Protein AF-0000000085024929 (afdb_homodimer)

Organism: Micromonas commoda (strain RCC299 / NOUM17 / CCMP2709) (NCBI:txid296587)

Radius of gyration: 27.68 Å; Cα contacts (8 Å, |Δi|>4): 1670; chains: 2; bounding box: 63×80×73 Å

Solvent-accessible surface area (backbone atoms only — not comparable to full-atom values): 40373 Å² total; per-residue (Å²): 109,48,91,62,69,41,61,14,70,80,84,55,48,75,31,36,52,65,38,96,77,31,81,40,26,29,50,70,58,32,51,51,52,55,52,44,47,68,58,75,36,87,29,56,82,35,30,32,39,32,31,38,28,52,54,66,42,25,24,38,35,50,48,53,41,30,73,23,41,21,29,34,40,30,26,19,35,50,37,48,59,27,51,51,55,53,62,64,41,92,61,21,86,79,38,50,89,36,52,43,71,36,48,40,38,52,72,37,55,71,28,48,51,52,47,38,55,46,46,56,72,68,44,96,48,35,32,32,39,34,42,47,39,66,53,72,58,88,70,44,26,52,53,52,51,83,52,48,62,54,30,20,53,33,30,56,70,53,45,68,73,52,85,71,69,56,78,25,82,41,34,69,60,23,66,59,89,64,55,60,30,50,17,27,44,40,47,52,57,58,74,79,54,81,64,32,77,68,50,38,57,85,32,35,41,80,92,44,51,44,99,80,68,40,59,42,62,61,45,84,71,57,47,57,73,24,36,77,50,65,57,54,66,66,56,40,52,46,23,35,28,31,38,25,48,37,48,50,49,52,59,18,64,39,38,66,42,24,37,56,31,13,63,33,46,63,60,74,31,89,80,42,31,60,34,57,17,33,36,33,39,53,46,42,74,61,30,38,66,88,57,94,66,62,42,39,25,33,54,46,24,13,17,29,19,17,36,47,40,36,30,56,24,36,11,63,61,37,41,78,47,37,26,32,22,29,27,25,29,46,70,59,50,71,76,77,50,34,48,71,57,36,50,48,46,25,63,76,61,71,51,69,63,64,44,46,44,58,47,20,19,29,47,53,44,40,67,52,34,49,44,54,42,35,29,62,74,45,43,89,70,31,75,82,64,81,50,44,41,34,29,45,91,87,33,84,44,80,89,111,48,90,62,68,42,62,15,70,80,84,55,49,75,32,35,54,65,38,98,80,32,84,38,26,28,51,69,59,34,51,50,52,53,53,44,49,70,59,74,34,87,29,57,83,34,31,32,38,30,30,38,27,54,52,65,42,25,25,40,36,50,49,51,43,33,75,26,41,20,30,35,40,31,26,19,36,48,36,48,60,27,51,53,55,52,61,64,40,94,64,22,86,78,39,51,89,36,54,45,71,35,47,41,39,52,72,35,55,71,21,48,51,52,46,38,55,46,45,56,71,68,43,95,48,35,31,31,39,34,42,47,38,67,54,72,57,88,72,45,28,55,52,54,52,88,52,47,61,57,27,34,56,32,30,54,70,63,45,56,82,59,82,70,68,58,78,20,80,43,32,63,69,13,54,62,85,52,65,38,28,50,23,26,43,49,52,51,57,59,74,81,53,83,62,30,76,66,50,40,58,84,32,31,41,83,91,43,51,44,99,80,70,40,57,42,62,59,45,85,68,56,46,57,72,24,36,77,51,65,58,55,67,66,56,40,51,46,22,33,28,30,39,26,48,36,50,51,48,52,58,20,66,37,38,65,42,24,37,55,31,14,63,33,44,64,61,72,31,88,78,45,31,62,34,56,18,34,36,34,39,54,46,43,73,59,29,39,67,89,57,92,66,60,40,40,25,34,51,45,22,14,18,29,19,17,36,49,38,36,29,56,24,36,13,65,61,36,41,76,49,38,28,31,22,28,26,25,30,47,69,61,51,67,74,78,50,34,48,69,56,35,50,49,48,26,66,74,59,71,50,66,62,64,42,46,43,57,46,20,19,29,48,53,44,40,68,53,36,52,42,50,42,41,28,66,76,43,44,90,71,32,76,84,64,81,50,43,40,35,29,47,91,88,32,84,43,79,89

Secondary structure (DSSP, 8-state):
--SS-EE-TTT--EE-PPPSS-TTS-HHHHHHHHHHHT-----TT-EEEEES-SSHHHHHHHHHHHHTT-EEEEEES-HHHHHHHHHTSTTGGGTGGGEEEEE--TT-HHHHHHHHHHHHHH-S---EEEE----SSPPPHHHHHHHHHHHHHHHHHHHTT-------GGGGGGGSSSS---HHHHHTT---STHHHH--TTTS-TT-B-TTSPBP---S--GGGPPTTTS-HHHHHHHHIIIIIHHHHHHHHTHHHHHHHHTPPTTSSTT-PPP-EEEEEEE-GGG-SSS---SS-HHHHHHHHHHHHHHHHHHHHHHTTTEEEEEEE--S----S-HHHHHHHHHHHT---S--HHHHHHHHHHHHHHHHHHHHHHGGGPPPPP-S-EEETTEEE--/--SS-EE-TTT--EE-PPPSS-SSS-HHHHHHHHHHHT-----TT-EEEEES-SSHHHHHHHHHHHHTT-EEEEEES-HHHHHHHHHTSTTHHHHGGGEEEEE--TT-HHHHHHHHHHHHHH-S---EEEE----SS---HHHHHHHHHHHHHHHHHHTTT-------TTHHHHHSS-TTS-HHHHHTT---SGGGTT--TTTS-TT-B-TTSPBP---S--GGGPPTTTS-HHHHHHHHIIIIIHHHHHHHHTHHHHHHHHT--TTTSTTSPPP-EEEEEEE-GGG-SSS---SS-HHHHHHHHHHHHHHHHHHHHHHTTTEEEEEEE--S----S-HHHHHHHHHHHT---S--HHHHHHHHHHHHHHHHHHHHHHGGGPPPPP-S-EEETTEEE--

Sequence (798 aa):
MLNIPRQCYVCKCRYRRLHSFYGSMCPECAGVNWRKRTQTADLRGRVALVTGARVKIGYRIALKLLRCGAAVVATTRFPVDARGRFEKEPDAKDWLHRLTVVAMDLRDLPGLERLCAHLASALPRLDVIVNNACQTVRRPPAYYRHLLEAEAEGARRYLGSSRWRASGLLAGVGAGGAGWMAPSAAASQLELIETDSIAGAKQFPAGVLDVNGQQVDLRDKHSWTMRLGEVETPELLEVLAVNAAAPFVLNGKLRALMEQTAAMGPGENADGAPGRAFVINVSAMEGKFYRYKTANHPHTNMAKAALNMMTATAAADYAASGIYMNAVDTGWINDENPLGTAARIAKQHSFQTPIDEEDAAARCVAPVLEGIDEMLRLGKDAPVPPFGKFFKDYRESEWMLNIPRQCYVCKCRYRRLHSFYGSMCPECAGVNWRKRTQTADLRGRVALVTGARVKIGYRIALKLLRCGAAVVATTRFPVDARGRFEKEPDAKDWLHRLTVVAMDLRDLPGLERLCAHLASALPRLDVIVNNACQTVRRPPAYYRHLLEAEAEGARRYLGSSRWRASGLLAGVGAGGAGWMAPSAAASQLELIETDSIAGAKQFPAGVLDVNGQQVDLRDKHSWTMRLGEVETPELLEVLAVNAAAPFVLNGKLRALMEQTAAMGPGENADGAPGRAFVINVSAMEGKFYRYKTANHPHTNMAKAALNMMTATAAADYAASGIYMNAVDTGWINDENPLGTAARIAKQHSFQTPIDEEDAAARCVAPVLEGIDEMLRLGKDAPVPPFGKFFKDYRESEW

Structure (mmCIF, N/CA/C/O backbone):
data_AF-0000000085024929-model_v1
#
loop_
_entity.id
_entity.type
_entity.pdbx_description
1 polymer 'SDR family oxidoreductase'
#
loop_
_atom_site.group_PDB
_atom_site.id
_atom_site.type_symbol
_atom_site.label_atom_id
_atom_site.label_alt_id
_atom_site.label_comp_id
_atom_site.label_asym_id
_atom_site.label_entity_id
_atom_site.label_seq_id
_atom_site.pdbx_PDB_ins_code
_atom_site.Cartn_x
_atom_site.Cartn_y
_atom_site.Cartn_z
_atom_site.occupancy
_atom_site.B_iso_or_equiv
_atom_site.auth_seq_id
_atom_site.auth_comp_id
_atom_site.auth_asym_id
_atom_site.auth_atom_id
_atom_site.pdbx_PDB_model_num
ATOM 1 N N . MET A 1 1 ? -20.328 -21.984 -39.188 1 77.44 1 MET A N 1
ATOM 2 C CA . MET A 1 1 ? -20.547 -20.547 -39.219 1 77.44 1 MET A CA 1
ATOM 3 C C . MET A 1 1 ? -21.766 -20.156 -38.375 1 77.44 1 MET A C 1
ATOM 5 O O . MET A 1 1 ? -22.797 -20.844 -38.438 1 77.44 1 MET A O 1
ATOM 9 N N . LEU A 1 2 ? -21.625 -19.266 -37.688 1 78.88 2 LEU A N 1
ATOM 10 C CA . LEU A 1 2 ? -22.719 -18.797 -36.844 1 78.88 2 LEU A CA 1
ATOM 11 C C . LEU A 1 2 ? -23.719 -17.984 -37.656 1 78.88 2 LEU A C 1
ATOM 13 O O . LEU A 1 2 ? -23.344 -17.188 -38.5 1 78.88 2 LEU A O 1
ATOM 17 N N . ASN A 1 3 ? -24.906 -18.172 -37.375 1 81.75 3 ASN A N 1
ATOM 18 C CA . ASN A 1 3 ? -25.969 -17.391 -38 1 81.75 3 ASN A CA 1
ATOM 19 C C . ASN A 1 3 ? -25.984 -15.961 -37.469 1 81.75 3 ASN A C 1
ATOM 21 O O . ASN A 1 3 ? -26.188 -15.016 -38.25 1 81.75 3 ASN A O 1
ATOM 25 N N . ILE A 1 4 ? -25.719 -15.906 -36.312 1 86 4 ILE A N 1
ATOM 26 C CA . ILE A 1 4 ? -25.625 -14.57 -35.719 1 86 4 ILE A CA 1
ATOM 27 C C . ILE A 1 4 ? -24.188 -14.32 -35.281 1 86 4 ILE A C 1
ATOM 29 O O . ILE A 1 4 ? -23.625 -15.117 -34.531 1 86 4 ILE A O 1
ATOM 33 N N . PRO A 1 5 ? -23.812 -13.156 -35.812 1 87.44 5 PRO A N 1
ATOM 34 C CA . PRO A 1 5 ? -22.422 -12.875 -35.438 1 87.44 5 PRO A CA 1
ATOM 35 C C . PRO A 1 5 ? -22.234 -12.672 -33.938 1 87.44 5 PRO A C 1
ATOM 37 O O . PRO A 1 5 ? -23.125 -12.133 -33.281 1 87.44 5 PRO A O 1
ATOM 40 N N . ARG A 1 6 ? -21.062 -13.219 -33.469 1 89.44 6 ARG A N 1
ATOM 41 C CA . ARG A 1 6 ? -20.672 -13.047 -32.094 1 89.44 6 ARG A CA 1
ATOM 42 C C . ARG A 1 6 ? -19.531 -12.047 -31.938 1 89.44 6 ARG A C 1
ATOM 44 O O . ARG A 1 6 ? -18.812 -11.781 -32.906 1 89.44 6 ARG A O 1
ATOM 51 N N . GLN A 1 7 ? -19.531 -11.398 -30.812 1 92.69 7 GLN A N 1
ATOM 52 C CA . GLN A 1 7 ? -18.438 -10.484 -30.531 1 92.69 7 GLN A CA 1
ATOM 53 C C . GLN A 1 7 ? -17.266 -11.211 -29.875 1 92.69 7 GLN A C 1
ATOM 55 O O . GLN A 1 7 ? -17.453 -11.93 -28.891 1 92.69 7 GLN A O 1
ATOM 60 N N . CYS A 1 8 ? -16.172 -10.945 -30.516 1 94 8 CYS A N 1
ATOM 61 C CA . CYS A 1 8 ? -14.977 -11.633 -30.047 1 94 8 CYS A CA 1
ATOM 62 C C . CYS A 1 8 ? -14.625 -11.234 -28.625 1 94 8 CYS A C 1
ATOM 64 O O . CYS A 1 8 ? -14.625 -10.047 -28.297 1 94 8 CYS A O 1
ATOM 66 N N . TYR A 1 9 ? -14.227 -12.227 -27.859 1 93.44 9 TYR A N 1
ATOM 67 C CA . TYR A 1 9 ? -13.867 -12.062 -26.453 1 93.44 9 TYR A CA 1
ATOM 68 C C . TYR A 1 9 ? -12.609 -11.211 -26.312 1 93.44 9 TYR A C 1
ATOM 70 O O . TYR A 1 9 ? -12.492 -10.43 -25.359 1 93.44 9 TYR A O 1
ATOM 78 N N . VAL A 1 10 ? -11.781 -11.227 -27.203 1 95 10 VAL A N 1
ATOM 79 C CA . VAL A 1 10 ? -10.461 -10.609 -27.078 1 95 10 VAL A CA 1
ATOM 80 C C . VAL A 1 10 ? -10.477 -9.234 -27.75 1 95 10 VAL A C 1
ATOM 82 O O . VAL A 1 10 ? -10.422 -8.211 -27.078 1 95 10 VAL A O 1
ATOM 85 N N . CYS A 1 11 ? -10.695 -9.203 -29.094 1 94.5 11 CYS A N 1
ATOM 86 C CA . CYS A 1 11 ? -10.516 -7.957 -29.828 1 94.5 11 CYS A CA 1
ATOM 87 C C . CYS A 1 11 ? -11.852 -7.246 -30.031 1 94.5 11 CYS A C 1
ATOM 89 O O . CYS A 1 11 ? -11.883 -6.121 -30.531 1 94.5 11 CYS A O 1
ATOM 91 N N . LYS A 1 12 ? -12.984 -7.926 -29.719 1 92.25 12 LYS A N 1
ATOM 92 C CA . LYS A 1 12 ? -14.344 -7.395 -29.703 1 92.25 12 LYS A CA 1
ATOM 93 C C . LYS A 1 12 ? -14.875 -7.215 -31.125 1 92.25 12 LYS A C 1
ATOM 95 O O . LYS A 1 12 ? -15.961 -6.656 -31.328 1 92.25 12 LYS A O 1
ATOM 100 N N . CYS A 1 13 ? -14.18 -7.742 -32.156 1 94.69 13 CYS A N 1
ATOM 101 C CA . CYS A 1 13 ? -14.734 -7.742 -33.5 1 94.69 13 CYS A CA 1
ATOM 102 C C . CYS A 1 13 ? -15.883 -8.734 -33.625 1 94.69 13 CYS A C 1
ATOM 104 O O . CYS A 1 13 ? -16 -9.656 -32.812 1 94.69 13 CYS A O 1
ATOM 106 N N . ARG A 1 14 ? -16.672 -8.445 -34.531 1 93 14 ARG A N 1
ATOM 107 C CA . ARG A 1 14 ? -17.734 -9.406 -34.812 1 93 14 ARG A CA 1
ATOM 108 C C . ARG A 1 14 ? -17.234 -10.508 -35.75 1 93 14 ARG A C 1
ATOM 110 O O . ARG A 1 14 ? -16.453 -10.25 -36.656 1 93 14 ARG A O 1
ATOM 117 N N . TYR A 1 15 ? -17.734 -11.75 -35.344 1 93.81 15 TYR A N 1
ATOM 118 C CA . TYR A 1 15 ? -17.297 -12.875 -36.156 1 93.81 15 TYR A CA 1
ATOM 119 C C . TYR A 1 15 ? -18.422 -13.906 -36.312 1 93.81 15 TYR A C 1
ATOM 121 O O . TYR A 1 15 ? -19.344 -13.93 -35.5 1 93.81 15 TYR A O 1
ATOM 129 N N . ARG A 1 16 ? -18.281 -14.641 -37.406 1 92 16 ARG A N 1
ATOM 130 C CA . ARG A 1 16 ? -19.266 -15.688 -37.656 1 92 16 ARG A CA 1
ATOM 131 C C . ARG A 1 16 ? -18.594 -17.062 -37.719 1 92 16 ARG A C 1
ATOM 133 O O . ARG A 1 16 ? -19.25 -18.078 -37.5 1 92 16 ARG A O 1
ATOM 140 N N . ARG A 1 17 ? -17.422 -16.922 -38.062 1 92.69 17 ARG A N 1
ATOM 141 C CA . ARG A 1 17 ? -16.719 -18.188 -38.188 1 92.69 17 ARG A CA 1
ATOM 142 C C . ARG A 1 17 ? -16.219 -18.688 -36.844 1 92.69 17 ARG A C 1
ATOM 144 O O . ARG A 1 17 ? -15.477 -17.984 -36.156 1 92.69 17 ARG A O 1
ATOM 151 N N . LEU A 1 18 ? -16.578 -20 -36.531 1 88.56 18 LEU A N 1
ATOM 152 C CA . LEU A 1 18 ? -16.25 -20.562 -35.25 1 88.56 18 LEU A CA 1
ATOM 153 C C . LEU A 1 18 ? -14.945 -21.344 -35.312 1 88.56 18 LEU A C 1
ATOM 155 O O . LEU A 1 18 ? -14.695 -22.062 -36.281 1 88.56 18 LEU A O 1
ATOM 159 N N . HIS A 1 19 ? -14.125 -21.094 -34.406 1 88.62 19 HIS A N 1
ATOM 160 C CA . HIS A 1 19 ? -12.961 -21.938 -34.156 1 88.62 19 HIS A CA 1
ATOM 161 C C . HIS A 1 19 ? -13.375 -23.281 -33.562 1 88.62 19 HIS A C 1
ATOM 163 O O . HIS A 1 19 ? -14.406 -23.391 -32.906 1 88.62 19 HIS A O 1
ATOM 169 N N . SER A 1 20 ? -12.594 -24.266 -33.781 1 90.25 20 SER A N 1
ATOM 170 C CA . SER A 1 20 ? -12.938 -25.625 -33.375 1 90.25 20 SER A CA 1
ATOM 171 C C . SER A 1 20 ? -12.969 -25.766 -31.859 1 90.25 20 SER A C 1
ATOM 173 O O . SER A 1 20 ? -13.68 -26.625 -31.328 1 90.25 20 SER A O 1
ATOM 175 N N . PHE A 1 21 ? -12.336 -24.828 -31.328 1 90.06 21 PHE A N 1
ATOM 176 C CA . PHE A 1 21 ? -12.219 -24.984 -29.891 1 90.06 21 PHE A CA 1
ATOM 177 C C . PHE A 1 21 ? -12.812 -23.781 -29.172 1 90.06 21 PHE A C 1
ATOM 179 O O . PHE A 1 21 ? -13.508 -23.938 -28.156 1 90.06 21 PHE A O 1
ATOM 186 N N . TYR A 1 22 ? -12.539 -22.734 -29.625 1 92 22 TYR A N 1
ATOM 187 C CA . TYR A 1 22 ? -12.977 -21.5 -28.969 1 92 22 TYR A CA 1
ATOM 188 C C . TYR A 1 22 ? -14.258 -20.969 -29.594 1 92 22 TYR A C 1
ATOM 190 O O . TYR A 1 22 ? -14.25 -20.516 -30.75 1 92 22 TYR A O 1
ATOM 198 N N . GLY A 1 23 ? -15.266 -20.922 -28.812 1 89.88 23 GLY A N 1
ATOM 199 C CA . GLY A 1 23 ? -16.562 -20.484 -29.312 1 89.88 23 GLY A CA 1
ATOM 200 C C . GLY A 1 23 ? -16.781 -19 -29.172 1 89.88 23 GLY A C 1
ATOM 201 O O . GLY A 1 23 ? -17.672 -18.438 -29.812 1 89.88 23 GLY A O 1
ATOM 202 N N . SER A 1 24 ? -15.844 -18.422 -28.469 1 92.44 24 SER A N 1
ATOM 203 C CA . SER A 1 24 ? -16.109 -17.016 -28.172 1 92.44 24 SER A CA 1
ATOM 204 C C . SER A 1 24 ? -15 -16.109 -28.703 1 92.44 24 SER A C 1
ATOM 206 O O . SER A 1 24 ? -14.828 -14.992 -28.219 1 92.44 24 SER A O 1
ATOM 208 N N . MET A 1 25 ? -14.266 -16.656 -29.609 1 95.12 25 MET A N 1
ATOM 209 C CA . MET A 1 25 ? -13.18 -15.883 -30.188 1 95.12 25 MET A CA 1
ATOM 210 C C . MET A 1 25 ? -13.242 -15.898 -31.703 1 95.12 25 MET A C 1
ATOM 212 O O . MET A 1 25 ? -13.609 -16.906 -32.312 1 95.12 25 MET A O 1
ATOM 216 N N . CYS A 1 26 ? -12.828 -14.711 -32.281 1 95.12 26 CYS A N 1
ATOM 217 C CA . CYS A 1 26 ? -12.68 -14.688 -33.75 1 95.12 26 CYS A CA 1
ATOM 218 C C . CYS A 1 26 ? -11.523 -15.578 -34.188 1 95.12 26 CYS A C 1
ATOM 220 O O . CYS A 1 26 ? -10.656 -15.922 -33.375 1 95.12 26 CYS A O 1
ATOM 222 N N . PRO A 1 27 ? -11.633 -15.883 -35.281 1 94.81 27 PRO A N 1
ATOM 223 C CA . PRO A 1 27 ? -10.656 -16.875 -35.75 1 94.81 27 PRO A CA 1
ATOM 224 C C . PRO A 1 27 ? -9.211 -16.422 -35.531 1 94.81 27 PRO A C 1
ATOM 226 O O . PRO A 1 27 ? -8.359 -17.25 -35.156 1 94.81 27 PRO A O 1
ATOM 229 N N . GLU A 1 28 ? -9 -15.266 -35.719 1 95.69 28 GLU A N 1
ATOM 230 C CA . GLU A 1 28 ? -7.633 -14.789 -35.531 1 95.69 28 GLU A CA 1
ATOM 231 C C . GLU A 1 28 ? -7.211 -14.898 -34.062 1 95.69 28 GLU A C 1
ATOM 233 O O . GLU A 1 28 ? -6.145 -15.438 -33.781 1 95.69 28 GLU A O 1
ATOM 238 N N . CYS A 1 29 ? -8.07 -14.445 -33.219 1 97.44 29 CYS A N 1
ATOM 239 C CA . CYS A 1 29 ? -7.777 -14.516 -31.797 1 97.44 29 CYS A CA 1
ATOM 240 C C . CYS A 1 29 ? -7.746 -15.953 -31.312 1 97.44 29 CYS A C 1
ATOM 242 O O . CYS A 1 29 ? -6.926 -16.312 -30.453 1 97.44 29 CYS A O 1
ATOM 244 N N . ALA A 1 30 ? -8.617 -16.734 -31.781 1 96.69 30 ALA A N 1
ATOM 245 C CA . ALA A 1 30 ? -8.641 -18.156 -31.422 1 96.69 30 ALA A CA 1
ATOM 246 C C . ALA A 1 30 ? -7.34 -18.844 -31.844 1 96.69 30 ALA A C 1
ATOM 248 O O . ALA A 1 30 ? -6.816 -19.688 -31.109 1 96.69 30 ALA A O 1
ATOM 249 N N . GLY A 1 31 ? -6.93 -18.406 -33.062 1 95.69 31 GLY A N 1
ATOM 250 C CA . GLY A 1 31 ? -5.672 -18.984 -33.531 1 95.69 31 GLY A CA 1
ATOM 251 C C . GLY A 1 31 ? -4.508 -18.672 -32.594 1 95.69 31 GLY A C 1
ATOM 252 O O . GLY A 1 31 ? -3.715 -19.562 -32.281 1 95.69 31 GLY A O 1
ATOM 253 N N . VAL A 1 32 ? -4.492 -17.5 -32.125 1 96.62 32 VAL A N 1
ATOM 254 C CA . VAL A 1 32 ? -3.422 -17.078 -31.234 1 96.62 32 VAL A CA 1
ATOM 255 C C . VAL A 1 32 ? -3.533 -17.812 -29.891 1 96.62 32 VAL A C 1
ATOM 257 O O . VAL A 1 32 ? -2.543 -18.344 -29.391 1 96.62 32 VAL A O 1
ATOM 260 N N . ASN A 1 33 ? -4.703 -17.875 -29.328 1 97.44 33 ASN A N 1
ATOM 261 C CA . ASN A 1 33 ? -4.906 -18.547 -28.047 1 97.44 33 ASN A CA 1
ATOM 262 C C . ASN A 1 33 ? -4.578 -20.031 -28.141 1 97.44 33 ASN A C 1
ATOM 264 O O . ASN A 1 33 ? -4.008 -20.609 -27.219 1 97.44 33 ASN A O 1
ATOM 268 N N . TRP A 1 34 ? -4.895 -20.547 -29.281 1 96.69 34 TRP A N 1
ATOM 269 C CA . TRP A 1 34 ? -4.637 -21.969 -29.484 1 96.69 34 TRP A CA 1
ATOM 270 C C . TRP A 1 34 ? -3.137 -22.25 -29.516 1 96.69 34 TRP A C 1
ATOM 272 O O . TRP A 1 34 ? -2.662 -23.188 -28.875 1 96.69 34 TRP A O 1
ATOM 282 N N . ARG A 1 35 ? -2.475 -21.422 -30.203 1 97 35 ARG A N 1
ATOM 283 C CA . ARG A 1 35 ? -1.027 -21.578 -30.297 1 97 35 ARG A CA 1
ATOM 284 C C . ARG A 1 35 ? -0.365 -21.375 -28.953 1 97 35 ARG A C 1
ATOM 286 O O . ARG A 1 35 ? 0.512 -22.141 -28.547 1 97 35 ARG A O 1
ATOM 293 N N . LYS A 1 36 ? -0.913 -20.375 -28.266 1 97.12 36 LYS A N 1
ATOM 294 C CA . LYS A 1 36 ? -0.313 -20.031 -26.969 1 97.12 36 LYS A CA 1
ATOM 295 C C . LYS A 1 36 ? -0.642 -21.078 -25.922 1 97.12 36 LYS A C 1
ATOM 297 O O . LYS A 1 36 ? 0.165 -21.344 -25.016 1 97.12 36 LYS A O 1
ATOM 302 N N . ARG A 1 37 ? -1.665 -21.703 -26.062 1 97.06 37 ARG A N 1
ATOM 303 C CA . ARG A 1 37 ? -2.129 -22.734 -25.141 1 97.06 37 ARG A CA 1
ATOM 304 C C . ARG A 1 37 ? -1.119 -23.875 -25.047 1 97.06 37 ARG A C 1
ATOM 306 O O . ARG A 1 37 ? -0.892 -24.422 -23.953 1 97.06 37 ARG A O 1
ATOM 313 N N . THR A 1 38 ? -0.433 -24.125 -26.109 1 94.5 38 THR A N 1
ATOM 314 C CA . THR A 1 38 ? 0.448 -25.281 -26.141 1 94.5 38 THR A CA 1
ATOM 315 C C . THR A 1 38 ? 1.906 -24.844 -26.266 1 94.5 38 THR A C 1
ATOM 317 O O . THR A 1 38 ? 2.789 -25.688 -26.484 1 94.5 38 THR A O 1
ATOM 320 N N . GLN A 1 39 ? 1.978 -23.578 -26.203 1 95.5 39 GLN A N 1
ATOM 321 C CA . GLN A 1 39 ? 3.334 -23.047 -26.312 1 95.5 39 GLN A CA 1
ATOM 322 C C . GLN A 1 39 ? 4.223 -23.594 -25.188 1 95.5 39 GLN A C 1
ATOM 324 O O . GLN A 1 39 ? 3.785 -23.719 -24.047 1 95.5 39 GLN A O 1
ATOM 329 N N . THR A 1 40 ? 5.52 -23.984 -25.516 1 95.75 40 THR A N 1
ATOM 330 C CA . THR A 1 40 ? 6.473 -24.5 -24.547 1 95.75 40 THR A CA 1
ATOM 331 C C . THR A 1 40 ? 7.828 -23.812 -24.703 1 95.75 40 THR A C 1
ATOM 333 O O . THR A 1 40 ? 8.023 -23.016 -25.609 1 95.75 40 THR A O 1
ATOM 336 N N . ALA A 1 41 ? 8.688 -24.062 -23.828 1 94.31 41 ALA A N 1
ATOM 337 C CA . ALA A 1 41 ? 10.094 -23.656 -23.828 1 94.31 41 ALA A CA 1
ATOM 338 C C . ALA A 1 41 ? 10.938 -24.625 -23 1 94.31 41 ALA A C 1
ATOM 340 O O . ALA A 1 41 ? 10.406 -25.344 -22.141 1 94.31 41 ALA A O 1
ATOM 341 N N . ASP A 1 42 ? 12.039 -24.719 -23.344 1 94.19 42 ASP A N 1
ATOM 342 C CA . ASP A 1 42 ? 12.938 -25.594 -22.594 1 94.19 42 ASP A CA 1
ATOM 343 C C . ASP A 1 42 ? 13.367 -24.938 -21.281 1 94.19 42 ASP A C 1
ATOM 345 O O . ASP A 1 42 ? 14.234 -24.062 -21.266 1 94.19 42 ASP A O 1
ATOM 349 N N . LEU A 1 43 ? 12.883 -25.438 -20.219 1 95.12 43 LEU A N 1
ATOM 350 C CA . LEU A 1 43 ? 13.18 -24.859 -18.922 1 95.12 43 LEU A CA 1
ATOM 351 C C . LEU A 1 43 ? 13.984 -25.828 -18.062 1 95.12 43 LEU A C 1
ATOM 353 O O . LEU A 1 43 ? 14.023 -25.688 -16.828 1 95.12 43 LEU A O 1
ATOM 357 N N . ARG A 1 44 ? 14.68 -26.781 -18.703 1 93.12 44 ARG A N 1
ATOM 358 C CA . ARG A 1 44 ? 15.516 -27.719 -17.969 1 93.12 44 ARG A CA 1
ATOM 359 C C . ARG A 1 44 ? 16.609 -26.984 -17.188 1 93.12 44 ARG A C 1
ATOM 361 O O . ARG A 1 44 ? 17.281 -26.125 -17.734 1 93.12 44 ARG A O 1
ATOM 368 N N . GLY A 1 45 ? 16.547 -27.406 -15.984 1 91.31 45 GLY A N 1
ATOM 369 C CA . GLY A 1 45 ? 17.547 -26.844 -15.102 1 91.31 45 GLY A CA 1
ATOM 370 C C . GLY A 1 45 ? 17.094 -25.562 -14.422 1 91.31 45 GLY A C 1
ATOM 371 O O . GLY A 1 45 ? 17.75 -25.047 -13.523 1 91.31 45 GLY A O 1
ATOM 372 N N . ARG A 1 46 ? 16 -25.094 -14.789 1 94.5 46 ARG A N 1
ATOM 373 C CA . ARG A 1 46 ? 15.484 -23.875 -14.188 1 94.5 46 ARG A CA 1
ATOM 374 C C . ARG A 1 46 ? 14.539 -24.188 -13.031 1 94.5 46 ARG A C 1
ATOM 376 O O . ARG A 1 46 ? 13.969 -25.281 -12.969 1 94.5 46 ARG A O 1
ATOM 383 N N . VAL A 1 47 ? 14.469 -23.188 -12.078 1 96.56 47 VAL A N 1
ATOM 384 C CA . VAL A 1 47 ? 13.664 -23.406 -10.883 1 96.56 47 VAL A CA 1
ATOM 385 C C . VAL A 1 47 ? 12.602 -22.312 -10.773 1 96.56 47 VAL A C 1
ATOM 387 O O . VAL A 1 47 ? 12.906 -21.125 -10.883 1 96.56 47 VAL A O 1
ATOM 390 N N . ALA A 1 48 ? 11.391 -22.766 -10.602 1 98.5 48 ALA A N 1
ATOM 391 C CA . ALA A 1 48 ? 10.25 -21.859 -10.484 1 98.5 48 ALA A CA 1
ATOM 392 C C . ALA A 1 48 ? 9.539 -22.047 -9.148 1 98.5 48 ALA A C 1
ATOM 394 O O . ALA A 1 48 ? 9.469 -23.156 -8.625 1 98.5 48 ALA A O 1
ATOM 395 N N . LEU A 1 49 ? 9.125 -20.938 -8.57 1 98.69 49 LEU A N 1
ATOM 396 C CA . LEU A 1 49 ? 8.242 -20.922 -7.41 1 98.69 49 LEU A CA 1
ATOM 397 C C . LEU A 1 49 ? 6.84 -20.469 -7.793 1 98.69 49 LEU A C 1
ATOM 399 O O . LEU A 1 49 ? 6.672 -19.391 -8.375 1 98.69 49 LEU A O 1
ATOM 403 N N . VAL A 1 50 ? 5.832 -21.25 -7.578 1 98.75 50 VAL A N 1
ATOM 404 C CA . VAL A 1 50 ? 4.441 -20.953 -7.906 1 98.75 50 VAL A CA 1
ATOM 405 C C . VAL A 1 50 ? 3.592 -21 -6.637 1 98.75 50 VAL A C 1
ATOM 407 O O . VAL A 1 50 ? 3.52 -22.031 -5.965 1 98.75 50 VAL A O 1
ATOM 410 N N . THR A 1 51 ? 2.957 -19.922 -6.301 1 98.62 51 THR A N 1
ATOM 411 C CA . THR A 1 51 ? 2.066 -19.906 -5.148 1 98.62 51 THR A CA 1
ATOM 412 C C . THR A 1 51 ? 0.646 -20.281 -5.559 1 98.62 51 THR A C 1
ATOM 414 O O . THR A 1 51 ? 0.199 -19.938 -6.652 1 98.62 51 THR A O 1
ATOM 417 N N . GLY A 1 52 ? -0.092 -20.875 -4.625 1 97.25 52 GLY A N 1
ATOM 418 C CA . GLY A 1 52 ? -1.438 -21.328 -4.918 1 97.25 52 GLY A CA 1
ATOM 419 C C . GLY A 1 52 ? -1.489 -22.344 -6.047 1 97.25 52 GLY A C 1
ATOM 420 O O . GLY A 1 52 ? -2.299 -22.219 -6.969 1 97.25 52 GLY A O 1
ATOM 421 N N . ALA A 1 53 ? -0.613 -23.438 -5.938 1 97.5 53 ALA A N 1
ATOM 422 C CA . ALA A 1 53 ? -0.364 -24.312 -7.078 1 97.5 53 ALA A CA 1
ATOM 423 C C . ALA A 1 53 ? -1.167 -25.609 -6.961 1 97.5 53 ALA A C 1
ATOM 425 O O . ALA A 1 53 ? -0.884 -26.594 -7.656 1 97.5 53 ALA A O 1
ATOM 426 N N . ARG A 1 54 ? -2.154 -25.641 -6.145 1 95.19 54 ARG A N 1
ATOM 427 C CA . ARG A 1 54 ? -2.832 -26.906 -5.863 1 95.19 54 ARG A CA 1
ATOM 428 C C . ARG A 1 54 ? -3.926 -27.188 -6.887 1 95.19 54 ARG A C 1
ATOM 430 O O . ARG A 1 54 ? -4.086 -28.312 -7.344 1 95.19 54 ARG A O 1
ATOM 437 N N . VAL A 1 55 ? -4.746 -26.156 -7.145 1 92.44 55 VAL A N 1
ATOM 438 C CA . VAL A 1 55 ? -5.902 -26.375 -8.008 1 92.44 55 VAL A CA 1
ATOM 439 C C . VAL A 1 55 ? -5.977 -25.266 -9.055 1 92.44 55 VAL A C 1
ATOM 441 O O . VAL A 1 55 ? -5.289 -24.25 -8.938 1 92.44 55 VAL A O 1
ATOM 444 N N . LYS A 1 56 ? -6.762 -25.516 -10.055 1 93.62 56 LYS A N 1
ATOM 445 C CA . LYS A 1 56 ? -7.168 -24.531 -11.055 1 93.62 56 LYS A CA 1
ATOM 446 C C . LYS A 1 56 ? -5.953 -23.922 -11.742 1 93.62 56 LYS A C 1
ATOM 448 O O . LYS A 1 56 ? -5.094 -24.641 -12.258 1 93.62 56 LYS A O 1
ATOM 453 N N . ILE A 1 57 ? -5.883 -22.625 -11.781 1 95.88 57 ILE A N 1
ATOM 454 C CA . ILE A 1 57 ? -4.895 -21.969 -12.625 1 95.88 57 ILE A CA 1
ATOM 455 C C . ILE A 1 57 ? -3.49 -22.234 -12.086 1 95.88 57 ILE A C 1
ATOM 457 O O . ILE A 1 57 ? -2.578 -22.562 -12.844 1 95.88 57 ILE A O 1
ATOM 461 N N . GLY A 1 58 ? -3.314 -22.188 -10.781 1 98.25 58 GLY A N 1
ATOM 462 C CA . GLY A 1 58 ? -2.008 -22.438 -10.195 1 98.25 58 GLY A CA 1
ATOM 463 C C . GLY A 1 58 ? -1.506 -23.844 -10.461 1 98.25 58 GLY A C 1
ATOM 464 O O . GLY A 1 58 ? -0.315 -24.047 -10.719 1 98.25 58 GLY A O 1
ATOM 465 N N . TYR A 1 59 ? -2.371 -24.766 -10.367 1 97.94 59 TYR A N 1
ATOM 466 C CA . TYR A 1 59 ? -2.041 -26.141 -10.695 1 97.94 59 TYR A CA 1
ATOM 467 C C . TYR A 1 59 ? -1.568 -26.266 -12.133 1 97.94 59 TYR A C 1
ATOM 469 O O . TYR A 1 59 ? -0.542 -26.891 -12.406 1 97.94 59 TYR A O 1
ATOM 477 N N . ARG A 1 60 ? -2.26 -25.641 -12.984 1 97.88 60 ARG A N 1
ATOM 478 C CA . ARG A 1 60 ? -1.921 -25.734 -14.398 1 97.88 60 ARG A CA 1
ATOM 479 C C . ARG A 1 60 ? -0.625 -24.984 -14.695 1 97.88 60 ARG A C 1
ATOM 481 O O . ARG A 1 60 ? 0.149 -25.391 -15.562 1 97.88 60 ARG A O 1
ATOM 488 N N . ILE A 1 61 ? -0.451 -23.906 -14.008 1 98.75 61 ILE A N 1
ATOM 489 C CA . ILE A 1 61 ? 0.803 -23.188 -14.18 1 98.75 61 ILE A CA 1
ATOM 490 C C . ILE A 1 61 ? 1.974 -24.078 -13.758 1 98.75 61 ILE A C 1
ATOM 492 O O . ILE A 1 61 ? 2.949 -24.219 -14.5 1 98.75 61 ILE A O 1
ATOM 496 N N . ALA A 1 62 ? 1.876 -24.672 -12.609 1 98.75 62 ALA A N 1
ATOM 497 C CA . ALA A 1 62 ? 2.939 -25.547 -12.133 1 98.75 62 ALA A CA 1
ATOM 498 C C . ALA A 1 62 ? 3.17 -26.719 -13.094 1 98.75 62 ALA A C 1
ATOM 500 O O . ALA A 1 62 ? 4.312 -27.031 -13.43 1 98.75 62 ALA A O 1
ATOM 501 N N . LEU A 1 63 ? 2.088 -27.25 -13.547 1 98.44 63 LEU A N 1
ATOM 502 C CA . LEU A 1 63 ? 2.195 -28.391 -14.461 1 98.44 63 LEU A CA 1
ATOM 503 C C . LEU A 1 63 ? 2.877 -27.969 -15.758 1 98.44 63 LEU A C 1
ATOM 505 O O . LEU A 1 63 ? 3.748 -28.688 -16.266 1 98.44 63 LEU A O 1
ATOM 509 N N . LYS A 1 64 ? 2.496 -26.875 -16.266 1 98.44 64 LYS A N 1
ATOM 510 C CA . LYS A 1 64 ? 3.088 -26.406 -17.516 1 98.44 64 LYS A CA 1
ATOM 511 C C . LYS A 1 64 ? 4.582 -26.141 -17.344 1 98.44 64 LYS A C 1
ATOM 513 O O . LYS A 1 64 ? 5.383 -26.531 -18.203 1 98.44 64 LYS A O 1
ATOM 518 N N . LEU A 1 65 ? 4.961 -25.672 -16.188 1 98.25 65 LEU A N 1
ATOM 519 C CA . LEU A 1 65 ? 6.375 -25.406 -15.961 1 98.25 65 LEU A CA 1
ATOM 520 C C . LEU A 1 65 ? 7.145 -26.703 -15.75 1 98.25 65 LEU A C 1
ATOM 522 O O . LEU A 1 65 ? 8.258 -26.875 -16.266 1 98.25 65 LEU A O 1
ATOM 526 N N . LEU A 1 66 ? 6.629 -27.531 -15.195 1 98.44 66 LEU A N 1
ATOM 527 C CA . LEU A 1 66 ? 7.234 -28.844 -15.031 1 98.44 66 LEU A CA 1
ATOM 528 C C . LEU A 1 66 ? 7.418 -29.531 -16.375 1 98.44 66 LEU A C 1
ATOM 530 O O . LEU A 1 66 ? 8.477 -30.094 -16.656 1 98.44 66 LEU A O 1
ATOM 534 N N . ARG A 1 67 ? 6.348 -29.469 -17.094 1 98.19 67 ARG A N 1
ATOM 535 C CA . ARG A 1 67 ? 6.379 -30.156 -18.375 1 98.19 67 ARG A CA 1
ATOM 536 C C . ARG A 1 67 ? 7.352 -29.469 -19.328 1 98.19 67 ARG A C 1
ATOM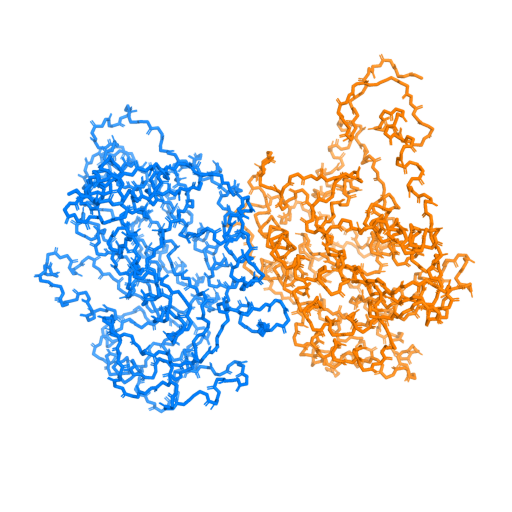 538 O O . ARG A 1 67 ? 7.816 -30.078 -20.297 1 98.19 67 ARG A O 1
ATOM 545 N N . CYS A 1 68 ? 7.609 -28.203 -19.109 1 96.88 68 CYS A N 1
ATOM 546 C CA . CYS A 1 68 ? 8.633 -27.5 -19.875 1 96.88 68 CYS A CA 1
ATOM 547 C C . CYS A 1 68 ? 10.023 -27.828 -19.359 1 96.88 68 CYS A C 1
ATOM 549 O O . CYS A 1 68 ? 11.023 -27.359 -19.906 1 96.88 68 CYS A O 1
ATOM 551 N N . GLY A 1 69 ? 10.078 -28.609 -18.25 1 96.19 69 GLY A N 1
ATOM 552 C CA . GLY A 1 69 ? 11.359 -29.109 -17.781 1 96.19 69 GLY A CA 1
ATOM 553 C C . GLY A 1 69 ? 11.82 -28.469 -16.5 1 96.19 69 GLY A C 1
ATOM 554 O O . GLY A 1 69 ? 12.812 -28.891 -15.898 1 96.19 69 GLY A O 1
ATOM 555 N N . ALA A 1 70 ? 11.102 -27.594 -15.984 1 96.56 70 ALA A N 1
ATOM 556 C CA . ALA A 1 70 ? 11.539 -26.859 -14.797 1 96.56 70 ALA A CA 1
ATOM 557 C C . ALA A 1 70 ? 11.312 -27.688 -13.531 1 96.56 70 ALA A C 1
ATOM 559 O O . ALA A 1 70 ? 10.453 -28.578 -13.508 1 96.56 70 ALA A O 1
ATOM 560 N N . ALA A 1 71 ? 12.258 -27.344 -12.531 1 96.25 71 ALA A N 1
ATOM 561 C CA . ALA A 1 71 ? 11.883 -27.703 -11.172 1 96.25 71 ALA A CA 1
ATOM 562 C C . ALA A 1 71 ? 10.93 -26.688 -10.57 1 96.25 71 ALA A C 1
ATOM 564 O O . ALA A 1 71 ? 11.094 -25.469 -10.781 1 96.25 71 ALA A O 1
ATOM 565 N N . VAL A 1 72 ? 9.891 -27.188 -9.859 1 97.88 72 VAL A N 1
ATOM 566 C CA . VAL A 1 72 ? 8.836 -26.297 -9.375 1 97.88 72 VAL A CA 1
ATOM 567 C C . VAL A 1 72 ? 8.656 -26.484 -7.875 1 97.88 72 VAL A C 1
ATOM 569 O O . VAL A 1 72 ? 8.5 -27.609 -7.391 1 97.88 72 VAL A O 1
ATOM 572 N N . VAL A 1 73 ? 8.883 -25.391 -7.219 1 96.94 73 VAL A N 1
ATOM 573 C CA . VAL A 1 73 ? 8.406 -25.312 -5.84 1 96.94 73 VAL A CA 1
ATOM 574 C C . VAL A 1 73 ? 6.984 -24.766 -5.812 1 96.94 73 VAL A C 1
ATOM 576 O O . VAL A 1 73 ? 6.754 -23.609 -6.125 1 96.94 73 VAL A O 1
ATOM 579 N N . ALA A 1 74 ? 6.059 -25.625 -5.426 1 96.38 74 ALA A N 1
ATOM 580 C CA . ALA A 1 74 ? 4.633 -25.312 -5.375 1 96.38 74 ALA A CA 1
ATOM 581 C C . ALA A 1 74 ? 4.168 -25.094 -3.938 1 96.38 74 ALA A C 1
ATOM 583 O O . ALA A 1 74 ? 4.293 -25.984 -3.09 1 96.38 74 ALA A O 1
ATOM 584 N N . THR A 1 75 ? 3.607 -23.906 -3.787 1 95.38 75 THR A N 1
ATOM 585 C CA . THR A 1 75 ? 3.086 -23.688 -2.443 1 95.38 75 THR A CA 1
ATOM 586 C C . THR A 1 75 ? 1.562 -23.781 -2.432 1 95.38 75 THR A C 1
ATOM 588 O O . THR A 1 75 ? 0.905 -23.438 -3.416 1 95.38 75 THR A O 1
ATOM 591 N N . THR A 1 76 ? 1.065 -24.219 -1.287 1 95 76 THR A N 1
ATOM 592 C CA . THR A 1 76 ? -0.367 -24.391 -1.062 1 95 76 THR A CA 1
ATOM 593 C C . THR A 1 76 ? -0.662 -24.594 0.422 1 95 76 THR A C 1
ATOM 595 O O . THR A 1 76 ? 0.228 -24.953 1.194 1 95 76 THR A O 1
ATOM 598 N N . ARG A 1 77 ? -1.852 -24.391 0.767 1 93.19 77 ARG A N 1
ATOM 599 C CA . ARG A 1 77 ? -2.289 -24.672 2.133 1 93.19 77 ARG A CA 1
ATOM 600 C C . ARG A 1 77 ? -2.414 -26.172 2.373 1 93.19 77 ARG A C 1
ATOM 602 O O . ARG A 1 77 ? -2.342 -26.625 3.516 1 93.19 77 ARG A O 1
ATOM 609 N N . PHE A 1 78 ? -2.672 -26.922 1.241 1 92.19 78 PHE A N 1
ATOM 610 C CA . PHE A 1 78 ? -2.977 -28.344 1.351 1 92.19 78 PHE A CA 1
ATOM 611 C C . PHE A 1 78 ? -1.991 -29.172 0.535 1 92.19 78 PHE A C 1
ATOM 613 O O . PHE A 1 78 ? -2.328 -29.656 -0.547 1 92.19 78 PHE A O 1
ATOM 620 N N . PRO A 1 79 ? -0.733 -29.391 1.207 1 89.56 79 PRO A N 1
ATOM 621 C CA . PRO A 1 79 ? 0.346 -30.016 0.441 1 89.56 79 PRO A CA 1
ATOM 622 C C . PRO A 1 79 ? 0.046 -31.469 0.076 1 89.56 79 PRO A C 1
ATOM 624 O O . PRO A 1 79 ? 0.45 -31.938 -0.991 1 89.56 79 PRO A O 1
ATOM 627 N N . VAL A 1 80 ? -0.587 -32.188 0.845 1 89.44 80 VAL A N 1
ATOM 628 C CA . VAL A 1 80 ? -0.871 -33.594 0.55 1 89.44 80 VAL A CA 1
ATOM 629 C C . VAL A 1 80 ? -1.831 -33.688 -0.634 1 89.44 80 VAL A C 1
ATOM 631 O O . VAL A 1 80 ? -1.603 -34.469 -1.565 1 89.44 80 VAL A O 1
ATOM 634 N N . ASP A 1 81 ? -2.885 -32.938 -0.536 1 92.25 81 ASP A N 1
ATOM 635 C CA . ASP A 1 81 ? -3.812 -32.906 -1.661 1 92.25 81 ASP A CA 1
ATOM 636 C C . ASP A 1 81 ? -3.111 -32.5 -2.949 1 92.25 81 ASP A C 1
ATOM 638 O O . ASP A 1 81 ? -3.326 -33.094 -4.004 1 92.25 81 ASP A O 1
ATOM 642 N N . ALA A 1 82 ? -2.355 -31.5 -2.824 1 92.81 82 ALA A N 1
ATOM 643 C CA . ALA A 1 82 ? -1.646 -31.016 -4.004 1 92.81 82 ALA A CA 1
ATOM 644 C C . ALA A 1 82 ? -0.751 -32.094 -4.594 1 92.81 82 ALA A C 1
ATOM 646 O O . ALA A 1 82 ? -0.774 -32.344 -5.801 1 92.81 82 ALA A O 1
ATOM 647 N N . ARG A 1 83 ? 0.065 -32.688 -3.799 1 91.56 83 ARG A N 1
ATOM 648 C CA . ARG A 1 83 ? 0.941 -33.75 -4.277 1 91.56 83 ARG A CA 1
ATOM 649 C C . ARG A 1 83 ? 0.14 -34.875 -4.953 1 91.56 83 ARG A C 1
ATOM 651 O O . ARG A 1 83 ? 0.533 -35.375 -6.012 1 91.56 83 ARG A O 1
ATOM 658 N N . GLY A 1 84 ? -0.85 -35.219 -4.309 1 92.31 84 GLY A N 1
ATOM 659 C CA . GLY A 1 84 ? -1.698 -36.219 -4.898 1 92.31 84 GLY A CA 1
ATOM 660 C C . GLY A 1 84 ? -2.201 -35.875 -6.281 1 92.31 84 GLY A C 1
ATOM 661 O O . GLY A 1 84 ? -2.26 -36.719 -7.172 1 92.31 84 GLY A O 1
ATOM 662 N N . ARG A 1 85 ? -2.643 -34.656 -6.391 1 94.19 85 ARG A N 1
ATOM 663 C CA . ARG A 1 85 ? -3.119 -34.219 -7.695 1 94.19 85 ARG A CA 1
ATOM 664 C C . ARG A 1 85 ? -2.023 -34.344 -8.75 1 94.19 85 ARG A C 1
ATOM 666 O O . ARG A 1 85 ? -2.264 -34.812 -9.852 1 94.19 85 ARG A O 1
ATOM 673 N N . PHE A 1 86 ? -0.817 -33.906 -8.484 1 93.94 86 PHE A N 1
ATOM 674 C CA . PHE A 1 86 ? 0.285 -33.969 -9.438 1 93.94 86 PHE A CA 1
ATOM 675 C C . PHE A 1 86 ? 0.635 -35.438 -9.75 1 93.94 86 PHE A C 1
ATOM 677 O O . PHE A 1 86 ? 0.889 -35.781 -10.906 1 93.94 86 PHE A O 1
ATOM 684 N N . GLU A 1 87 ? 0.577 -36.25 -8.844 1 94.56 87 GLU A N 1
ATOM 685 C CA . GLU A 1 87 ? 0.947 -37.656 -9.023 1 94.56 87 GLU A CA 1
ATOM 686 C C . GLU A 1 87 ? -0.042 -38.375 -9.938 1 94.56 87 GLU A C 1
ATOM 688 O O . GLU A 1 87 ? 0.299 -39.375 -10.562 1 94.56 87 GLU A O 1
ATOM 693 N N . LYS A 1 88 ? -1.168 -37.844 -9.938 1 94.31 88 LYS A N 1
ATOM 694 C CA . LYS A 1 88 ? -2.211 -38.5 -10.719 1 94.31 88 LYS A CA 1
ATOM 695 C C . LYS A 1 88 ? -2.07 -38.156 -12.203 1 94.31 88 LYS A C 1
ATOM 697 O O . LYS A 1 88 ? -2.723 -38.781 -13.047 1 94.31 88 LYS A O 1
ATOM 702 N N . GLU A 1 89 ? -1.406 -37.219 -12.539 1 97.06 89 GLU A N 1
ATOM 703 C CA . GLU A 1 89 ? -1.168 -36.938 -13.945 1 97.06 89 GLU A CA 1
ATOM 704 C C . GLU A 1 89 ? -0.563 -38.125 -14.672 1 97.06 89 GLU A C 1
ATOM 706 O O . GLU A 1 89 ? 0.322 -38.812 -14.141 1 97.06 89 GLU A O 1
ATOM 711 N N . PRO A 1 90 ? -0.884 -38.375 -15.922 1 97.56 90 PRO A N 1
ATOM 712 C CA . PRO A 1 90 ? -0.356 -39.562 -16.625 1 97.56 90 PRO A CA 1
ATOM 713 C C . PRO A 1 90 ? 1.15 -39.469 -16.859 1 97.56 90 PRO A C 1
ATOM 715 O O . PRO A 1 90 ? 1.826 -40.5 -16.938 1 97.56 90 PRO A O 1
ATOM 718 N N . ASP A 1 91 ? 1.556 -38.281 -16.875 1 96.25 91 ASP A N 1
ATOM 719 C CA . ASP A 1 91 ? 2.975 -38.125 -17.172 1 96.25 91 ASP A CA 1
ATOM 720 C C . ASP A 1 91 ? 3.756 -37.719 -15.93 1 96.25 91 ASP A C 1
ATOM 722 O O . ASP A 1 91 ? 4.875 -37.219 -16.031 1 96.25 91 ASP A O 1
ATOM 726 N N . ALA A 1 92 ? 3.258 -38 -14.781 1 97 92 ALA A N 1
ATOM 727 C CA . ALA A 1 92 ? 3.857 -37.562 -13.523 1 97 92 ALA A CA 1
ATOM 728 C C . ALA A 1 92 ? 5.273 -38.125 -13.367 1 97 92 ALA A C 1
ATOM 730 O O . ALA A 1 92 ? 6.152 -37.438 -12.828 1 97 92 ALA A O 1
ATOM 731 N N . LYS A 1 93 ? 5.562 -39.281 -13.836 1 96.44 93 LYS A N 1
ATOM 732 C CA . LYS A 1 93 ? 6.855 -39.938 -13.656 1 96.44 93 LYS A CA 1
ATOM 733 C C . LYS A 1 93 ? 7.973 -39.125 -14.312 1 96.44 93 LYS A C 1
ATOM 735 O O . LYS A 1 93 ? 9.133 -39.219 -13.922 1 96.44 93 LYS A O 1
ATOM 740 N N . ASP A 1 94 ? 7.512 -38.375 -15.25 1 96 94 ASP A N 1
ATOM 741 C CA . ASP A 1 94 ? 8.516 -37.656 -16.047 1 96 94 ASP A CA 1
ATOM 742 C C . ASP A 1 94 ? 9.016 -36.406 -15.305 1 96 94 ASP A C 1
ATOM 744 O O . ASP A 1 94 ? 10.109 -35.906 -15.594 1 96 94 ASP A O 1
ATOM 748 N N . TRP A 1 95 ? 8.219 -36.031 -14.32 1 95.75 95 TRP A N 1
ATOM 749 C CA . TRP A 1 95 ? 8.633 -34.75 -13.805 1 95.75 95 TRP A CA 1
ATOM 750 C C . TRP A 1 95 ? 8.398 -34.656 -12.305 1 95.75 95 TRP A C 1
ATOM 752 O O . TRP A 1 95 ? 8.805 -33.688 -11.656 1 95.75 95 TRP A O 1
ATOM 762 N N . LEU A 1 96 ? 7.828 -35.562 -11.695 1 96 96 LEU A N 1
ATOM 763 C CA . LEU A 1 96 ? 7.449 -35.531 -10.289 1 96 96 LEU A CA 1
ATOM 764 C C . LEU A 1 96 ? 8.672 -35.312 -9.406 1 96 96 LEU A C 1
ATOM 766 O O . LEU A 1 96 ? 8.586 -34.656 -8.367 1 96 96 LEU A O 1
ATOM 770 N N . HIS A 1 97 ? 9.773 -35.844 -9.906 1 95.06 97 HIS A N 1
ATOM 771 C CA . HIS A 1 97 ? 11.008 -35.719 -9.141 1 95.06 97 HIS A CA 1
ATOM 772 C C . HIS A 1 97 ? 11.461 -34.25 -9.07 1 95.06 97 HIS A C 1
ATOM 774 O O . HIS A 1 97 ? 12.305 -33.906 -8.242 1 95.06 97 HIS A O 1
ATOM 780 N N . ARG A 1 98 ? 10.883 -33.438 -9.805 1 95.38 98 ARG A N 1
ATOM 781 C CA . ARG A 1 98 ? 11.297 -32.062 -9.836 1 95.38 98 ARG A CA 1
ATOM 782 C C . ARG A 1 98 ? 10.258 -31.156 -9.172 1 95.38 98 ARG A C 1
ATOM 784 O O . ARG A 1 98 ? 10.375 -29.938 -9.195 1 95.38 98 ARG A O 1
ATOM 791 N N . LEU A 1 99 ? 9.312 -31.781 -8.656 1 96.12 99 LEU A N 1
ATOM 792 C CA . LEU A 1 99 ? 8.266 -31.047 -7.949 1 96.12 99 LEU A CA 1
ATOM 793 C C . LEU A 1 99 ? 8.5 -31.094 -6.441 1 96.12 99 LEU A C 1
ATOM 795 O O . LEU A 1 99 ? 8.703 -32.156 -5.867 1 96.12 99 LEU A O 1
ATOM 799 N N . THR A 1 100 ? 8.57 -29.969 -5.863 1 93.31 100 THR A N 1
ATOM 800 C CA . THR A 1 100 ? 8.547 -29.844 -4.41 1 93.31 100 THR A CA 1
ATOM 801 C C . THR A 1 100 ? 7.305 -29.078 -3.961 1 93.31 100 THR A C 1
ATOM 803 O O . THR A 1 100 ? 7.078 -27.938 -4.398 1 93.31 100 THR A O 1
ATOM 806 N N . VAL A 1 101 ? 6.516 -29.688 -3.162 1 92.25 101 VAL A N 1
ATOM 807 C CA . VAL A 1 101 ? 5.305 -29.062 -2.639 1 92.25 101 VAL A CA 1
ATOM 808 C C . VAL A 1 101 ? 5.551 -28.562 -1.213 1 92.25 101 VAL A C 1
ATOM 810 O O . VAL A 1 101 ? 5.996 -29.328 -0.355 1 92.25 101 VAL A O 1
ATOM 813 N N . VAL A 1 102 ? 5.207 -27.391 -1.01 1 90.44 102 VAL A N 1
ATOM 814 C CA . VAL A 1 102 ? 5.473 -26.781 0.284 1 90.44 102 VAL A CA 1
ATOM 815 C C . VAL A 1 102 ? 4.168 -26.266 0.888 1 90.44 102 VAL A C 1
ATOM 817 O O . VAL A 1 102 ? 3.393 -25.578 0.214 1 90.44 102 VAL A O 1
ATOM 820 N N . ALA A 1 103 ? 4.016 -26.562 2.195 1 89.44 103 ALA A N 1
ATOM 821 C CA . ALA A 1 103 ? 2.854 -26.094 2.938 1 89.44 103 ALA A CA 1
ATOM 822 C C . ALA A 1 103 ? 3.01 -24.625 3.32 1 89.44 103 ALA A C 1
ATOM 824 O O . ALA A 1 103 ? 3.961 -24.25 4.016 1 89.44 103 ALA A O 1
ATOM 825 N N . MET A 1 104 ? 1.933 -23.828 2.832 1 91.19 104 MET A N 1
ATOM 826 C CA . MET A 1 104 ? 2.051 -22.391 3.137 1 91.19 104 MET A CA 1
ATOM 827 C C . MET A 1 104 ? 0.686 -21.719 3.107 1 91.19 104 MET A C 1
ATOM 829 O O . MET A 1 104 ? -0.041 -21.812 2.119 1 91.19 104 MET A O 1
ATOM 833 N N . ASP A 1 105 ? 0.302 -21.203 4.254 1 93.12 105 ASP A N 1
ATOM 834 C CA . ASP A 1 105 ? -0.818 -20.281 4.316 1 93.12 105 ASP A CA 1
ATOM 835 C C . ASP A 1 105 ? -0.333 -18.828 4.238 1 93.12 105 ASP A C 1
ATOM 837 O O . ASP A 1 105 ? 0.299 -18.328 5.172 1 93.12 105 ASP A O 1
ATOM 841 N N . LEU A 1 106 ? -0.722 -18.188 3.135 1 95.94 106 LEU A N 1
ATOM 842 C CA . LEU A 1 106 ? -0.14 -16.891 2.816 1 95.94 106 LEU A CA 1
ATOM 843 C C . LEU A 1 106 ? -0.696 -15.805 3.734 1 95.94 106 LEU A C 1
ATOM 845 O O . LEU A 1 106 ? -0.239 -14.656 3.697 1 95.94 106 LEU A O 1
ATOM 849 N N . ARG A 1 107 ? -1.602 -16.094 4.582 1 93.12 107 ARG A N 1
ATOM 850 C CA . ARG A 1 107 ? -2.031 -15.164 5.629 1 93.12 107 ARG A CA 1
ATOM 851 C C . ARG A 1 107 ? -0.981 -15.055 6.73 1 93.12 107 ARG A C 1
ATOM 853 O O . ARG A 1 107 ? -0.961 -14.078 7.48 1 93.12 107 ARG A O 1
ATOM 860 N N . ASP A 1 108 ? -0.235 -16.141 6.84 1 92.19 108 ASP A N 1
ATOM 861 C CA . ASP A 1 108 ? 0.853 -16.188 7.812 1 92.19 108 ASP A CA 1
ATOM 862 C C . ASP A 1 108 ? 2.119 -15.555 7.246 1 92.19 108 ASP A C 1
ATOM 864 O O . ASP A 1 108 ? 3.062 -16.25 6.875 1 92.19 108 ASP A O 1
ATOM 868 N N . LEU A 1 109 ? 2.244 -14.227 7.328 1 93.5 109 LEU A N 1
ATOM 869 C CA . LEU A 1 109 ? 3.326 -13.492 6.684 1 93.5 109 LEU A CA 1
ATOM 870 C C . LEU A 1 109 ? 4.648 -13.727 7.402 1 93.5 109 LEU A C 1
ATOM 872 O O . LEU A 1 109 ? 5.695 -13.852 6.766 1 93.5 109 LEU A O 1
ATOM 876 N N . PRO A 1 110 ? 4.684 -13.898 8.781 1 90.62 110 PRO A N 1
ATOM 877 C CA . PRO A 1 110 ? 5.941 -14.312 9.406 1 90.62 110 PRO A CA 1
ATOM 878 C C . PRO A 1 110 ? 6.426 -15.672 8.922 1 90.62 110 PRO A C 1
ATOM 880 O O . PRO A 1 110 ? 7.621 -15.867 8.695 1 90.62 110 PRO A O 1
ATOM 883 N N . GLY A 1 111 ? 5.496 -16.594 8.844 1 91.5 111 GLY A N 1
ATOM 884 C CA . GLY A 1 111 ? 5.848 -17.891 8.289 1 91.5 111 GLY A CA 1
ATOM 885 C C . GLY A 1 111 ? 6.371 -17.812 6.871 1 91.5 111 GLY A C 1
ATOM 886 O O . GLY A 1 111 ? 7.297 -18.531 6.504 1 91.5 111 GLY A O 1
ATOM 887 N N . LEU A 1 112 ? 5.75 -17 6.117 1 94.56 112 LEU A N 1
ATOM 888 C CA . LEU A 1 112 ? 6.199 -16.812 4.742 1 94.56 112 LEU A CA 1
ATOM 889 C C . LEU A 1 112 ? 7.625 -16.266 4.703 1 94.56 112 LEU A C 1
ATOM 891 O O . LEU A 1 112 ? 8.43 -16.672 3.871 1 94.56 112 LEU A O 1
ATOM 895 N N . GLU A 1 113 ? 8 -15.352 5.539 1 94.5 113 GLU A N 1
ATOM 896 C CA . GLU A 1 113 ? 9.367 -14.844 5.59 1 94.5 113 GLU A CA 1
ATOM 897 C C . GLU A 1 113 ? 10.352 -15.961 5.934 1 94.5 113 GLU A C 1
ATOM 899 O O . GLU A 1 113 ? 11.445 -16.031 5.363 1 94.5 113 GLU A O 1
ATOM 904 N N . ARG A 1 114 ? 9.922 -16.797 6.887 1 92.81 114 ARG A N 1
ATOM 905 C CA . ARG A 1 114 ? 10.766 -17.938 7.219 1 92.81 114 ARG A CA 1
ATOM 906 C C . ARG A 1 114 ? 10.945 -18.859 6.016 1 92.81 114 ARG A C 1
ATOM 908 O O . ARG A 1 114 ? 12.039 -19.375 5.777 1 92.81 114 ARG A O 1
ATOM 915 N N . LEU A 1 115 ? 9.906 -19.047 5.34 1 92.44 115 LEU A N 1
ATOM 916 C CA . LEU A 1 115 ? 10.016 -19.875 4.133 1 92.44 115 LEU A CA 1
ATOM 917 C C . LEU A 1 115 ? 10.977 -19.234 3.131 1 92.44 115 LEU A C 1
ATOM 919 O O . LEU A 1 115 ? 11.797 -19.922 2.525 1 92.44 115 LEU A O 1
ATOM 923 N N . CYS A 1 116 ? 10.844 -17.938 2.936 1 96.12 116 CYS A N 1
ATOM 924 C CA . CYS A 1 116 ? 11.742 -17.266 2.002 1 96.12 116 CYS A CA 1
ATOM 925 C C . CYS A 1 116 ? 13.195 -17.438 2.42 1 96.12 116 CYS A C 1
ATOM 927 O O . CYS A 1 116 ? 14.062 -17.672 1.577 1 96.12 116 CYS A O 1
ATOM 929 N N . ALA A 1 117 ? 13.43 -17.297 3.719 1 94.12 117 ALA A N 1
ATOM 930 C CA . ALA A 1 117 ? 14.789 -17.516 4.211 1 94.12 117 ALA A CA 1
ATOM 931 C C . ALA A 1 117 ? 15.266 -18.922 3.914 1 94.12 117 ALA A C 1
ATOM 933 O O . ALA A 1 117 ? 16.406 -19.125 3.486 1 94.12 117 ALA A O 1
ATOM 934 N N . HIS A 1 118 ? 14.445 -19.828 4.105 1 93.06 118 HIS A N 1
ATOM 935 C CA . HIS A 1 118 ? 14.773 -21.219 3.809 1 93.06 118 HIS A CA 1
ATOM 936 C C . HIS A 1 118 ? 15.039 -21.422 2.318 1 93.06 118 HIS A C 1
ATOM 938 O O . HIS A 1 118 ? 16.031 -22.047 1.938 1 93.06 118 HIS A O 1
ATOM 944 N N . LEU A 1 119 ? 14.156 -20.984 1.543 1 94.06 119 LEU A N 1
ATOM 945 C CA . LEU A 1 119 ? 14.328 -21.141 0.103 1 94.06 119 LEU A CA 1
ATOM 946 C C . LEU A 1 119 ? 15.617 -20.484 -0.37 1 94.06 119 LEU A C 1
ATOM 948 O O . LEU A 1 119 ? 16.328 -21.031 -1.206 1 94.06 119 LEU A O 1
ATOM 952 N N . ALA A 1 120 ? 15.867 -19.359 0.096 1 95.06 120 ALA A N 1
ATOM 953 C CA . ALA A 1 120 ? 17.094 -18.656 -0.289 1 95.06 120 ALA A CA 1
ATOM 954 C C . ALA A 1 120 ? 18.328 -19.484 0.017 1 95.06 120 ALA A C 1
ATOM 956 O O . ALA A 1 120 ? 19.328 -19.422 -0.709 1 95.06 120 ALA A O 1
ATOM 957 N N . SER A 1 121 ? 18.25 -20.266 1.139 1 93.38 121 SER A N 1
ATOM 958 C CA . SER A 1 121 ? 19.391 -21.078 1.529 1 93.38 121 SER A CA 1
ATOM 959 C C . SER A 1 121 ? 19.375 -22.422 0.814 1 93.38 121 SER A C 1
ATOM 961 O O . SER A 1 121 ? 20.438 -22.953 0.464 1 93.38 121 SER A O 1
ATOM 963 N N . ALA A 1 122 ? 18.266 -22.891 0.472 1 92.5 122 ALA A N 1
ATOM 964 C CA . ALA A 1 122 ? 18.125 -24.266 -0.003 1 92.5 122 ALA A CA 1
ATOM 965 C C . ALA A 1 122 ? 18.188 -24.328 -1.526 1 92.5 122 ALA A C 1
ATOM 967 O O . ALA A 1 122 ? 18.641 -25.328 -2.094 1 92.5 122 ALA A O 1
ATOM 968 N N . LEU A 1 123 ? 17.641 -23.438 -2.174 1 94 123 LEU A N 1
ATOM 969 C CA . LEU A 1 123 ? 17.594 -23.484 -3.631 1 94 123 LEU A CA 1
ATOM 970 C C . LEU A 1 123 ? 18.906 -22.984 -4.234 1 94 123 LEU A C 1
ATOM 972 O O . LEU A 1 123 ? 19.422 -21.953 -3.818 1 94 123 LEU A O 1
ATOM 976 N N . PRO A 1 124 ? 19.484 -23.625 -5.238 1 91.44 124 PRO A N 1
ATOM 977 C CA . PRO A 1 124 ? 20.688 -23.156 -5.922 1 91.44 124 PRO A CA 1
ATOM 978 C C . PRO A 1 124 ? 20.422 -21.938 -6.816 1 91.44 124 PRO A C 1
ATOM 980 O O . PRO A 1 124 ? 21.359 -21.219 -7.168 1 91.44 124 PRO A O 1
ATOM 983 N N . ARG A 1 125 ? 19.188 -21.766 -7.129 1 95.31 125 ARG A N 1
ATOM 984 C CA . ARG A 1 125 ? 18.75 -20.719 -8.039 1 95.31 125 ARG A CA 1
ATOM 985 C C . ARG A 1 125 ? 17.234 -20.531 -7.98 1 95.31 125 ARG A C 1
ATOM 987 O O . ARG A 1 125 ? 16.531 -21.391 -7.434 1 95.31 125 ARG A O 1
ATOM 994 N N . LEU A 1 126 ? 16.812 -19.391 -8.516 1 97.75 126 LEU A N 1
ATOM 995 C CA . LEU A 1 126 ? 15.391 -19.141 -8.664 1 97.75 126 LEU A CA 1
ATOM 996 C C . LEU A 1 126 ? 15.125 -18.266 -9.898 1 97.75 126 LEU A C 1
ATOM 998 O O . LEU A 1 126 ? 15.391 -17.062 -9.883 1 97.75 126 LEU A O 1
ATOM 1002 N N . ASP A 1 127 ? 14.516 -19.016 -10.906 1 97.5 127 ASP A N 1
ATOM 1003 C CA . ASP A 1 127 ? 14.375 -18.391 -12.219 1 97.5 127 ASP A CA 1
ATOM 1004 C C . ASP A 1 127 ? 13.023 -17.688 -12.352 1 97.5 127 ASP A C 1
ATOM 1006 O O . ASP A 1 127 ? 12.891 -16.719 -13.102 1 97.5 127 ASP A O 1
ATOM 1010 N N . VAL A 1 128 ? 12.078 -18.141 -11.734 1 98.62 128 VAL A N 1
ATOM 1011 C CA . VAL A 1 128 ? 10.719 -17.672 -11.953 1 98.62 128 VAL A CA 1
ATOM 1012 C C . VAL A 1 128 ? 9.945 -17.672 -10.641 1 98.62 128 VAL A C 1
ATOM 1014 O O . VAL A 1 128 ? 10.008 -18.641 -9.883 1 98.62 128 VAL A O 1
ATOM 1017 N N . ILE A 1 129 ? 9.336 -16.656 -10.289 1 98.94 129 ILE A N 1
ATOM 1018 C CA . ILE A 1 129 ? 8.297 -16.609 -9.266 1 98.94 129 ILE A CA 1
ATOM 1019 C C . ILE A 1 129 ? 6.949 -16.281 -9.914 1 98.94 129 ILE A C 1
ATOM 1021 O O . ILE A 1 129 ? 6.824 -15.312 -10.656 1 98.94 129 ILE A O 1
ATOM 1025 N N . VAL A 1 130 ? 5.988 -17.062 -9.773 1 98.94 130 VAL A N 1
ATOM 1026 C CA . VAL A 1 130 ? 4.609 -16.781 -10.164 1 98.94 130 VAL A CA 1
ATOM 1027 C C . VAL A 1 130 ? 3.738 -16.609 -8.922 1 98.94 130 VAL A C 1
ATOM 1029 O O . VAL A 1 130 ? 3.396 -17.594 -8.266 1 98.94 130 VAL A O 1
ATOM 1032 N N . ASN A 1 131 ? 3.447 -15.422 -8.625 1 98.94 131 ASN A N 1
ATOM 1033 C CA . ASN A 1 131 ? 2.484 -15.102 -7.578 1 98.94 131 ASN A CA 1
ATOM 1034 C C . ASN A 1 131 ? 1.049 -15.289 -8.062 1 98.94 131 ASN A C 1
ATOM 1036 O O . ASN A 1 131 ? 0.396 -14.328 -8.469 1 98.94 131 ASN A O 1
ATOM 1040 N N . ASN A 1 132 ? 0.594 -16.5 -7.93 1 98.56 132 ASN A N 1
ATOM 1041 C CA . ASN A 1 132 ? -0.711 -16.875 -8.469 1 98.56 132 ASN A CA 1
ATOM 1042 C C . ASN A 1 132 ? -1.775 -16.922 -7.375 1 98.56 132 ASN A C 1
ATOM 1044 O O . ASN A 1 132 ? -2.951 -16.656 -7.637 1 98.56 132 ASN A O 1
ATOM 1048 N N . ALA A 1 133 ? -1.341 -17.281 -6.148 1 97.88 133 ALA A N 1
ATOM 1049 C CA . ALA A 1 133 ? -2.312 -17.422 -5.066 1 97.88 133 ALA A CA 1
ATOM 1050 C C . ALA A 1 133 ? -3.109 -16.141 -4.867 1 97.88 133 ALA A C 1
ATOM 1052 O O . ALA A 1 133 ? -2.541 -15.047 -4.844 1 97.88 133 ALA A O 1
ATOM 1053 N N . CYS A 1 134 ? -4.34 -16.312 -4.785 1 95.31 134 CYS A N 1
ATOM 1054 C CA . CYS A 1 134 ? -5.227 -15.172 -4.617 1 95.31 134 CYS A CA 1
ATOM 1055 C C . CYS A 1 134 ? -6.484 -15.57 -3.85 1 95.31 134 CYS A C 1
ATOM 1057 O O . CYS A 1 134 ? -6.984 -16.688 -3.998 1 95.31 134 CYS A O 1
ATOM 1059 N N . GLN A 1 135 ? -7.008 -14.75 -3.018 1 93.38 135 GLN A N 1
ATOM 1060 C CA . GLN A 1 135 ? -8.336 -14.867 -2.424 1 93.38 135 GLN A CA 1
ATOM 1061 C C . GLN A 1 135 ? -9.297 -13.836 -3.006 1 93.38 135 GLN A C 1
ATOM 1063 O O . GLN A 1 135 ? -9.039 -12.633 -2.928 1 93.38 135 GLN A O 1
ATOM 1068 N N . THR A 1 136 ? -10.336 -14.32 -3.535 1 89.62 136 THR A N 1
ATOM 1069 C CA . THR A 1 136 ? -11.391 -13.477 -4.082 1 89.62 136 THR A CA 1
ATOM 1070 C C . THR A 1 136 ? -12.641 -13.523 -3.197 1 89.62 136 THR A C 1
ATOM 1072 O O . THR A 1 136 ? -13.109 -12.484 -2.723 1 89.62 136 THR A O 1
ATOM 1075 N N . VAL A 1 137 ? -13.188 -14.734 -3.049 1 91.38 137 VAL A N 1
ATOM 1076 C CA . VAL A 1 137 ? -14.281 -15 -2.119 1 91.38 137 VAL A CA 1
ATOM 1077 C C . VAL A 1 137 ? -13.758 -15.766 -0.907 1 91.38 137 VAL A C 1
ATOM 1079 O O . VAL A 1 137 ? -13.102 -16.797 -1.054 1 91.38 137 VAL A O 1
ATOM 1082 N N . ARG A 1 138 ? -13.969 -15.195 0.304 1 91.94 138 ARG A N 1
ATOM 1083 C CA . ARG A 1 138 ? -13.586 -15.914 1.515 1 91.94 138 ARG A CA 1
ATOM 1084 C C . ARG A 1 138 ? -14.453 -17.156 1.72 1 91.94 138 ARG A C 1
ATOM 1086 O O . ARG A 1 138 ? -15.68 -17.078 1.604 1 91.94 138 ARG A O 1
ATOM 1093 N N . ARG A 1 139 ? -13.797 -18.203 1.864 1 92.81 139 ARG A N 1
ATOM 1094 C CA . ARG A 1 139 ? -14.484 -19.469 2.154 1 92.81 139 ARG A CA 1
ATOM 1095 C C . ARG A 1 139 ? -14.391 -19.812 3.637 1 92.81 139 ARG A C 1
ATOM 1097 O O . ARG A 1 139 ? -13.344 -19.641 4.254 1 92.81 139 ARG A O 1
ATOM 1104 N N . PRO A 1 140 ? -15.438 -20.219 4.23 1 92.44 140 PRO A N 1
ATOM 1105 C CA . PRO A 1 140 ? -15.43 -20.641 5.637 1 92.44 140 PRO A CA 1
ATOM 1106 C C . PRO A 1 140 ? -14.75 -21.984 5.844 1 92.44 140 PRO A C 1
ATOM 1108 O O . PRO A 1 140 ? -14.461 -22.688 4.875 1 92.44 140 PRO A O 1
ATOM 1111 N N . PRO A 1 141 ? -14.539 -22.281 7.113 1 89.25 141 PRO A N 1
ATOM 1112 C CA . PRO A 1 141 ? -13.898 -23.562 7.438 1 89.25 141 PRO A CA 1
ATOM 1113 C C . PRO A 1 141 ? -14.609 -24.75 6.809 1 89.25 141 PRO A C 1
ATOM 1115 O O . PRO A 1 141 ? -13.961 -25.688 6.355 1 89.25 141 PRO A O 1
ATOM 1118 N N . ALA A 1 142 ? -15.891 -24.75 6.77 1 90.81 142 ALA A N 1
ATOM 1119 C CA . ALA A 1 142 ? -16.672 -25.859 6.238 1 90.81 142 ALA A CA 1
ATOM 1120 C C . ALA A 1 142 ? -16.281 -26.172 4.801 1 90.81 142 ALA A C 1
ATOM 1122 O O . ALA A 1 142 ? -16.344 -27.328 4.371 1 90.81 142 ALA A O 1
ATOM 1123 N N . TYR A 1 143 ? -15.836 -25.203 4.113 1 93.06 143 TYR A N 1
ATOM 1124 C CA . TYR A 1 143 ? -15.461 -25.359 2.713 1 93.06 143 TYR A CA 1
ATOM 1125 C C . TYR A 1 143 ? -14.258 -26.281 2.57 1 93.06 143 TYR A C 1
ATOM 1127 O O . TYR A 1 143 ? -14.148 -27.016 1.587 1 93.06 143 TYR A O 1
ATOM 1135 N N . TYR A 1 144 ? -13.391 -26.297 3.568 1 90.75 144 TYR A N 1
ATOM 1136 C CA . TYR A 1 144 ? -12.117 -26.984 3.447 1 90.75 144 TYR A CA 1
ATOM 1137 C C . TYR A 1 144 ? -12.125 -28.297 4.23 1 90.75 144 TYR A C 1
ATOM 1139 O O . TYR A 1 144 ? -11.133 -29.031 4.246 1 90.75 144 TYR A O 1
ATOM 1147 N N . ARG A 1 145 ? -13.227 -28.672 4.832 1 90 145 ARG A N 1
ATOM 1148 C CA . ARG A 1 145 ? -13.312 -29.812 5.754 1 90 145 ARG A CA 1
ATOM 1149 C C . ARG A 1 145 ? -12.922 -31.109 5.066 1 90 145 ARG A C 1
ATOM 1151 O O . ARG A 1 145 ? -12.258 -31.953 5.664 1 90 145 ARG A O 1
ATOM 1158 N N . HIS A 1 146 ? -13.297 -31.25 3.822 1 90.44 146 HIS A N 1
ATOM 1159 C CA . HIS A 1 146 ? -13.102 -32.5 3.109 1 90.44 146 HIS A CA 1
ATOM 1160 C C . HIS A 1 146 ? -11.617 -32.781 2.873 1 90.44 146 HIS A C 1
ATOM 1162 O O . HIS A 1 146 ? -11.242 -33.906 2.555 1 90.44 146 HIS A O 1
ATOM 1168 N N . LEU A 1 147 ? -10.867 -31.766 3.008 1 90.75 147 LEU A N 1
ATOM 1169 C CA . LEU A 1 147 ? -9.445 -31.922 2.723 1 90.75 147 LEU A CA 1
ATOM 1170 C C . LEU A 1 147 ? -8.68 -32.312 3.979 1 90.75 147 LEU A C 1
ATOM 1172 O O . LEU A 1 147 ? -7.555 -32.812 3.891 1 90.75 147 LEU A O 1
ATOM 1176 N N . LEU A 1 148 ? -9.18 -32.188 5.188 1 88.5 148 LEU A N 1
ATOM 1177 C CA . LEU A 1 148 ? -8.438 -32.188 6.441 1 88.5 148 LEU A CA 1
ATOM 1178 C C . LEU A 1 148 ? -7.977 -33.594 6.812 1 88.5 148 LEU A C 1
ATOM 1180 O O . LEU A 1 148 ? -6.867 -33.781 7.324 1 88.5 148 LEU A O 1
ATOM 1184 N N . GLU A 1 149 ? -8.891 -34.531 6.516 1 86.19 149 GLU A N 1
ATOM 1185 C CA . GLU A 1 149 ? -8.531 -35.906 6.883 1 86.19 149 GLU A CA 1
ATOM 1186 C C . GLU A 1 149 ? -7.289 -36.375 6.129 1 86.19 149 GLU A C 1
ATOM 1188 O O . GLU A 1 149 ? -6.363 -36.938 6.727 1 86.19 149 GLU A O 1
ATOM 1193 N N . ALA A 1 150 ? -7.359 -36.125 4.887 1 85.19 150 ALA A N 1
ATOM 1194 C CA . ALA A 1 150 ? -6.211 -36.531 4.082 1 85.19 150 ALA A CA 1
ATOM 1195 C C . ALA A 1 150 ? -4.953 -35.781 4.484 1 85.19 150 ALA A C 1
ATOM 1197 O O . ALA A 1 150 ? -3.859 -36.344 4.52 1 85.19 150 ALA A O 1
ATOM 1198 N N . GLU A 1 151 ? -5.066 -34.594 4.691 1 86.81 151 GLU A N 1
ATOM 1199 C CA . GLU A 1 151 ? -3.924 -33.781 5.117 1 86.81 151 GLU A CA 1
ATOM 1200 C C . GLU A 1 151 ? -3.359 -34.281 6.441 1 86.81 151 GLU A C 1
ATOM 1202 O O . GLU A 1 151 ? -2.145 -34.281 6.648 1 86.81 151 GLU A O 1
ATOM 1207 N N . ALA A 1 152 ? -4.145 -34.688 7.359 1 82.5 152 ALA A N 1
ATOM 1208 C CA . ALA A 1 152 ? -3.715 -35.219 8.656 1 82.5 152 ALA A CA 1
ATOM 1209 C C . ALA A 1 152 ? -2.986 -36.531 8.492 1 82.5 152 ALA A C 1
ATOM 1211 O O . ALA A 1 152 ? -1.991 -36.781 9.18 1 82.5 152 ALA A O 1
ATOM 1212 N N . GLU A 1 153 ? -3.512 -37.344 7.578 1 80 153 GLU A N 1
ATOM 1213 C CA . GLU A 1 153 ? -2.938 -38.688 7.379 1 80 153 GLU A CA 1
ATOM 1214 C C . GLU A 1 153 ? -1.615 -38.594 6.621 1 80 153 GLU A C 1
ATOM 1216 O O . GLU A 1 153 ? -0.685 -39.344 6.906 1 80 153 GLU A O 1
ATOM 1221 N N . GLY A 1 154 ? -1.671 -37.812 5.629 1 73.06 154 GLY A N 1
ATOM 1222 C CA . GLY A 1 154 ? -0.506 -37.75 4.762 1 73.06 154 GLY A CA 1
ATOM 1223 C C . GLY A 1 154 ? 0.702 -37.125 5.449 1 73.06 154 GLY A C 1
ATOM 1224 O O . GLY A 1 154 ? 1.84 -37.344 5.031 1 73.06 154 GLY A O 1
ATOM 1225 N N . ALA A 1 155 ? 0.352 -36.25 6.332 1 59.88 155 ALA A N 1
ATOM 1226 C CA . ALA A 1 155 ? 1.503 -35.656 6.996 1 59.88 155 ALA A CA 1
ATOM 1227 C C . ALA A 1 155 ? 2.398 -36.719 7.621 1 59.88 155 ALA A C 1
ATOM 1229 O O . ALA A 1 155 ? 3.621 -36.562 7.672 1 59.88 155 ALA A O 1
ATOM 1230 N N . ARG A 1 156 ? 1.664 -37.875 8.047 1 54.81 156 ARG A N 1
ATOM 1231 C CA . ARG A 1 156 ? 2.432 -39 8.57 1 54.81 156 ARG A CA 1
ATOM 1232 C C . ARG A 1 156 ? 3.303 -39.625 7.484 1 54.81 156 ARG A C 1
ATOM 1234 O O . ARG A 1 156 ? 4.426 -40.062 7.75 1 54.81 156 ARG A O 1
ATOM 1241 N N . ARG A 1 157 ? 2.541 -39.875 6.375 1 50.31 157 ARG A N 1
ATOM 1242 C CA . ARG A 1 157 ? 3.215 -40.531 5.262 1 50.31 157 ARG A CA 1
ATOM 1243 C C . ARG A 1 157 ? 4.363 -39.688 4.73 1 50.31 157 ARG A C 1
ATOM 1245 O O . ARG A 1 157 ? 5.43 -40.188 4.41 1 50.31 157 ARG A O 1
ATOM 1252 N N . TYR A 1 158 ? 3.916 -38.469 4.453 1 46.84 158 TYR A N 1
ATOM 1253 C CA . TYR A 1 158 ? 4.855 -37.594 3.75 1 46.84 158 TYR A CA 1
ATOM 1254 C C . TYR A 1 158 ? 5.801 -36.906 4.727 1 46.84 158 TYR A C 1
ATOM 1256 O O . TYR A 1 158 ? 6.918 -36.531 4.359 1 46.84 158 TYR A O 1
ATOM 1264 N N . LEU A 1 159 ? 5.074 -36.469 5.969 1 45.25 159 LEU A N 1
ATOM 1265 C CA . LEU A 1 159 ? 5.949 -35.625 6.797 1 45.25 159 LEU A CA 1
ATOM 1266 C C . LEU A 1 159 ? 7.047 -36.469 7.438 1 45.25 159 LEU A C 1
ATOM 1268 O O . LEU A 1 159 ? 7.879 -35.969 8.18 1 45.25 159 LEU A O 1
ATOM 1272 N N . GLY A 1 160 ? 6.762 -37.938 7.668 1 35.88 160 GLY A N 1
ATOM 1273 C CA . GLY A 1 160 ? 7.934 -38.562 8.234 1 35.88 160 GLY A CA 1
ATOM 1274 C C . GLY A 1 160 ? 9.234 -38.094 7.637 1 35.88 160 GLY A C 1
ATOM 1275 O O . GLY A 1 160 ? 10.25 -38 8.336 1 35.88 160 GLY A O 1
ATOM 1276 N N . SER A 1 161 ? 9.375 -38.219 6.383 1 33.78 161 SER A N 1
ATOM 1277 C CA . SER A 1 161 ? 10.688 -37.969 5.797 1 33.78 161 SER A CA 1
ATOM 1278 C C . SER A 1 161 ? 10.945 -36.469 5.629 1 33.78 161 SER A C 1
ATOM 1280 O O . SER A 1 161 ? 12.102 -36.062 5.598 1 33.78 161 SER A O 1
ATOM 1282 N N . SER A 1 162 ? 9.961 -35.656 5.09 1 38.28 162 SER A N 1
ATOM 1283 C CA . SER A 1 162 ? 10.453 -34.438 4.41 1 38.28 162 SER A CA 1
ATOM 1284 C C . SER A 1 162 ? 10.516 -33.25 5.363 1 38.28 162 SER A C 1
ATOM 1286 O O . SER A 1 162 ? 9.562 -33 6.102 1 38.28 162 SER A O 1
ATOM 1288 N N . ARG A 1 163 ? 11.734 -32.812 5.887 1 38.44 163 ARG A N 1
ATOM 1289 C CA . ARG A 1 163 ? 12.281 -31.688 6.625 1 38.44 163 ARG A CA 1
ATOM 1290 C C . ARG A 1 163 ? 11.477 -30.422 6.348 1 38.44 163 ARG A C 1
ATOM 1292 O O . ARG A 1 163 ? 11.812 -29.344 6.852 1 38.44 163 ARG A O 1
ATOM 1299 N N . TRP A 1 164 ? 10.562 -30.422 5.379 1 39.84 164 TRP A N 1
ATOM 1300 C CA . TRP A 1 164 ? 10.094 -29.109 4.941 1 39.84 164 TRP A CA 1
ATOM 1301 C C . TRP A 1 164 ? 8.906 -28.656 5.781 1 39.84 164 TRP A C 1
ATOM 1303 O O . TRP A 1 164 ? 7.773 -28.625 5.297 1 39.84 164 TRP A O 1
ATOM 1313 N N . ARG A 1 165 ? 8.922 -28.984 7.117 1 39.97 165 ARG A N 1
ATOM 1314 C CA . ARG A 1 165 ? 7.883 -28.547 8.039 1 39.97 165 ARG A CA 1
ATOM 1315 C C . ARG A 1 165 ? 7.852 -27.016 8.156 1 39.97 165 ARG A C 1
ATOM 1317 O O . ARG A 1 165 ? 8.836 -26.406 8.578 1 39.97 165 ARG A O 1
ATOM 1324 N N . ALA A 1 166 ? 7.086 -26.422 7.406 1 39.09 166 ALA A N 1
ATOM 1325 C CA . ALA A 1 166 ? 6.91 -24.984 7.551 1 39.09 166 ALA A CA 1
ATOM 1326 C C . ALA A 1 166 ? 6.395 -24.625 8.938 1 39.09 166 ALA A C 1
ATOM 1328 O O . ALA A 1 166 ? 5.293 -25.031 9.32 1 39.09 166 ALA A O 1
ATOM 1329 N N . SER A 1 167 ? 7.203 -24.469 9.992 1 36.56 167 SER A N 1
ATOM 1330 C CA . SER A 1 167 ? 6.938 -24.062 11.367 1 36.56 167 SER A CA 1
ATOM 1331 C C . SER A 1 167 ? 6.234 -22.703 11.414 1 36.56 167 SER A C 1
ATOM 1333 O O . SER A 1 167 ? 6.844 -21.672 11.109 1 36.56 167 SER A O 1
ATOM 1335 N N . GLY A 1 168 ? 5.277 -22.297 10.758 1 38.5 168 GLY A N 1
ATOM 1336 C CA . GLY A 1 168 ? 4.762 -20.938 10.812 1 38.5 168 GLY A CA 1
ATOM 1337 C C . GLY A 1 168 ? 3.814 -20.703 11.977 1 38.5 168 GLY A C 1
ATOM 1338 O O . GLY A 1 168 ? 3.467 -21.641 12.695 1 38.5 168 GLY A O 1
ATOM 1339 N N . LEU A 1 169 ? 3.498 -19.391 12.336 1 39.34 169 LEU A N 1
ATOM 1340 C CA . LEU A 1 169 ? 2.646 -18.891 13.414 1 39.34 169 LEU A CA 1
ATOM 1341 C C . LEU A 1 169 ? 1.373 -19.734 13.523 1 39.34 169 LEU A C 1
ATOM 1343 O O . LEU A 1 169 ? 0.833 -19.906 14.617 1 39.34 169 LEU A O 1
ATOM 1347 N N . LEU A 1 170 ? 0.975 -20.109 12.414 1 40.41 170 LEU A N 1
ATOM 1348 C CA . LEU A 1 170 ? -0.225 -20.938 12.453 1 40.41 170 LEU A CA 1
ATOM 1349 C C . LEU A 1 170 ? 0.118 -22.359 12.836 1 40.41 170 LEU A C 1
ATOM 1351 O O . LEU A 1 170 ? -0.718 -23.266 12.711 1 40.41 170 LEU A O 1
ATOM 1355 N N . ALA A 1 171 ? 1.371 -22.641 13.07 1 40.62 171 ALA A N 1
ATOM 1356 C CA . ALA A 1 171 ? 1.882 -23.953 13.508 1 40.62 171 ALA A CA 1
ATOM 1357 C C . ALA A 1 171 ? 1.132 -24.453 14.734 1 40.62 171 ALA A C 1
ATOM 1359 O O . ALA A 1 171 ? 0.98 -25.656 14.922 1 40.62 171 ALA A O 1
ATOM 1360 N N . GLY A 1 172 ? 0.768 -23.484 15.617 1 39.5 172 GLY A N 1
ATOM 1361 C CA . GLY A 1 172 ? 0.08 -23.844 16.844 1 39.5 172 GLY A CA 1
ATOM 1362 C C . GLY A 1 172 ? -1.312 -24.391 16.609 1 39.5 172 GLY A C 1
ATOM 1363 O O . GLY A 1 172 ? -1.954 -24.891 17.531 1 39.5 172 GLY A O 1
ATOM 1364 N N . VAL A 1 173 ? -1.928 -24.031 15.516 1 37.5 173 VAL A N 1
ATOM 1365 C CA . VAL A 1 173 ? -3.291 -24.484 15.258 1 37.5 173 VAL A CA 1
ATOM 1366 C C . VAL A 1 173 ? -3.312 -26.016 15.141 1 37.5 173 VAL A C 1
ATOM 1368 O O . VAL A 1 173 ? -4.379 -26.625 15.188 1 37.5 173 VAL A O 1
ATOM 1371 N N . GLY A 1 174 ? -2.207 -26.594 14.742 1 36.81 174 GLY A N 1
ATOM 1372 C CA . GLY A 1 174 ? -2.148 -28.016 14.398 1 36.81 174 GLY A CA 1
ATOM 1373 C C . GLY A 1 174 ? -2.137 -28.922 15.617 1 36.81 174 GLY A C 1
ATOM 1374 O O . GLY A 1 174 ? -2.129 -30.141 15.477 1 36.81 174 GLY A O 1
ATOM 1375 N N . ALA A 1 175 ? -1.652 -28.406 16.734 1 35.84 175 ALA A N 1
ATOM 1376 C CA . ALA A 1 175 ? -1.204 -29.391 17.719 1 35.84 175 ALA A CA 1
ATOM 1377 C C . ALA A 1 175 ? -2.389 -30.125 18.328 1 35.84 175 ALA A C 1
ATOM 1379 O O . ALA A 1 175 ? -2.211 -30.953 19.219 1 35.84 175 ALA A O 1
ATOM 1380 N N . GLY A 1 176 ? -3.684 -29.531 18.125 1 33.5 176 GLY A N 1
ATOM 1381 C CA . GLY A 1 176 ? -4.523 -30.391 18.938 1 33.5 176 GLY A CA 1
ATOM 1382 C C . GLY A 1 176 ? -4.371 -31.859 18.609 1 33.5 176 GLY A C 1
ATOM 1383 O O . GLY A 1 176 ? -3.451 -32.25 17.891 1 33.5 176 GLY A O 1
ATOM 1384 N N . GLY A 1 177 ? -5.699 -32.531 18.641 1 33 177 GLY A N 1
ATOM 1385 C CA . GLY A 1 177 ? -5.938 -33.969 18.641 1 33 177 GLY A CA 1
ATOM 1386 C C . GLY A 1 177 ? -5.383 -34.688 17.406 1 33 177 GLY A C 1
ATOM 1387 O O . GLY A 1 177 ? -5.145 -35.875 17.438 1 33 177 GLY A O 1
ATOM 1388 N N . ALA A 1 178 ? -5.988 -34.125 16.219 1 38.22 178 ALA A N 1
ATOM 1389 C CA . ALA A 1 178 ? -5.863 -35.031 15.078 1 38.22 178 ALA A CA 1
ATOM 1390 C C . ALA A 1 178 ? -4.414 -35.125 14.594 1 38.22 178 ALA A C 1
ATOM 1392 O O . ALA A 1 178 ? -3.607 -34.219 14.891 1 38.22 178 ALA A O 1
ATOM 1393 N N . GLY A 1 179 ? -3.938 -36.062 14.023 1 40.88 179 GLY A N 1
ATOM 1394 C CA . GLY A 1 179 ? -2.678 -36.375 13.359 1 40.88 179 GLY A CA 1
ATOM 1395 C C . GLY A 1 179 ? -2.016 -35.156 12.75 1 40.88 179 GLY A C 1
ATOM 1396 O O . GLY A 1 179 ? -2.609 -34.062 12.711 1 40.88 179 GLY A O 1
ATOM 1397 N N . TRP A 1 180 ? -0.701 -34.906 12.781 1 50.62 180 TRP A N 1
ATOM 1398 C CA . TRP A 1 180 ? 0.172 -33.844 12.328 1 50.62 180 TRP A CA 1
ATOM 1399 C C . TRP A 1 180 ? -0.192 -33.406 10.914 1 50.62 180 TRP A C 1
ATOM 1401 O O . TRP A 1 180 ? -0.367 -34.25 10.023 1 50.62 180 TRP A O 1
ATOM 1411 N N . MET A 1 181 ? -1.135 -32.375 10.773 1 60 181 MET A N 1
ATOM 1412 C CA . MET A 1 181 ? -1.315 -31.719 9.477 1 60 181 MET A CA 1
ATOM 1413 C C . MET A 1 181 ? -0.522 -30.422 9.406 1 60 181 MET A C 1
ATOM 1415 O O . MET A 1 181 ? -0.135 -29.859 10.438 1 60 181 MET A O 1
ATOM 1419 N N . ALA A 1 182 ? -0.242 -30.141 8.133 1 64.88 182 ALA A N 1
ATOM 1420 C CA . ALA A 1 182 ? 0.493 -28.891 7.953 1 64.88 182 ALA A CA 1
ATOM 1421 C C . ALA A 1 182 ? -0.246 -27.719 8.594 1 64.88 182 ALA A C 1
ATOM 1423 O O . ALA A 1 182 ? -1.475 -27.641 8.516 1 64.88 182 ALA A O 1
ATOM 1424 N N . PRO A 1 183 ? 0.517 -26.938 9.383 1 70.56 183 PRO A N 1
ATOM 1425 C CA . PRO A 1 183 ? -0.11 -25.766 10.008 1 70.56 183 PRO A CA 1
ATOM 1426 C C . PRO A 1 183 ? -0.938 -24.938 9.031 1 70.56 183 PRO A C 1
ATOM 1428 O O . PRO A 1 183 ? -1.947 -24.344 9.414 1 70.56 183 PRO A O 1
ATOM 1431 N N . SER A 1 184 ? -0.648 -24.906 7.809 1 72.75 184 SER A N 1
ATOM 1432 C CA . SER A 1 184 ? -1.383 -24.172 6.781 1 72.75 184 SER A CA 1
ATOM 1433 C C . SER A 1 184 ? -2.781 -24.75 6.586 1 72.75 184 SER A C 1
ATOM 1435 O O . SER A 1 184 ? -3.756 -24 6.473 1 72.75 184 SER A O 1
ATOM 1437 N N . ALA A 1 185 ? -2.822 -26.078 6.48 1 78.94 185 ALA A N 1
ATOM 1438 C CA . ALA A 1 185 ? 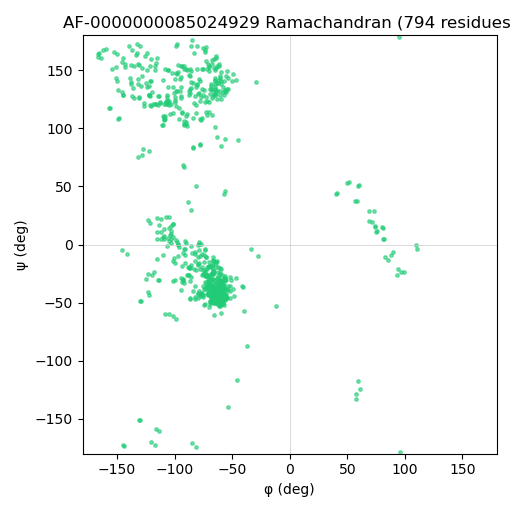-4.125 -26.734 6.348 1 78.94 185 ALA A CA 1
ATOM 1439 C C . ALA A 1 185 ? -4.98 -26.516 7.594 1 78.94 185 ALA A C 1
ATOM 1441 O O . ALA A 1 185 ? -6.176 -26.219 7.488 1 78.94 185 ALA A O 1
ATOM 1442 N N . ALA A 1 186 ? -4.344 -26.594 8.75 1 78.38 186 ALA A N 1
ATOM 1443 C CA . ALA A 1 186 ? -5.055 -26.391 10.016 1 78.38 186 ALA A CA 1
ATOM 1444 C C . ALA A 1 186 ? -5.602 -24.969 10.117 1 78.38 186 ALA A C 1
ATOM 1446 O O . ALA A 1 186 ? -6.703 -24.766 10.633 1 78.38 186 ALA A O 1
ATOM 1447 N N . ALA A 1 187 ? -4.859 -24.094 9.547 1 79.69 187 ALA A N 1
ATOM 1448 C CA . ALA A 1 187 ? -5.227 -22.688 9.648 1 79.69 187 ALA A CA 1
ATOM 1449 C C . ALA A 1 187 ? -6.477 -22.391 8.828 1 79.69 187 ALA A C 1
ATOM 1451 O O . ALA A 1 187 ? -7.148 -21.375 9.047 1 79.69 187 ALA A O 1
ATOM 1452 N N . SER A 1 188 ? -6.832 -23.188 7.922 1 84.44 188 SER A N 1
ATOM 1453 C CA . SER A 1 188 ? -8.047 -23.031 7.121 1 84.44 188 SER A CA 1
ATOM 1454 C C . SER A 1 188 ? -9.297 -23.188 7.977 1 84.44 188 SER A C 1
ATOM 1456 O O . SER A 1 188 ? -10.398 -22.828 7.555 1 84.44 188 SER A O 1
ATOM 1458 N N . GLN A 1 189 ? -9.164 -23.719 9.211 1 81.5 189 GLN A N 1
ATOM 1459 C CA . GLN A 1 189 ? -10.312 -24.016 10.062 1 81.5 189 GLN A CA 1
ATOM 1460 C C . GLN A 1 189 ? -10.555 -22.891 11.07 1 81.5 189 GLN A C 1
ATOM 1462 O O . GLN A 1 189 ? -11.492 -22.969 11.867 1 81.5 189 GLN A O 1
ATOM 1467 N N . LEU A 1 190 ? -9.758 -21.891 10.953 1 81.56 190 LEU A N 1
ATOM 1468 C CA . LEU A 1 190 ? -9.953 -20.75 11.852 1 81.56 190 LEU A CA 1
ATOM 1469 C C . LEU A 1 190 ? -11.203 -19.969 11.469 1 81.56 190 LEU A C 1
ATOM 1471 O O . LEU A 1 190 ? -11.367 -19.562 10.32 1 81.56 190 LEU A O 1
ATOM 1475 N N . GLU A 1 191 ? -12.117 -19.844 12.508 1 83.5 191 GLU A N 1
ATOM 1476 C CA . GLU A 1 191 ? -13.297 -19 12.32 1 83.5 191 GLU A CA 1
ATOM 1477 C C . GLU A 1 191 ? -12.969 -17.531 12.586 1 83.5 191 GLU A C 1
ATOM 1479 O O . GLU A 1 191 ? -12.586 -17.172 13.703 1 83.5 191 GLU A O 1
ATOM 1484 N N . LEU A 1 192 ? -13.203 -16.75 11.57 1 83.12 192 LEU A N 1
ATOM 1485 C CA . LEU A 1 192 ? -12.734 -15.367 11.664 1 83.12 192 LEU A CA 1
ATOM 1486 C C . LEU A 1 192 ? -13.914 -14.398 11.688 1 83.12 192 LEU A C 1
ATOM 1488 O O . LEU A 1 192 ? -13.781 -13.273 12.18 1 83.12 192 LEU A O 1
ATOM 1492 N N . ILE A 1 193 ? -14.984 -14.719 11.062 1 83 193 ILE A N 1
ATOM 1493 C CA . ILE A 1 193 ? -16.172 -13.867 11.047 1 83 193 ILE A CA 1
ATOM 1494 C C . ILE A 1 193 ? -17.375 -14.664 11.562 1 83 193 ILE A C 1
ATOM 1496 O O . ILE A 1 193 ? -17.344 -15.891 11.609 1 83 193 ILE A O 1
ATOM 1500 N N . GLU A 1 194 ? -18.391 -14.062 11.891 1 81.94 194 GLU A N 1
ATOM 1501 C CA . GLU A 1 194 ? -19.562 -14.664 12.523 1 81.94 194 GLU A CA 1
ATOM 1502 C C . GLU A 1 194 ? -20.203 -15.711 11.617 1 81.94 194 GLU A C 1
ATOM 1504 O O . GLU A 1 194 ? -20.672 -16.75 12.094 1 81.94 194 GLU A O 1
ATOM 1509 N N . THR A 1 195 ? -20.078 -15.477 10.383 1 82.88 195 THR A N 1
ATOM 1510 C CA . THR A 1 195 ? -20.781 -16.359 9.461 1 82.88 195 THR A CA 1
ATOM 1511 C C . THR A 1 195 ? -20.047 -17.672 9.289 1 82.88 195 THR A C 1
ATOM 1513 O O . THR A 1 195 ? -20.594 -18.641 8.758 1 82.88 195 THR A O 1
ATOM 1516 N N . ASP A 1 196 ? -18.828 -17.812 9.773 1 85.62 196 ASP A N 1
ATOM 1517 C CA . ASP A 1 196 ? -18.031 -19.031 9.602 1 85.62 196 ASP A CA 1
ATOM 1518 C C . ASP A 1 196 ? -18.641 -20.188 10.391 1 85.62 196 ASP A C 1
ATOM 1520 O O . ASP A 1 196 ? -18.531 -21.344 9.969 1 85.62 196 ASP A O 1
ATOM 1524 N N . SER A 1 197 ? -19.312 -19.844 11.477 1 80.62 197 SER A N 1
ATOM 1525 C CA . SER A 1 197 ? -19.875 -20.891 12.336 1 80.62 197 SER A CA 1
ATOM 1526 C C . SER A 1 197 ? -21.25 -21.328 11.852 1 80.62 197 SER A C 1
ATOM 1528 O O . SER A 1 197 ? -21.719 -22.406 12.211 1 80.62 197 SER A O 1
ATOM 1530 N N . ILE A 1 198 ? -21.828 -20.5 11.047 1 78.06 198 ILE A N 1
ATOM 1531 C CA . ILE A 1 198 ? -23.188 -20.781 10.609 1 78.06 198 ILE A CA 1
ATOM 1532 C C . ILE A 1 198 ? -23.156 -21.625 9.336 1 78.06 198 ILE A C 1
ATOM 1534 O O . ILE A 1 198 ? -24.062 -22.391 9.078 1 78.06 198 ILE A O 1
ATOM 1538 N N . ALA A 1 199 ? -22.047 -21.453 8.648 1 73.94 199 ALA A N 1
ATOM 1539 C CA . ALA A 1 199 ? -21.938 -22.219 7.414 1 73.94 199 ALA A CA 1
ATOM 1540 C C . ALA A 1 199 ? -21.766 -23.703 7.707 1 73.94 199 ALA A C 1
ATOM 1542 O O . ALA A 1 199 ? -20.844 -24.109 8.406 1 73.94 199 ALA A O 1
ATOM 1543 N N . GLY A 1 200 ? -22.828 -24.391 7.289 1 79.19 200 GLY A N 1
ATOM 1544 C CA . GLY A 1 200 ? -22.859 -25.812 7.609 1 79.19 200 GLY A CA 1
ATOM 1545 C C . GLY A 1 200 ? -23.188 -26.688 6.414 1 79.19 200 GLY A C 1
ATOM 1546 O O . GLY A 1 200 ? -22.906 -26.312 5.273 1 79.19 200 GLY A O 1
ATOM 1547 N N . ALA A 1 201 ? -23.75 -27.719 6.656 1 81 201 ALA A N 1
ATOM 1548 C CA . ALA A 1 201 ? -23.969 -28.781 5.684 1 81 201 ALA A CA 1
ATOM 1549 C C . ALA A 1 201 ? -24.922 -28.328 4.582 1 81 201 ALA A C 1
ATOM 1551 O O . ALA A 1 201 ? -24.844 -28.812 3.449 1 81 201 ALA A O 1
ATOM 1552 N N . LYS A 1 202 ? -25.75 -27.312 4.953 1 86.94 202 LYS A N 1
ATOM 1553 C CA . LYS A 1 202 ? -26.672 -26.828 3.938 1 86.94 202 LYS A CA 1
ATOM 1554 C C . LYS A 1 202 ? -25.938 -26.094 2.822 1 86.94 202 LYS A C 1
ATOM 1556 O O . LYS A 1 202 ? -26.25 -26.281 1.642 1 86.94 202 LYS A O 1
ATOM 1561 N N . GLN A 1 203 ? -24.953 -25.391 3.227 1 89.31 203 GLN A N 1
ATOM 1562 C CA . GLN A 1 203 ? -24.219 -24.578 2.262 1 89.31 203 GLN A CA 1
ATOM 1563 C C . GLN A 1 203 ? -23.031 -25.344 1.697 1 89.31 203 GLN A C 1
ATOM 1565 O O . GLN A 1 203 ? -22.562 -25.047 0.596 1 89.31 203 GLN A O 1
ATOM 1570 N N . PHE A 1 204 ? -22.516 -26.203 2.547 1 89.44 204 PHE A N 1
ATOM 1571 C CA . PHE A 1 204 ? -21.344 -26.984 2.156 1 89.44 204 PHE A CA 1
ATOM 1572 C C . PHE A 1 204 ? -21.578 -28.469 2.395 1 89.44 204 PHE A C 1
ATOM 1574 O O . PHE A 1 204 ? -21.031 -29.047 3.33 1 89.44 204 PHE A O 1
ATOM 1581 N N . PRO A 1 205 ? -22.406 -29.094 1.399 1 91.12 205 PRO A N 1
ATOM 1582 C CA . PRO A 1 205 ? -22.766 -30.5 1.59 1 91.12 205 PRO A CA 1
ATOM 1583 C C . PRO A 1 205 ? -21.562 -31.438 1.452 1 91.12 205 PRO A C 1
ATOM 1585 O O . PRO A 1 205 ? -20.828 -31.359 0.467 1 91.12 205 PRO A O 1
ATOM 1588 N N . ALA A 1 206 ? -21.609 -32.219 2.291 1 88.56 206 ALA A N 1
ATOM 1589 C CA . ALA A 1 206 ? -20.5 -33.188 2.322 1 88.56 206 ALA A CA 1
ATOM 1590 C C . ALA A 1 206 ? -20.5 -34.062 1.083 1 88.56 206 ALA A C 1
ATOM 1592 O O . ALA A 1 206 ? -21.562 -34.562 0.668 1 88.56 206 ALA A O 1
ATOM 1593 N N . GLY A 1 207 ? -19.281 -34.156 0.585 1 87.75 207 GLY A N 1
ATOM 1594 C CA . GLY A 1 207 ? -19.125 -35.094 -0.52 1 87.75 207 GLY A CA 1
ATOM 1595 C C . GLY A 1 207 ? -19.516 -34.5 -1.859 1 87.75 207 GLY A C 1
ATOM 1596 O O . GLY A 1 207 ? -19.359 -35.156 -2.898 1 87.75 207 GLY A O 1
ATOM 1597 N N . VAL A 1 208 ? -20.094 -33.406 -1.824 1 88.75 208 VAL A N 1
ATOM 1598 C CA . VAL A 1 208 ? -20.469 -32.75 -3.078 1 88.75 208 VAL A CA 1
ATOM 1599 C C . VAL A 1 208 ? -19.359 -31.812 -3.529 1 88.75 208 VAL A C 1
ATOM 1601 O O . VAL A 1 208 ? -19.203 -30.703 -2.988 1 88.75 208 VAL A O 1
ATOM 1604 N N . LEU A 1 209 ? -18.672 -32.188 -4.488 1 88.56 209 LEU A N 1
ATOM 1605 C CA . LEU A 1 209 ? -17.484 -31.484 -4.977 1 88.56 209 LEU A CA 1
ATOM 1606 C C . LEU A 1 209 ? -17.656 -31.094 -6.441 1 88.56 209 LEU A C 1
ATOM 1608 O O . LEU A 1 209 ? -18.438 -31.703 -7.168 1 88.56 209 LEU A O 1
ATOM 1612 N N . ASP A 1 210 ? -17.031 -30.109 -6.91 1 85.44 210 ASP A N 1
ATOM 1613 C CA . ASP A 1 210 ? -17.062 -29.703 -8.312 1 85.44 210 ASP A CA 1
ATOM 1614 C C . ASP A 1 210 ? -16.031 -30.484 -9.133 1 85.44 210 ASP A C 1
ATOM 1616 O O . ASP A 1 210 ? -15.43 -31.438 -8.641 1 85.44 210 ASP A O 1
ATOM 1620 N N . VAL A 1 211 ? -15.883 -30 -10.383 1 78.81 211 VAL A N 1
ATOM 1621 C CA . VAL A 1 211 ? -15.07 -30.75 -11.336 1 78.81 211 VAL A CA 1
ATOM 1622 C C . VAL A 1 211 ? -13.609 -30.75 -10.891 1 78.81 211 VAL A C 1
ATOM 1624 O O . VAL A 1 211 ? -12.82 -31.594 -11.32 1 78.81 211 VAL A O 1
ATOM 1627 N N . ASN A 1 212 ? -13.328 -29.797 -9.984 1 81.69 212 ASN A N 1
ATOM 1628 C CA . ASN A 1 212 ? -11.945 -29.719 -9.516 1 81.69 212 ASN A CA 1
ATOM 1629 C C . ASN A 1 212 ? -11.797 -30.328 -8.125 1 81.69 212 ASN A C 1
ATOM 1631 O O . ASN A 1 212 ? -10.742 -30.203 -7.496 1 81.69 212 ASN A O 1
ATOM 1635 N N . GLY A 1 213 ? -12.688 -31 -7.781 1 85.06 213 GLY A N 1
ATOM 1636 C CA . GLY A 1 213 ? -12.625 -31.641 -6.477 1 85.06 213 GLY A CA 1
ATOM 1637 C C . GLY A 1 213 ? -12.719 -30.656 -5.324 1 85.06 213 GLY A C 1
ATOM 1638 O O . GLY A 1 213 ? -12.281 -30.953 -4.211 1 85.06 213 GLY A O 1
ATOM 1639 N N . GLN A 1 214 ? -13.227 -29.547 -5.645 1 88.94 214 GLN A N 1
ATOM 1640 C CA . GLN A 1 214 ? -13.43 -28.547 -4.598 1 88.94 214 GLN A CA 1
ATOM 1641 C C . GLN A 1 214 ? -14.867 -28.578 -4.09 1 88.94 214 GLN A C 1
ATOM 1643 O O . GLN A 1 214 ? -15.789 -28.875 -4.844 1 88.94 214 GLN A O 1
ATOM 1648 N N . GLN A 1 215 ? -14.938 -28.281 -2.811 1 91.5 215 GLN A N 1
ATOM 1649 C CA . GLN A 1 215 ? -16.25 -28.219 -2.182 1 91.5 215 GLN A CA 1
ATOM 1650 C C . GLN A 1 215 ? -17.156 -27.219 -2.883 1 91.5 215 GLN A C 1
ATOM 1652 O O . GLN A 1 215 ? -16.75 -26.078 -3.141 1 91.5 215 GLN A O 1
ATOM 1657 N N . VAL A 1 216 ? -18.391 -27.719 -3.23 1 91.69 216 VAL A N 1
ATOM 1658 C CA . VAL A 1 216 ? -19.391 -26.828 -3.812 1 91.69 216 VAL A CA 1
ATOM 1659 C C . VAL A 1 216 ? -19.859 -25.828 -2.764 1 91.69 216 VAL A C 1
ATOM 1661 O O . VAL A 1 216 ? -20.094 -26.188 -1.606 1 91.69 216 VAL A O 1
ATOM 1664 N N . ASP A 1 217 ? -20 -24.672 -3.137 1 91.38 217 ASP A N 1
ATOM 1665 C CA . ASP A 1 217 ? -20.469 -23.562 -2.299 1 91.38 217 ASP A CA 1
ATOM 1666 C C . ASP A 1 217 ? -21.875 -23.125 -2.713 1 91.38 217 ASP A C 1
ATOM 1668 O O . ASP A 1 217 ? -22.047 -22.5 -3.764 1 91.38 217 ASP A O 1
ATOM 1672 N N . LEU A 1 218 ? -22.906 -23.406 -1.913 1 91.69 218 LEU A N 1
ATOM 1673 C CA . LEU A 1 218 ? -24.297 -23.172 -2.281 1 91.69 218 LEU A CA 1
ATOM 1674 C C . LEU A 1 218 ? -24.828 -21.922 -1.596 1 91.69 218 LEU A C 1
ATOM 1676 O O . LEU A 1 218 ? -26.047 -21.703 -1.564 1 91.69 218 LEU A O 1
ATOM 1680 N N . ARG A 1 219 ? -23.938 -21.172 -1.026 1 91.31 219 ARG A N 1
ATOM 1681 C CA . ARG A 1 219 ? -24.406 -19.922 -0.437 1 91.31 219 ARG A CA 1
ATOM 1682 C C . ARG A 1 219 ? -25.047 -19.016 -1.491 1 91.31 219 ARG A C 1
ATOM 1684 O O . ARG A 1 219 ? -24.547 -18.938 -2.619 1 91.31 219 ARG A O 1
ATOM 1691 N N . ASP A 1 220 ? -26.109 -18.297 -1.093 1 88.88 220 ASP A N 1
ATOM 1692 C CA . ASP A 1 220 ? -26.844 -17.438 -2.016 1 88.88 220 ASP A CA 1
ATOM 1693 C C . ASP A 1 220 ? -26.141 -16.094 -2.193 1 88.88 220 ASP A C 1
ATOM 1695 O O . ASP A 1 220 ? -26.406 -15.367 -3.156 1 88.88 220 ASP A O 1
ATOM 1699 N N . LYS A 1 221 ? -25.359 -15.82 -1.198 1 89.69 221 LYS A N 1
ATOM 1700 C CA . LYS A 1 221 ? -24.641 -14.555 -1.229 1 89.69 221 LYS A CA 1
ATOM 1701 C C . LYS A 1 221 ? -23.25 -14.688 -0.592 1 89.69 221 LYS A C 1
ATOM 1703 O O . LYS A 1 221 ? -23.109 -15.336 0.446 1 89.69 221 LYS A O 1
ATOM 1708 N N . HIS A 1 222 ? -22.266 -14.188 -1.306 1 91.88 222 HIS A N 1
ATOM 1709 C CA . HIS A 1 222 ? -20.938 -14.062 -0.713 1 91.88 222 HIS A CA 1
ATOM 1710 C C . HIS A 1 222 ? -20.234 -12.812 -1.211 1 91.88 222 HIS A C 1
ATOM 1712 O O . HIS A 1 222 ? -20.812 -12.023 -1.957 1 91.88 222 HIS A O 1
ATOM 1718 N N . SER A 1 223 ? -19.031 -12.625 -0.91 1 93.25 223 SER A N 1
ATOM 1719 C CA . SER A 1 223 ? -18.391 -11.32 -0.964 1 93.25 223 SER A CA 1
ATOM 1720 C C . SER A 1 223 ? -18.141 -10.883 -2.404 1 93.25 223 SER A C 1
ATOM 1722 O O . SER A 1 223 ? -17.844 -9.719 -2.662 1 93.25 223 SER A O 1
ATOM 1724 N N . TRP A 1 224 ? -18.297 -11.773 -3.43 1 93.88 224 TRP A N 1
ATOM 1725 C CA . TRP A 1 224 ? -18.188 -11.367 -4.828 1 93.88 224 TRP A CA 1
ATOM 1726 C C . TRP A 1 224 ? -19.234 -10.312 -5.176 1 93.88 224 TRP A C 1
ATOM 1728 O O . TRP A 1 224 ? -18.984 -9.438 -6.008 1 93.88 224 TRP A O 1
ATOM 1738 N N . THR A 1 225 ? -20.391 -10.383 -4.535 1 95.69 225 THR A N 1
ATOM 1739 C CA . THR A 1 225 ? -21.484 -9.484 -4.891 1 95.69 225 THR A CA 1
ATOM 1740 C C . THR A 1 225 ? -21.719 -8.445 -3.793 1 95.69 225 THR A C 1
ATOM 1742 O O . THR A 1 225 ? -22.703 -7.703 -3.83 1 95.69 225 THR A O 1
ATOM 1745 N N . MET A 1 226 ? -20.859 -8.438 -2.85 1 96.75 226 MET A N 1
ATOM 1746 C CA . MET A 1 226 ? -21.031 -7.52 -1.73 1 96.75 226 MET A CA 1
ATOM 1747 C C . MET A 1 226 ? -20.406 -6.164 -2.033 1 96.75 226 MET A C 1
ATOM 1749 O O . MET A 1 226 ? -19.375 -6.09 -2.713 1 96.75 226 MET A O 1
ATOM 1753 N N . ARG A 1 227 ? -21.078 -5.168 -1.519 1 97.69 227 ARG A N 1
ATOM 1754 C CA . ARG A 1 227 ? -20.641 -3.787 -1.674 1 97.69 227 ARG A CA 1
ATOM 1755 C C . ARG A 1 227 ? -19.875 -3.314 -0.439 1 97.69 227 ARG A C 1
ATOM 1757 O O . ARG A 1 227 ? -19.781 -4.039 0.554 1 97.69 227 ARG A O 1
ATOM 1764 N N . LEU A 1 228 ? -19.266 -2.07 -0.506 1 98.38 228 LEU A N 1
ATOM 1765 C CA . LEU A 1 228 ? -18.578 -1.473 0.64 1 98.38 228 LEU A CA 1
ATOM 1766 C C . LEU A 1 228 ? -19.531 -1.377 1.836 1 98.38 228 LEU A C 1
ATOM 1768 O O . LEU A 1 228 ? -20.672 -0.935 1.699 1 98.38 228 LEU A O 1
ATOM 1772 N N . GLY A 1 229 ? -19.125 -1.772 2.955 1 96.62 229 GLY A N 1
ATOM 1773 C CA . GLY A 1 229 ? -19.953 -1.83 4.152 1 96.62 229 GLY A CA 1
ATOM 1774 C C . GLY A 1 229 ? -20.484 -3.217 4.438 1 96.62 229 GLY A C 1
ATOM 1775 O O . GLY A 1 229 ? -20.891 -3.514 5.566 1 96.62 229 GLY A O 1
ATOM 1776 N N . GLU A 1 230 ? -20.547 -3.994 3.357 1 96.56 230 GLU A N 1
ATOM 1777 C CA . GLU A 1 230 ? -21.078 -5.344 3.529 1 96.56 230 GLU A CA 1
ATOM 1778 C C . GLU A 1 230 ? -19.953 -6.352 3.748 1 96.56 230 GLU A C 1
ATOM 1780 O O . GLU A 1 230 ? -20.156 -7.395 4.375 1 96.56 230 GLU A O 1
ATOM 1785 N N . VAL A 1 231 ? -18.766 -6.078 3.188 1 96.88 231 VAL A N 1
ATOM 1786 C CA . VAL A 1 231 ? -17.609 -6.965 3.342 1 96.88 231 VAL A CA 1
ATOM 1787 C C . VAL A 1 231 ? -17 -6.781 4.73 1 96.88 231 VAL A C 1
ATOM 1789 O O . VAL A 1 231 ? -16.703 -5.656 5.145 1 96.88 231 VAL A O 1
ATOM 1792 N N . GLU A 1 232 ? -16.859 -7.91 5.418 1 96.12 232 GLU A N 1
ATOM 1793 C CA . GLU A 1 232 ? -16.312 -7.848 6.773 1 96.12 232 GLU A CA 1
ATOM 1794 C C . GLU A 1 232 ? -14.828 -7.492 6.75 1 96.12 232 GLU A C 1
ATOM 1796 O O . GLU A 1 232 ? -14.102 -7.867 5.824 1 96.12 232 GLU A O 1
ATOM 1801 N N . THR A 1 233 ? -14.398 -6.84 7.762 1 96.19 233 THR A N 1
ATOM 1802 C CA . THR A 1 233 ? -13.039 -6.332 7.867 1 96.19 233 THR A CA 1
ATOM 1803 C C . THR A 1 233 ? -12.023 -7.473 7.82 1 96.19 233 THR A C 1
ATOM 1805 O O . THR A 1 233 ? -11.016 -7.387 7.121 1 96.19 233 THR A O 1
ATOM 1808 N N . PRO A 1 234 ? -12.242 -8.578 8.555 1 94.94 234 PRO A N 1
ATOM 1809 C CA . PRO A 1 234 ? -11.273 -9.672 8.484 1 94.94 234 PRO A CA 1
ATOM 1810 C C . PRO A 1 234 ? -11.07 -10.195 7.062 1 94.94 234 PRO A C 1
ATOM 1812 O O . PRO A 1 234 ? -9.961 -10.57 6.691 1 94.94 234 PRO A O 1
ATOM 1815 N N . GLU A 1 235 ? -12.164 -10.242 6.309 1 95.75 235 GLU A N 1
ATOM 1816 C CA . GLU A 1 235 ? -12.031 -10.688 4.926 1 95.75 235 GLU A CA 1
ATOM 1817 C C . GLU A 1 235 ? -11.18 -9.711 4.113 1 95.75 235 GLU A C 1
ATOM 1819 O O . GLU A 1 235 ? -10.359 -10.133 3.293 1 95.75 235 GLU A O 1
ATOM 1824 N N . LEU A 1 236 ? -11.398 -8.43 4.293 1 97.88 236 LEU A N 1
ATOM 1825 C CA . LEU A 1 236 ? -10.539 -7.457 3.627 1 97.88 236 LEU A CA 1
ATOM 1826 C C . LEU A 1 236 ? -9.07 -7.711 3.961 1 97.88 236 LEU A C 1
ATOM 1828 O O . LEU A 1 236 ? -8.219 -7.703 3.072 1 97.88 236 LEU A O 1
ATOM 1832 N N . LEU A 1 237 ? -8.82 -7.965 5.203 1 96.81 237 LEU A N 1
ATOM 1833 C CA . LEU A 1 237 ? -7.441 -8.141 5.648 1 96.81 237 LEU A CA 1
ATOM 1834 C C . LEU A 1 237 ? -6.836 -9.406 5.051 1 96.81 237 LEU A C 1
ATOM 1836 O O . LEU A 1 237 ? -5.66 -9.43 4.676 1 96.81 237 LEU A O 1
ATOM 1840 N N . GLU A 1 238 ? -7.605 -10.477 5.039 1 96.56 238 GLU A N 1
ATOM 1841 C CA . GLU A 1 238 ? -7.129 -11.695 4.391 1 96.56 238 GLU A CA 1
ATOM 1842 C C . GLU A 1 238 ? -6.777 -11.438 2.928 1 96.56 238 GLU A C 1
ATOM 1844 O O . GLU A 1 238 ? -5.73 -11.883 2.451 1 96.56 238 GLU A O 1
ATOM 1849 N N . VAL A 1 239 ? -7.664 -10.766 2.242 1 98.06 239 VAL A N 1
ATOM 1850 C CA . VAL A 1 239 ? -7.496 -10.508 0.817 1 98.06 239 VAL A CA 1
ATOM 1851 C C . VAL A 1 239 ? -6.266 -9.633 0.593 1 98.06 239 VAL A C 1
ATOM 1853 O O . VAL A 1 239 ? -5.477 -9.883 -0.319 1 98.06 239 VAL A O 1
ATOM 1856 N N . LEU A 1 240 ? -6.031 -8.625 1.429 1 98.5 240 LEU A N 1
ATOM 1857 C CA . LEU A 1 240 ? -4.844 -7.789 1.312 1 98.5 240 LEU A CA 1
ATOM 1858 C C . LEU A 1 240 ? -3.578 -8.586 1.605 1 98.5 240 LEU A C 1
ATOM 1860 O O . LEU A 1 240 ? -2.545 -8.383 0.964 1 98.5 240 LEU A O 1
ATOM 1864 N N . ALA A 1 241 ? -3.645 -9.5 2.576 1 97.81 241 ALA A N 1
ATOM 1865 C CA . ALA A 1 241 ? -2.494 -10.328 2.939 1 97.81 241 ALA A CA 1
ATOM 1866 C C . ALA A 1 241 ? -2.104 -11.258 1.795 1 97.81 241 ALA A C 1
ATOM 1868 O O . ALA A 1 241 ? -0.941 -11.289 1.385 1 97.81 241 ALA A O 1
ATOM 1869 N N . VAL A 1 242 ? -3.072 -11.938 1.265 1 98.12 242 VAL A N 1
ATOM 1870 C CA . VAL A 1 242 ? -2.801 -12.992 0.296 1 98.12 242 VAL A CA 1
ATOM 1871 C C . VAL A 1 242 ? -2.494 -12.375 -1.067 1 98.12 242 VAL A C 1
ATOM 1873 O O . VAL A 1 242 ? -1.534 -12.773 -1.732 1 98.12 242 VAL A O 1
ATOM 1876 N N . ASN A 1 243 ? -3.305 -11.375 -1.449 1 98.5 243 ASN A N 1
ATOM 1877 C CA . ASN A 1 243 ? -3.248 -10.906 -2.828 1 98.5 243 ASN A CA 1
ATOM 1878 C C . ASN A 1 243 ? -2.178 -9.828 -3.01 1 98.5 243 ASN A C 1
ATOM 1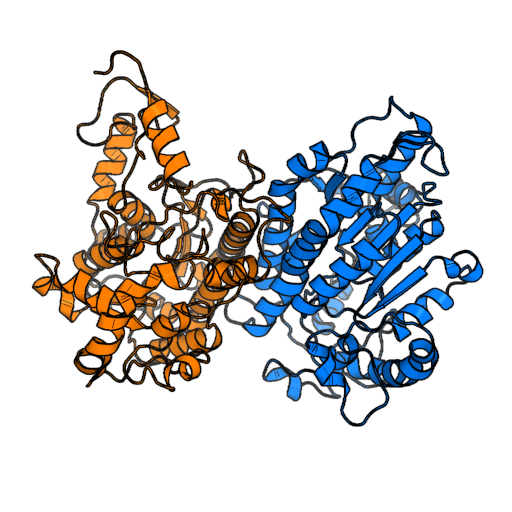880 O O . ASN A 1 243 ? -1.758 -9.547 -4.133 1 98.5 243 ASN A O 1
ATOM 1884 N N . ALA A 1 244 ? -1.758 -9.18 -1.938 1 98.75 244 ALA A N 1
ATOM 1885 C CA . ALA A 1 244 ? -0.864 -8.039 -2.113 1 98.75 244 ALA A CA 1
ATOM 1886 C C . ALA A 1 244 ? 0.365 -8.164 -1.217 1 98.75 244 ALA A C 1
ATOM 1888 O O . ALA A 1 244 ? 1.499 -8.125 -1.699 1 98.75 244 ALA A O 1
ATOM 1889 N N . ALA A 1 245 ? 0.194 -8.453 0.062 1 98.81 245 ALA A N 1
ATOM 1890 C CA . ALA A 1 245 ? 1.308 -8.477 1.006 1 98.81 245 ALA A CA 1
ATOM 1891 C C . ALA A 1 245 ? 2.219 -9.672 0.757 1 98.81 245 ALA A C 1
ATOM 1893 O O . ALA A 1 245 ? 3.443 -9.562 0.849 1 98.81 245 ALA A O 1
ATOM 1894 N N . ALA A 1 246 ? 1.619 -10.789 0.524 1 98.69 246 ALA A N 1
ATOM 1895 C CA . ALA A 1 246 ? 2.428 -11.984 0.317 1 98.69 246 ALA A CA 1
ATOM 1896 C C . ALA A 1 246 ? 3.336 -11.828 -0.9 1 98.69 246 ALA A C 1
ATOM 1898 O O . ALA A 1 246 ? 4.539 -12.086 -0.82 1 98.69 246 ALA A O 1
ATOM 1899 N N . PRO A 1 247 ? 2.793 -11.391 -2.078 1 98.88 247 PRO A N 1
ATOM 1900 C CA . PRO A 1 247 ? 3.697 -11.141 -3.201 1 98.88 247 PRO A CA 1
ATOM 1901 C C . PRO A 1 247 ? 4.789 -10.125 -2.863 1 98.88 247 PRO A C 1
ATOM 1903 O O . PRO A 1 247 ? 5.922 -10.25 -3.332 1 98.88 247 PRO A O 1
ATOM 1906 N N . PHE A 1 248 ? 4.445 -9.133 -2.074 1 98.88 248 PHE A N 1
ATOM 1907 C CA . PHE A 1 248 ? 5.422 -8.156 -1.612 1 98.88 248 PHE A CA 1
ATOM 1908 C C . PHE A 1 248 ? 6.566 -8.844 -0.876 1 98.88 248 PHE A C 1
ATOM 1910 O O . PHE A 1 248 ? 7.738 -8.57 -1.151 1 98.88 248 PHE A O 1
ATOM 1917 N N . VAL A 1 249 ? 6.289 -9.75 -0.039 1 98.62 249 VAL A N 1
ATOM 1918 C CA . VAL A 1 249 ? 7.277 -10.461 0.762 1 98.62 249 VAL A CA 1
ATOM 1919 C C . VAL A 1 249 ? 8.109 -11.375 -0.136 1 98.62 249 VAL A C 1
ATOM 1921 O O . VAL A 1 249 ? 9.336 -11.352 -0.088 1 98.62 249 VAL A O 1
ATOM 1924 N N . LEU A 1 250 ? 7.445 -12.133 -0.945 1 98.81 250 LEU A N 1
ATOM 1925 C CA . LEU A 1 250 ? 8.133 -13.086 -1.812 1 98.81 250 LEU A CA 1
ATOM 1926 C C . LEU A 1 250 ? 9.094 -12.367 -2.752 1 98.81 250 LEU A C 1
ATOM 1928 O O . LEU A 1 250 ? 10.273 -12.719 -2.832 1 98.81 250 LEU A O 1
ATOM 1932 N N . ASN A 1 251 ? 8.539 -11.367 -3.471 1 98.88 251 ASN A N 1
ATOM 1933 C CA . ASN A 1 251 ? 9.359 -10.656 -4.441 1 98.88 251 ASN A CA 1
ATOM 1934 C C . ASN A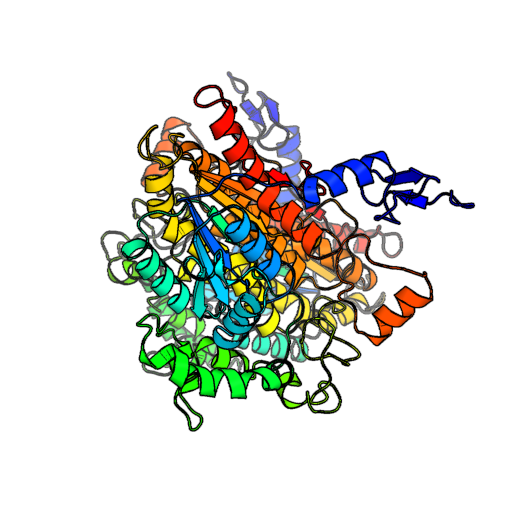 1 251 ? 10.539 -9.953 -3.775 1 98.88 251 ASN A C 1
ATOM 1936 O O . ASN A 1 251 ? 11.633 -9.906 -4.328 1 98.88 251 ASN A O 1
ATOM 1940 N N . GLY A 1 252 ? 10.266 -9.438 -2.615 1 98.69 252 GLY A N 1
ATOM 1941 C CA . GLY A 1 252 ? 11.312 -8.711 -1.915 1 98.69 252 GLY A CA 1
ATOM 1942 C C . GLY A 1 252 ? 12.367 -9.625 -1.314 1 98.69 252 GLY A C 1
ATOM 1943 O O . GLY A 1 252 ? 13.562 -9.461 -1.576 1 98.69 252 GLY A O 1
ATOM 1944 N N . LYS A 1 253 ? 11.992 -10.641 -0.523 1 98.06 253 LYS A N 1
ATOM 1945 C CA . LYS A 1 253 ? 12.898 -11.469 0.261 1 98.06 253 LYS A CA 1
ATOM 1946 C C . LYS A 1 253 ? 13.68 -12.43 -0.636 1 98.06 253 LYS A C 1
ATOM 1948 O O . LYS A 1 253 ? 14.773 -12.875 -0.273 1 98.06 253 LYS A O 1
ATOM 1953 N N . LEU A 1 254 ? 13.156 -12.742 -1.814 1 98.56 254 LEU A N 1
ATOM 1954 C CA . LEU A 1 254 ? 13.844 -13.703 -2.678 1 98.56 254 LEU A CA 1
ATOM 1955 C C . LEU A 1 254 ? 14.578 -12.984 -3.805 1 98.56 254 LEU A C 1
ATOM 1957 O O . LEU A 1 254 ? 15.109 -13.633 -4.715 1 98.56 254 LEU A O 1
ATOM 1961 N N . ARG A 1 255 ? 14.656 -11.695 -3.764 1 98.5 255 ARG A N 1
ATOM 1962 C CA . ARG A 1 255 ? 15.289 -10.922 -4.82 1 98.5 255 ARG A CA 1
ATOM 1963 C C . ARG A 1 255 ? 16.75 -11.32 -4.992 1 98.5 255 ARG A C 1
ATOM 1965 O O . ARG A 1 255 ? 17.219 -11.516 -6.117 1 98.5 255 ARG A O 1
ATOM 1972 N N . ALA A 1 256 ? 17.453 -11.445 -3.891 1 98.12 256 ALA A N 1
ATOM 1973 C CA . ALA A 1 256 ? 18.891 -11.734 -3.967 1 98.12 256 ALA A CA 1
ATOM 1974 C C . ALA A 1 256 ? 19.141 -13.062 -4.672 1 98.12 256 ALA A C 1
ATOM 1976 O O . ALA A 1 256 ? 20.062 -13.18 -5.48 1 98.12 256 ALA A O 1
ATOM 1977 N N . LEU A 1 257 ? 18.375 -14 -4.289 1 97.88 257 LEU A N 1
ATOM 1978 C CA . LEU A 1 257 ? 18.5 -15.297 -4.941 1 97.88 257 LEU A CA 1
ATOM 1979 C C . LEU A 1 257 ? 18.219 -15.188 -6.438 1 97.88 257 LEU A C 1
ATOM 1981 O O . LEU A 1 257 ? 18.922 -15.789 -7.25 1 97.88 257 LEU A O 1
ATOM 1985 N N . MET A 1 258 ? 17.219 -14.445 -6.848 1 98.44 258 MET A N 1
ATOM 1986 C CA . MET A 1 258 ? 16.906 -14.258 -8.266 1 98.44 258 MET A CA 1
ATOM 1987 C C . MET A 1 258 ? 18.016 -13.461 -8.961 1 98.44 258 MET A C 1
ATOM 1989 O O . MET A 1 258 ? 18.328 -13.711 -10.125 1 98.44 258 MET A O 1
ATOM 1993 N N . GLU A 1 259 ? 18.578 -12.508 -8.25 1 97.62 259 GLU A N 1
ATOM 1994 C CA . GLU A 1 259 ? 19.672 -11.734 -8.836 1 97.62 259 GLU A CA 1
ATOM 1995 C C . GLU A 1 259 ? 20.875 -12.625 -9.125 1 97.62 259 GLU A C 1
ATOM 1997 O O . GLU A 1 259 ? 21.547 -12.461 -10.156 1 97.62 259 GLU A O 1
ATOM 2002 N N . GLN A 1 260 ? 21.109 -13.578 -8.211 1 95.44 260 GLN A N 1
ATOM 2003 C CA . GLN A 1 260 ? 22.188 -14.523 -8.453 1 95.44 260 GLN A CA 1
ATOM 2004 C C . GLN A 1 260 ? 21.922 -15.359 -9.703 1 95.44 260 GLN A C 1
ATOM 2006 O O . GLN A 1 260 ? 22.828 -15.594 -10.508 1 95.44 260 GLN A O 1
ATOM 2011 N N . THR A 1 261 ? 20.719 -15.711 -9.867 1 94.06 261 THR A N 1
ATOM 2012 C CA . THR A 1 261 ? 20.328 -16.484 -11.039 1 94.06 261 THR A CA 1
ATOM 2013 C C . THR A 1 261 ? 20.469 -15.656 -12.312 1 94.06 261 THR A C 1
ATOM 2015 O O . THR A 1 261 ? 21.031 -16.125 -13.305 1 94.06 261 THR A O 1
ATOM 2018 N N . ALA A 1 262 ? 20 -14.461 -12.242 1 94.19 262 ALA A N 1
ATOM 2019 C CA . ALA A 1 262 ? 20.031 -13.57 -13.406 1 94.19 262 ALA A CA 1
ATOM 2020 C C . ALA A 1 262 ? 21.453 -13.203 -13.789 1 94.19 262 ALA A C 1
ATOM 2022 O O . ALA A 1 262 ? 21.734 -12.867 -14.938 1 94.19 262 ALA A O 1
ATOM 2023 N N . ALA A 1 263 ? 22.328 -13.25 -12.891 1 92.69 263 ALA A N 1
ATOM 2024 C CA . ALA A 1 263 ? 23.719 -12.859 -13.125 1 92.69 263 ALA A CA 1
ATOM 2025 C C . ALA A 1 263 ? 24.516 -13.992 -13.758 1 92.69 263 ALA A C 1
ATOM 2027 O O . ALA A 1 263 ? 25.672 -13.812 -14.148 1 92.69 263 ALA A O 1
ATOM 2028 N N . MET A 1 264 ? 23.891 -15.094 -13.805 1 89.06 264 MET A N 1
ATOM 2029 C CA . MET A 1 264 ? 24.625 -16.234 -14.359 1 89.06 264 MET A CA 1
ATOM 2030 C C . MET A 1 264 ? 24.938 -16 -15.828 1 89.06 264 MET A C 1
ATOM 2032 O O . MET A 1 264 ? 24.078 -15.562 -16.594 1 89.06 264 MET A O 1
ATOM 2036 N N . GLY A 1 265 ? 26.156 -16.234 -16.109 1 82.25 265 GLY A N 1
ATOM 2037 C CA . GLY A 1 265 ? 26.625 -16.062 -17.469 1 82.25 265 GLY A CA 1
ATOM 2038 C C . GLY A 1 265 ? 26.281 -17.25 -18.375 1 82.25 265 GLY A C 1
ATOM 2039 O O . GLY A 1 265 ? 25.75 -18.266 -17.891 1 82.25 265 GLY A O 1
ATOM 2040 N N . PRO A 1 266 ? 26.578 -16.891 -19.656 1 77.12 266 PRO A N 1
ATOM 2041 C CA . PRO A 1 266 ? 26.406 -18 -20.594 1 77.12 266 PRO A CA 1
ATOM 2042 C C . PRO A 1 266 ? 27.25 -19.219 -20.203 1 77.12 266 PRO A C 1
ATOM 2044 O O . PRO A 1 266 ? 28.375 -19.078 -19.719 1 77.12 266 PRO A O 1
ATOM 2047 N N . GLY A 1 267 ? 26.703 -20.344 -20.359 1 79.12 267 GLY A N 1
ATOM 2048 C CA . GLY A 1 267 ? 27.438 -21.562 -20.062 1 79.12 267 GLY A CA 1
ATOM 2049 C C . GLY A 1 267 ? 27.219 -22.078 -18.641 1 79.12 267 GLY A C 1
ATOM 2050 O O . GLY A 1 267 ? 27.5 -23.234 -18.344 1 79.12 267 GLY A O 1
ATOM 2051 N N . GLU A 1 268 ? 26.875 -21.109 -17.766 1 79.31 268 GLU A N 1
ATOM 2052 C CA . GLU A 1 268 ? 26.609 -21.531 -16.391 1 79.31 268 GLU A CA 1
ATOM 2053 C C . GLU A 1 268 ? 25.266 -22.234 -16.281 1 79.31 268 GLU A C 1
ATOM 2055 O O . GLU A 1 268 ? 25 -22.953 -15.305 1 79.31 268 GLU A O 1
ATOM 2060 N N . ASN A 1 269 ? 24.531 -22.031 -17.328 1 77.38 269 ASN A N 1
ATOM 2061 C CA . ASN A 1 269 ? 23.25 -22.734 -17.406 1 77.38 269 ASN A CA 1
ATOM 2062 C C . ASN A 1 269 ? 23.344 -23.969 -18.281 1 77.38 269 ASN A C 1
ATOM 2064 O O . ASN A 1 269 ? 24.156 -24.016 -19.219 1 77.38 269 ASN A O 1
ATOM 2068 N N . ALA A 1 270 ? 22.562 -24.969 -17.719 1 73.38 270 ALA A N 1
ATOM 2069 C CA . ALA A 1 270 ? 22.641 -26.234 -18.422 1 73.38 270 ALA A CA 1
ATOM 2070 C C . ALA A 1 270 ? 22.375 -26.062 -19.922 1 73.38 270 ALA A C 1
ATOM 2072 O O . ALA A 1 270 ? 22.922 -26.781 -20.75 1 73.38 270 ALA A O 1
ATOM 2073 N N . ASP A 1 271 ? 21.625 -25.078 -20.297 1 73.44 271 ASP A N 1
ATOM 2074 C CA . ASP A 1 271 ? 21.25 -24.891 -21.703 1 73.44 271 ASP A CA 1
ATOM 2075 C C . ASP A 1 271 ? 22.188 -23.891 -22.391 1 73.44 271 ASP A C 1
ATOM 2077 O O . ASP A 1 271 ? 22.016 -23.609 -23.578 1 73.44 271 ASP A O 1
ATOM 2081 N N . GLY A 1 272 ? 23.109 -23.359 -21.641 1 76.5 272 GLY A N 1
ATOM 2082 C CA . GLY A 1 272 ? 24.141 -22.469 -22.188 1 76.5 272 GLY A CA 1
ATOM 2083 C C . GLY A 1 272 ? 23.656 -21.047 -22.359 1 76.5 272 GLY A C 1
ATOM 2084 O O . GLY A 1 272 ? 24.359 -20.203 -22.922 1 76.5 272 GLY A O 1
ATOM 2085 N N . ALA A 1 273 ? 22.531 -20.812 -21.953 1 78.75 273 ALA A N 1
ATOM 2086 C CA . ALA A 1 273 ? 21.984 -19.469 -22.156 1 78.75 273 ALA A CA 1
ATOM 2087 C C . ALA A 1 273 ? 22.281 -18.578 -20.953 1 78.75 273 ALA A C 1
ATOM 2089 O O . ALA A 1 273 ? 22.547 -19.078 -19.844 1 78.75 273 ALA A O 1
ATOM 2090 N N . PRO A 1 274 ? 22.344 -17.141 -21.281 1 81.75 274 PRO A N 1
ATOM 2091 C CA . PRO A 1 274 ? 22.547 -16.25 -20.125 1 81.75 274 PRO A CA 1
ATOM 2092 C C . PRO A 1 274 ? 21.359 -16.266 -19.156 1 81.75 274 PRO A C 1
ATOM 2094 O O . PRO A 1 274 ? 20.266 -16.719 -19.516 1 81.75 274 PRO A O 1
ATOM 2097 N N . GLY A 1 275 ? 21.719 -15.844 -18 1 86.31 275 GLY A N 1
ATOM 2098 C CA . GLY A 1 275 ? 20.719 -15.867 -16.953 1 86.31 275 GLY A CA 1
ATOM 2099 C C . GLY A 1 275 ? 19.672 -14.781 -17.078 1 86.31 275 GLY A C 1
ATOM 2100 O O . GLY A 1 275 ? 20 -13.648 -17.453 1 86.31 275 GLY A O 1
ATOM 2101 N N . ARG A 1 276 ? 18.438 -15.141 -16.938 1 93.75 276 ARG A N 1
ATOM 2102 C CA . ARG A 1 276 ? 17.25 -14.289 -16.797 1 93.75 276 ARG A CA 1
ATOM 2103 C C . ARG A 1 276 ? 16.312 -14.836 -15.734 1 93.75 276 ARG A C 1
ATOM 2105 O O . ARG A 1 276 ? 16.219 -16.047 -15.547 1 93.75 276 ARG A O 1
ATOM 2112 N N . ALA A 1 277 ? 15.789 -13.781 -14.984 1 97.44 277 ALA A N 1
ATOM 2113 C CA . ALA A 1 277 ? 14.766 -14.211 -14.031 1 97.44 277 ALA A CA 1
ATOM 2114 C C . ALA A 1 277 ? 13.461 -13.445 -14.25 1 97.44 277 ALA A C 1
ATOM 2116 O O . ALA A 1 277 ? 13.461 -12.359 -14.836 1 97.44 277 ALA A O 1
ATOM 2117 N N . PHE A 1 278 ? 12.344 -14.109 -13.93 1 98.81 278 PHE A N 1
ATOM 2118 C CA . PHE A 1 278 ? 11.023 -13.555 -14.211 1 98.81 278 PHE A CA 1
ATOM 2119 C C . PHE A 1 278 ? 10.148 -13.594 -12.961 1 98.81 278 PHE A C 1
ATOM 2121 O O . PHE A 1 278 ? 10.18 -14.562 -12.203 1 98.81 278 PHE A O 1
ATOM 2128 N N . VAL A 1 279 ? 9.43 -12.484 -12.727 1 98.94 279 VAL A N 1
ATOM 2129 C CA . VAL A 1 279 ? 8.359 -12.469 -11.734 1 98.94 279 VAL A CA 1
ATOM 2130 C C . VAL A 1 279 ? 7.027 -12.18 -12.414 1 98.94 279 VAL A C 1
ATOM 2132 O O . VAL A 1 279 ? 6.883 -11.164 -13.102 1 98.94 279 VAL A O 1
ATOM 2135 N N . ILE A 1 280 ? 6.113 -13.062 -12.281 1 98.94 280 ILE A N 1
ATOM 2136 C CA . ILE A 1 280 ? 4.754 -12.883 -12.781 1 98.94 280 ILE A CA 1
ATOM 2137 C C . ILE A 1 280 ? 3.795 -12.68 -11.609 1 98.94 280 ILE A C 1
ATOM 2139 O O . ILE A 1 280 ? 3.572 -13.602 -10.82 1 98.94 280 ILE A O 1
ATOM 2143 N N . ASN A 1 281 ? 3.283 -11.484 -11.484 1 98.94 281 ASN A N 1
ATOM 2144 C CA . ASN A 1 281 ? 2.193 -11.188 -10.555 1 98.94 281 ASN A CA 1
ATOM 2145 C C . ASN A 1 281 ? 0.831 -11.375 -11.219 1 98.94 281 ASN A C 1
ATOM 2147 O O . ASN A 1 281 ? 0.415 -10.555 -12.039 1 98.94 281 ASN A O 1
ATOM 2151 N N . VAL A 1 282 ? 0.186 -12.484 -10.844 1 98.81 282 VAL A N 1
ATOM 2152 C CA . VAL A 1 282 ? -1.114 -12.773 -11.438 1 98.81 282 VAL A CA 1
ATOM 2153 C C . VAL A 1 282 ? -2.166 -11.82 -10.875 1 98.81 282 VAL A C 1
ATOM 2155 O O . VAL A 1 282 ? -2.471 -11.859 -9.68 1 98.81 282 VAL A O 1
ATOM 2158 N N . SER A 1 283 ? -2.664 -11.023 -11.695 1 98 283 SER A N 1
ATOM 2159 C CA . SER A 1 283 ? -3.65 -10.008 -11.352 1 98 283 SER A CA 1
ATOM 2160 C C . SER A 1 283 ? -4.973 -10.258 -12.062 1 98 283 SER A C 1
ATOM 2162 O O . SER A 1 283 ? -5.395 -11.406 -12.227 1 98 283 SER A O 1
ATOM 2164 N N . ALA A 1 284 ? -5.82 -9.273 -12.219 1 96.31 284 ALA A N 1
ATOM 2165 C CA . ALA A 1 284 ? -7.125 -9.359 -12.875 1 96.31 284 ALA A CA 1
ATOM 2166 C C . ALA A 1 284 ? -7.637 -7.973 -13.258 1 96.31 284 ALA A C 1
ATOM 2168 O O . ALA A 1 284 ? -7.051 -6.961 -12.867 1 96.31 284 ALA A O 1
ATOM 2169 N N . MET A 1 285 ? -8.672 -8.039 -14.07 1 94.69 285 MET A N 1
ATOM 2170 C CA . MET A 1 285 ? -9.289 -6.789 -14.516 1 94.69 285 MET A CA 1
ATOM 2171 C C . MET A 1 285 ? -9.805 -5.988 -13.32 1 94.69 285 MET A C 1
ATOM 2173 O O . MET A 1 285 ? -9.992 -4.773 -13.422 1 94.69 285 MET A O 1
ATOM 2177 N N . GLU A 1 286 ? -10.008 -6.727 -12.242 1 94.81 286 GLU A N 1
ATOM 2178 C CA . GLU A 1 286 ? -10.461 -6.102 -11 1 94.81 286 GLU A CA 1
ATOM 2179 C C . GLU A 1 286 ? -9.469 -5.035 -10.531 1 94.81 286 GLU A C 1
ATOM 2181 O O . GLU A 1 286 ? -9.859 -4.078 -9.859 1 94.81 286 GLU A O 1
ATOM 2186 N N . GLY A 1 287 ? -8.211 -5.098 -10.852 1 96.75 287 GLY A N 1
ATOM 2187 C CA . GLY A 1 287 ? -7.199 -4.137 -10.438 1 96.75 287 GLY A CA 1
ATOM 2188 C C . GLY A 1 287 ? -7.027 -2.992 -11.422 1 96.75 287 GLY A C 1
ATOM 2189 O O . GLY A 1 287 ? -6.238 -2.076 -11.18 1 96.75 287 GLY A O 1
ATOM 2190 N N . LYS A 1 288 ? -7.773 -3.104 -12.539 1 96.25 288 LYS A N 1
ATOM 2191 C CA . LYS A 1 288 ? -7.668 -2.088 -13.586 1 96.25 288 LYS A CA 1
ATOM 2192 C C . LYS A 1 288 ? -8.602 -0.917 -13.312 1 96.25 288 LYS A C 1
ATOM 2194 O O . LYS A 1 288 ? -9.766 -1.116 -12.953 1 96.25 288 LYS A O 1
ATOM 2199 N N . PHE A 1 289 ? -8.156 0.383 -13.438 1 95.12 289 PHE A N 1
ATOM 2200 C CA . PHE A 1 289 ? -8.953 1.561 -13.117 1 95.12 289 PHE A CA 1
ATOM 2201 C C . PHE A 1 289 ? -9.875 1.922 -14.281 1 95.12 289 PHE A C 1
ATOM 2203 O O . PHE A 1 289 ? -11.047 2.24 -14.07 1 95.12 289 PHE A O 1
ATOM 2210 N N . TYR A 1 290 ? -9.359 1.924 -15.5 1 90.56 290 TYR A N 1
ATOM 2211 C CA . TYR A 1 290 ? -10.117 2.506 -16.609 1 90.56 290 TYR A CA 1
ATOM 2212 C C . TYR A 1 290 ? -10.945 1.445 -17.312 1 90.56 290 TYR A C 1
ATOM 2214 O O . TYR A 1 290 ? -10.711 1.144 -18.484 1 90.56 290 TYR A O 1
ATOM 2222 N N . ARG A 1 291 ? -11.906 1.019 -16.562 1 90.56 291 ARG A N 1
ATOM 2223 C CA . ARG A 1 291 ? -12.961 0.121 -17.031 1 90.56 291 ARG A CA 1
ATOM 2224 C C . ARG A 1 291 ? -14.242 0.325 -16.219 1 90.56 291 ARG A C 1
ATOM 2226 O O . ARG A 1 291 ? -14.219 0.952 -15.156 1 90.56 291 ARG A O 1
ATOM 2233 N N . TYR A 1 292 ? -15.266 -0.237 -16.797 1 86.94 292 TYR A N 1
ATOM 2234 C CA . TYR A 1 292 ? -16.5 -0.208 -16.031 1 86.94 292 TYR A CA 1
ATOM 2235 C C . TYR A 1 292 ? -16.375 -1.066 -14.773 1 86.94 292 TYR A C 1
ATOM 2237 O O . TYR A 1 292 ? -15.953 -2.223 -14.844 1 86.94 292 TYR A O 1
ATOM 2245 N N . LYS A 1 293 ? -16.719 -0.405 -13.648 1 87.94 293 LYS A N 1
ATOM 2246 C CA . LYS A 1 293 ? -16.672 -1.108 -12.367 1 87.94 293 LYS A CA 1
ATOM 2247 C C . LYS A 1 293 ? -18.031 -1.114 -11.688 1 87.94 293 LYS A C 1
ATOM 2249 O O . LYS A 1 293 ? -18.703 -0.079 -11.617 1 87.94 293 LYS A O 1
ATOM 2254 N N . THR A 1 294 ? -18.453 -2.391 -11.305 1 92.75 294 THR A N 1
ATOM 2255 C CA . THR A 1 294 ? -19.578 -2.469 -10.383 1 92.75 294 THR A CA 1
ATOM 2256 C C . THR A 1 294 ? -19.156 -2.072 -8.969 1 92.75 294 THR A C 1
ATOM 2258 O O . THR A 1 294 ? -17.953 -1.944 -8.688 1 92.75 294 THR A O 1
ATOM 2261 N N . ALA A 1 295 ? -20.125 -1.879 -8.188 1 97.06 295 ALA A N 1
ATOM 2262 C CA . ALA A 1 295 ? -19.875 -1.521 -6.793 1 97.06 295 ALA A CA 1
ATOM 2263 C C . ALA A 1 295 ? -19.453 -2.742 -5.98 1 97.06 295 ALA A C 1
ATOM 2265 O O . ALA A 1 295 ? -19.094 -2.621 -4.805 1 97.06 295 ALA A O 1
ATOM 2266 N N . ASN A 1 296 ? -19.375 -3.85 -6.613 1 97.25 296 ASN A N 1
ATOM 2267 C CA . ASN A 1 296 ? -19.188 -5.113 -5.91 1 97.25 296 ASN A CA 1
ATOM 2268 C C . ASN A 1 296 ? -17.703 -5.387 -5.648 1 97.25 296 ASN A C 1
ATOM 2270 O O . ASN A 1 296 ? -16.844 -4.91 -6.387 1 97.25 296 ASN A O 1
ATOM 2274 N N . HIS A 1 297 ? -17.422 -6.082 -4.539 1 97.69 297 HIS A N 1
ATOM 2275 C CA . HIS A 1 297 ? -16.156 -6.637 -4.086 1 97.69 297 HIS A CA 1
ATOM 2276 C C . HIS A 1 297 ? -15.055 -5.586 -4.109 1 97.69 297 HIS A C 1
ATOM 2278 O O . HIS A 1 297 ? -14.008 -5.789 -4.727 1 97.69 297 HIS A O 1
ATOM 2284 N N . PRO A 1 298 ? -15.305 -4.445 -3.436 1 98.38 298 PRO A N 1
ATOM 2285 C CA . PRO A 1 298 ? -14.273 -3.41 -3.367 1 98.38 298 PRO A CA 1
ATOM 2286 C C . PRO A 1 298 ? -12.961 -3.924 -2.779 1 98.38 298 PRO A C 1
ATOM 2288 O O . PRO A 1 298 ? -11.883 -3.469 -3.176 1 98.38 298 PRO A O 1
ATOM 2291 N N . HIS A 1 299 ? -13.023 -4.934 -1.841 1 98.31 299 HIS A N 1
ATOM 2292 C CA . HIS A 1 299 ? -11.836 -5.457 -1.175 1 98.31 299 HIS A CA 1
ATOM 2293 C C . HIS A 1 299 ? -10.906 -6.152 -2.166 1 98.31 299 HIS A C 1
ATOM 2295 O O . HIS A 1 299 ? -9.695 -5.965 -2.123 1 98.31 299 HIS A O 1
ATOM 2301 N N . THR A 1 300 ? -11.477 -6.957 -3.096 1 97.94 300 THR A N 1
ATOM 2302 C CA . THR A 1 300 ? -10.672 -7.613 -4.121 1 97.94 300 THR A CA 1
ATOM 2303 C C . THR A 1 300 ? -10.086 -6.59 -5.09 1 97.94 300 THR A C 1
ATOM 2305 O O . THR A 1 300 ? -8.914 -6.676 -5.453 1 97.94 300 THR A O 1
ATOM 2308 N N . ASN A 1 301 ? -10.914 -5.656 -5.508 1 98.38 301 ASN A N 1
ATOM 2309 C CA . ASN A 1 301 ? -10.43 -4.602 -6.391 1 98.38 301 ASN A CA 1
ATOM 2310 C C . ASN A 1 301 ? -9.25 -3.854 -5.777 1 98.38 301 ASN A C 1
ATOM 2312 O O . ASN A 1 301 ? -8.258 -3.582 -6.457 1 98.38 301 ASN A O 1
ATOM 2316 N N . MET A 1 302 ? -9.367 -3.514 -4.547 1 98.75 302 MET A N 1
ATOM 2317 C CA . MET A 1 302 ? -8.328 -2.805 -3.812 1 98.75 302 MET A CA 1
ATOM 2318 C C . MET A 1 302 ? -7.02 -3.592 -3.822 1 98.75 302 MET A C 1
ATOM 2320 O O . MET A 1 302 ? -5.957 -3.039 -4.121 1 98.75 302 MET A O 1
ATOM 2324 N N . ALA A 1 303 ? -7.09 -4.863 -3.469 1 98.81 303 ALA A N 1
ATOM 2325 C CA . ALA A 1 303 ? -5.898 -5.695 -3.344 1 98.81 303 ALA A CA 1
ATOM 2326 C C . ALA A 1 303 ? -5.203 -5.867 -4.691 1 98.81 303 ALA A C 1
ATOM 2328 O O . ALA A 1 303 ? -3.975 -5.828 -4.773 1 98.81 303 ALA A O 1
ATOM 2329 N N . LYS A 1 304 ? -5.996 -6.062 -5.75 1 98.62 304 LYS A N 1
ATOM 2330 C CA . LYS A 1 304 ? -5.422 -6.227 -7.086 1 98.62 304 LYS A CA 1
ATOM 2331 C C . LYS A 1 304 ? -4.793 -4.926 -7.578 1 98.62 304 LYS A C 1
ATOM 2333 O O . LYS A 1 304 ? -3.775 -4.945 -8.273 1 98.62 304 LYS A O 1
ATOM 2338 N N . ALA A 1 305 ? -5.41 -3.846 -7.234 1 98.69 305 ALA A N 1
ATOM 2339 C CA . ALA A 1 305 ? -4.801 -2.566 -7.586 1 98.69 305 ALA A CA 1
ATOM 2340 C C . ALA A 1 305 ? -3.469 -2.377 -6.867 1 98.69 305 ALA A C 1
ATOM 2342 O O . ALA A 1 305 ? -2.51 -1.862 -7.449 1 98.69 305 ALA A O 1
ATOM 2343 N N . ALA A 1 306 ? -3.387 -2.691 -5.629 1 98.88 306 ALA A N 1
ATOM 2344 C CA . ALA A 1 306 ? -2.143 -2.629 -4.867 1 98.88 306 ALA A CA 1
ATOM 2345 C C . ALA A 1 306 ? -1.061 -3.49 -5.512 1 98.88 306 ALA A C 1
ATOM 2347 O O . ALA A 1 306 ? 0.092 -3.068 -5.625 1 98.88 306 ALA A O 1
ATOM 2348 N N . LEU A 1 307 ? -1.439 -4.738 -5.926 1 98.88 307 LEU A N 1
ATOM 2349 C CA . LEU A 1 307 ? -0.508 -5.645 -6.586 1 98.88 307 LEU A CA 1
ATOM 2350 C C . LEU A 1 307 ? 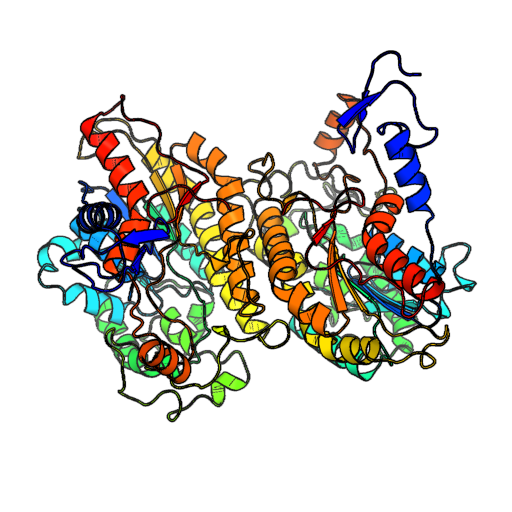0.013 -5.039 -7.883 1 98.88 307 LEU A C 1
ATOM 2352 O O . LEU A 1 307 ? 1.216 -5.078 -8.156 1 98.88 307 LEU A O 1
ATOM 2356 N N . ASN A 1 308 ? -0.88 -4.516 -8.672 1 98.69 308 ASN A N 1
ATOM 2357 C CA . ASN A 1 308 ? -0.489 -3.859 -9.914 1 98.69 308 ASN A CA 1
ATOM 2358 C C . ASN A 1 308 ? 0.474 -2.703 -9.656 1 98.69 308 ASN A C 1
ATOM 2360 O O . ASN A 1 308 ? 1.443 -2.521 -10.398 1 98.69 308 ASN A O 1
ATOM 2364 N N . MET A 1 309 ? 0.204 -1.968 -8.625 1 98.69 309 MET A N 1
ATOM 2365 C CA . MET A 1 309 ? 1.038 -0.806 -8.336 1 98.69 309 MET A CA 1
ATOM 2366 C C . MET A 1 309 ? 2.432 -1.236 -7.887 1 98.69 309 MET A C 1
ATOM 2368 O O . MET A 1 309 ? 3.42 -0.567 -8.188 1 98.69 309 MET A O 1
ATOM 2372 N N . MET A 1 310 ? 2.531 -2.336 -7.121 1 98.69 310 MET A N 1
ATOM 2373 C CA . MET A 1 310 ? 3.85 -2.873 -6.797 1 98.69 310 MET A CA 1
ATOM 2374 C C . MET A 1 310 ? 4.633 -3.188 -8.07 1 98.69 310 MET A C 1
ATOM 2376 O O . MET A 1 310 ? 5.82 -2.871 -8.164 1 98.69 310 MET A O 1
ATOM 2380 N N . THR A 1 311 ? 3.939 -3.811 -9.008 1 98.69 311 THR A N 1
ATOM 2381 C CA . THR A 1 311 ? 4.578 -4.168 -10.266 1 98.69 311 THR A CA 1
ATOM 2382 C C . THR A 1 311 ? 5.066 -2.924 -11 1 98.69 311 THR A C 1
ATOM 2384 O O . THR A 1 311 ? 6.23 -2.85 -11.398 1 98.69 311 THR A O 1
ATOM 2387 N N . ALA A 1 312 ? 4.18 -1.951 -11.078 1 98.19 312 ALA A N 1
ATOM 2388 C CA . ALA A 1 312 ? 4.504 -0.72 -11.797 1 98.19 312 ALA A CA 1
ATOM 2389 C C . ALA A 1 312 ? 5.656 0.019 -11.117 1 98.19 312 ALA A C 1
ATOM 2391 O O . ALA A 1 312 ? 6.469 0.66 -11.789 1 98.19 312 ALA A O 1
ATOM 2392 N N . THR A 1 313 ? 5.715 -0.089 -9.844 1 98.31 313 THR A N 1
ATOM 2393 C CA . THR A 1 313 ? 6.703 0.647 -9.062 1 98.31 313 THR A CA 1
ATOM 2394 C C . THR A 1 313 ? 8.062 -0.035 -9.125 1 98.31 313 THR A C 1
ATOM 2396 O O . THR A 1 313 ? 9.086 0.624 -9.344 1 98.31 313 THR A O 1
ATOM 2399 N N . ALA A 1 314 ? 8.141 -1.354 -9.047 1 98.62 314 ALA A N 1
ATOM 2400 C CA . ALA A 1 314 ? 9.383 -2.049 -8.734 1 98.62 314 ALA A CA 1
ATOM 2401 C C . ALA A 1 314 ? 10.023 -2.623 -10 1 98.62 314 ALA A C 1
ATOM 2403 O O . ALA A 1 314 ? 11.211 -2.955 -10 1 98.62 314 ALA A O 1
ATOM 2404 N N . ALA A 1 315 ? 9.32 -2.703 -11.109 1 98.56 315 ALA A N 1
ATOM 2405 C CA . ALA A 1 315 ? 9.742 -3.512 -12.25 1 98.56 315 ALA A CA 1
ATOM 2406 C C . ALA A 1 315 ? 11.023 -2.967 -12.867 1 98.56 315 ALA A C 1
ATOM 2408 O O . ALA A 1 315 ? 11.914 -3.736 -13.25 1 98.56 315 ALA A O 1
ATOM 2409 N N . ALA A 1 316 ? 11.109 -1.689 -12.977 1 98.19 316 ALA A N 1
ATOM 2410 C CA . ALA A 1 316 ? 12.297 -1.124 -13.617 1 98.19 316 ALA A CA 1
ATOM 2411 C C . ALA A 1 316 ? 13.555 -1.427 -12.805 1 98.19 316 ALA A C 1
ATOM 2413 O O . ALA A 1 316 ? 14.602 -1.756 -13.367 1 98.19 316 ALA A O 1
ATOM 2414 N N . ASP A 1 317 ? 13.453 -1.272 -11.508 1 98.44 317 ASP A N 1
ATOM 2415 C CA . ASP A 1 317 ? 14.57 -1.604 -10.625 1 98.44 317 ASP A CA 1
ATOM 2416 C C . ASP A 1 317 ? 14.961 -3.072 -10.766 1 98.44 317 ASP A C 1
ATOM 2418 O O . ASP A 1 317 ? 16.156 -3.4 -10.828 1 98.44 317 ASP A O 1
ATOM 2422 N N . TYR A 1 318 ? 14.086 -3.973 -10.828 1 98.75 318 TYR A N 1
ATOM 2423 C CA . TYR A 1 318 ? 14.344 -5.398 -11 1 98.75 318 TYR A CA 1
ATOM 2424 C C . TYR A 1 318 ? 14.969 -5.684 -12.359 1 98.75 318 TYR A C 1
ATOM 2426 O O . TYR A 1 318 ? 15.898 -6.488 -12.469 1 98.75 318 TYR A O 1
ATOM 2434 N N . ALA A 1 319 ? 14.422 -5.02 -13.414 1 98.38 319 ALA A N 1
ATOM 2435 C CA . ALA A 1 319 ? 14.938 -5.234 -14.758 1 98.38 319 ALA A CA 1
ATOM 2436 C C . ALA A 1 319 ? 16.422 -4.871 -14.844 1 98.38 319 ALA A C 1
ATOM 2438 O O . ALA A 1 319 ? 17.172 -5.504 -15.586 1 98.38 319 ALA A O 1
ATOM 2439 N N . ALA A 1 320 ? 16.844 -3.891 -14.047 1 97.5 320 ALA A N 1
ATOM 2440 C CA . ALA A 1 320 ? 18.25 -3.482 -14.023 1 97.5 320 ALA A CA 1
ATOM 2441 C C . ALA A 1 320 ? 19.141 -4.613 -13.523 1 97.5 320 ALA A C 1
ATOM 2443 O O . ALA A 1 320 ? 20.344 -4.633 -13.797 1 97.5 320 ALA A O 1
ATOM 2444 N N . SER A 1 321 ? 18.469 -5.566 -12.93 1 97.06 321 SER A N 1
ATOM 2445 C CA . SER A 1 321 ? 19.219 -6.723 -12.438 1 97.06 321 SER A CA 1
ATOM 2446 C C . SER A 1 321 ? 18.844 -7.988 -13.211 1 97.06 321 SER A C 1
ATOM 2448 O O . SER A 1 321 ? 19.094 -9.102 -12.742 1 97.06 321 SER A O 1
ATOM 2450 N N . GLY A 1 322 ? 18.281 -7.828 -14.242 1 96.94 322 GLY A N 1
ATOM 2451 C CA . GLY A 1 322 ? 17.969 -8.969 -15.094 1 96.94 322 GLY A CA 1
ATOM 2452 C C . GLY A 1 322 ? 16.734 -9.734 -14.656 1 96.94 322 GLY A C 1
ATOM 2453 O O . GLY A 1 322 ? 16.578 -10.898 -15.008 1 96.94 322 GLY A O 1
ATOM 2454 N N . ILE A 1 323 ? 15.953 -9.172 -13.82 1 98.62 323 ILE A N 1
ATOM 2455 C CA . ILE A 1 323 ? 14.695 -9.773 -13.391 1 98.62 323 ILE A CA 1
ATOM 2456 C C . ILE A 1 323 ? 13.516 -9.023 -14.008 1 98.62 323 ILE A C 1
ATOM 2458 O O . ILE A 1 323 ? 13.32 -7.84 -13.742 1 98.62 323 ILE A O 1
ATOM 2462 N N . TYR A 1 324 ? 12.75 -9.695 -14.688 1 98.88 324 TYR A N 1
ATOM 2463 C CA . TYR A 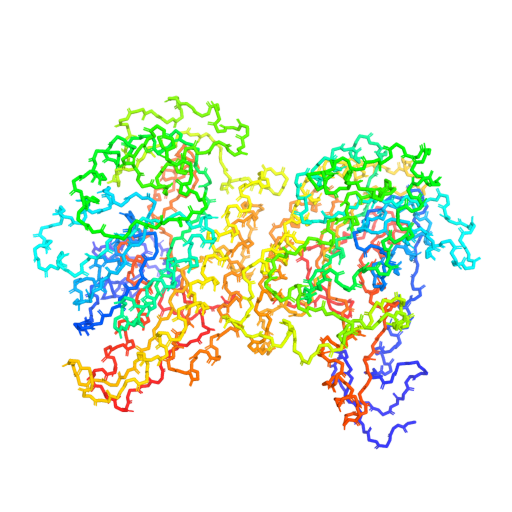1 324 ? 11.688 -9.055 -15.453 1 98.88 324 TYR A CA 1
ATOM 2464 C C . TYR A 1 324 ? 10.32 -9.352 -14.852 1 98.88 324 TYR A C 1
ATOM 2466 O O . TYR A 1 324 ? 9.797 -10.461 -15.008 1 98.88 324 TYR A O 1
ATOM 2474 N N . MET A 1 325 ? 9.75 -8.32 -14.219 1 98.81 325 MET A N 1
ATOM 2475 C CA . MET A 1 325 ? 8.516 -8.461 -13.453 1 98.81 325 MET A CA 1
ATOM 2476 C C . MET A 1 325 ? 7.34 -7.832 -14.188 1 98.81 325 MET A C 1
ATOM 2478 O O . MET A 1 325 ? 7.426 -6.688 -14.633 1 98.81 325 MET A O 1
ATOM 2482 N N . ASN A 1 326 ? 6.219 -8.617 -14.391 1 98.88 326 ASN A N 1
ATOM 2483 C CA . ASN A 1 326 ? 4.988 -8.148 -15.016 1 98.88 326 ASN A CA 1
ATOM 2484 C C . ASN A 1 326 ? 3.756 -8.609 -14.242 1 98.88 326 ASN A C 1
ATOM 2486 O O . ASN A 1 326 ? 3.83 -9.562 -13.461 1 98.88 326 ASN A O 1
ATOM 2490 N N . ALA A 1 327 ? 2.68 -7.844 -14.367 1 98.81 327 ALA A N 1
ATOM 2491 C CA . ALA A 1 327 ? 1.354 -8.297 -13.953 1 98.81 327 ALA A CA 1
ATOM 2492 C C . ALA A 1 327 ? 0.597 -8.906 -15.133 1 98.81 327 ALA A C 1
ATOM 2494 O O . ALA A 1 327 ? 0.711 -8.43 -16.266 1 98.81 327 ALA A O 1
ATOM 2495 N N . VAL A 1 328 ? -0.219 -9.984 -14.867 1 98.81 328 VAL A N 1
ATOM 2496 C CA . VAL A 1 328 ? -0.913 -10.656 -15.961 1 98.81 328 VAL A CA 1
ATOM 2497 C C . VAL A 1 328 ? -2.352 -10.961 -15.555 1 98.81 328 VAL A C 1
ATOM 2499 O O . VAL A 1 328 ? -2.594 -11.5 -14.469 1 98.81 328 VAL A O 1
ATOM 2502 N N . ASP A 1 329 ? -3.277 -10.562 -16.375 1 98 329 ASP A N 1
ATOM 2503 C CA . ASP A 1 329 ? -4.672 -10.977 -16.25 1 98 329 ASP A CA 1
ATOM 2504 C C . ASP A 1 329 ? -4.879 -12.391 -16.797 1 98 329 ASP A C 1
ATOM 2506 O O . ASP A 1 329 ? -4.48 -12.695 -17.922 1 98 329 ASP A O 1
ATOM 2510 N N . THR A 1 330 ? -5.52 -13.18 -15.977 1 96.88 330 THR A N 1
ATOM 2511 C CA . THR A 1 330 ? -5.68 -14.578 -16.359 1 96.88 330 THR A CA 1
ATOM 2512 C C . THR A 1 330 ? -6.754 -14.727 -17.438 1 96.88 330 THR A C 1
ATOM 2514 O O . THR A 1 330 ? -6.766 -15.711 -18.172 1 96.88 330 THR A O 1
ATOM 2517 N N . GLY A 1 331 ? -7.691 -13.734 -17.438 1 94 331 GLY A N 1
ATOM 2518 C CA . GLY A 1 331 ? -8.883 -13.875 -18.266 1 94 331 GLY A CA 1
ATOM 2519 C C . GLY A 1 331 ? -10.07 -14.438 -17.5 1 94 331 GLY A C 1
ATOM 2520 O O . GLY A 1 331 ? -9.953 -14.773 -16.328 1 94 331 GLY A O 1
ATOM 2521 N N . TRP A 1 332 ? -11.141 -14.609 -18.234 1 88.88 332 TRP A N 1
ATOM 2522 C CA . TRP A 1 332 ? -12.391 -15.008 -17.609 1 88.88 332 TRP A CA 1
ATOM 2523 C C . TRP A 1 332 ? -12.586 -16.516 -17.703 1 88.88 332 TRP A C 1
ATOM 2525 O O . TRP A 1 332 ? -12.961 -17.047 -18.75 1 88.88 332 TRP A O 1
ATOM 2535 N N . ILE A 1 333 ? -12.445 -17.109 -16.641 1 87 333 ILE A N 1
ATOM 2536 C CA . ILE A 1 333 ? -12.477 -18.562 -16.672 1 87 333 ILE A CA 1
ATOM 2537 C C . ILE A 1 333 ? -13.57 -19.094 -15.742 1 87 333 ILE A C 1
ATOM 2539 O O . ILE A 1 333 ? -13.969 -20.25 -15.836 1 87 333 ILE A O 1
ATOM 2543 N N . ASN A 1 334 ? -13.867 -18.312 -14.812 1 78.31 334 ASN A N 1
ATOM 2544 C CA . ASN A 1 334 ? -14.883 -18.734 -13.852 1 78.31 334 ASN A CA 1
ATOM 2545 C C . ASN A 1 334 ? -15.867 -17.609 -13.539 1 78.31 334 ASN A C 1
ATOM 2547 O O . ASN A 1 334 ? -15.492 -16.438 -13.523 1 78.31 334 ASN A O 1
ATOM 2551 N N . ASP A 1 335 ? -17.125 -18.031 -13.562 1 78.56 335 ASP A N 1
ATOM 2552 C CA . ASP A 1 335 ? -18.125 -17.094 -13.023 1 78.56 335 ASP A CA 1
ATOM 2553 C C . ASP A 1 335 ? -18.125 -17.109 -11.5 1 78.56 335 ASP A C 1
ATOM 2555 O O . ASP A 1 335 ? -18.547 -18.094 -10.883 1 78.56 335 ASP A O 1
ATOM 2559 N N . GLU A 1 336 ? -17.656 -16.141 -10.828 1 81.81 336 GLU A N 1
ATOM 2560 C CA . GLU A 1 336 ? -17.453 -16.078 -9.383 1 81.81 336 GLU A CA 1
ATOM 2561 C C . GLU A 1 336 ? -18.766 -15.781 -8.656 1 81.81 336 GLU A C 1
ATOM 2563 O O . GLU A 1 336 ? -18.828 -15.812 -7.422 1 81.81 336 GLU A O 1
ATOM 2568 N N . ASN A 1 337 ? -19.859 -15.625 -9.422 1 83.88 337 ASN A N 1
ATOM 2569 C CA . ASN A 1 337 ? -21.141 -15.383 -8.773 1 83.88 337 ASN A CA 1
ATOM 2570 C C . ASN A 1 337 ? -21.609 -16.609 -7.992 1 83.88 337 ASN A C 1
ATOM 2572 O O . ASN A 1 337 ? -21.188 -17.719 -8.266 1 83.88 337 ASN A O 1
ATOM 2576 N N . PRO A 1 338 ? -22.438 -16.375 -6.992 1 83.81 338 PRO A N 1
ATOM 2577 C CA . PRO A 1 338 ? -23.078 -17.531 -6.363 1 83.81 338 PRO A CA 1
ATOM 2578 C C . PRO A 1 338 ? -23.703 -18.484 -7.379 1 83.81 338 PRO A C 1
ATOM 2580 O O . PRO A 1 338 ? -24.203 -18.047 -8.414 1 83.81 338 PRO A O 1
ATOM 2583 N N . LEU A 1 339 ? -23.688 -19.812 -7.055 1 83.25 339 LEU A N 1
ATOM 2584 C CA . LEU A 1 339 ? -24 -20.875 -8 1 83.25 339 LEU A CA 1
ATOM 2585 C C . LEU A 1 339 ? -25.359 -20.641 -8.641 1 83.25 339 LEU A C 1
ATOM 2587 O O . LEU A 1 339 ? -25.531 -20.828 -9.852 1 83.25 339 LEU A O 1
ATOM 2591 N N . GLY A 1 340 ? -26.359 -20.297 -7.738 1 80.81 340 GLY A N 1
ATOM 2592 C CA . GLY A 1 340 ? -27.672 -20.031 -8.297 1 80.81 340 GLY A CA 1
ATOM 2593 C C . GLY A 1 340 ? -27.672 -18.906 -9.312 1 80.81 340 GLY A C 1
ATOM 2594 O O . GLY A 1 340 ? -28.281 -19.031 -10.375 1 80.81 340 GLY A O 1
ATOM 2595 N N . THR A 1 341 ? -26.984 -17.906 -9.055 1 80.5 341 THR A N 1
ATOM 2596 C CA . THR A 1 341 ? -26.891 -16.75 -9.938 1 80.5 341 THR A CA 1
ATOM 2597 C C . THR A 1 341 ? -26.078 -17.109 -11.188 1 80.5 341 THR A C 1
ATOM 2599 O O . THR A 1 341 ? -26.484 -16.766 -12.305 1 80.5 341 THR A O 1
ATOM 2602 N N . ALA A 1 342 ? -25.016 -17.797 -11.008 1 80.38 342 ALA A N 1
ATOM 2603 C CA . ALA A 1 342 ? -24.188 -18.219 -12.133 1 80.38 342 ALA A CA 1
ATOM 2604 C C . ALA A 1 342 ? -24.969 -19.109 -13.094 1 80.38 342 ALA A C 1
ATOM 2606 O O . ALA A 1 342 ? -24.859 -18.953 -14.312 1 80.38 342 ALA A O 1
ATOM 2607 N N . ALA A 1 343 ? -25.719 -20.062 -12.469 1 81.69 343 ALA A N 1
ATOM 2608 C CA . ALA A 1 343 ? -26.531 -20.969 -13.266 1 81.69 343 ALA A CA 1
ATOM 2609 C C . ALA A 1 343 ? -27.578 -20.203 -14.062 1 81.69 343 ALA A C 1
ATOM 2611 O O . ALA A 1 343 ? -27.844 -20.5 -15.227 1 81.69 343 ALA A O 1
ATOM 2612 N N . ARG A 1 344 ? -28.125 -19.266 -13.375 1 81.88 344 ARG A N 1
ATOM 2613 C CA . ARG A 1 344 ? -29.156 -18.469 -14.031 1 81.88 344 ARG A CA 1
ATOM 2614 C C . ARG A 1 344 ? -28.562 -17.656 -15.188 1 81.88 344 ARG A C 1
ATOM 2616 O O . ARG A 1 344 ? -29.109 -17.641 -16.281 1 81.88 344 ARG A O 1
ATOM 2623 N N . ILE A 1 345 ? -27.453 -17.141 -15 1 76.62 345 ILE A N 1
ATOM 2624 C CA . ILE A 1 345 ? -26.781 -16.344 -16.016 1 76.62 345 ILE A CA 1
ATOM 2625 C C . ILE A 1 345 ? -26.359 -17.234 -17.172 1 76.62 345 ILE A C 1
ATOM 2627 O O . ILE A 1 345 ? -26.531 -16.859 -18.344 1 76.62 345 ILE A O 1
ATOM 2631 N N . ALA A 1 346 ? -25.859 -18.359 -16.828 1 77.25 346 ALA A N 1
ATOM 2632 C CA . ALA A 1 346 ? -25.453 -19.297 -17.859 1 77.25 346 ALA A CA 1
ATOM 2633 C C . ALA A 1 346 ? -26.641 -19.734 -18.703 1 77.25 346 ALA A C 1
ATOM 2635 O O . ALA A 1 346 ? -26.531 -19.828 -19.938 1 77.25 346 ALA A O 1
ATOM 2636 N N . LYS A 1 347 ? -27.688 -20.016 -18.078 1 79 347 LYS A N 1
ATOM 2637 C CA . LYS A 1 347 ? -28.891 -20.469 -18.781 1 79 347 LYS A CA 1
ATOM 2638 C C . LYS A 1 347 ? -29.484 -19.359 -19.625 1 79 347 LYS A C 1
ATOM 2640 O O . LYS A 1 347 ? -29.844 -19.562 -20.781 1 79 347 LYS A O 1
ATOM 2645 N N . GLN A 1 348 ? -29.547 -18.234 -18.984 1 72.5 348 GLN A N 1
ATOM 2646 C CA . GLN A 1 348 ? -30.219 -17.125 -19.641 1 72.5 348 GLN A CA 1
ATOM 2647 C C . GLN A 1 348 ? -29.406 -16.609 -20.828 1 72.5 348 GLN A C 1
ATOM 2649 O O . GLN A 1 348 ? -29.969 -16.203 -21.844 1 72.5 348 GLN A O 1
ATOM 2654 N N . HIS A 1 349 ? -28.141 -16.75 -20.656 1 71.38 349 HIS A N 1
ATOM 2655 C CA . HIS A 1 349 ? -27.328 -16.109 -21.688 1 71.38 349 HIS A CA 1
ATOM 2656 C C . HIS A 1 349 ? -26.547 -17.156 -22.484 1 71.38 349 HIS A C 1
ATOM 2658 O O . HIS A 1 349 ? -25.734 -16.797 -23.344 1 71.38 349 HIS A O 1
ATOM 2664 N N . SER A 1 350 ? -27.016 -18.453 -22.172 1 69.56 350 SER A N 1
ATOM 2665 C CA . SER A 1 350 ? -26.25 -19.531 -22.797 1 69.56 350 SER A CA 1
ATOM 2666 C C . SER A 1 350 ? -24.75 -19.234 -22.766 1 69.56 350 SER A C 1
ATOM 2668 O O . SER A 1 350 ? -24.078 -19.375 -23.781 1 69.56 350 SER A O 1
ATOM 2670 N N . PHE A 1 351 ? -24.406 -18.781 -21.625 1 68.94 351 PHE A N 1
ATOM 2671 C CA . PHE A 1 351 ? -23.062 -18.234 -21.438 1 68.94 351 PHE A CA 1
ATOM 2672 C C . PHE A 1 351 ? -22.125 -19.312 -20.891 1 68.94 351 PHE A C 1
ATOM 2674 O O . PHE A 1 351 ? -22.5 -20.094 -20.031 1 68.94 351 PHE A O 1
ATOM 2681 N N . GLN A 1 352 ? -21 -19.453 -21.594 1 75.12 352 GLN A N 1
ATOM 2682 C CA . GLN A 1 352 ? -19.859 -20.203 -21.094 1 75.12 352 GLN A CA 1
ATOM 2683 C C . GLN A 1 352 ? -18.594 -19.344 -21.094 1 75.12 352 GLN A C 1
ATOM 2685 O O . GLN A 1 352 ? -18.406 -18.5 -21.984 1 75.12 352 GLN A O 1
ATOM 2690 N N . THR A 1 353 ? -17.844 -19.484 -20.062 1 81.94 353 THR A N 1
ATOM 2691 C CA . THR A 1 353 ? -16.594 -18.734 -20.031 1 81.94 353 THR A CA 1
ATOM 2692 C C . THR A 1 353 ? -15.766 -19 -21.297 1 81.94 353 THR A C 1
ATOM 2694 O O . THR A 1 353 ? -15.742 -20.125 -21.797 1 81.94 353 THR A O 1
ATOM 2697 N N . PRO A 1 354 ? -15.164 -17.984 -21.703 1 87.38 354 PRO A N 1
ATOM 2698 C CA . PRO A 1 354 ? -14.531 -18.062 -23.016 1 87.38 354 PRO A CA 1
ATOM 2699 C C . PRO A 1 354 ? -13.281 -18.938 -23.016 1 87.38 354 PRO A C 1
ATOM 2701 O O . PRO A 1 354 ? -12.883 -19.453 -24.078 1 87.38 354 PRO A O 1
ATOM 2704 N N . ILE A 1 355 ? -12.711 -19.031 -21.875 1 93 355 ILE A N 1
ATOM 2705 C CA . ILE A 1 355 ? -11.469 -19.797 -21.812 1 93 355 ILE A CA 1
ATOM 2706 C C . ILE A 1 355 ? -11.445 -20.641 -20.547 1 93 355 ILE A C 1
ATOM 2708 O O . ILE A 1 355 ? -12.336 -20.531 -19.703 1 93 355 ILE A O 1
ATOM 2712 N N . ASP A 1 356 ? -10.469 -21.5 -20.469 1 93.06 356 ASP A N 1
ATOM 2713 C CA . ASP A 1 356 ? -10.359 -22.391 -19.328 1 93.06 356 ASP A CA 1
ATOM 2714 C C . ASP A 1 356 ? -9.039 -22.188 -18.594 1 93.06 356 ASP A C 1
ATOM 2716 O O . ASP A 1 356 ? -8.297 -21.25 -18.891 1 93.06 356 ASP A O 1
ATOM 2720 N N . GLU A 1 357 ? -8.734 -23.078 -17.656 1 95.06 357 GLU A N 1
ATOM 2721 C CA . GLU A 1 357 ? -7.586 -22.922 -16.781 1 95.06 357 GLU A CA 1
ATOM 2722 C C . GLU A 1 357 ? -6.277 -23.094 -17.547 1 95.06 357 GLU A C 1
ATOM 2724 O O . GLU A 1 357 ? -5.27 -22.469 -17.188 1 95.06 357 GLU A O 1
ATOM 2729 N N . GLU A 1 358 ? -6.324 -23.953 -18.516 1 96.12 358 GLU A N 1
ATOM 2730 C CA . GLU A 1 358 ? -5.129 -24.125 -19.328 1 96.12 358 GLU A CA 1
ATOM 2731 C C . GLU A 1 358 ? -4.781 -22.844 -20.078 1 96.12 358 GLU A C 1
ATOM 2733 O O . GLU A 1 358 ? -3.611 -22.469 -20.172 1 96.12 358 GLU A O 1
ATOM 2738 N N . ASP A 1 359 ? -5.773 -22.203 -20.547 1 97.31 359 ASP A N 1
ATOM 2739 C CA . ASP A 1 359 ? -5.574 -20.938 -21.234 1 97.31 359 ASP A CA 1
ATOM 2740 C C . ASP A 1 359 ? -5.062 -19.859 -20.266 1 97.31 359 ASP A C 1
ATOM 2742 O O . ASP A 1 359 ? -4.184 -19.078 -20.609 1 97.31 359 ASP A O 1
ATOM 2746 N N . ALA A 1 360 ? -5.648 -19.891 -19.125 1 97.5 360 ALA A N 1
ATOM 2747 C CA . ALA A 1 360 ? -5.223 -18.938 -18.109 1 97.5 360 ALA A CA 1
ATOM 2748 C C . ALA A 1 360 ? -3.758 -19.141 -17.734 1 97.5 360 ALA A C 1
ATOM 2750 O O . ALA A 1 360 ? -2.996 -18.188 -17.609 1 97.5 360 ALA A O 1
ATOM 2751 N N . ALA A 1 361 ? -3.377 -20.359 -17.594 1 98.5 361 ALA A N 1
ATOM 2752 C CA . ALA A 1 361 ? -1.986 -20.688 -17.281 1 98.5 361 ALA A CA 1
ATOM 2753 C C . ALA A 1 361 ? -1.054 -20.219 -18.391 1 98.5 361 ALA A C 1
ATOM 2755 O O . ALA A 1 361 ? 0.016 -19.672 -18.109 1 98.5 361 ALA A O 1
ATOM 2756 N N . ALA A 1 362 ? -1.444 -20.516 -19.547 1 98.56 362 ALA A N 1
ATOM 2757 C CA . ALA A 1 362 ? -0.624 -20.109 -20.688 1 98.56 362 ALA A CA 1
ATOM 2758 C C . ALA A 1 362 ? -0.419 -18.594 -20.703 1 98.56 362 ALA A C 1
ATOM 2760 O O . ALA A 1 362 ? 0.684 -18.109 -20.969 1 98.56 362 ALA A O 1
ATOM 2761 N N . ARG A 1 363 ? -1.487 -17.953 -20.438 1 98.44 363 ARG A N 1
ATOM 2762 C CA . ARG A 1 363 ? -1.39 -16.5 -20.391 1 98.44 363 ARG A CA 1
ATOM 2763 C C . ARG A 1 363 ? -0.425 -16.047 -19.297 1 98.44 363 ARG A C 1
ATOM 2765 O O . ARG A 1 363 ? 0.375 -15.133 -19.516 1 98.44 363 ARG A O 1
ATOM 2772 N N . CYS A 1 364 ? -0.437 -16.625 -18.125 1 98.56 364 CYS A N 1
ATOM 2773 C CA . CYS A 1 364 ? 0.387 -16.25 -16.984 1 98.56 364 CYS A CA 1
ATOM 2774 C C . CYS A 1 364 ? 1.865 -16.469 -17.281 1 98.56 364 CYS A C 1
ATOM 2776 O O . CYS A 1 364 ? 2.705 -15.633 -16.953 1 98.56 364 CYS A O 1
ATOM 2778 N N . VAL A 1 365 ? 2.232 -17.578 -18.031 1 98.5 365 VAL A N 1
ATOM 2779 C CA . VAL A 1 365 ? 3.646 -17.938 -18.125 1 98.5 365 VAL A CA 1
ATOM 2780 C C . VAL A 1 365 ? 4.191 -17.5 -19.484 1 98.5 365 VAL A C 1
ATOM 2782 O O . VAL A 1 365 ? 5.375 -17.688 -19.781 1 98.5 365 VAL A O 1
ATOM 2785 N N . ALA A 1 366 ? 3.316 -16.875 -20.266 1 98.56 366 ALA A N 1
ATOM 2786 C CA . ALA A 1 366 ? 3.746 -16.484 -21.609 1 98.56 366 ALA A CA 1
ATOM 2787 C C . ALA A 1 366 ? 4.992 -15.609 -21.547 1 98.56 366 ALA A C 1
ATOM 2789 O O . ALA A 1 366 ? 5.965 -15.852 -22.266 1 98.56 366 ALA A O 1
ATOM 2790 N N . PRO A 1 367 ? 5.012 -14.625 -20.719 1 98.38 367 PRO A N 1
ATOM 2791 C CA . PRO A 1 367 ? 6.227 -13.805 -20.688 1 98.38 367 PRO A CA 1
ATOM 2792 C C . PRO A 1 367 ? 7.477 -14.609 -20.344 1 98.38 367 PRO A C 1
ATOM 2794 O O . PRO A 1 367 ? 8.57 -14.305 -20.828 1 98.38 367 PRO A O 1
ATOM 2797 N N . VAL A 1 368 ? 7.371 -15.633 -19.5 1 98.12 368 VAL A N 1
ATOM 2798 C CA . VAL A 1 368 ? 8.492 -16.484 -19.109 1 98.12 368 VAL A CA 1
ATOM 2799 C C . VAL A 1 368 ? 8.938 -17.328 -20.281 1 98.12 368 VAL A C 1
ATOM 2801 O O . VAL A 1 368 ? 10.117 -17.328 -20.641 1 98.12 368 VAL A O 1
ATOM 2804 N N . LEU A 1 369 ? 8.008 -18 -20.906 1 97.88 369 LEU A N 1
ATOM 2805 C CA . LEU A 1 369 ? 8.336 -18.922 -22 1 97.88 369 LEU A CA 1
ATOM 2806 C C . LEU A 1 369 ? 8.914 -18.172 -23.188 1 97.88 369 LEU A C 1
ATOM 2808 O O . LEU A 1 369 ? 9.906 -18.594 -23.781 1 97.88 369 LEU A O 1
ATOM 2812 N N . GLU A 1 370 ? 8.336 -17.141 -23.422 1 97.19 370 GLU A N 1
ATOM 2813 C CA . GLU A 1 370 ? 8.82 -16.359 -24.547 1 97.19 370 GLU A CA 1
ATOM 2814 C C . GLU A 1 370 ? 10.188 -15.742 -24.266 1 97.19 370 GLU A C 1
ATOM 2816 O O . GLU A 1 370 ? 11.062 -15.742 -25.125 1 97.19 370 GLU A O 1
ATOM 2821 N N . GLY A 1 371 ? 10.297 -15.195 -23.078 1 96.12 371 GLY A N 1
ATOM 2822 C CA . GLY A 1 371 ? 11.578 -14.617 -22.703 1 96.12 371 GLY A CA 1
ATOM 2823 C C . GLY A 1 371 ? 12.719 -15.617 -22.734 1 96.12 371 GLY A C 1
ATOM 2824 O O . GLY A 1 371 ? 13.82 -15.312 -23.188 1 96.12 371 GLY A O 1
ATOM 2825 N N . ILE A 1 372 ? 12.508 -16.922 -22.219 1 94.56 372 ILE A N 1
ATOM 2826 C CA . ILE A 1 372 ? 13.547 -17.953 -22.172 1 94.56 372 ILE A CA 1
ATOM 2827 C C . ILE A 1 372 ? 13.797 -18.5 -23.578 1 94.56 372 ILE A C 1
ATOM 2829 O O . ILE A 1 372 ? 14.945 -18.703 -23.969 1 94.56 372 ILE A O 1
ATOM 2833 N N . ASP A 1 373 ? 12.633 -18.547 -24.5 1 90.88 373 ASP A N 1
ATOM 2834 C CA . ASP A 1 373 ? 12.773 -19.062 -25.859 1 90.88 373 ASP A CA 1
ATOM 2835 C C . ASP A 1 373 ? 13.562 -18.094 -26.734 1 90.88 373 ASP A C 1
ATOM 2837 O O . ASP A 1 373 ? 14.453 -18.516 -27.484 1 90.88 373 ASP A O 1
ATOM 2841 N N . GLU A 1 374 ? 13.336 -17.062 -26.359 1 92.94 374 GLU A N 1
ATOM 2842 C CA . GLU A 1 374 ? 14.07 -16.078 -27.141 1 92.94 374 GLU A CA 1
ATOM 2843 C C . GLU A 1 374 ? 15.539 -16.047 -26.75 1 92.94 374 GLU A C 1
ATOM 2845 O O . GLU A 1 374 ? 16.422 -15.93 -27.609 1 92.94 374 GLU A O 1
ATOM 2850 N N . MET A 1 375 ? 15.719 -16.109 -25.625 1 91.44 375 MET A N 1
ATOM 2851 C CA . MET A 1 375 ? 17.094 -16.141 -25.141 1 91.44 375 MET A CA 1
ATOM 2852 C C . MET A 1 375 ? 17.828 -17.375 -25.656 1 91.44 375 MET A C 1
ATOM 2854 O O . MET A 1 375 ? 19 -17.281 -26.047 1 91.44 375 MET A O 1
ATOM 2858 N N . LEU A 1 376 ? 17.188 -18.422 -25.703 1 89.94 376 LEU A N 1
ATOM 2859 C CA . LEU A 1 376 ? 17.828 -19.641 -26.156 1 89.94 376 LEU A CA 1
ATOM 2860 C C . LEU A 1 376 ? 18.078 -19.609 -27.656 1 89.94 376 LEU A C 1
ATOM 2862 O O . LEU A 1 376 ? 19.094 -20.109 -28.141 1 89.94 376 LEU A O 1
ATOM 2866 N N . ARG A 1 377 ? 17.25 -19.094 -28.312 1 91 377 ARG A N 1
ATOM 2867 C CA . ARG A 1 377 ? 17.359 -19.062 -29.766 1 91 377 ARG A CA 1
ATOM 2868 C C . ARG A 1 377 ? 18.359 -18 -30.203 1 91 377 ARG A C 1
ATOM 2870 O O . ARG A 1 377 ? 19.125 -18.203 -31.156 1 91 377 ARG A O 1
ATOM 2877 N N . LEU A 1 378 ? 18.281 -16.844 -29.531 1 90.12 378 LEU A N 1
ATOM 2878 C CA . LEU A 1 378 ? 19.016 -15.703 -30.094 1 90.12 378 LEU A CA 1
ATOM 2879 C C . LEU A 1 378 ? 20.203 -15.344 -29.219 1 90.12 378 LEU A C 1
ATOM 2881 O O . LEU A 1 378 ? 21.016 -14.5 -29.594 1 90.12 378 LEU A O 1
ATOM 2885 N N . GLY A 1 379 ? 20.312 -15.961 -27.984 1 81.94 379 GLY A N 1
ATOM 2886 C CA . GLY A 1 379 ? 21.438 -15.695 -27.109 1 81.94 379 GLY A CA 1
ATOM 2887 C C . GLY A 1 379 ? 21.562 -14.234 -26.734 1 81.94 379 GLY A C 1
ATOM 2888 O O . GLY A 1 379 ? 20.609 -13.617 -26.266 1 81.94 379 GLY A O 1
ATOM 2889 N N . LYS A 1 380 ? 22.656 -13.625 -27.125 1 78.69 380 LYS A N 1
ATOM 2890 C CA . LYS A 1 380 ? 22.984 -12.25 -26.75 1 78.69 380 LYS A CA 1
ATOM 2891 C C . LYS A 1 380 ? 22.156 -11.25 -27.562 1 78.69 380 LYS A C 1
ATOM 2893 O O . LYS A 1 380 ? 22.016 -10.094 -27.172 1 78.69 380 LYS A O 1
ATOM 2898 N N . ASP A 1 381 ? 21.734 -11.805 -28.547 1 87.81 381 ASP A N 1
ATOM 2899 C CA . ASP A 1 381 ? 20.984 -10.922 -29.438 1 87.81 381 ASP A CA 1
ATOM 2900 C C . ASP A 1 381 ? 19.5 -10.922 -29.062 1 87.81 381 ASP A C 1
ATOM 2902 O O . ASP A 1 381 ? 18.703 -10.227 -29.703 1 87.81 381 ASP A O 1
ATOM 2906 N N . ALA A 1 382 ? 19.234 -11.68 -28.016 1 91.44 382 ALA A N 1
ATOM 2907 C CA . ALA A 1 382 ? 17.828 -11.719 -27.594 1 91.44 382 ALA A CA 1
ATOM 2908 C C . ALA A 1 382 ? 17.391 -10.375 -27.031 1 91.44 382 ALA A C 1
ATOM 2910 O O . ALA A 1 382 ? 18.141 -9.719 -26.312 1 91.44 382 ALA A O 1
ATOM 2911 N N . PRO A 1 383 ? 16.188 -9.953 -27.516 1 93.25 383 PRO A N 1
ATOM 2912 C CA . PRO A 1 383 ? 15.68 -8.703 -26.953 1 93.25 383 PRO A CA 1
ATOM 2913 C C . PRO A 1 383 ? 15.445 -8.781 -25.453 1 93.25 383 PRO A C 1
ATOM 2915 O O . PRO A 1 383 ? 15.258 -9.875 -24.906 1 93.25 383 PRO A O 1
ATOM 2918 N N . VAL A 1 384 ? 15.5 -7.605 -24.875 1 94.44 384 VAL A N 1
ATOM 2919 C CA . VAL A 1 384 ? 15.141 -7.512 -23.453 1 94.44 384 VAL A CA 1
ATOM 2920 C C . VAL A 1 384 ? 13.656 -7.832 -23.281 1 94.44 384 VAL A C 1
ATOM 2922 O O . VAL A 1 384 ? 12.805 -7.266 -23.969 1 94.44 384 VAL A O 1
ATOM 2925 N N . PRO A 1 385 ? 13.406 -8.75 -22.344 1 97.5 385 PRO A N 1
ATOM 2926 C CA . PRO A 1 385 ? 11.992 -9.055 -22.125 1 97.5 385 PRO A CA 1
ATOM 2927 C C . PRO A 1 385 ? 11.211 -7.863 -21.578 1 97.5 385 PRO A C 1
ATOM 2929 O O . PRO A 1 385 ? 11.781 -6.996 -20.906 1 97.5 385 PRO A O 1
ATOM 2932 N N . PRO A 1 386 ? 9.836 -7.84 -21.953 1 98.12 386 PRO A N 1
ATOM 2933 C CA . PRO A 1 386 ? 9 -6.777 -21.375 1 98.12 386 PRO A CA 1
ATOM 2934 C C . PRO A 1 386 ? 8.93 -6.848 -19.859 1 98.12 386 PRO A C 1
ATOM 2936 O O . PRO A 1 386 ? 8.977 -7.938 -19.281 1 98.12 386 PRO A O 1
ATOM 2939 N N . PHE A 1 387 ? 8.93 -5.707 -19.172 1 98.38 387 PHE A N 1
ATOM 2940 C CA . PHE A 1 387 ? 8.773 -5.617 -17.734 1 98.38 387 PHE A CA 1
ATOM 2941 C C . PHE A 1 387 ? 7.949 -4.391 -17.344 1 98.38 387 PHE A C 1
ATOM 2943 O O . PHE A 1 387 ? 7.891 -3.418 -18.109 1 98.38 387 PHE A O 1
ATOM 2950 N N . GLY A 1 388 ? 7.23 -4.387 -16.203 1 97.88 388 GLY A N 1
ATOM 2951 C CA . GLY A 1 388 ? 6.422 -3.281 -15.719 1 97.88 388 GLY A CA 1
ATOM 2952 C C . GLY A 1 388 ? 5.133 -3.092 -16.5 1 97.88 388 GLY A C 1
ATOM 2953 O O . GLY A 1 388 ? 4.656 -1.967 -16.656 1 97.88 388 GLY A O 1
ATOM 2954 N N . LYS A 1 389 ? 4.664 -4.195 -17.031 1 98.25 389 LYS A N 1
ATOM 2955 C CA . LYS A 1 389 ? 3.461 -4.129 -17.859 1 98.25 389 LYS A CA 1
ATOM 2956 C C . LYS A 1 389 ? 2.318 -4.922 -17.234 1 98.25 389 LYS A C 1
ATOM 2958 O O . LYS A 1 389 ? 2.547 -5.77 -16.359 1 98.25 389 LYS A O 1
ATOM 2963 N N . PHE A 1 390 ? 1.143 -4.562 -17.578 1 98.25 390 PHE A N 1
ATOM 2964 C CA . PHE A 1 390 ? -0.049 -5.363 -17.328 1 98.25 390 PHE A CA 1
ATOM 2965 C C . PHE A 1 390 ? -0.52 -6.047 -18.594 1 98.25 390 PHE A C 1
ATOM 2967 O O . PHE A 1 390 ? -0.944 -5.379 -19.547 1 98.25 390 PHE A O 1
ATOM 2974 N N . PHE A 1 391 ? -0.41 -7.391 -18.609 1 98.56 391 PHE A N 1
ATOM 2975 C CA . PHE A 1 391 ? -0.759 -8.133 -19.812 1 98.56 391 PHE A CA 1
ATOM 2976 C C . PHE A 1 391 ? -2.176 -8.688 -19.719 1 98.56 391 PHE A C 1
ATOM 2978 O O . PHE A 1 391 ? -2.572 -9.211 -18.672 1 98.56 391 PHE A O 1
ATOM 2985 N N . LYS A 1 392 ? -2.955 -8.523 -20.703 1 96.62 392 LYS A N 1
ATOM 2986 C CA . LYS A 1 392 ? -4.262 -9.125 -20.953 1 96.62 392 LYS A CA 1
ATOM 2987 C C . LYS A 1 392 ? -4.336 -9.703 -22.359 1 96.62 392 LYS A C 1
ATOM 2989 O O . LYS A 1 392 ? -3.986 -9.031 -23.328 1 96.62 392 LYS A O 1
ATOM 2994 N N . ASP A 1 393 ? -4.73 -11.008 -22.484 1 97.06 393 ASP A N 1
ATOM 2995 C CA . ASP A 1 393 ? -4.859 -11.688 -23.766 1 97.06 393 ASP A CA 1
ATOM 2996 C C . ASP A 1 393 ? -3.547 -11.648 -24.547 1 97.06 393 ASP A C 1
ATOM 2998 O O . ASP A 1 393 ? -3.543 -11.406 -25.766 1 97.06 393 ASP A O 1
ATOM 3002 N N . TYR A 1 394 ? -2.373 -11.766 -23.859 1 97.56 394 TYR A N 1
ATOM 3003 C CA . TYR A 1 394 ? -1.02 -11.875 -24.391 1 97.56 394 TYR A CA 1
ATOM 3004 C C . TYR A 1 394 ? -0.533 -10.531 -24.922 1 97.56 394 TYR A C 1
ATOM 3006 O O . TYR A 1 394 ? 0.462 -10.469 -25.656 1 97.56 394 TYR A O 1
ATOM 3014 N N . ARG A 1 395 ? -1.265 -9.477 -24.516 1 97.25 395 ARG A N 1
ATOM 3015 C CA . ARG A 1 395 ? -0.873 -8.148 -24.969 1 97.25 395 ARG A CA 1
ATOM 3016 C C . ARG A 1 395 ? -0.821 -7.164 -23.797 1 97.25 395 ARG A C 1
ATOM 3018 O O . ARG A 1 395 ? -1.492 -7.363 -22.781 1 97.25 395 ARG A O 1
ATOM 3025 N N . GLU A 1 396 ? 0.023 -6.102 -24.016 1 96.69 396 GLU A N 1
ATOM 3026 C CA . GLU A 1 396 ? 0.088 -5.047 -23 1 96.69 396 GLU A CA 1
ATOM 3027 C C . GLU A 1 396 ? -1.242 -4.309 -22.891 1 96.69 396 GLU A C 1
ATOM 3029 O O . GLU A 1 396 ? -1.873 -3.994 -23.891 1 96.69 396 GLU A O 1
ATOM 3034 N N . SER A 1 397 ? -1.747 -4.184 -21.703 1 95.69 397 SER A N 1
ATOM 3035 C CA . SER A 1 397 ? -2.969 -3.449 -21.391 1 95.69 397 SER A CA 1
ATOM 3036 C C . SER A 1 397 ? -2.684 -2.246 -20.5 1 95.69 397 SER A C 1
ATOM 3038 O O . SER A 1 397 ? -1.625 -2.168 -19.875 1 95.69 397 SER A O 1
ATOM 3040 N N . GLU A 1 398 ? -3.629 -1.293 -20.484 1 93.56 398 GLU A N 1
ATOM 3041 C CA . GLU A 1 398 ? -3.557 -0.207 -19.516 1 93.56 398 GLU A CA 1
ATOM 3042 C C . GLU A 1 398 ? -3.688 -0.734 -18.094 1 93.56 398 GLU A C 1
ATOM 3044 O O . GLU A 1 398 ? -4.242 -1.813 -17.875 1 93.56 398 GLU A O 1
ATOM 3049 N N . TRP A 1 399 ? -3.053 0.048 -17.219 1 94.81 399 TRP A N 1
ATOM 3050 C CA . TRP A 1 399 ? -3.227 -0.283 -15.812 1 94.81 399 TRP A CA 1
ATOM 3051 C C . TRP A 1 399 ? -4.668 -0.052 -15.375 1 94.81 399 TRP A C 1
ATOM 3053 O O . TRP A 1 399 ? -5.328 0.875 -15.852 1 94.81 399 TRP A O 1
ATOM 3063 N N . MET B 1 1 ? 8.938 40.781 -10.492 1 78.69 1 MET B N 1
ATOM 3064 C CA . MET B 1 1 ? 9.078 39.938 -11.68 1 78.69 1 MET B CA 1
ATOM 3065 C C . MET B 1 1 ? 10.367 39.125 -11.625 1 78.69 1 MET B C 1
ATOM 3067 O O . MET B 1 1 ? 11.414 39.656 -11.227 1 78.69 1 MET B O 1
ATOM 3071 N N . LEU B 1 2 ? 10.195 38.062 -11.914 1 78.19 2 LEU B N 1
ATOM 3072 C CA . LEU B 1 2 ? 11.367 37.188 -11.906 1 78.19 2 LEU B CA 1
ATOM 3073 C C . LEU B 1 2 ? 12.211 37.406 -13.156 1 78.19 2 LEU B C 1
ATOM 3075 O O . LEU B 1 2 ? 11.672 37.594 -14.25 1 78.19 2 LEU B O 1
ATOM 3079 N N . ASN B 1 3 ? 13.484 37.344 -12.969 1 79.94 3 ASN B N 1
ATOM 3080 C CA . ASN B 1 3 ? 14.414 37.406 -14.094 1 79.94 3 ASN B CA 1
ATOM 3081 C C . ASN B 1 3 ? 14.398 36.156 -14.938 1 79.94 3 ASN B C 1
ATOM 3083 O O . ASN B 1 3 ? 14.438 36.219 -16.156 1 79.94 3 ASN B O 1
ATOM 3087 N N . ILE B 1 4 ? 14.297 35.188 -14.25 1 87 4 ILE B N 1
ATOM 3088 C CA . ILE B 1 4 ? 14.203 33.875 -14.938 1 87 4 ILE B CA 1
ATOM 3089 C C . ILE B 1 4 ? 12.828 33.281 -14.688 1 87 4 ILE B C 1
ATOM 3091 O O . ILE B 1 4 ? 12.406 33.125 -13.539 1 87 4 ILE B O 1
ATOM 3095 N N . PRO B 1 5 ? 12.328 32.969 -15.883 1 87.88 5 PRO B N 1
ATOM 3096 C CA . PRO B 1 5 ? 10.992 32.406 -15.711 1 87.88 5 PRO B CA 1
ATOM 3097 C C . PRO B 1 5 ? 11 31.094 -14.969 1 87.88 5 PRO B C 1
ATOM 3099 O O . PRO B 1 5 ? 11.938 30.297 -15.117 1 87.88 5 PRO B O 1
ATOM 3102 N N . ARG B 1 6 ? 9.945 30.938 -14.148 1 89 6 ARG B N 1
ATOM 3103 C CA . ARG B 1 6 ? 9.742 29.688 -13.406 1 89 6 ARG B CA 1
ATOM 3104 C C . ARG B 1 6 ? 8.57 28.906 -13.961 1 89 6 ARG B C 1
ATOM 3106 O O . ARG B 1 6 ? 7.703 29.453 -14.641 1 89 6 ARG B O 1
ATOM 3113 N N . GLN B 1 7 ? 8.656 27.547 -13.805 1 92.75 7 GLN B N 1
ATOM 3114 C CA . GLN B 1 7 ? 7.559 26.688 -14.219 1 92.75 7 GLN B CA 1
ATOM 3115 C C . GLN B 1 7 ? 6.523 26.547 -13.109 1 92.75 7 GLN B C 1
ATOM 3117 O O . GLN B 1 7 ? 6.867 26.25 -11.969 1 92.75 7 GLN B O 1
ATOM 3122 N N . CYS B 1 8 ? 5.379 26.766 -13.539 1 95 8 CYS B N 1
ATOM 3123 C CA . CYS B 1 8 ? 4.277 26.75 -12.586 1 95 8 CYS B CA 1
ATOM 3124 C C . CYS B 1 8 ? 4.09 25.359 -11.992 1 95 8 CYS B C 1
ATOM 3126 O O . CYS B 1 8 ? 4.07 24.375 -12.727 1 95 8 CYS B O 1
ATOM 3128 N N . TYR B 1 9 ? 3.805 25.359 -10.703 1 93.75 9 TYR B N 1
ATOM 3129 C CA . TYR B 1 9 ? 3.623 24.125 -9.938 1 93.75 9 TYR B CA 1
ATOM 3130 C C . TYR B 1 9 ? 2.352 23.406 -10.359 1 93.75 9 TYR B C 1
ATOM 3132 O O . TYR B 1 9 ? 2.314 22.172 -10.398 1 93.75 9 TYR B O 1
ATOM 3140 N N . VAL B 1 10 ? 1.403 24.047 -10.844 1 95.12 10 VAL B N 1
ATOM 3141 C CA . VAL B 1 10 ? 0.077 23.5 -11.086 1 95.12 10 VAL B CA 1
ATOM 3142 C C . VAL B 1 10 ? -0.079 23.172 -12.57 1 95.12 10 VAL B C 1
ATOM 3144 O O . VAL B 1 10 ? -0.121 22 -12.961 1 95.12 10 VAL B O 1
ATOM 3147 N N . CYS B 1 11 ? 0.031 24.203 -13.391 1 94.5 11 CYS B N 1
ATOM 3148 C CA . CYS B 1 11 ? -0.313 24.016 -14.797 1 94.5 11 CYS B CA 1
ATOM 3149 C C . CYS B 1 11 ? 0.939 23.828 -15.641 1 94.5 11 CYS B C 1
ATOM 3151 O O . CYS B 1 11 ? 0.849 23.531 -16.844 1 94.5 11 CYS B O 1
ATOM 3153 N N . LYS B 1 12 ? 2.084 24.094 -15.078 1 92.38 12 LYS B N 1
ATOM 3154 C CA . LYS B 1 12 ? 3.4 23.859 -15.664 1 92.38 12 LYS B CA 1
ATOM 3155 C C . LYS B 1 12 ? 3.727 24.906 -16.719 1 92.38 12 LYS B C 1
ATOM 3157 O O . LYS B 1 12 ? 4.738 24.797 -17.422 1 92.38 12 LYS B O 1
ATOM 3162 N N . CYS B 1 13 ? 2.949 25.984 -16.812 1 94.19 13 CYS B N 1
ATOM 3163 C CA . CYS B 1 13 ? 3.32 27.078 -17.688 1 94.19 13 CYS B CA 1
ATOM 3164 C C . CYS B 1 13 ? 4.496 27.875 -17.109 1 94.19 13 CYS B C 1
ATOM 3166 O O . CYS B 1 13 ? 4.766 27.797 -15.914 1 94.19 13 CYS B O 1
ATOM 3168 N N . ARG B 1 14 ? 5.137 28.516 -17.953 1 92.94 14 ARG B N 1
ATOM 3169 C CA . ARG B 1 14 ? 6.199 29.406 -17.5 1 92.94 14 ARG B CA 1
ATOM 3170 C C . ARG B 1 14 ? 5.641 30.781 -17.125 1 92.94 14 ARG B C 1
ATOM 3172 O O . ARG B 1 14 ? 4.73 31.281 -17.781 1 92.94 14 ARG B O 1
ATOM 3179 N N . TYR B 1 15 ? 6.215 31.281 -16.031 1 92.81 15 TYR B N 1
ATOM 3180 C CA . TYR B 1 15 ? 5.746 32.594 -15.586 1 92.81 15 TYR B CA 1
ATOM 3181 C C . TYR B 1 15 ? 6.895 33.406 -15 1 92.81 15 TYR B C 1
ATOM 3183 O O . TYR B 1 15 ? 7.922 32.844 -14.602 1 92.81 15 TYR B O 1
ATOM 3191 N N . ARG B 1 16 ? 6.68 34.75 -14.938 1 93.25 16 ARG B N 1
ATOM 3192 C CA . ARG B 1 16 ? 7.672 35.656 -14.383 1 93.25 16 ARG B CA 1
ATOM 3193 C C . ARG B 1 16 ? 7.07 36.5 -13.266 1 93.25 16 ARG B C 1
ATOM 3195 O O . ARG B 1 16 ? 7.797 37 -12.398 1 93.25 16 ARG B O 1
ATOM 3202 N N . ARG B 1 17 ? 5.883 36.656 -13.484 1 92.5 17 ARG B N 1
ATOM 3203 C CA . ARG B 1 17 ? 5.238 37.5 -12.477 1 92.5 17 ARG B CA 1
ATOM 3204 C C . ARG B 1 17 ? 4.934 36.688 -11.211 1 92.5 17 ARG B C 1
ATOM 3206 O O . ARG B 1 17 ? 4.254 35.656 -11.273 1 92.5 17 ARG B O 1
ATOM 3213 N N . LEU B 1 18 ? 5.383 37.281 -10.078 1 91.44 18 LEU B N 1
ATOM 3214 C CA . LEU B 1 18 ? 5.25 36.562 -8.805 1 91.44 18 LEU B CA 1
ATOM 3215 C C . LEU B 1 18 ? 3.977 36.969 -8.078 1 91.44 18 LEU B C 1
ATOM 3217 O O . LEU B 1 18 ? 3.617 38.156 -8.078 1 91.44 18 LEU B O 1
ATOM 3221 N N . HIS B 1 19 ? 3.381 36 -7.633 1 90.31 19 HIS B N 1
ATOM 3222 C CA . HIS B 1 19 ? 2.307 36.25 -6.68 1 90.31 19 HIS B CA 1
ATOM 3223 C C . HIS B 1 19 ? 2.861 36.625 -5.309 1 90.31 19 HIS B C 1
ATOM 3225 O O . HIS B 1 19 ? 3.971 36.219 -4.953 1 90.31 19 HIS B O 1
ATOM 3231 N N . SER B 1 20 ? 2.051 37.438 -4.57 1 92.25 20 SER B N 1
ATOM 3232 C CA . SER B 1 20 ? 2.521 37.969 -3.299 1 92.25 20 SER B CA 1
ATOM 3233 C C . SER B 1 20 ? 2.756 36.844 -2.281 1 92.25 20 SER B C 1
ATOM 3235 O O . SER B 1 20 ? 3.584 37 -1.38 1 92.25 20 SER B O 1
ATOM 3237 N N . PHE B 1 21 ? 2.174 35.75 -2.545 1 92.19 21 PHE B N 1
ATOM 3238 C CA . PHE B 1 21 ? 2.24 34.719 -1.542 1 92.19 21 PHE B CA 1
ATOM 3239 C C . PHE B 1 21 ? 2.859 33.438 -2.127 1 92.19 21 PHE B C 1
ATOM 3241 O O . PHE B 1 21 ? 3.676 32.781 -1.477 1 92.19 21 PHE B O 1
ATOM 3248 N N . TYR B 1 22 ? 2.482 33.156 -3.26 1 92.94 22 TYR B N 1
ATOM 3249 C CA . TYR B 1 22 ? 2.938 31.922 -3.887 1 92.94 22 TYR B CA 1
ATOM 3250 C C . TYR B 1 22 ? 4.098 32.188 -4.84 1 92.94 22 TYR B C 1
ATOM 3252 O O . TYR B 1 22 ? 3.918 32.812 -5.883 1 92.94 22 TYR B O 1
ATOM 3260 N N . GLY B 1 23 ? 5.234 31.562 -4.535 1 90.38 23 GLY B N 1
ATOM 3261 C CA . GLY B 1 23 ? 6.426 31.781 -5.344 1 90.38 23 GLY B CA 1
ATOM 3262 C C . GLY B 1 23 ? 6.582 30.766 -6.461 1 90.38 23 GLY B C 1
ATOM 3263 O O . GLY B 1 23 ? 7.355 30.984 -7.395 1 90.38 23 GLY B O 1
ATOM 3264 N N . SER B 1 24 ? 5.664 29.781 -6.383 1 92.38 24 SER B N 1
ATOM 3265 C CA . SER B 1 24 ? 5.875 28.688 -7.332 1 92.38 24 SER B CA 1
ATOM 3266 C C . SER B 1 24 ? 4.652 28.484 -8.219 1 92.38 24 SER B C 1
ATOM 3268 O O . SER B 1 24 ? 4.473 27.406 -8.805 1 92.38 24 SER B O 1
ATOM 3270 N N . MET B 1 25 ? 3.916 29.453 -8.297 1 94.69 25 MET B N 1
ATOM 3271 C CA . MET B 1 25 ? 2.709 29.359 -9.117 1 94.69 25 MET B CA 1
ATOM 3272 C C . MET B 1 25 ? 2.586 30.562 -10.039 1 94.69 25 MET B C 1
ATOM 3274 O O . MET B 1 25 ? 2.953 31.688 -9.672 1 94.69 25 MET B O 1
ATOM 3278 N N . CYS B 1 26 ? 2.117 30.312 -11.219 1 96.25 26 CYS B N 1
ATOM 3279 C CA . CYS B 1 26 ? 1.771 31.422 -12.094 1 96.25 26 CYS B CA 1
ATOM 3280 C C . CYS B 1 26 ? 0.624 32.25 -11.516 1 96.25 26 CYS B C 1
ATOM 3282 O O . CYS B 1 26 ? -0.108 31.766 -10.648 1 96.25 26 CYS B O 1
ATOM 3284 N N . PRO B 1 27 ? 0.52 33.406 -11.977 1 95.94 27 PRO B N 1
ATOM 3285 C CA . PRO B 1 27 ? -0.463 34.312 -11.375 1 95.94 27 PRO B CA 1
ATOM 3286 C C . PRO B 1 27 ? -1.88 33.75 -11.398 1 95.94 27 PRO B C 1
ATOM 3288 O O . PRO B 1 27 ? -2.631 33.906 -10.43 1 95.94 27 PRO B O 1
ATOM 3291 N N . GLU B 1 28 ? -2.143 33.125 -12.422 1 95.69 28 GLU B N 1
ATOM 3292 C CA . GLU B 1 28 ? -3.494 32.594 -12.516 1 95.69 28 GLU B CA 1
ATOM 3293 C C . GLU B 1 28 ? -3.717 31.469 -11.5 1 95.69 28 GLU B C 1
ATOM 3295 O O . GLU B 1 28 ? -4.707 31.484 -10.766 1 95.69 28 GLU B O 1
ATOM 3300 N N . CYS B 1 29 ? -2.834 30.547 -11.469 1 97.38 29 CYS B N 1
ATOM 3301 C CA . CYS B 1 29 ? -2.932 29.453 -10.516 1 97.38 29 CYS B CA 1
ATOM 3302 C C . CYS B 1 29 ? -2.811 29.953 -9.078 1 97.38 29 CYS B C 1
ATOM 3304 O O . CYS B 1 29 ? -3.494 29.453 -8.188 1 97.38 29 CYS B O 1
ATOM 3306 N N . ALA B 1 30 ? -1.983 30.859 -8.906 1 96.94 30 ALA B N 1
ATOM 3307 C CA . ALA B 1 30 ? -1.844 31.453 -7.586 1 96.94 30 ALA B CA 1
ATOM 3308 C C . ALA B 1 30 ? -3.15 32.094 -7.137 1 96.94 30 ALA B C 1
ATOM 3310 O O . ALA B 1 30 ? -3.529 32 -5.965 1 96.94 30 ALA B O 1
ATOM 3311 N N . GLY B 1 31 ? -3.672 32.812 -8.094 1 96.62 31 GLY B N 1
ATOM 3312 C CA . GLY B 1 31 ? -4.957 33.438 -7.781 1 96.62 31 GLY B CA 1
ATOM 3313 C C . GLY B 1 31 ? -6 32.438 -7.328 1 96.62 31 GLY B C 1
ATOM 3314 O O . GLY B 1 31 ? -6.711 32.656 -6.348 1 96.62 31 GLY B O 1
ATOM 3315 N N . VAL B 1 32 ? -6.047 31.328 -7.996 1 96.88 32 VAL B N 1
ATOM 3316 C CA . VAL B 1 32 ? -7.004 30.281 -7.66 1 96.88 32 VAL B CA 1
ATOM 3317 C C . VAL B 1 32 ? -6.684 29.719 -6.281 1 96.88 32 VAL B C 1
ATOM 3319 O O . VAL B 1 32 ? -7.574 29.562 -5.441 1 96.88 32 VAL B O 1
ATOM 3322 N N . ASN B 1 33 ? -5.43 29.344 -6.051 1 97.31 33 ASN B N 1
ATOM 3323 C CA . ASN B 1 33 ? -5.027 28.781 -4.77 1 97.31 33 ASN B CA 1
ATOM 3324 C C . ASN B 1 33 ? -5.266 29.75 -3.621 1 97.31 33 ASN B C 1
ATOM 3326 O O . ASN B 1 33 ? -5.688 29.359 -2.535 1 97.31 33 ASN B O 1
ATOM 3330 N N . TRP B 1 34 ? -5.082 31 -3.9 1 96.94 34 TRP B N 1
ATOM 3331 C CA . TRP B 1 34 ? -5.293 32 -2.877 1 96.94 34 TRP B CA 1
ATOM 3332 C C . TRP B 1 34 ? -6.77 32.094 -2.504 1 96.94 34 TRP B C 1
ATOM 3334 O O . TRP B 1 34 ? -7.113 32.156 -1.32 1 96.94 34 TRP B O 1
ATOM 3344 N N . ARG B 1 35 ? -7.512 32.125 -3.504 1 97 35 ARG B N 1
ATOM 3345 C CA . ARG B 1 35 ? -8.945 32.188 -3.266 1 97 35 ARG B CA 1
ATOM 3346 C C . ARG B 1 35 ? -9.438 30.953 -2.523 1 97 35 ARG B C 1
ATOM 3348 O O . ARG B 1 35 ? -10.219 31.062 -1.574 1 97 35 ARG B O 1
ATOM 3355 N N . LYS B 1 36 ? -8.969 29.859 -2.938 1 97.69 36 LYS B N 1
ATOM 3356 C CA . LYS B 1 36 ? -9.414 28.594 -2.355 1 97.69 36 LYS B CA 1
ATOM 3357 C C . LYS B 1 36 ? -8.891 28.438 -0.928 1 97.69 36 LYS B C 1
ATOM 3359 O O . LYS B 1 36 ? -9.555 27.844 -0.082 1 97.69 36 LYS B O 1
ATOM 3364 N N . ARG B 1 37 ? -7.758 28.953 -0.682 1 97.19 37 ARG B N 1
ATOM 3365 C CA . ARG B 1 37 ? -7.125 28.906 0.631 1 97.19 37 ARG B CA 1
ATOM 3366 C C . ARG B 1 37 ? -8.055 29.453 1.711 1 97.19 37 ARG B C 1
ATOM 3368 O O . ARG B 1 37 ? -8.117 28.906 2.814 1 97.19 37 ARG B O 1
ATOM 3375 N N . THR B 1 38 ? -8.836 30.453 1.381 1 95.25 38 THR B N 1
ATOM 3376 C CA . THR B 1 38 ? -9.656 31.141 2.377 1 95.25 38 THR B CA 1
ATOM 3377 C C . THR B 1 38 ? -11.141 30.859 2.135 1 95.25 38 THR B C 1
ATOM 3379 O O . THR B 1 38 ? -12 31.469 2.777 1 95.25 38 THR B O 1
ATOM 3382 N N . GLN B 1 39 ? -11.312 30.016 1.179 1 96 39 GLN B N 1
ATOM 3383 C CA . GLN B 1 39 ? -12.695 29.656 0.875 1 96 39 GLN B CA 1
ATOM 3384 C C . GLN B 1 39 ? -13.398 29.078 2.1 1 96 39 GLN B C 1
ATOM 3386 O O . GLN B 1 39 ? -12.805 28.297 2.848 1 96 39 GLN B O 1
ATOM 3391 N N . THR B 1 40 ? -14.656 29.516 2.359 1 96.06 40 THR B N 1
ATOM 3392 C CA . THR B 1 40 ? -15.469 29 3.465 1 96.06 40 THR B CA 1
ATOM 3393 C C . THR B 1 40 ? -16.859 28.594 2.98 1 96.06 40 THR B C 1
ATOM 3395 O O . THR B 1 40 ? -17.203 28.812 1.814 1 96.06 40 THR B O 1
ATOM 3398 N N . ALA B 1 41 ? -17.578 27.984 3.775 1 94.94 41 ALA B N 1
ATOM 3399 C CA . ALA B 1 41 ? -19 27.641 3.643 1 94.94 41 ALA B CA 1
ATOM 3400 C C . ALA B 1 41 ? -19.672 27.562 5.008 1 94.94 41 ALA B C 1
ATOM 3402 O O . ALA B 1 41 ? -19 27.391 6.031 1 94.94 41 ALA B O 1
ATOM 3403 N N . ASP B 1 42 ? -20.922 27.812 4.98 1 95.12 42 ASP B N 1
ATOM 3404 C CA . ASP B 1 42 ? -21.672 27.688 6.223 1 95.12 42 ASP B CA 1
ATOM 3405 C C . ASP B 1 42 ? -21.953 26.219 6.562 1 95.12 42 ASP B C 1
ATOM 3407 O O . ASP B 1 42 ? -22.828 25.594 5.973 1 95.12 42 ASP B O 1
ATOM 3411 N N . LEU B 1 43 ? -21.203 25.781 7.594 1 95.06 43 LEU B N 1
ATOM 3412 C CA . LEU B 1 43 ? -21.359 24.391 7.984 1 95.06 43 LEU B CA 1
ATOM 3413 C C . LEU B 1 43 ? -22.016 24.266 9.352 1 95.06 43 LEU B C 1
ATOM 3415 O O . LEU B 1 43 ? -21.938 23.219 10 1 95.06 43 LEU B O 1
ATOM 3419 N N . ARG B 1 44 ? -22.719 25.266 9.766 1 93.56 44 ARG B N 1
ATOM 3420 C CA . ARG B 1 44 ? -23.406 25.203 11.055 1 93.56 44 ARG B CA 1
ATOM 3421 C C . ARG B 1 44 ? -24.422 24.062 11.07 1 93.56 44 ARG B C 1
ATOM 3423 O O . ARG B 1 44 ? -25.203 23.906 10.125 1 93.56 44 ARG B O 1
ATOM 3430 N N . GLY B 1 45 ? -24.281 23.344 12.164 1 91.31 45 GLY B N 1
ATOM 3431 C CA . GLY B 1 45 ? -25.203 22.219 12.344 1 91.31 45 GLY B CA 1
ATOM 3432 C C . GLY B 1 45 ? -24.703 20.938 11.703 1 91.31 45 GLY B C 1
ATOM 3433 O O . GLY B 1 45 ? -25.281 19.875 11.914 1 91.31 45 GLY B O 1
ATOM 3434 N N . ARG B 1 46 ? -23.703 21.047 10.992 1 94.88 46 ARG B N 1
ATOM 3435 C CA . ARG B 1 46 ? -23.172 19.859 10.328 1 94.88 46 ARG B CA 1
ATOM 3436 C C . ARG B 1 46 ? -22.078 19.219 11.172 1 94.88 46 ARG B C 1
ATOM 3438 O O . ARG B 1 46 ? -21.453 19.875 12 1 94.88 46 ARG B O 1
ATOM 3445 N N . VAL B 1 47 ? -21.938 17.844 10.938 1 97.06 47 VAL B N 1
ATOM 3446 C CA . VAL B 1 47 ? -20.984 17.078 11.734 1 97.06 47 VAL B CA 1
ATOM 3447 C C . VAL B 1 47 ? -19.969 16.406 10.812 1 97.06 47 VAL B C 1
ATOM 3449 O O . VAL B 1 47 ? -20.344 15.758 9.828 1 97.06 47 VAL B O 1
ATOM 3452 N N . ALA B 1 48 ? -18.688 16.594 11.109 1 98.62 48 ALA B N 1
ATOM 3453 C CA . ALA B 1 48 ? -17.594 16.016 10.328 1 98.62 48 ALA B CA 1
ATOM 3454 C C . ALA B 1 48 ? -16.703 15.125 11.195 1 98.62 48 ALA B C 1
ATOM 3456 O O . ALA B 1 48 ? -16.5 15.414 12.375 1 98.62 48 ALA B O 1
ATOM 3457 N N . LEU B 1 49 ? -16.297 14.031 10.562 1 98.69 49 LEU B N 1
ATOM 3458 C CA . LEU B 1 49 ? -15.273 13.156 11.141 1 98.69 49 LEU B CA 1
ATOM 3459 C C . LEU B 1 49 ? -13.961 13.266 10.375 1 98.69 49 LEU B C 1
ATOM 3461 O O . LEU B 1 49 ? -13.93 13.094 9.156 1 98.69 49 LEU B O 1
ATOM 3465 N N . VAL B 1 50 ? -12.883 13.656 11.078 1 98.81 50 VAL B N 1
ATOM 3466 C CA . VAL B 1 50 ? -11.562 13.828 10.484 1 98.81 50 VAL B CA 1
ATOM 3467 C C . VAL B 1 50 ? -10.562 12.906 11.172 1 98.81 50 VAL B C 1
ATOM 3469 O O . VAL B 1 50 ? -10.344 13.016 12.383 1 98.81 50 VAL B O 1
ATOM 3472 N N . THR B 1 51 ? -9.961 11.984 10.375 1 98.69 51 THR B N 1
ATOM 3473 C CA . THR B 1 51 ? -8.938 11.125 10.961 1 98.69 51 THR B CA 1
ATOM 3474 C C . THR B 1 51 ? -7.559 11.773 10.844 1 98.69 51 THR B C 1
ATOM 3476 O O . THR B 1 51 ? -7.277 12.477 9.867 1 98.69 51 THR B O 1
ATOM 3479 N N . GLY B 1 52 ? -6.691 11.445 11.82 1 97.56 52 GLY B N 1
ATOM 3480 C CA . GLY B 1 52 ? -5.367 12.047 11.844 1 97.56 52 GLY B CA 1
ATOM 3481 C C . GLY B 1 52 ? -5.402 13.562 11.961 1 97.56 52 GLY B C 1
ATOM 3482 O O . GLY B 1 52 ? -4.723 14.266 11.203 1 97.56 52 GLY B O 1
ATOM 3483 N N . ALA B 1 53 ? -6.156 14.062 12.969 1 97.56 53 ALA B N 1
ATOM 3484 C CA . ALA B 1 53 ? -6.496 15.484 13.008 1 97.56 53 ALA B CA 1
ATOM 3485 C C . ALA B 1 53 ? -5.617 16.234 14.008 1 97.56 53 ALA B C 1
ATOM 3487 O O . ALA B 1 53 ? -5.926 17.359 14.391 1 97.56 53 ALA B O 1
ATOM 3488 N N . ARG B 1 54 ? -4.504 15.68 14.414 1 95.75 54 ARG B N 1
ATOM 3489 C CA . ARG B 1 54 ? -3.719 16.266 15.492 1 95.75 54 ARG B CA 1
ATOM 3490 C C . ARG B 1 54 ? -2.744 17.312 14.953 1 95.75 54 ARG B C 1
ATOM 3492 O O . ARG B 1 54 ? -2.574 18.375 15.555 1 95.75 54 ARG B O 1
ATOM 3499 N N . VAL B 1 55 ? -2.09 16.953 13.906 1 94.12 55 VAL B N 1
ATOM 3500 C CA . VAL B 1 55 ? -1.039 17.828 13.406 1 94.12 55 VAL B CA 1
ATOM 3501 C C . VAL B 1 55 ? -1.172 17.984 11.891 1 94.12 55 VAL B C 1
ATOM 3503 O O . VAL B 1 55 ? -1.906 17.234 11.25 1 94.12 55 VAL B O 1
ATOM 3506 N N . LYS B 1 56 ? -0.517 18.984 11.391 1 94.5 56 LYS B N 1
ATOM 3507 C CA . LYS B 1 56 ? -0.307 19.188 9.961 1 94.5 56 LYS B CA 1
ATOM 3508 C C . LYS B 1 56 ? -1.637 19.266 9.211 1 94.5 56 LYS B C 1
ATOM 3510 O O . LYS B 1 56 ? -2.51 20.047 9.578 1 94.5 56 LYS B O 1
ATOM 3515 N N . ILE B 1 57 ? -1.739 18.562 8.133 1 97 57 ILE B N 1
ATOM 3516 C CA . ILE B 1 57 ? -2.867 18.734 7.223 1 97 57 ILE B CA 1
ATOM 3517 C C . ILE B 1 57 ? -4.168 18.391 7.949 1 97 57 ILE B C 1
ATOM 3519 O O . ILE B 1 57 ? -5.148 19.141 7.852 1 97 57 ILE B O 1
ATOM 3523 N N . GLY B 1 58 ? -4.176 17.266 8.742 1 98.06 58 GLY B N 1
ATOM 3524 C CA . GLY B 1 58 ? -5.383 16.891 9.469 1 98.06 58 GLY B CA 1
ATOM 3525 C C . GLY B 1 58 ? -5.828 17.953 10.469 1 98.06 58 GLY B C 1
ATOM 3526 O O . GLY B 1 58 ? -7.023 18.203 10.617 1 98.06 58 GLY B O 1
ATOM 3527 N N . TYR B 1 59 ? -4.887 18.5 11.148 1 98.06 59 TYR B N 1
ATOM 3528 C CA . TYR B 1 59 ? -5.168 19.609 12.07 1 98.06 59 TYR B CA 1
ATOM 3529 C C . TYR B 1 59 ? -5.809 20.781 11.336 1 98.06 59 TYR B C 1
ATOM 3531 O O . TYR B 1 59 ? -6.824 21.312 11.789 1 98.06 59 TYR B O 1
ATOM 3539 N N . ARG B 1 60 ? -5.238 21.156 10.234 1 98.19 60 ARG B N 1
ATOM 3540 C CA . ARG B 1 60 ? -5.746 22.297 9.477 1 98.19 60 ARG B CA 1
ATOM 3541 C C . ARG B 1 60 ? -7.117 21.984 8.883 1 98.19 60 ARG B C 1
ATOM 3543 O O . ARG B 1 60 ? -7.969 22.875 8.781 1 98.19 60 ARG B O 1
ATOM 3550 N N . ILE B 1 61 ? -7.34 20.75 8.469 1 98.75 61 ILE B N 1
ATOM 3551 C CA . ILE B 1 61 ? -8.648 20.344 7.961 1 98.75 61 ILE B CA 1
ATOM 3552 C C . ILE B 1 61 ? -9.695 20.5 9.062 1 98.75 61 ILE B C 1
ATOM 3554 O O . ILE B 1 61 ? -10.75 21.109 8.836 1 98.75 61 ILE B O 1
ATOM 3558 N N . ALA B 1 62 ? -9.383 19.953 10.258 1 98.81 62 ALA B N 1
ATOM 3559 C CA . ALA B 1 62 ? -10.312 20.062 11.375 1 98.81 62 ALA B CA 1
ATOM 3560 C C . ALA B 1 62 ? -10.594 21.516 11.727 1 98.81 62 ALA B C 1
ATOM 3562 O O . ALA B 1 62 ? -11.742 21.906 11.922 1 98.81 62 ALA B O 1
ATOM 3563 N N . LEU B 1 63 ? -9.578 22.281 11.75 1 98.5 63 LEU B N 1
ATOM 3564 C CA . LEU B 1 63 ? -9.727 23.688 12.086 1 98.5 63 LEU B CA 1
ATOM 3565 C C . LEU B 1 63 ? -10.594 24.406 11.055 1 98.5 63 LEU B C 1
ATOM 3567 O O . LEU B 1 63 ? -11.477 25.188 11.414 1 98.5 63 LEU B O 1
ATOM 3571 N N . LYS B 1 64 ? -10.297 24.172 9.859 1 98.62 64 LYS B N 1
ATOM 3572 C CA . LYS B 1 64 ? -11.07 24.812 8.797 1 98.62 64 LYS B CA 1
ATOM 3573 C C . LYS B 1 64 ? -12.547 24.438 8.891 1 98.62 64 LYS B C 1
ATOM 3575 O O . LYS B 1 64 ? -13.422 25.297 8.758 1 98.62 64 LYS B O 1
ATOM 3580 N N . LEU B 1 65 ? -12.875 23.203 9.148 1 98.62 65 LEU B N 1
ATOM 3581 C CA . LEU B 1 65 ? -14.266 22.766 9.281 1 98.62 65 LEU B CA 1
ATOM 3582 C C . LEU B 1 65 ? -14.914 23.391 10.508 1 98.62 65 LEU B C 1
ATOM 3584 O O . LEU B 1 65 ? -16.078 23.812 10.461 1 98.62 65 LEU B O 1
ATOM 3588 N N . LEU B 1 66 ? -14.195 23.453 11.586 1 98.62 66 LEU B N 1
ATOM 3589 C CA . LEU B 1 66 ? -14.695 24.109 12.797 1 98.62 66 LEU B CA 1
ATOM 3590 C C . LEU B 1 66 ? -15 25.578 12.523 1 98.62 66 LEU B C 1
ATOM 3592 O O . LEU B 1 66 ? -16.047 26.078 12.93 1 98.62 66 LEU B O 1
ATOM 3596 N N . ARG B 1 67 ? -14.133 26.188 11.859 1 98.31 67 ARG B N 1
ATOM 3597 C CA . ARG B 1 67 ? -14.289 27.609 11.602 1 98.31 67 ARG B CA 1
ATOM 3598 C C . ARG B 1 67 ? -15.398 27.875 10.594 1 98.31 67 ARG B C 1
ATOM 3600 O O . ARG B 1 67 ? -15.961 28.969 10.539 1 98.31 67 ARG B O 1
ATOM 3607 N N . CYS B 1 68 ? -15.711 26.906 9.859 1 97.38 68 CYS B N 1
ATOM 3608 C CA . CYS B 1 68 ? -16.859 27 8.961 1 97.38 68 CYS B CA 1
ATOM 3609 C C . CYS B 1 68 ? -18.156 26.719 9.703 1 97.38 68 CYS B C 1
ATOM 3611 O O . CYS B 1 68 ? -19.234 26.812 9.133 1 97.38 68 CYS B O 1
ATOM 3613 N N . GLY B 1 69 ? -18.047 26.328 10.922 1 96.5 69 GLY B N 1
ATOM 3614 C CA . GLY B 1 69 ? -19.234 26.172 11.75 1 96.5 69 GLY B CA 1
ATOM 3615 C C . GLY B 1 69 ? -19.547 24.719 12.078 1 96.5 69 GLY B C 1
ATOM 3616 O O . GLY B 1 69 ? -20.422 24.453 12.898 1 96.5 69 GLY B O 1
ATOM 3617 N N . ALA B 1 70 ? -18.875 23.828 11.609 1 96.88 70 ALA B N 1
ATOM 3618 C CA . ALA B 1 70 ? -19.172 22.422 11.797 1 96.88 70 ALA B CA 1
ATOM 3619 C C . ALA B 1 70 ? -18.766 21.953 13.195 1 96.88 70 ALA B C 1
ATOM 3621 O O . ALA B 1 70 ? -17.891 22.547 13.82 1 96.88 70 ALA B O 1
ATOM 3622 N N . ALA B 1 71 ? -19.531 20.906 13.672 1 96.94 71 ALA B N 1
ATOM 3623 C CA . ALA B 1 71 ? -18.984 20.078 14.734 1 96.94 71 ALA B CA 1
ATOM 3624 C C . ALA B 1 71 ? -18.016 19.047 14.172 1 96.94 71 ALA B C 1
ATOM 3626 O O . ALA B 1 71 ? -18.25 18.469 13.109 1 96.94 71 ALA B O 1
ATOM 3627 N N . VAL B 1 72 ? -16.891 18.844 14.852 1 98.19 72 VAL B N 1
ATOM 3628 C CA . VAL B 1 72 ? -15.836 17.984 14.312 1 98.19 72 VAL B CA 1
ATOM 3629 C C . VAL B 1 72 ? -15.469 16.922 15.344 1 98.19 72 VAL B C 1
ATOM 3631 O O . VAL B 1 72 ? -15.188 17.234 16.5 1 98.19 72 VAL B O 1
ATOM 3634 N N . VAL B 1 73 ? -15.625 15.688 14.922 1 97.38 73 VAL B N 1
ATOM 3635 C CA . VAL B 1 73 ? -14.992 14.578 15.625 1 97.38 73 VAL B CA 1
ATOM 3636 C C . VAL B 1 73 ? -13.602 14.32 15.047 1 97.38 73 VAL B C 1
ATOM 3638 O O . VAL B 1 73 ? -13.469 13.883 13.898 1 97.38 73 VAL B O 1
ATOM 3641 N N . ALA B 1 74 ? -12.594 14.625 15.844 1 96.62 74 ALA B N 1
ATOM 3642 C CA . ALA B 1 74 ? -11.195 14.492 15.461 1 96.62 74 ALA B CA 1
ATOM 3643 C C . ALA B 1 74 ? -10.562 13.25 16.094 1 96.62 74 ALA B C 1
ATOM 3645 O O . ALA B 1 74 ? -10.523 13.125 17.312 1 96.62 74 ALA B O 1
ATOM 3646 N N . THR B 1 75 ? -10.07 12.352 15.203 1 95.94 75 THR B N 1
ATOM 3647 C CA . THR B 1 75 ? -9.398 11.188 15.773 1 95.94 75 THR B CA 1
ATOM 3648 C C . THR B 1 75 ? -7.887 11.336 15.688 1 95.94 75 THR B C 1
ATOM 3650 O O . THR B 1 75 ? -7.371 11.961 14.758 1 95.94 75 THR B O 1
ATOM 3653 N N . THR B 1 76 ? -7.223 10.805 16.641 1 95.12 76 THR B N 1
ATOM 3654 C CA . THR B 1 76 ? -5.766 10.828 16.719 1 95.12 76 THR B CA 1
ATOM 3655 C C . THR B 1 76 ? -5.273 9.797 17.734 1 95.12 76 THR B C 1
ATOM 3657 O O . THR B 1 76 ? -6.031 9.367 18.609 1 95.12 76 THR B O 1
ATOM 3660 N N . ARG B 1 77 ? -4.027 9.461 17.594 1 93.25 77 ARG B N 1
ATOM 3661 C CA . ARG B 1 77 ? -3.412 8.586 18.594 1 93.25 77 ARG B CA 1
ATOM 3662 C C . ARG B 1 77 ? -3.158 9.32 19.891 1 93.25 77 ARG B C 1
ATOM 3664 O O . ARG B 1 77 ? -3.053 8.703 20.953 1 93.25 77 ARG B O 1
ATOM 3671 N N . PHE B 1 78 ? -3.08 10.656 19.828 1 92.62 78 PHE B N 1
ATOM 3672 C CA . PHE B 1 78 ? -2.68 11.461 20.969 1 92.62 78 PHE B CA 1
ATOM 3673 C C . PHE B 1 78 ? -3.705 12.555 21.25 1 92.62 78 PHE B C 1
ATOM 3675 O O . PHE B 1 78 ? -3.484 13.719 20.922 1 92.62 78 PHE B O 1
ATOM 3682 N N . PRO B 1 79 ? -4.789 12.141 21.969 1 90.94 79 PRO B N 1
ATOM 3683 C CA . PRO B 1 79 ? -5.918 13.062 22.125 1 90.94 79 PRO B CA 1
ATOM 3684 C C . PRO B 1 79 ? -5.578 14.258 23.016 1 90.94 79 PRO B C 1
ATOM 3686 O O . PRO B 1 79 ? -6.082 15.359 22.797 1 90.94 79 PRO B O 1
ATOM 3689 N N . VAL B 1 80 ? -4.793 14.117 24 1 90.12 80 VAL B N 1
ATOM 3690 C CA . VAL B 1 80 ? -4.461 15.219 24.906 1 90.12 80 VAL B CA 1
ATOM 3691 C C . VAL B 1 80 ? -3.652 16.266 24.141 1 90.12 80 VAL B C 1
ATOM 3693 O O . VAL B 1 80 ? -3.945 17.469 24.234 1 90.12 80 VAL B O 1
ATOM 3696 N N . ASP B 1 81 ? -2.674 15.758 23.469 1 93.19 81 ASP B N 1
ATOM 3697 C CA . ASP B 1 81 ? -1.896 16.688 22.672 1 93.19 81 ASP B CA 1
ATOM 3698 C C . ASP B 1 81 ? -2.781 17.406 21.656 1 93.19 81 ASP B C 1
ATOM 3700 O O . ASP B 1 81 ? -2.664 18.625 21.453 1 93.19 81 ASP B O 1
ATOM 3704 N N . ALA B 1 82 ? -3.611 16.688 21.031 1 93.94 82 ALA B N 1
ATOM 3705 C CA . ALA B 1 82 ? -4.496 17.266 20.016 1 93.94 82 ALA B CA 1
ATOM 3706 C C . ALA B 1 82 ? -5.391 18.344 20.641 1 93.94 82 ALA B C 1
ATOM 3708 O O . ALA B 1 82 ? -5.508 19.438 20.094 1 93.94 82 ALA B O 1
ATOM 3709 N N . ARG B 1 83 ? -6.043 18.016 21.688 1 92.19 83 ARG B N 1
ATOM 3710 C CA . ARG B 1 83 ? -6.91 18.984 22.359 1 92.19 83 ARG B CA 1
ATOM 3711 C C . ARG B 1 83 ? -6.137 20.25 22.719 1 92.19 83 ARG B C 1
ATOM 3713 O O . ARG B 1 83 ? -6.633 21.359 22.531 1 92.19 83 ARG B O 1
ATOM 3720 N N . GLY B 1 84 ? -5.004 20.016 23.25 1 92.75 84 GLY B N 1
ATOM 3721 C CA . GLY B 1 84 ? -4.176 21.156 23.609 1 92.75 84 GLY B CA 1
ATOM 3722 C C . GLY B 1 84 ? -3.871 22.062 22.422 1 92.75 84 GLY B C 1
ATOM 3723 O O . GLY B 1 84 ? -3.873 23.281 22.547 1 92.75 84 GLY B O 1
ATOM 3724 N N . ARG B 1 85 ? -3.592 21.484 21.359 1 96.19 85 ARG B N 1
ATOM 3725 C CA . ARG B 1 85 ? -3.311 22.266 20.156 1 96.19 85 ARG B CA 1
ATOM 3726 C C . ARG B 1 85 ? -4.523 23.094 19.734 1 96.19 85 ARG B C 1
ATOM 3728 O O . ARG B 1 85 ? -4.398 24.281 19.422 1 96.19 85 ARG B O 1
ATOM 3735 N N . PHE B 1 86 ? -5.652 22.484 19.75 1 96.75 86 PHE B N 1
ATOM 3736 C CA . PHE B 1 86 ? -6.867 23.203 19.391 1 96.75 86 PHE B CA 1
ATOM 3737 C C . PHE B 1 86 ? -7.152 24.328 20.375 1 96.75 86 PHE B C 1
ATOM 3739 O O . PHE B 1 86 ? -7.531 25.422 19.984 1 96.75 86 PHE B O 1
ATOM 3746 N N . GLU B 1 87 ? -6.953 24.109 21.609 1 95.19 87 GLU B N 1
ATOM 3747 C CA . GLU B 1 87 ? -7.25 25.094 22.656 1 95.19 87 GLU B CA 1
ATOM 3748 C C . GLU B 1 87 ? -6.344 26.312 22.531 1 95.19 87 GLU B C 1
ATOM 3750 O O . GLU B 1 87 ? -6.699 27.406 23 1 95.19 87 GLU B O 1
ATOM 3755 N N . LYS B 1 88 ? -5.285 26.109 21.922 1 95.88 88 LYS B N 1
ATOM 3756 C CA . LYS B 1 88 ? -4.312 27.203 21.828 1 95.88 88 LYS B CA 1
ATOM 3757 C C . LYS B 1 88 ? -4.652 28.156 20.703 1 95.88 88 LYS B C 1
ATOM 3759 O O . LYS B 1 88 ? -4.09 29.25 20.609 1 95.88 88 LYS B O 1
ATOM 3764 N N . GLU B 1 89 ? -5.48 27.781 19.891 1 97.75 89 GLU B N 1
ATOM 3765 C CA . GLU B 1 89 ? -5.91 28.688 18.844 1 97.75 89 GLU B CA 1
ATOM 3766 C C . GLU B 1 89 ? -6.547 29.953 19.438 1 97.75 89 GLU B C 1
ATOM 3768 O O . GLU B 1 89 ? -7.32 29.859 20.391 1 97.75 89 GLU B O 1
ATOM 3773 N N . PRO B 1 90 ? -6.277 31.172 18.844 1 97.56 90 PRO B N 1
ATOM 3774 C CA . PRO B 1 90 ? -6.844 32.406 19.375 1 97.56 90 PRO B CA 1
ATOM 3775 C C . PRO B 1 90 ? -8.375 32.406 19.344 1 97.56 90 PRO B C 1
ATOM 3777 O O . PRO B 1 90 ? -9.008 33.062 20.172 1 97.56 90 PRO B O 1
ATOM 3780 N N . ASP B 1 91 ? -8.828 31.734 18.453 1 97.75 91 ASP B N 1
ATOM 3781 C CA . ASP B 1 91 ? -10.273 31.766 18.297 1 97.75 91 ASP B CA 1
ATOM 3782 C C . ASP B 1 91 ? -10.914 30.469 18.828 1 97.75 91 ASP B C 1
ATOM 3784 O O . ASP B 1 91 ? -12.062 30.172 18.484 1 97.75 91 ASP B O 1
ATOM 3788 N N . ALA B 1 92 ? -10.25 29.812 19.688 1 97.88 92 ALA B N 1
ATOM 3789 C CA . ALA B 1 92 ? -10.711 28.516 20.172 1 97.88 92 ALA B CA 1
ATOM 3790 C C . ALA B 1 92 ? -12.07 28.641 20.859 1 97.88 92 ALA B C 1
ATOM 3792 O O . ALA B 1 92 ? -12.914 27.75 20.75 1 97.88 92 ALA B O 1
ATOM 3793 N N . LYS B 1 93 ? -12.359 29.656 21.547 1 96.56 93 LYS B N 1
ATOM 3794 C CA . LYS B 1 93 ? -13.594 29.844 22.312 1 96.56 93 LYS B CA 1
ATOM 3795 C C . LYS B 1 93 ? -14.812 29.797 21.391 1 96.56 93 LYS B C 1
ATOM 3797 O O . LYS B 1 93 ? -15.922 29.469 21.844 1 96.56 93 LYS B O 1
ATOM 3802 N N . ASP B 1 94 ? -14.562 30.109 20.219 1 97.38 94 ASP B N 1
ATOM 3803 C CA . ASP B 1 94 ? -15.68 30.219 19.281 1 97.38 94 ASP B CA 1
ATOM 3804 C C . ASP B 1 94 ? -16.141 28.844 18.828 1 97.38 94 ASP B C 1
ATOM 3806 O O . ASP B 1 94 ? -17.281 28.672 18.375 1 97.38 94 ASP B O 1
ATOM 3810 N N . TRP B 1 95 ? -15.289 27.938 18.969 1 97.31 95 TRP B N 1
ATOM 3811 C CA . TRP B 1 95 ? -15.68 26.688 18.297 1 97.31 95 TRP B CA 1
ATOM 3812 C C . TRP B 1 95 ? -15.281 25.484 19.141 1 97.31 95 TRP B C 1
ATOM 3814 O O . TRP B 1 95 ? -15.648 24.344 18.812 1 97.31 95 TRP B O 1
ATOM 3824 N N . LEU B 1 96 ? -14.57 25.578 20.188 1 96.69 96 LEU B N 1
ATOM 3825 C CA . LEU B 1 96 ? -14.031 24.469 20.953 1 96.69 96 LEU B CA 1
ATOM 3826 C C . LEU B 1 96 ? -15.156 23.562 21.453 1 96.69 96 LEU B C 1
ATOM 3828 O O . LEU B 1 96 ? -14.977 22.344 21.562 1 96.69 96 LEU B O 1
ATOM 3832 N N . HIS B 1 97 ? -16.312 24.156 21.719 1 95.25 97 HIS B N 1
ATOM 3833 C CA . HIS B 1 97 ? -17.453 23.406 22.219 1 95.25 97 HIS B CA 1
ATOM 3834 C C . HIS B 1 97 ? -17.984 22.438 21.172 1 95.25 97 HIS B C 1
ATOM 3836 O O . HIS B 1 97 ? -18.734 21.516 21.5 1 95.25 97 HIS B O 1
ATOM 3842 N N . ARG B 1 98 ? -17.562 22.609 19.938 1 96.81 98 ARG B N 1
ATOM 3843 C CA . ARG B 1 98 ? -18.031 21.75 18.859 1 96.81 98 ARG B CA 1
ATOM 3844 C C . ARG B 1 98 ? -16.953 20.75 18.438 1 96.81 98 ARG B C 1
ATOM 3846 O O . ARG B 1 98 ? -17.125 20.016 17.469 1 96.81 98 ARG B O 1
ATOM 3853 N N . LEU B 1 99 ? -15.867 20.734 19.156 1 96.81 99 LEU B N 1
ATOM 3854 C CA . LEU B 1 99 ? -14.773 19.797 18.906 1 96.81 99 LEU B CA 1
ATOM 3855 C C . LEU B 1 99 ? -14.836 18.625 19.859 1 96.81 99 LEU B C 1
ATOM 3857 O O . LEU B 1 99 ? -14.93 18.812 21.078 1 96.81 99 LEU B O 1
ATOM 3861 N N . THR B 1 100 ? -14.906 17.453 19.312 1 94.12 100 THR B N 1
ATOM 3862 C CA . THR B 1 100 ? -14.711 16.219 20.078 1 94.12 100 THR B CA 1
ATOM 3863 C C . THR B 1 100 ? -13.453 15.484 19.609 1 94.12 100 THR B C 1
ATOM 3865 O O . THR B 1 100 ? -13.32 15.164 18.422 1 94.12 100 THR B O 1
ATOM 3868 N N . VAL B 1 101 ? -12.516 15.297 20.5 1 92.44 101 VAL B N 1
ATOM 3869 C CA . VAL B 1 101 ? -11.289 14.578 20.188 1 92.44 101 VAL B CA 1
ATOM 3870 C C . VAL B 1 101 ? -11.383 13.141 20.688 1 92.44 101 VAL B C 1
ATOM 3872 O O . VAL B 1 101 ? -11.688 12.898 21.859 1 92.44 101 VAL B O 1
ATOM 3875 N N . VAL B 1 102 ? -11.125 12.258 19.766 1 90.88 102 VAL B N 1
ATOM 3876 C CA . VAL B 1 102 ? -11.258 10.836 20.078 1 90.88 102 VAL B CA 1
ATOM 3877 C C . VAL B 1 102 ? -9.914 10.133 19.891 1 90.88 102 VAL B C 1
ATOM 3879 O O . VAL B 1 102 ? -9.258 10.305 18.859 1 90.88 102 VAL B O 1
ATOM 3882 N N . ALA B 1 103 ? -9.555 9.344 20.953 1 89.56 103 ALA B N 1
ATOM 3883 C CA . ALA B 1 103 ? -8.344 8.531 20.891 1 89.56 103 ALA B CA 1
ATOM 3884 C C . ALA B 1 103 ? -8.547 7.324 19.969 1 89.56 103 ALA B C 1
ATOM 3886 O O . ALA B 1 103 ? -9.43 6.5 20.203 1 89.56 103 ALA B O 1
ATOM 3887 N N . MET B 1 104 ? -7.625 7.262 18.906 1 91.81 104 MET B N 1
ATOM 3888 C CA . MET B 1 104 ? -7.793 6.152 17.969 1 91.81 104 MET B CA 1
ATOM 3889 C C . MET B 1 104 ? -6.484 5.836 17.25 1 91.81 104 MET B C 1
ATOM 3891 O O . MET B 1 104 ? -5.867 6.719 16.656 1 91.81 104 MET B O 1
ATOM 3895 N N . ASP B 1 105 ? -5.977 4.652 17.453 1 93 105 ASP B N 1
ATOM 3896 C CA . ASP B 1 105 ? -4.91 4.098 16.625 1 93 105 ASP B CA 1
ATOM 3897 C C . ASP B 1 105 ? -5.488 3.25 15.492 1 93 105 ASP B C 1
ATOM 3899 O O . ASP B 1 105 ? -6.047 2.178 15.734 1 93 105 ASP B O 1
ATOM 3903 N N . LEU B 1 106 ? -5.32 3.721 14.266 1 96.06 106 LEU B N 1
ATOM 3904 C CA . LEU B 1 106 ? -6.016 3.141 13.125 1 96.06 106 LEU B CA 1
ATOM 3905 C C . LEU B 1 106 ? -5.414 1.788 12.75 1 96.06 106 LEU B C 1
ATOM 3907 O O . LEU B 1 106 ? -5.945 1.084 11.891 1 96.06 106 LEU B O 1
ATOM 3911 N N . ARG B 1 107 ? -4.332 1.36 13.391 1 93.81 107 ARG B N 1
ATOM 3912 C CA . ARG B 1 107 ? -3.832 -0.003 13.25 1 93.81 107 ARG B CA 1
ATOM 3913 C C . ARG B 1 107 ? -4.746 -0.998 13.961 1 93.81 107 ARG B C 1
ATOM 3915 O O . ARG B 1 107 ? -4.734 -2.189 13.641 1 93.81 107 ARG B O 1
ATOM 3922 N N . ASP B 1 108 ? -5.418 -0.479 14.969 1 92.25 108 ASP B N 1
ATOM 3923 C CA . ASP B 1 108 ? -6.379 -1.278 15.719 1 92.25 108 ASP B CA 1
ATOM 3924 C C . ASP B 1 108 ? -7.738 -1.302 15.023 1 92.25 108 ASP B C 1
ATOM 3926 O O . ASP B 1 108 ? -8.672 -0.626 15.453 1 92.25 108 ASP B O 1
ATOM 3930 N N . LEU B 1 109 ? -7.941 -2.174 14.031 1 93.62 109 LEU B N 1
ATOM 3931 C CA . LEU B 1 109 ? -9.141 -2.189 13.195 1 93.62 109 LEU B CA 1
ATOM 3932 C C . LEU B 1 109 ? -10.344 -2.689 13.984 1 93.62 109 LEU B C 1
ATOM 3934 O O . LEU B 1 109 ? -11.453 -2.178 13.82 1 93.62 109 LEU B O 1
ATOM 3938 N N . PRO B 1 110 ? -10.203 -3.686 14.93 1 90.5 110 PRO B N 1
ATOM 3939 C CA . PRO B 1 110 ? -11.352 -4.004 15.781 1 90.5 110 PRO B CA 1
ATOM 3940 C C . PRO B 1 110 ? -11.805 -2.816 16.625 1 90.5 110 PRO B C 1
ATOM 3942 O O . PRO B 1 110 ? -13.008 -2.588 16.797 1 90.5 110 PRO B O 1
ATOM 3945 N N . GLY B 1 111 ? -10.828 -2.104 17.203 1 91.69 111 GLY B N 1
ATOM 3946 C CA . GLY B 1 111 ? -11.164 -0.892 17.922 1 91.69 111 GLY B CA 1
ATOM 3947 C C . GLY B 1 111 ? -11.859 0.148 17.062 1 91.69 111 GLY B C 1
ATOM 3948 O O . GLY B 1 111 ? -12.781 0.828 17.531 1 91.69 111 GLY B O 1
ATOM 3949 N N . LEU B 1 112 ? -11.414 0.268 15.891 1 95 112 LEU B N 1
ATOM 3950 C CA . LEU B 1 112 ? -12.039 1.213 14.969 1 95 112 LEU B CA 1
ATOM 3951 C C . LEU B 1 112 ? -13.484 0.83 14.688 1 95 112 LEU B C 1
ATOM 3953 O O . LEU B 1 112 ? -14.359 1.698 14.609 1 95 112 LEU B O 1
ATOM 3957 N N . GLU B 1 113 ? -13.789 -0.433 14.547 1 94.31 113 GLU B N 1
ATOM 3958 C CA . GLU B 1 113 ? -15.172 -0.872 14.359 1 94.31 113 GLU B CA 1
ATOM 3959 C C . GLU B 1 113 ? -16.031 -0.512 15.562 1 94.31 113 GLU B C 1
ATOM 3961 O O . GLU B 1 113 ? -17.188 -0.091 15.406 1 94.31 113 GLU B O 1
ATOM 3966 N N . ARG B 1 114 ? -15.461 -0.712 16.719 1 92.69 114 ARG B N 1
ATOM 3967 C CA . ARG B 1 114 ? -16.188 -0.328 17.922 1 92.69 114 ARG B CA 1
ATOM 3968 C C . ARG B 1 114 ? -16.453 1.173 17.938 1 92.69 114 ARG B C 1
ATOM 3970 O O . ARG B 1 114 ? -17.531 1.611 18.344 1 92.69 114 ARG B O 1
ATOM 3977 N N . LEU B 1 115 ? -15.461 1.9 17.578 1 93.38 115 LEU B N 1
ATOM 3978 C CA . LEU B 1 115 ? -15.656 3.344 17.5 1 93.38 115 LEU B CA 1
ATOM 3979 C C . LEU B 1 115 ? -16.766 3.691 16.516 1 93.38 115 LEU B C 1
ATOM 3981 O O . LEU B 1 115 ? -17.609 4.547 16.797 1 93.38 115 LEU B O 1
ATOM 3985 N N . CYS B 1 116 ? -16.766 3.072 15.359 1 96.19 116 CYS B N 1
ATOM 3986 C CA . CYS B 1 116 ? -17.812 3.33 14.367 1 96.19 116 CYS B CA 1
ATOM 3987 C C . CYS B 1 116 ? -19.188 3.02 14.938 1 96.19 116 CYS B C 1
ATOM 3989 O O . CYS B 1 116 ? -20.141 3.771 14.719 1 96.19 116 CYS B O 1
ATOM 3991 N N . ALA B 1 117 ? -19.25 1.874 15.664 1 94.06 117 ALA B N 1
ATOM 3992 C CA . ALA B 1 117 ? -20.531 1.533 16.297 1 94.06 117 ALA B CA 1
ATOM 3993 C C . ALA B 1 117 ? -20.953 2.607 17.281 1 94.06 117 ALA B C 1
ATOM 3995 O O . ALA B 1 117 ? -22.125 2.998 17.328 1 94.06 117 ALA B O 1
ATOM 3996 N N . HIS B 1 118 ? -20.078 3.094 18.031 1 93.25 118 HIS B N 1
ATOM 3997 C CA . HIS B 1 118 ? -20.359 4.152 18.984 1 93.25 118 HIS B CA 1
ATOM 3998 C C . HIS B 1 118 ? -20.781 5.438 18.281 1 93.25 118 HIS B C 1
ATOM 4000 O O . HIS B 1 118 ? -21.781 6.062 18.672 1 93.25 118 HIS B O 1
ATOM 4006 N N . LEU B 1 119 ? -20.062 5.816 17.297 1 94.69 119 LEU B N 1
ATOM 4007 C CA . LEU B 1 119 ? -20.391 7.039 16.578 1 94.69 119 LEU B CA 1
ATOM 4008 C C . LEU B 1 119 ? -21.766 6.934 15.922 1 94.69 119 LEU B C 1
ATOM 4010 O O . LEU B 1 119 ? -22.531 7.891 15.93 1 94.69 119 LEU B O 1
ATOM 4014 N N . ALA B 1 120 ? -22.031 5.812 15.375 1 95 120 ALA B N 1
ATOM 4015 C CA . ALA B 1 120 ? -23.328 5.602 14.734 1 95 120 ALA B CA 1
ATOM 4016 C C . ALA B 1 120 ? -24.469 5.801 15.727 1 95 120 ALA B C 1
ATOM 4018 O O . ALA B 1 120 ? -25.531 6.289 15.359 1 95 120 ALA B O 1
ATOM 4019 N N . SER B 1 121 ? -24.234 5.434 16.969 1 92.94 121 SER B N 1
ATOM 4020 C CA . SER B 1 121 ? -25.266 5.559 18 1 92.94 121 SER B CA 1
ATOM 4021 C C . SER B 1 121 ? -25.25 6.945 18.625 1 92.94 121 SER B C 1
ATOM 4023 O O . SER B 1 121 ? -26.297 7.488 18.969 1 92.94 121 SER B O 1
ATOM 4025 N N . ALA B 1 122 ? -24.125 7.562 18.703 1 93.06 122 ALA B N 1
ATOM 4026 C CA . ALA B 1 122 ? -23.969 8.789 19.484 1 93.06 122 ALA B CA 1
ATOM 4027 C C . ALA B 1 122 ? -24.219 10.023 18.625 1 93.06 122 ALA B C 1
ATOM 4029 O O . ALA B 1 122 ? -24.688 11.047 19.125 1 93.06 122 ALA B O 1
ATOM 4030 N N . LEU B 1 123 ? -23.891 9.992 17.406 1 94.44 123 LEU B N 1
ATOM 4031 C CA . LEU B 1 123 ? -24 11.172 16.547 1 94.44 123 LEU B CA 1
ATOM 4032 C C . LEU B 1 123 ? -25.391 11.266 15.93 1 94.44 123 LEU B C 1
ATOM 4034 O O . LEU B 1 123 ? -25.922 10.266 15.438 1 94.44 123 LEU B O 1
ATOM 4038 N N . PRO B 1 124 ? -26.016 12.422 15.992 1 91.62 124 PRO B N 1
ATOM 4039 C CA . PRO B 1 124 ? -27.312 12.594 15.352 1 91.62 124 PRO B CA 1
ATOM 4040 C C . PRO B 1 124 ? -27.219 12.57 13.82 1 91.62 124 PRO B C 1
ATOM 4042 O O . PRO B 1 124 ? -28.234 12.344 13.148 1 91.62 124 PRO B O 1
ATOM 4045 N N . ARG B 1 125 ? -26.109 12.789 13.336 1 95.5 125 ARG B N 1
ATOM 4046 C CA . ARG B 1 125 ? -25.844 12.898 11.906 1 95.5 125 ARG B CA 1
ATOM 4047 C C . ARG B 1 125 ? -24.344 12.828 11.625 1 95.5 125 ARG B C 1
ATOM 4049 O O . ARG B 1 125 ? -23.531 12.961 12.531 1 95.5 125 ARG B O 1
ATOM 4056 N N . LEU B 1 126 ? -24.016 12.602 10.375 1 97.88 126 LEU B N 1
ATOM 4057 C CA . LEU B 1 126 ? -22.625 12.641 9.898 1 97.88 126 LEU B CA 1
ATOM 4058 C C . LEU B 1 126 ? -22.578 13.102 8.445 1 97.88 126 LEU B C 1
ATOM 4060 O O . LEU B 1 126 ? -22.922 12.344 7.535 1 97.88 126 LEU B O 1
ATOM 4064 N N . ASP B 1 127 ? -22.078 14.367 8.297 1 97.5 127 ASP B N 1
ATOM 4065 C CA . ASP B 1 127 ? -22.125 15.031 7 1 97.5 127 ASP B CA 1
ATOM 4066 C C . ASP B 1 127 ? -20.844 14.797 6.207 1 97.5 127 ASP B C 1
ATOM 4068 O O . ASP B 1 127 ? -20.859 14.781 4.977 1 97.5 127 ASP B O 1
ATOM 4072 N N . VAL B 1 128 ? -19.766 14.625 6.906 1 98.69 128 VAL B N 1
ATOM 4073 C CA . VAL B 1 128 ? -18.469 14.586 6.23 1 98.69 128 VAL B CA 1
ATOM 4074 C C . VAL B 1 128 ? -17.547 13.594 6.93 1 98.69 128 VAL B C 1
ATOM 4076 O O . VAL B 1 128 ? -17.453 13.594 8.156 1 98.69 128 VAL B O 1
ATOM 4079 N N . ILE B 1 129 ? -16.984 12.711 6.137 1 98.88 129 ILE B N 1
ATOM 4080 C CA . ILE B 1 129 ? -15.82 11.945 6.578 1 98.88 129 ILE B CA 1
ATOM 4081 C C . ILE B 1 129 ? -14.594 12.352 5.777 1 98.88 129 ILE B C 1
ATOM 4083 O O . ILE B 1 129 ? -14.617 12.359 4.543 1 98.88 129 ILE B O 1
ATOM 4087 N N . VAL B 1 130 ? -13.547 12.812 6.48 1 98.94 130 VAL B N 1
ATOM 4088 C CA . VAL B 1 130 ? -12.25 13.031 5.855 1 98.94 130 VAL B CA 1
ATOM 4089 C C . VAL B 1 130 ? -11.242 12.008 6.367 1 98.94 130 VAL B C 1
ATOM 4091 O O . VAL B 1 130 ? -10.773 12.102 7.504 1 98.94 130 VAL B O 1
ATOM 4094 N N . ASN B 1 131 ? -11.008 11.016 5.488 1 98.94 131 ASN B N 1
ATOM 4095 C CA . ASN B 1 131 ? -9.945 10.055 5.754 1 98.94 131 ASN B CA 1
ATOM 4096 C C . ASN B 1 131 ? -8.57 10.633 5.434 1 98.94 131 ASN B C 1
ATOM 4098 O O . ASN B 1 131 ? -8.031 10.398 4.348 1 98.94 131 ASN B O 1
ATOM 4102 N N . ASN B 1 132 ? -8.039 11.336 6.473 1 98.56 132 ASN B N 1
ATOM 4103 C CA . ASN B 1 132 ? -6.789 12.07 6.285 1 98.56 132 ASN B CA 1
ATOM 4104 C C . ASN B 1 132 ? -5.598 11.297 6.844 1 98.56 132 ASN B C 1
ATOM 4106 O O . ASN B 1 132 ? -4.484 11.414 6.336 1 98.56 132 ASN B O 1
ATOM 4110 N N . ALA B 1 133 ? -5.867 10.508 7.895 1 97.94 133 ALA B N 1
ATOM 4111 C CA . ALA B 1 133 ? -4.766 9.805 8.547 1 97.94 133 ALA B CA 1
ATOM 4112 C C . ALA B 1 133 ? -4.023 8.906 7.559 1 97.94 133 ALA B C 1
ATOM 4114 O O . ALA B 1 133 ? -4.645 8.188 6.773 1 97.94 133 ALA B O 1
ATOM 4115 N N . CYS B 1 134 ? -2.771 9.016 7.559 1 95.38 134 CYS B N 1
ATOM 4116 C CA . CYS B 1 134 ? -1.937 8.234 6.652 1 95.38 134 CYS B CA 1
ATOM 4117 C C . CYS B 1 134 ? -0.576 7.949 7.273 1 95.38 134 CYS B C 1
ATOM 4119 O O . CYS B 1 134 ? -0.032 8.781 8 1 95.38 134 CYS B O 1
ATOM 4121 N N . GLN B 1 135 ? -0.056 6.773 7.086 1 93.81 135 GLN B N 1
ATOM 4122 C CA . GLN B 1 135 ? 1.337 6.453 7.383 1 93.81 135 GLN B CA 1
ATOM 4123 C C . GLN B 1 135 ? 2.16 6.34 6.102 1 93.81 135 GLN B C 1
ATOM 4125 O O . GLN B 1 135 ? 1.841 5.539 5.223 1 93.81 135 GLN B O 1
ATOM 4130 N N . THR B 1 136 ? 3.18 7.16 5.949 1 89.75 136 THR B N 1
ATOM 4131 C CA . THR B 1 136 ? 4.117 7.129 4.832 1 89.75 136 THR B CA 1
ATOM 4132 C C . THR B 1 136 ? 5.453 6.527 5.262 1 89.75 136 THR B C 1
ATOM 4134 O O . THR B 1 136 ? 5.906 5.535 4.691 1 89.75 136 THR B O 1
ATOM 4137 N N . VAL B 1 137 ? 6.059 7.152 6.223 1 91.31 137 VAL B N 1
ATOM 4138 C CA . VAL B 1 137 ? 7.27 6.664 6.871 1 91.31 137 VAL B CA 1
ATOM 4139 C C . VAL B 1 137 ? 6.938 6.152 8.273 1 91.31 137 VAL B C 1
ATOM 4141 O O . VAL B 1 137 ? 6.328 6.871 9.07 1 91.31 137 VAL B O 1
ATOM 4144 N N . ARG B 1 138 ? 7.289 4.914 8.523 1 92.56 138 ARG B N 1
ATOM 4145 C CA . ARG B 1 138 ? 7.098 4.383 9.867 1 92.56 138 ARG B CA 1
ATOM 4146 C C . ARG B 1 138 ? 8.055 5.039 10.859 1 92.56 138 ARG B C 1
ATOM 4148 O O . ARG B 1 138 ? 9.25 5.16 10.586 1 92.56 138 ARG B O 1
ATOM 4155 N N . ARG B 1 139 ? 7.438 5.492 11.922 1 92.88 139 ARG B N 1
ATOM 4156 C CA . ARG B 1 139 ? 8.242 6.074 12.992 1 92.88 139 ARG B CA 1
ATOM 4157 C C . ARG B 1 139 ? 8.328 5.121 14.18 1 92.88 139 ARG B C 1
ATOM 4159 O O . ARG B 1 139 ? 7.34 4.492 14.562 1 92.88 139 ARG B O 1
ATOM 4166 N N . PRO B 1 140 ? 9.594 5.012 14.695 1 92.06 140 PRO B N 1
ATOM 4167 C CA . PRO B 1 140 ? 9.781 4.156 15.867 1 92.06 140 PRO B CA 1
ATOM 4168 C C . PRO B 1 140 ? 9.227 4.777 17.156 1 92.06 140 PRO B C 1
ATOM 4170 O O . PRO B 1 140 ? 8.883 5.961 17.172 1 92.06 140 PRO B O 1
ATOM 4173 N N . PRO B 1 141 ? 9.078 3.953 18.219 1 89.06 141 PRO B N 1
ATOM 4174 C CA . PRO B 1 141 ? 8.562 4.445 19.5 1 89.06 141 PRO B CA 1
ATOM 4175 C C . PRO B 1 141 ? 9.266 5.711 19.984 1 89.06 141 PRO B C 1
ATOM 4177 O O . PRO B 1 141 ? 8.625 6.609 20.531 1 89.06 141 PRO B O 1
ATOM 4180 N N . ALA B 1 142 ? 10.523 5.812 19.797 1 91.31 142 ALA B N 1
ATOM 4181 C CA . ALA B 1 142 ? 11.305 6.957 20.266 1 91.31 142 ALA B CA 1
ATOM 4182 C C . ALA B 1 142 ? 10.758 8.258 19.688 1 91.31 142 ALA B C 1
ATOM 4184 O O . ALA B 1 142 ? 10.828 9.312 20.328 1 91.31 142 ALA B O 1
ATOM 4185 N N . TYR B 1 143 ? 10.211 8.203 18.531 1 93.56 143 TYR B N 1
ATOM 4186 C CA . TYR B 1 143 ? 9.68 9.383 17.859 1 93.56 143 TYR B CA 1
ATOM 4187 C C . TYR B 1 143 ? 8.523 9.984 18.641 1 93.56 143 TYR B C 1
ATOM 4189 O O . TYR B 1 143 ? 8.336 11.203 18.656 1 93.56 143 TYR B O 1
ATOM 4197 N N . TYR B 1 144 ? 7.809 9.18 19.375 1 92.56 144 TYR B N 1
ATOM 4198 C CA . TYR B 1 144 ? 6.57 9.617 20 1 92.56 144 TYR B CA 1
ATOM 4199 C C . TYR B 1 144 ? 6.754 9.812 21.5 1 92.56 144 TYR B C 1
ATOM 4201 O O . TYR B 1 144 ? 5.812 10.188 22.203 1 92.56 144 TYR B O 1
ATOM 4209 N N . ARG B 1 145 ? 7.875 9.57 22.047 1 90.12 145 ARG B N 1
ATOM 4210 C CA . ARG B 1 145 ? 8.141 9.539 23.484 1 90.12 145 ARG B CA 1
ATOM 4211 C C . ARG B 1 145 ? 7.75 10.867 24.141 1 90.12 145 ARG B C 1
ATOM 4213 O O . ARG B 1 145 ? 7.215 10.875 25.25 1 90.12 145 ARG B O 1
ATOM 4220 N N . HIS B 1 146 ? 8.023 12.016 23.438 1 91.25 146 HIS B N 1
ATOM 4221 C CA . HIS B 1 146 ? 7.82 13.336 24.031 1 91.25 146 HIS B CA 1
ATOM 4222 C C . HIS B 1 146 ? 6.34 13.602 24.266 1 91.25 146 HIS B C 1
ATOM 4224 O O . HIS B 1 146 ? 5.984 14.523 25.016 1 91.25 146 HIS B O 1
ATOM 4230 N N . LEU B 1 147 ? 5.508 12.836 23.719 1 92.38 147 LEU B N 1
ATOM 4231 C CA . LEU B 1 147 ? 4.07 13.062 23.828 1 92.38 147 LEU B CA 1
ATOM 4232 C C . LEU B 1 147 ? 3.494 12.273 25 1 92.38 147 LEU B C 1
ATOM 4234 O O . LEU B 1 147 ? 2.391 12.562 25.469 1 92.38 147 LEU B O 1
ATOM 4238 N N . LEU B 1 148 ? 4.199 11.234 25.531 1 88.69 148 LEU B N 1
ATOM 4239 C CA . LEU B 1 148 ? 3.617 10.188 26.359 1 88.69 148 LEU B CA 1
ATOM 4240 C C . LEU B 1 148 ? 3.295 10.719 27.75 1 88.69 148 LEU B C 1
ATOM 4242 O O . LEU B 1 148 ? 2.275 10.352 28.344 1 88.69 148 LEU B O 1
ATOM 4246 N N . GLU B 1 149 ? 4.152 11.555 28.25 1 86.31 149 GLU B N 1
ATOM 4247 C CA . GLU B 1 149 ? 3.92 12.07 29.594 1 86.31 149 GLU B CA 1
ATOM 4248 C C . GLU B 1 149 ? 2.629 12.883 29.656 1 86.31 149 GLU B C 1
ATOM 4250 O O . GLU B 1 149 ? 1.813 12.695 30.562 1 86.31 149 GLU B O 1
ATOM 4255 N N . ALA B 1 150 ? 2.5 13.812 28.719 1 86.44 150 ALA B N 1
ATOM 4256 C CA . ALA B 1 150 ? 1.284 14.617 28.703 1 86.44 150 ALA B CA 1
ATOM 4257 C C . ALA B 1 150 ? 0.049 13.742 28.5 1 86.44 150 ALA B C 1
ATOM 4259 O O . ALA B 1 150 ? -1 13.992 29.094 1 86.44 150 ALA B O 1
ATOM 4260 N N . GLU B 1 151 ? 0.139 12.789 27.672 1 87.69 151 GLU B N 1
ATOM 4261 C CA . GLU B 1 151 ? -0.984 11.891 27.422 1 87.69 151 GLU B CA 1
ATOM 4262 C C . GLU B 1 151 ? -1.347 11.102 28.672 1 87.69 151 GLU B C 1
ATOM 4264 O O . GLU B 1 151 ? -2.525 10.859 28.938 1 87.69 151 GLU B O 1
ATOM 4269 N N . ALA B 1 152 ? -0.359 10.672 29.422 1 82.81 152 ALA B N 1
ATOM 4270 C CA . ALA B 1 152 ? -0.583 9.93 30.656 1 82.81 152 ALA B CA 1
ATOM 4271 C C . ALA B 1 152 ? -1.244 10.805 31.703 1 82.81 152 ALA B C 1
ATOM 4273 O O . ALA B 1 152 ? -2.125 10.352 32.438 1 82.81 152 ALA B O 1
ATOM 4274 N N . GLU B 1 153 ? -0.823 12.125 31.766 1 79.75 153 GLU B N 1
ATOM 4275 C CA . GLU B 1 153 ? -1.35 13.055 32.781 1 79.75 153 GLU B CA 1
ATOM 4276 C C . GLU B 1 153 ? -2.764 13.508 32.406 1 79.75 153 GLU B C 1
ATOM 4278 O O . GLU B 1 153 ? -3.609 13.672 33.281 1 79.75 153 GLU B O 1
ATOM 4283 N N . GLY B 1 154 ? -2.947 13.82 31.188 1 73.44 154 GLY B N 1
ATOM 4284 C CA . GLY B 1 154 ? -4.199 14.398 30.734 1 73.44 154 GLY B CA 1
ATOM 4285 C C . GLY B 1 154 ? -5.352 13.414 30.734 1 73.44 154 GLY B C 1
ATOM 4286 O O . GLY B 1 154 ? -6.52 13.812 30.75 1 73.44 154 GLY B O 1
ATOM 4287 N N . ALA B 1 155 ? -4.949 12.219 30.531 1 61.81 155 ALA B N 1
ATOM 4288 C CA . ALA B 1 155 ? -6.051 11.258 30.484 1 61.81 155 ALA B CA 1
ATOM 4289 C C . ALA B 1 155 ? -6.879 11.32 31.766 1 61.81 155 ALA B C 1
ATOM 4291 O O . ALA B 1 155 ? -8.094 11.109 31.734 1 61.81 155 ALA B O 1
ATOM 4292 N N . ARG B 1 156 ? -6.145 11.727 32.875 1 56.19 156 ARG B N 1
ATOM 4293 C CA . ARG B 1 156 ? -6.852 11.906 34.156 1 56.19 156 ARG B CA 1
ATOM 4294 C C . ARG B 1 156 ? -7.809 13.094 34.094 1 56.19 156 ARG B C 1
ATOM 4296 O O . ARG B 1 156 ? -8.898 13.047 34.656 1 56.19 156 ARG B O 1
ATOM 4303 N N . ARG B 1 157 ? -7.234 14.289 33.562 1 52.88 157 ARG B N 1
ATOM 4304 C CA . ARG B 1 157 ? -7.988 15.539 33.5 1 52.88 157 ARG B CA 1
ATOM 4305 C C . ARG B 1 157 ? -9.18 15.414 32.531 1 52.88 157 ARG B C 1
ATOM 4307 O O . ARG B 1 157 ? -10.273 15.891 32.844 1 52.88 157 ARG B O 1
ATOM 4314 N N . TYR B 1 158 ? -8.766 15.133 31.312 1 49.78 158 TYR B N 1
ATOM 4315 C CA . TYR B 1 158 ? -9.773 15.18 30.25 1 49.78 158 TYR B CA 1
ATOM 4316 C C . TYR B 1 158 ? -10.625 13.914 30.25 1 49.78 158 TYR B C 1
ATOM 4318 O O . TYR B 1 158 ? -11.781 13.945 29.844 1 49.78 158 TYR B O 1
ATOM 4326 N N . LEU B 1 159 ? -9.727 12.836 30.516 1 49.12 159 LEU B N 1
ATOM 4327 C CA . LEU B 1 159 ? -10.492 11.609 30.344 1 49.12 159 LEU B CA 1
ATOM 4328 C C . LEU B 1 159 ? -11.43 11.398 31.531 1 49.12 159 LEU B C 1
ATOM 4330 O O . LEU B 1 159 ? -12.078 10.352 31.641 1 49.12 159 LEU B O 1
ATOM 4334 N N . GLY B 1 160 ? -11.219 12.336 32.656 1 37.66 160 GLY B N 1
ATOM 4335 C CA . GLY B 1 160 ? -12.195 12.094 33.719 1 37.66 160 GLY B CA 1
ATOM 4336 C C . GLY B 1 160 ? -13.57 11.727 33.188 1 37.66 160 GLY B C 1
ATOM 4337 O O . GLY B 1 160 ? -14.133 10.695 33.562 1 37.66 160 GLY B O 1
ATOM 4338 N N . SER B 1 161 ? -14.438 12.836 32.906 1 36.84 161 SER B N 1
ATOM 4339 C CA . SER B 1 161 ? -15.875 12.641 32.781 1 36.84 161 SER B CA 1
ATOM 4340 C C . SER B 1 161 ? -16.219 11.891 31.5 1 36.84 161 SER B C 1
ATOM 4342 O O . SER B 1 161 ? -17.25 11.234 31.422 1 36.84 161 SER B O 1
ATOM 4344 N N . SER B 1 162 ? -15.523 12.242 30.312 1 40.66 162 SER B N 1
ATOM 4345 C CA . SER B 1 162 ? -16.172 11.852 29.062 1 40.66 162 SER B CA 1
ATOM 4346 C C . SER B 1 162 ? -15.852 10.398 28.703 1 40.66 162 SER B C 1
ATOM 4348 O O . SER B 1 162 ? -14.703 9.969 28.828 1 40.66 162 SER B O 1
ATOM 4350 N N . ARG B 1 163 ? -16.844 9.383 28.797 1 40.5 163 ARG B N 1
ATOM 4351 C CA . ARG B 1 163 ? -17.078 7.984 28.438 1 40.5 163 ARG B CA 1
ATOM 4352 C C . ARG B 1 163 ? -16.391 7.617 27.141 1 40.5 163 ARG B C 1
ATOM 4354 O O . ARG B 1 163 ? -16.547 6.496 26.641 1 40.5 163 ARG B O 1
ATOM 4361 N N . TRP B 1 164 ? -15.719 8.539 26.391 1 43.62 164 TRP B N 1
ATOM 4362 C CA . TRP B 1 164 ? -15.398 8.18 25.016 1 43.62 164 TRP B CA 1
ATOM 4363 C C . TRP B 1 164 ? -14.094 7.398 24.953 1 43.62 164 TRP B C 1
ATOM 4365 O O . TRP B 1 164 ? -13.094 7.895 24.422 1 43.62 164 TRP B O 1
ATOM 4375 N N . ARG B 1 165 ? -13.664 6.605 25.953 1 42.19 165 ARG B N 1
ATOM 4376 C CA . ARG B 1 165 ? -12.484 5.746 25.891 1 42.19 165 ARG B CA 1
ATOM 4377 C C . ARG B 1 165 ? -12.656 4.648 24.859 1 42.19 165 ARG B C 1
ATOM 4379 O O . ARG B 1 165 ? -13.633 3.895 24.891 1 42.19 165 ARG B O 1
ATOM 4386 N N . ALA B 1 166 ? -12.102 4.734 23.672 1 41.47 166 ALA B N 1
ATOM 4387 C CA . ALA B 1 166 ? -12.109 3.65 22.688 1 41.47 166 ALA B CA 1
ATOM 4388 C C . ALA B 1 166 ? -11.5 2.379 23.281 1 41.47 166 ALA B C 1
ATOM 4390 O O . ALA B 1 166 ? -10.359 2.385 23.75 1 41.47 166 ALA B O 1
ATOM 4391 N N . SER B 1 167 ? -12.25 1.366 23.953 1 39.25 167 SER B N 1
ATOM 4392 C CA . SER B 1 167 ? -11.883 0.053 24.469 1 39.25 167 SER B CA 1
ATOM 4393 C C . SER B 1 167 ? -11.297 -0.83 23.375 1 39.25 167 SER B C 1
ATOM 4395 O O . SER B 1 167 ? -12.016 -1.276 22.469 1 39.25 167 SER B O 1
ATOM 4397 N N . GLY B 1 168 ? -10.445 -0.577 22.453 1 41.41 168 GLY B N 1
ATOM 4398 C CA . GLY B 1 168 ? -10.07 -1.53 21.422 1 41.41 168 GLY B CA 1
ATOM 4399 C C . GLY B 1 168 ? -8.961 -2.471 21.859 1 41.41 168 GLY B C 1
ATOM 4400 O O . GLY B 1 168 ? -8.469 -2.379 22.984 1 41.41 168 GLY B O 1
ATOM 4401 N N . LEU B 1 169 ? -8.625 -3.594 21 1 42.28 169 LEU B N 1
ATOM 4402 C CA . LEU B 1 169 ? -7.617 -4.629 21.172 1 42.28 169 LEU B CA 1
ATOM 4403 C C . LEU B 1 169 ? -6.324 -4.039 21.719 1 42.28 169 LEU B C 1
ATOM 4405 O O . LEU B 1 169 ? -5.605 -4.695 22.484 1 42.28 169 LEU B O 1
ATOM 4409 N N . LEU B 1 170 ? -6.102 -2.916 21.25 1 43.38 170 LEU B N 1
ATOM 4410 C CA . LEU B 1 170 ? -4.902 -2.273 21.781 1 43.38 170 LEU B CA 1
ATOM 4411 C C . LEU B 1 170 ? -5.16 -1.725 23.188 1 43.38 170 LEU B C 1
ATOM 4413 O O . LEU B 1 170 ? -4.289 -1.078 23.766 1 43.38 170 LEU B O 1
ATOM 4417 N N . ALA B 1 171 ? -6.465 -1.732 23.719 1 43.5 171 ALA B N 1
ATOM 4418 C CA . ALA B 1 171 ? -6.805 -1.292 25.078 1 43.5 171 ALA B CA 1
ATOM 4419 C C . ALA B 1 171 ? -5.934 -1.99 26.109 1 43.5 171 ALA B C 1
ATOM 4421 O O . ALA B 1 171 ? -5.625 -1.416 27.156 1 43.5 171 ALA B O 1
ATOM 4422 N N . GLY B 1 172 ? -5.688 -3.357 25.859 1 41.94 172 GLY B N 1
ATOM 4423 C CA . GLY B 1 172 ? -4.852 -4.094 26.781 1 41.94 172 GLY B CA 1
ATOM 4424 C C . GLY B 1 172 ? -3.443 -3.539 26.891 1 41.94 172 GLY B C 1
ATOM 4425 O O . GLY B 1 172 ? -2.678 -3.939 27.766 1 41.94 172 GLY B O 1
ATOM 4426 N N . VAL B 1 173 ? -3.021 -3.02 25.781 1 40.81 173 VAL B N 1
ATOM 4427 C CA . VAL B 1 173 ? -1.624 -2.604 25.844 1 40.81 173 VAL B CA 1
ATOM 4428 C C . VAL B 1 173 ? -1.434 -1.62 27 1 40.81 173 VAL B C 1
ATOM 4430 O O . VAL B 1 173 ? -0.403 -1.641 27.688 1 40.81 173 VAL B O 1
ATOM 4433 N N . GLY B 1 174 ? -2.365 -0.655 27.188 1 39.72 174 GLY B N 1
ATOM 4434 C CA . GLY B 1 174 ? -2.076 0.375 28.172 1 39.72 174 GLY B CA 1
ATOM 4435 C C . GLY B 1 174 ? -2.488 -0.013 29.578 1 39.72 174 GLY B C 1
ATOM 4436 O O . GLY B 1 174 ? -2.385 0.793 30.5 1 39.72 174 GLY B O 1
ATOM 4437 N N . ALA B 1 175 ? -3.414 -1.037 29.703 1 37.47 175 ALA B N 1
ATOM 4438 C CA . ALA B 1 175 ? -3.908 -1.263 31.062 1 37.47 175 ALA B CA 1
ATOM 4439 C C . ALA B 1 175 ? -2.756 -1.485 32.031 1 37.47 175 ALA B C 1
ATOM 4441 O O . ALA B 1 175 ? -2.939 -1.41 33.25 1 37.47 175 ALA B O 1
ATOM 4442 N N . GLY B 1 176 ? -1.691 -2.309 31.359 1 36.28 176 GLY B N 1
ATOM 4443 C CA . GLY B 1 176 ? -0.845 -2.412 32.531 1 36.28 176 GLY B CA 1
ATOM 4444 C C . GLY B 1 176 ? -0.658 -1.09 33.25 1 36.28 176 GLY B C 1
ATOM 4445 O O . GLY B 1 176 ? -1.456 -0.732 34.125 1 36.28 176 GLY B O 1
ATOM 4446 N N . GLY B 1 177 ? 0.723 -0.744 33.188 1 35.16 177 GLY B N 1
ATOM 4447 C CA . GLY B 1 177 ? 1.218 0.319 34.062 1 35.16 177 GLY B CA 1
ATOM 4448 C C . GLY B 1 177 ? 0.659 1.684 33.688 1 35.16 177 GLY B C 1
ATOM 4449 O O . GLY B 1 177 ? 0.698 2.609 34.5 1 35.16 177 GLY B O 1
ATOM 4450 N N . ALA B 1 178 ? 0.662 1.832 32.188 1 39.69 178 ALA B N 1
ATOM 4451 C CA . ALA B 1 178 ? 0.38 3.252 31.984 1 39.69 178 ALA B CA 1
ATOM 4452 C C . ALA B 1 178 ? -1.116 3.533 32.094 1 39.69 178 ALA B C 1
ATOM 4454 O O . ALA B 1 178 ? -1.879 3.209 31.172 1 39.69 178 ALA B O 1
ATOM 4455 N N . GLY B 1 179 ? -1.807 3.086 33.156 1 40.09 179 GLY B N 1
ATOM 4456 C CA . GLY B 1 179 ? -3.172 3.307 33.594 1 40.09 179 GLY B CA 1
ATOM 4457 C C . GLY B 1 179 ? -3.869 4.434 32.844 1 40.09 179 GLY B C 1
ATOM 4458 O O . GLY B 1 179 ? -5.062 4.348 32.562 1 40.09 179 GLY B O 1
ATOM 4459 N N . TRP B 1 180 ? -3.234 5.625 32.812 1 50.97 180 TRP B N 1
ATOM 4460 C CA . TRP B 1 180 ? -3.896 6.914 32.625 1 50.97 180 TRP B CA 1
ATOM 4461 C C . TRP B 1 180 ? -3.74 7.41 31.188 1 50.97 180 TRP B C 1
ATOM 4463 O O . TRP B 1 180 ? -4.082 8.555 30.875 1 50.97 180 TRP B O 1
ATOM 4473 N N . MET B 1 181 ? -3.154 6.531 30.281 1 55.34 181 MET B N 1
ATOM 4474 C CA . MET B 1 181 ? -2.947 6.977 28.906 1 55.34 181 MET B CA 1
ATOM 4475 C C . MET B 1 181 ? -3.879 6.238 27.953 1 55.34 181 MET B C 1
ATOM 4477 O O . MET B 1 181 ? -4.281 5.105 28.219 1 55.34 181 MET B O 1
ATOM 4481 N N . ALA B 1 182 ? -4.348 7.062 26.969 1 66.69 182 ALA B N 1
ATOM 4482 C CA . ALA B 1 182 ? -5.184 6.441 25.938 1 66.69 182 ALA B CA 1
ATOM 4483 C C . ALA B 1 182 ? -4.469 5.254 25.297 1 66.69 182 ALA B C 1
ATOM 4485 O O . ALA B 1 182 ? -3.264 5.312 25.031 1 66.69 182 ALA B O 1
ATOM 4486 N N . PRO B 1 183 ? -5.184 4.086 25.141 1 72.94 183 PRO B N 1
ATOM 4487 C CA . PRO B 1 183 ? -4.582 2.908 24.516 1 72.94 183 PRO B CA 1
ATOM 4488 C C . PRO B 1 183 ? -3.922 3.23 23.172 1 72.94 183 PRO B C 1
ATOM 4490 O O . PRO B 1 183 ? -2.91 2.621 22.812 1 72.94 183 PRO B O 1
ATOM 4493 N N . SER B 1 184 ? -4.395 4.164 22.469 1 77.31 184 SER B N 1
ATOM 4494 C CA . SER B 1 184 ? -3.842 4.543 21.172 1 77.31 184 SER B CA 1
ATOM 4495 C C . SER B 1 184 ? -2.445 5.141 21.312 1 77.31 184 SER B C 1
ATOM 4497 O O . SER B 1 184 ? -1.542 4.816 20.547 1 77.31 184 SER B O 1
ATOM 4499 N N . ALA B 1 185 ? -2.289 6.02 22.234 1 79.94 185 ALA B N 1
ATOM 4500 C CA . ALA B 1 185 ? -0.971 6.594 22.5 1 79.94 185 ALA B CA 1
ATOM 4501 C C . ALA B 1 185 ? 0.008 5.52 22.969 1 79.94 185 ALA B C 1
ATOM 4503 O O . ALA B 1 185 ? 1.164 5.496 22.531 1 79.94 185 ALA B O 1
ATOM 4504 N N . ALA B 1 186 ? -0.452 4.695 23.875 1 81.44 186 ALA B N 1
ATOM 4505 C CA . ALA B 1 186 ? 0.388 3.621 24.391 1 81.44 186 ALA B CA 1
ATOM 4506 C C . ALA B 1 186 ? 0.852 2.697 23.266 1 81.44 186 ALA B C 1
ATOM 4508 O O . ALA B 1 186 ? 1.989 2.221 23.281 1 81.44 186 ALA B O 1
ATOM 4509 N N . ALA B 1 187 ? -0.051 2.494 22.328 1 83.06 187 ALA B N 1
ATOM 4510 C CA . ALA B 1 187 ? 0.237 1.579 21.234 1 83.06 187 ALA B CA 1
ATOM 4511 C C . ALA B 1 187 ? 1.358 2.119 20.344 1 83.06 187 ALA B C 1
ATOM 4513 O O . ALA B 1 187 ? 1.995 1.363 19.609 1 83.06 187 ALA B O 1
ATOM 4514 N N . SER B 1 188 ? 1.633 3.371 20.328 1 85.69 188 SER B N 1
ATOM 4515 C CA . SER B 1 188 ? 2.725 3.971 19.578 1 85.69 188 SER B CA 1
ATOM 4516 C C . SER B 1 188 ? 4.078 3.477 20.062 1 85.69 188 SER B C 1
ATOM 4518 O O . SER B 1 188 ? 5.094 3.648 19.391 1 85.69 188 SER B O 1
ATOM 4520 N N . GLN B 1 189 ? 4.129 2.816 21.25 1 83.12 189 GLN B N 1
ATOM 4521 C CA . GLN B 1 189 ? 5.383 2.393 21.859 1 83.12 189 GLN B CA 1
ATOM 4522 C C . GLN B 1 189 ? 5.68 0.929 21.547 1 83.12 189 GLN B C 1
ATOM 4524 O O . GLN B 1 189 ? 6.711 0.397 21.969 1 83.12 189 GLN B O 1
ATOM 4529 N N . LEU B 1 190 ? 4.789 0.322 20.797 1 82.62 190 LEU B N 1
ATOM 4530 C CA . LEU B 1 190 ? 5.027 -1.067 20.422 1 82.62 190 LEU B CA 1
ATOM 4531 C C . LEU B 1 190 ? 6.184 -1.171 19.438 1 82.62 190 LEU B C 1
ATOM 4533 O O . LEU B 1 190 ? 6.191 -0.488 18.406 1 82.62 190 LEU B O 1
ATOM 4537 N N . GLU B 1 191 ? 7.215 -1.971 19.828 1 84.25 191 GLU B N 1
ATOM 4538 C CA . GLU B 1 191 ? 8.312 -2.277 18.906 1 84.25 191 GLU B CA 1
ATOM 4539 C C . GLU B 1 191 ? 7.93 -3.408 17.953 1 84.25 191 GLU B C 1
ATOM 4541 O O . GLU B 1 191 ? 7.652 -4.527 18.391 1 84.25 191 GLU B O 1
ATOM 4546 N N . LEU B 1 192 ? 7.93 -3.152 16.672 1 82.06 192 LEU B N 1
ATOM 4547 C CA . LEU B 1 192 ? 7.402 -4.098 15.695 1 82.06 192 LEU B CA 1
ATOM 4548 C C . LEU B 1 192 ? 8.516 -4.645 14.805 1 82.06 192 LEU B C 1
ATOM 4550 O O . LEU B 1 192 ? 8.383 -5.727 14.234 1 82.06 192 LEU B O 1
ATOM 4554 N N . ILE B 1 193 ? 9.547 -3.811 14.586 1 86.56 193 ILE B N 1
ATOM 4555 C CA . ILE B 1 193 ? 10.68 -4.254 13.773 1 86.56 193 ILE B CA 1
ATOM 4556 C C . ILE B 1 193 ? 11.977 -4.07 14.555 1 86.56 193 ILE B C 1
ATOM 4558 O O . ILE B 1 193 ? 12.016 -3.334 15.547 1 86.56 193 ILE B O 1
ATOM 4562 N N . GLU B 1 194 ? 13 -4.746 14.094 1 81 194 GLU B N 1
ATOM 4563 C CA . GLU B 1 194 ? 14.273 -4.801 14.812 1 81 194 GLU B CA 1
ATOM 4564 C C . GLU B 1 194 ? 14.852 -3.404 15.008 1 81 194 GLU B C 1
ATOM 4566 O O . GLU B 1 194 ? 15.422 -3.105 16.062 1 81 194 GLU B O 1
ATOM 4571 N N . THR B 1 195 ? 14.586 -2.498 14.109 1 83.94 195 THR B N 1
ATOM 4572 C CA . THR B 1 195 ? 15.219 -1.186 14.148 1 83.94 195 THR B CA 1
ATOM 4573 C C . THR B 1 195 ? 14.539 -0.286 15.172 1 83.94 195 THR B C 1
ATOM 4575 O O . THR B 1 195 ? 15.07 0.766 15.539 1 83.94 195 THR B O 1
ATOM 4578 N N . ASP B 1 196 ? 13.414 -0.672 15.695 1 86.5 196 ASP B N 1
ATOM 4579 C CA . ASP B 1 196 ? 12.68 0.156 16.641 1 86.5 196 ASP B CA 1
ATOM 4580 C C . ASP B 1 196 ? 13.445 0.29 17.953 1 86.5 196 ASP B C 1
ATOM 4582 O O . ASP B 1 196 ? 13.367 1.322 18.625 1 86.5 196 ASP B O 1
ATOM 4586 N N . SER B 1 197 ? 14.188 -0.702 18.297 1 80.56 197 SER B N 1
ATOM 4587 C CA . SER B 1 197 ? 14.914 -0.708 19.562 1 80.56 197 SER B CA 1
ATOM 4588 C C . SER B 1 197 ? 16.234 0.039 19.453 1 80.56 197 SER B C 1
ATOM 4590 O O . SER B 1 197 ? 16.812 0.451 20.453 1 80.56 197 SER B O 1
ATOM 4592 N N . ILE B 1 198 ? 16.656 0.153 18.219 1 78.06 198 ILE B N 1
ATOM 4593 C CA . ILE B 1 198 ? 17.969 0.771 18.016 1 78.06 198 ILE B CA 1
ATOM 4594 C C . ILE B 1 198 ? 17.812 2.285 17.906 1 78.06 198 ILE B C 1
ATOM 4596 O O . ILE B 1 198 ? 18.734 3.037 18.234 1 78.06 198 ILE B O 1
ATOM 4600 N N . ALA B 1 199 ? 16.641 2.662 17.469 1 74.25 199 ALA B N 1
ATOM 4601 C CA . ALA B 1 199 ? 16.406 4.098 17.328 1 74.25 199 ALA B CA 1
ATOM 4602 C C . ALA B 1 199 ? 16.375 4.781 18.703 1 74.25 199 ALA B C 1
ATOM 4604 O O . ALA B 1 199 ? 15.57 4.422 19.562 1 74.25 199 ALA B O 1
ATOM 4605 N N . GLY B 1 200 ? 17.375 5.547 18.875 1 79.06 200 GLY B N 1
ATOM 4606 C CA . GLY B 1 200 ? 17.516 6.168 20.188 1 79.06 200 GLY B CA 1
ATOM 4607 C C . GLY B 1 200 ? 17.75 7.668 20.109 1 79.06 200 GLY B C 1
ATOM 4608 O O . GLY B 1 200 ? 17.312 8.32 19.156 1 79.06 200 GLY B O 1
ATOM 4609 N N . ALA B 1 201 ? 18.406 8.211 21.016 1 81.62 201 ALA B N 1
ATOM 4610 C CA . ALA B 1 201 ? 18.562 9.648 21.234 1 81.62 201 ALA B CA 1
ATOM 4611 C C . ALA B 1 201 ? 19.344 10.297 20.094 1 81.62 201 ALA B C 1
ATOM 4613 O O . ALA B 1 201 ? 19.156 11.477 19.797 1 81.62 201 ALA B O 1
ATOM 4614 N N . LYS B 1 202 ? 20.125 9.5 19.453 1 86.88 202 LYS B N 1
ATOM 4615 C CA . LYS B 1 202 ? 20.891 10.07 18.344 1 86.88 202 LYS B CA 1
ATOM 4616 C C . LYS B 1 202 ? 19.984 10.414 17.172 1 86.88 202 LYS B C 1
ATOM 4618 O O . LYS B 1 202 ? 20.125 11.477 16.547 1 86.88 202 LYS B O 1
ATOM 4623 N N . GLN B 1 203 ? 19.078 9.586 16.922 1 90.69 203 GLN B N 1
ATOM 4624 C CA . GLN B 1 203 ? 18.188 9.797 15.789 1 90.69 203 GLN B CA 1
ATOM 4625 C C . GLN B 1 203 ? 16.969 10.633 16.188 1 90.69 203 GLN B C 1
ATOM 4627 O O . GLN B 1 203 ? 16.344 11.281 15.352 1 90.69 203 GLN B O 1
ATOM 4632 N N . PHE B 1 204 ? 16.672 10.531 17.438 1 92.75 204 PHE B N 1
ATOM 4633 C CA . PHE B 1 204 ? 15.508 11.242 17.969 1 92.75 204 PHE B CA 1
ATOM 4634 C C . PHE B 1 204 ? 15.859 11.992 19.234 1 92.75 204 PHE B C 1
ATOM 4636 O O . PHE B 1 204 ? 15.469 11.578 20.328 1 92.75 204 PHE B O 1
ATOM 4643 N N . PRO B 1 205 ? 16.547 13.094 19.047 1 91.75 205 PRO B N 1
ATOM 4644 C CA . PRO B 1 205 ? 17.016 13.836 20.219 1 91.75 205 PRO B CA 1
ATOM 4645 C C . PRO B 1 205 ? 15.859 14.453 21.016 1 91.75 205 PRO B C 1
ATOM 4647 O O . PRO B 1 205 ? 15 15.125 20.438 1 91.75 205 PRO B O 1
ATOM 4650 N N . ALA B 1 206 ? 15.938 14.25 22.266 1 88.5 206 ALA B N 1
ATOM 4651 C CA . ALA B 1 206 ? 14.898 14.742 23.156 1 88.5 206 ALA B CA 1
ATOM 4652 C C . ALA B 1 206 ? 14.82 16.266 23.125 1 88.5 206 ALA B C 1
ATOM 4654 O O . ALA B 1 206 ? 15.852 16.953 23.156 1 88.5 206 ALA B O 1
ATOM 4655 N N . GLY B 1 207 ? 13.547 16.703 22.984 1 89 207 GLY B N 1
ATOM 4656 C CA . GLY B 1 207 ? 13.312 18.125 23.078 1 89 207 GLY B CA 1
ATOM 4657 C C . GLY B 1 207 ? 13.516 18.859 21.75 1 89 207 GLY B C 1
ATOM 4658 O O . GLY B 1 207 ? 13.258 20.062 21.656 1 89 207 GLY B O 1
ATOM 4659 N N . VAL B 1 208 ? 14.094 18.219 20.828 1 90.44 208 VAL B N 1
ATOM 4660 C CA . VAL B 1 208 ? 14.273 18.828 19.516 1 90.44 208 VAL B CA 1
ATOM 4661 C C . VAL B 1 208 ? 13.062 18.531 18.625 1 90.44 208 VAL B C 1
ATOM 4663 O O . VAL B 1 208 ? 12.922 17.422 18.109 1 90.44 208 VAL B O 1
ATOM 4666 N N . LEU B 1 209 ? 12.266 19.484 18.516 1 90.19 209 LEU B N 1
ATOM 4667 C CA . LEU B 1 209 ? 10.992 19.359 17.812 1 90.19 209 LEU B CA 1
ATOM 4668 C C . LEU B 1 209 ? 10.945 20.281 16.594 1 90.19 209 LEU B C 1
ATOM 4670 O O . LEU B 1 209 ? 11.648 21.297 16.562 1 90.19 209 LEU B O 1
ATOM 4674 N N . ASP B 1 210 ? 10.242 19.922 15.609 1 85.94 210 ASP B N 1
ATOM 4675 C CA . ASP B 1 210 ? 10.062 20.766 14.438 1 85.94 210 ASP B CA 1
ATOM 4676 C C . ASP B 1 210 ? 8.984 21.828 14.688 1 85.94 210 ASP B C 1
ATOM 4678 O O . ASP B 1 210 ? 8.5 21.969 15.812 1 85.94 210 ASP B O 1
ATOM 4682 N N . VAL B 1 211 ? 8.688 22.578 13.531 1 79.38 211 VAL B N 1
ATOM 4683 C CA . VAL B 1 211 ? 7.805 23.734 13.641 1 79.38 211 VAL B CA 1
ATOM 4684 C C . VAL B 1 211 ? 6.41 23.281 14.07 1 79.38 211 VAL B C 1
ATOM 4686 O O . VAL B 1 211 ? 5.617 24.078 14.57 1 79.38 211 VAL B O 1
ATOM 4689 N N . ASN B 1 212 ? 6.145 22 13.953 1 82.25 212 ASN B N 1
ATOM 4690 C CA . ASN B 1 212 ? 4.828 21.5 14.328 1 82.25 212 ASN B CA 1
ATOM 4691 C C . ASN B 1 212 ? 4.871 20.766 15.664 1 82.25 212 ASN B C 1
ATOM 4693 O O . ASN B 1 212 ? 3.893 20.125 16.062 1 82.25 212 ASN B O 1
ATOM 4697 N N . GLY B 1 213 ? 5.887 20.922 16.344 1 86.5 213 GLY B N 1
ATOM 4698 C CA . GLY B 1 213 ? 6.023 20.297 17.656 1 86.5 213 GLY B CA 1
ATOM 4699 C C . GLY B 1 213 ? 6.211 18.781 17.562 1 86.5 213 GLY B C 1
ATOM 4700 O O . GLY B 1 213 ? 5.949 18.062 18.531 1 86.5 213 GLY B O 1
ATOM 4701 N N . GLN B 1 214 ? 6.605 18.391 16.406 1 89.75 214 GLN B N 1
ATOM 4702 C CA . GLN B 1 214 ? 6.879 16.969 16.219 1 89.75 214 GLN B CA 1
ATOM 4703 C C . GLN B 1 214 ? 8.367 16.672 16.375 1 89.75 214 GLN B C 1
ATOM 4705 O O . GLN B 1 214 ? 9.211 17.516 16.031 1 89.75 214 GLN B O 1
ATOM 4710 N N . GLN B 1 215 ? 8.664 15.438 16.875 1 92.19 215 GLN B N 1
ATOM 4711 C CA . GLN B 1 215 ? 10.047 15 17.047 1 92.19 215 GLN B CA 1
ATOM 4712 C C . GLN B 1 215 ? 10.797 15 15.719 1 92.19 215 GLN B C 1
ATOM 4714 O O . GLN B 1 215 ? 10.297 14.477 14.719 1 92.19 215 GLN B O 1
ATOM 4719 N N . VAL B 1 216 ? 11.914 15.711 15.75 1 91.81 216 VAL B N 1
ATOM 4720 C CA . VAL B 1 216 ? 12.773 15.688 14.57 1 91.81 216 VAL B CA 1
ATOM 4721 C C . VAL B 1 216 ? 13.32 14.273 14.359 1 91.81 216 VAL B C 1
ATOM 4723 O O . VAL B 1 216 ? 13.719 13.609 15.312 1 91.81 216 VAL B O 1
ATOM 4726 N N . ASP B 1 217 ? 13.352 13.812 13.156 1 91 217 ASP B N 1
ATOM 4727 C CA . ASP B 1 217 ? 13.852 12.5 12.734 1 91 217 ASP B CA 1
ATOM 4728 C C . ASP B 1 217 ? 15.164 12.641 11.969 1 91 217 ASP B C 1
ATOM 4730 O O . ASP B 1 217 ? 15.18 13.109 10.828 1 91 217 ASP B O 1
ATOM 4734 N N . LEU B 1 218 ? 16.234 12.227 12.539 1 91.56 218 LEU B N 1
ATOM 4735 C CA . LEU B 1 218 ? 17.562 12.445 11.969 1 91.56 218 LEU B CA 1
ATOM 4736 C C . LEU B 1 218 ? 18.094 11.172 11.32 1 91.56 218 LEU B C 1
ATOM 4738 O O . LEU B 1 218 ? 19.281 11.07 11.016 1 91.56 218 LEU B O 1
ATOM 4742 N N . ARG B 1 219 ? 17.281 10.242 11.312 1 91.38 219 ARG B N 1
ATOM 4743 C CA . ARG B 1 219 ? 17.75 9.039 10.617 1 91.38 219 ARG B CA 1
ATOM 4744 C C . ARG B 1 219 ? 18.188 9.359 9.195 1 91.38 219 ARG B C 1
ATOM 4746 O O . ARG B 1 219 ? 17.547 10.164 8.508 1 91.38 219 ARG B O 1
ATOM 4753 N N . ASP B 1 220 ? 19.219 8.555 8.656 1 88.12 220 ASP B N 1
ATOM 4754 C CA . ASP B 1 220 ? 19.781 8.797 7.328 1 88.12 220 ASP B CA 1
ATOM 4755 C C . ASP B 1 220 ? 18.984 8.062 6.254 1 88.12 220 ASP B C 1
ATOM 4757 O O . ASP B 1 220 ? 19.094 8.383 5.07 1 88.12 220 ASP B O 1
ATOM 4761 N N . LYS B 1 221 ? 18.344 7.191 6.668 1 90.06 221 LYS B N 1
ATOM 4762 C CA . LYS B 1 221 ? 17.547 6.391 5.738 1 90.06 221 LYS B CA 1
ATOM 4763 C C . LYS B 1 221 ? 16.281 5.871 6.41 1 90.06 221 LYS B C 1
ATOM 4765 O O . LYS B 1 221 ? 16.312 5.43 7.559 1 90.06 221 LYS B O 1
ATOM 4770 N N . HIS B 1 222 ? 15.164 6.016 5.758 1 91.62 222 HIS B N 1
ATOM 4771 C CA . HIS B 1 222 ? 13.906 5.414 6.184 1 91.62 222 HIS B CA 1
ATOM 4772 C C . HIS B 1 222 ? 13.078 4.969 4.984 1 91.62 222 HIS B C 1
ATOM 4774 O O . HIS B 1 222 ? 13.531 5.066 3.84 1 91.62 222 HIS B O 1
ATOM 4780 N N . SER B 1 223 ? 11.906 4.543 5.168 1 93.25 223 SER B N 1
ATOM 4781 C CA . SER B 1 223 ? 11.188 3.75 4.176 1 93.25 223 SER B CA 1
ATOM 4782 C C . SER B 1 223 ? 10.75 4.609 2.992 1 93.25 223 SER B C 1
ATOM 4784 O O . SER B 1 223 ? 10.352 4.082 1.953 1 93.25 223 SER B O 1
ATOM 4786 N N . TRP B 1 224 ? 10.852 5.949 3.053 1 94.06 224 TRP B N 1
ATOM 4787 C CA . TRP B 1 224 ? 10.539 6.797 1.904 1 94.06 224 TRP B CA 1
ATOM 4788 C C . TRP B 1 224 ? 11.477 6.492 0.739 1 94.06 224 TRP B C 1
ATOM 4790 O O . TRP B 1 224 ? 11.086 6.598 -0.425 1 94.06 224 TRP B O 1
ATOM 4800 N N . THR B 1 225 ? 12.727 6.059 1.022 1 95.62 225 THR B N 1
ATOM 4801 C CA . THR B 1 225 ? 13.711 5.836 -0.026 1 95.62 225 THR B CA 1
ATOM 4802 C C . THR B 1 225 ? 14 4.348 -0.196 1 95.62 225 THR B C 1
ATOM 4804 O O . THR B 1 225 ? 14.93 3.963 -0.905 1 95.62 225 THR B O 1
ATOM 4807 N N . MET B 1 226 ? 13.273 3.631 0.47 1 97 226 MET B N 1
ATOM 4808 C CA . MET B 1 226 ? 13.539 2.197 0.403 1 97 226 MET B CA 1
ATOM 4809 C C . MET B 1 226 ? 12.797 1.559 -0.768 1 97 226 MET B C 1
ATOM 4811 O O . MET B 1 226 ? 11.688 1.972 -1.104 1 97 226 MET B O 1
ATOM 4815 N N . ARG B 1 227 ? 13.484 0.541 -1.347 1 97.69 227 ARG B N 1
ATOM 4816 C CA . ARG B 1 227 ? 12.945 -0.21 -2.477 1 97.69 227 ARG B CA 1
ATOM 4817 C C . ARG B 1 227 ? 12.32 -1.519 -2.012 1 97.69 227 ARG B C 1
ATOM 4819 O O . ARG B 1 227 ? 12.391 -1.864 -0.831 1 97.69 227 ARG B O 1
ATOM 4826 N N . LEU B 1 228 ? 11.617 -2.221 -2.957 1 98.44 228 LEU B N 1
ATOM 4827 C CA . LEU B 1 228 ? 11.055 -3.533 -2.656 1 98.44 228 LEU B CA 1
ATOM 4828 C C . LEU B 1 228 ? 12.133 -4.473 -2.115 1 98.44 228 LEU B C 1
ATOM 4830 O O . LEU B 1 228 ? 13.219 -4.566 -2.68 1 98.44 228 LEU B O 1
ATOM 4834 N N . GLY B 1 229 ? 11.891 -5.191 -1.069 1 96.62 229 GLY B N 1
ATOM 4835 C CA . GLY B 1 229 ? 12.852 -6.047 -0.397 1 96.62 229 GLY B CA 1
ATOM 4836 C C . GLY B 1 229 ? 13.5 -5.387 0.802 1 96.62 229 GLY B C 1
ATOM 4837 O O . GLY B 1 229 ? 14.055 -6.066 1.668 1 96.62 229 GLY B O 1
ATOM 4838 N N . GLU B 1 230 ? 13.469 -4.043 0.714 1 96.81 230 GLU B N 1
ATOM 4839 C CA . GLU B 1 230 ? 14.094 -3.314 1.815 1 96.81 230 GLU B CA 1
ATOM 4840 C C . GLU B 1 230 ? 13.07 -2.938 2.881 1 96.81 230 GLU B C 1
ATOM 4842 O O . GLU B 1 230 ? 13.414 -2.787 4.055 1 96.81 230 GLU B O 1
ATOM 4847 N N . VAL B 1 231 ? 11.836 -2.67 2.533 1 97 231 VAL B N 1
ATOM 4848 C CA . VAL B 1 231 ? 10.766 -2.311 3.459 1 97 231 VAL B CA 1
ATOM 4849 C C . VAL B 1 231 ? 10.328 -3.545 4.246 1 97 231 VAL B C 1
ATOM 4851 O O . VAL B 1 231 ? 10.031 -4.59 3.662 1 97 231 VAL B O 1
ATOM 4854 N N . GLU B 1 232 ? 10.328 -3.398 5.492 1 96.12 232 GLU B N 1
ATOM 4855 C CA . GLU B 1 232 ? 9.953 -4.539 6.324 1 96.12 232 GLU B CA 1
ATOM 4856 C C . GLU B 1 232 ? 8.461 -4.824 6.23 1 96.12 232 GLU B C 1
ATOM 4858 O O . GLU B 1 232 ? 7.652 -3.902 6.086 1 96.12 232 GLU B O 1
ATOM 4863 N N . THR B 1 233 ? 8.078 -6.105 6.414 1 96.12 233 THR B N 1
ATOM 4864 C CA . THR B 1 233 ? 6.715 -6.586 6.242 1 96.12 233 THR B CA 1
ATOM 4865 C C . THR B 1 233 ? 5.773 -5.91 7.238 1 96.12 233 THR B C 1
ATOM 4867 O O . THR B 1 233 ? 4.684 -5.469 6.871 1 96.12 233 THR B O 1
ATOM 4870 N N . PRO B 1 234 ? 6.188 -5.762 8.562 1 94.88 234 PRO B N 1
ATOM 4871 C CA . PRO B 1 234 ? 5.281 -5.09 9.5 1 94.88 234 PRO B CA 1
ATOM 4872 C C . PRO B 1 234 ? 4.938 -3.666 9.07 1 94.88 234 PRO B C 1
ATOM 4874 O O . PRO B 1 234 ? 3.809 -3.211 9.281 1 94.88 234 PRO B O 1
ATOM 4877 N N . GLU B 1 235 ? 5.91 -2.986 8.508 1 96.38 235 GLU B N 1
ATOM 4878 C CA . GLU B 1 235 ? 5.637 -1.631 8.039 1 96.38 235 GLU B CA 1
ATOM 4879 C C . GLU B 1 235 ? 4.641 -1.639 6.883 1 96.38 235 GLU B C 1
ATOM 4881 O O . GLU B 1 235 ? 3.752 -0.787 6.816 1 96.38 235 GLU B O 1
ATOM 4886 N N . LEU B 1 236 ? 4.836 -2.514 5.926 1 98.06 236 LEU B N 1
ATOM 4887 C CA . LEU B 1 236 ? 3.842 -2.635 4.867 1 98.06 236 LEU B CA 1
ATOM 4888 C C . LEU B 1 236 ? 2.445 -2.83 5.445 1 98.06 236 LEU B C 1
ATOM 4890 O O . LEU B 1 236 ? 1.489 -2.189 5.004 1 98.06 236 LEU B O 1
ATOM 4894 N N . LEU B 1 237 ? 2.338 -3.73 6.438 1 97 237 LEU B N 1
ATOM 4895 C CA . LEU B 1 237 ? 1.037 -4.055 7.008 1 97 237 LEU B CA 1
ATOM 4896 C C . LEU B 1 237 ? 0.438 -2.846 7.719 1 97 237 LEU B C 1
ATOM 4898 O O . LEU B 1 237 ? -0.771 -2.619 7.652 1 97 237 LEU B O 1
ATOM 4902 N N . GLU B 1 238 ? 1.27 -2.113 8.5 1 96.62 238 GLU B N 1
ATOM 4903 C CA . GLU B 1 238 ? 0.8 -0.877 9.117 1 96.62 238 GLU B CA 1
ATOM 4904 C C . GLU B 1 238 ? 0.262 0.094 8.07 1 96.62 238 GLU B C 1
ATOM 4906 O O . GLU B 1 238 ? -0.801 0.689 8.258 1 96.62 238 GLU B O 1
ATOM 4911 N N . VAL B 1 239 ? 1.019 0.269 6.996 1 98.12 239 VAL B N 1
ATOM 4912 C CA . VAL B 1 239 ? 0.664 1.228 5.953 1 98.12 239 VAL B CA 1
ATOM 4913 C C . VAL B 1 239 ? -0.63 0.792 5.27 1 98.12 239 VAL B C 1
ATOM 4915 O O . VAL B 1 239 ? -1.511 1.615 5.012 1 98.12 239 VAL B O 1
ATOM 4918 N N . LEU B 1 240 ? -0.825 -0.48 5.008 1 98.56 240 LEU B N 1
ATOM 4919 C CA . LEU B 1 240 ? -2.068 -0.973 4.422 1 98.56 240 LEU B CA 1
ATOM 4920 C C . LEU B 1 240 ? -3.234 -0.785 5.387 1 98.56 240 LEU B C 1
ATOM 4922 O O . LEU B 1 240 ? -4.348 -0.465 4.965 1 98.56 240 LEU B O 1
ATOM 4926 N N . ALA B 1 241 ? -3.006 -1.017 6.695 1 97.75 241 ALA B N 1
ATOM 4927 C CA . ALA B 1 241 ? -4.051 -0.867 7.703 1 97.75 241 ALA B CA 1
ATOM 4928 C C . ALA B 1 241 ? -4.52 0.583 7.797 1 97.75 241 ALA B C 1
ATOM 4930 O O . ALA B 1 241 ? -5.719 0.861 7.719 1 97.75 241 ALA B O 1
ATOM 4931 N N . VAL B 1 242 ? -3.561 1.487 7.91 1 98.12 242 VAL B N 1
ATOM 4932 C CA . VAL B 1 242 ? -3.879 2.885 8.188 1 98.12 242 VAL B CA 1
ATOM 4933 C C . VAL B 1 242 ? -4.387 3.562 6.922 1 98.12 242 VAL B C 1
ATOM 4935 O O . VAL B 1 242 ? -5.391 4.277 6.949 1 98.12 242 VAL B O 1
ATOM 4938 N N . ASN B 1 243 ? -3.715 3.297 5.773 1 98.56 243 ASN B N 1
ATOM 4939 C CA . ASN B 1 243 ? -3.963 4.09 4.574 1 98.56 243 ASN B CA 1
ATOM 4940 C C . ASN B 1 243 ? -5.102 3.508 3.742 1 98.56 243 ASN B C 1
ATOM 4942 O O . ASN B 1 243 ? -5.668 4.195 2.891 1 98.56 243 ASN B O 1
ATOM 4946 N N . ALA B 1 244 ? -5.43 2.236 3.943 1 98.69 244 ALA B N 1
ATOM 4947 C CA . ALA B 1 244 ? -6.41 1.624 3.049 1 98.69 244 ALA B CA 1
ATOM 4948 C C . ALA B 1 244 ? -7.504 0.914 3.84 1 98.69 244 ALA B C 1
ATOM 4950 O O . ALA B 1 244 ? -8.695 1.202 3.664 1 98.69 244 ALA B O 1
ATOM 4951 N N . ALA B 1 245 ? -7.168 0.097 4.812 1 98.75 245 ALA B N 1
ATOM 4952 C CA . ALA B 1 245 ? -8.164 -0.701 5.523 1 98.75 245 ALA B CA 1
ATOM 4953 C C . ALA B 1 245 ? -9.016 0.173 6.438 1 98.75 245 ALA B C 1
ATOM 4955 O O . ALA B 1 245 ? -10.227 -0.034 6.555 1 98.75 245 ALA B O 1
ATOM 4956 N N . ALA B 1 246 ? -8.391 1.085 7.137 1 98.69 246 ALA B N 1
ATOM 4957 C CA . ALA B 1 246 ? -9.141 1.943 8.047 1 98.69 246 ALA B CA 1
ATOM 4958 C C . ALA B 1 246 ? -10.195 2.754 7.301 1 98.69 246 ALA B C 1
ATOM 4960 O O . ALA B 1 246 ? -11.359 2.787 7.699 1 98.69 246 ALA B O 1
ATOM 4961 N N . PRO B 1 247 ? -9.828 3.424 6.16 1 98.88 247 PRO B N 1
ATOM 4962 C CA . PRO B 1 247 ? -10.875 4.102 5.383 1 98.88 247 PRO B CA 1
ATOM 4963 C C . PRO B 1 247 ? -11.977 3.148 4.918 1 98.88 247 PRO B C 1
ATOM 4965 O O . PRO B 1 247 ? -13.148 3.531 4.871 1 98.88 247 PRO B O 1
ATOM 4968 N N . PHE B 1 248 ? -11.594 1.946 4.605 1 98.88 248 PHE B N 1
ATOM 4969 C CA . PHE B 1 248 ? -12.562 0.922 4.238 1 98.88 248 PHE B CA 1
ATOM 4970 C C . PHE B 1 248 ? -13.562 0.695 5.363 1 98.88 248 PHE B C 1
ATOM 4972 O O . PHE B 1 248 ? -14.773 0.67 5.133 1 98.88 248 PHE B O 1
ATOM 4979 N N . VAL B 1 249 ? -13.117 0.602 6.539 1 98.5 249 VAL B N 1
ATOM 4980 C CA . VAL B 1 249 ? -13.953 0.357 7.707 1 98.5 249 VAL B CA 1
ATOM 4981 C C . VAL B 1 249 ? -14.828 1.58 7.984 1 98.5 249 VAL B C 1
ATOM 4983 O O . VAL B 1 249 ? -16.047 1.458 8.156 1 98.5 249 VAL B O 1
ATOM 4986 N N . LEU B 1 250 ? -14.242 2.705 8.023 1 98.75 250 LEU B N 1
ATOM 4987 C CA . LEU B 1 250 ? -14.969 3.93 8.336 1 98.75 250 LEU B CA 1
ATOM 4988 C C . LEU B 1 250 ? -16.078 4.188 7.32 1 98.75 250 LEU B C 1
ATOM 4990 O O . LEU B 1 250 ? -17.234 4.402 7.695 1 98.75 250 LEU B O 1
ATOM 4994 N N . ASN B 1 251 ? -15.695 4.164 6.02 1 98.81 251 ASN B N 1
ATOM 4995 C CA . ASN B 1 251 ? -16.672 4.441 4.973 1 98.81 251 ASN B CA 1
ATOM 4996 C C . ASN B 1 251 ? -17.797 3.412 4.969 1 98.81 251 ASN B C 1
ATOM 4998 O O . ASN B 1 251 ? -18.953 3.756 4.73 1 98.81 251 ASN B O 1
ATOM 5002 N N . GLY B 1 252 ? -17.406 2.174 5.227 1 98.56 252 GLY B N 1
ATOM 5003 C CA . GLY B 1 252 ? -18.391 1.117 5.211 1 98.56 252 GLY B CA 1
ATOM 5004 C C . GLY B 1 252 ? -19.312 1.138 6.422 1 98.56 252 GLY B C 1
ATOM 5005 O O . GLY B 1 252 ? -20.531 1.168 6.285 1 98.56 252 GLY B O 1
ATOM 5006 N N . LYS B 1 253 ? -18.766 1.197 7.668 1 97.81 253 LYS B N 1
ATOM 5007 C CA . LYS B 1 253 ? -19.531 1.035 8.906 1 97.81 253 LYS B CA 1
ATOM 5008 C C . LYS B 1 253 ? -20.344 2.285 9.219 1 97.81 253 LYS B C 1
ATOM 5010 O O . LYS B 1 253 ? -21.359 2.213 9.914 1 97.81 253 LYS B O 1
ATOM 5015 N N . LEU B 1 254 ? -19.969 3.404 8.688 1 98.44 254 LEU B N 1
ATOM 5016 C CA . LEU B 1 254 ? -20.703 4.629 9.008 1 98.44 254 LEU B CA 1
ATOM 5017 C C . LEU B 1 254 ? -21.609 5.043 7.855 1 98.44 254 LEU B C 1
ATOM 5019 O O . LEU B 1 254 ? -22.203 6.117 7.887 1 98.44 254 LEU B O 1
ATOM 5023 N N . ARG B 1 255 ? -21.734 4.203 6.875 1 98.38 255 ARG B N 1
ATOM 5024 C CA . ARG B 1 255 ? -22.547 4.508 5.703 1 98.38 255 ARG B CA 1
ATOM 5025 C C . ARG B 1 255 ? -24 4.809 6.094 1 98.38 255 ARG B C 1
ATOM 5027 O O . ARG B 1 255 ? -24.578 5.781 5.617 1 98.38 255 ARG B O 1
ATOM 5034 N N . ALA B 1 256 ? -24.547 3.965 6.965 1 98.06 256 ALA B N 1
ATOM 5035 C CA . ALA B 1 256 ? -25.953 4.121 7.332 1 98.06 256 ALA B CA 1
ATOM 5036 C C . ALA B 1 256 ? -26.203 5.48 7.984 1 98.06 256 ALA B C 1
ATOM 5038 O O . ALA B 1 256 ? -27.203 6.137 7.703 1 98.06 256 ALA B O 1
ATOM 5039 N N . LEU B 1 257 ? -25.359 5.887 8.836 1 97.88 257 LEU B N 1
ATOM 5040 C CA . LEU B 1 257 ? -25.5 7.188 9.484 1 97.88 257 LEU B CA 1
ATOM 5041 C C . LEU B 1 257 ? -25.406 8.312 8.469 1 97.88 257 LEU B C 1
ATOM 5043 O O . LEU B 1 257 ? -26.172 9.281 8.531 1 97.88 257 LEU B O 1
ATOM 5047 N N . MET B 1 258 ? -24.531 8.195 7.504 1 98.44 258 MET B N 1
ATOM 5048 C CA . MET B 1 258 ? -24.391 9.211 6.457 1 98.44 258 MET B CA 1
ATOM 5049 C C . MET B 1 258 ? -25.625 9.211 5.547 1 98.44 258 MET B C 1
ATOM 5051 O O . MET B 1 258 ? -26.047 10.266 5.082 1 98.44 258 MET B O 1
ATOM 5055 N N . GLU B 1 259 ? -26.141 8.047 5.305 1 97.75 259 GLU B N 1
ATOM 5056 C CA . GLU B 1 259 ? -27.344 7.961 4.48 1 97.75 259 GLU B CA 1
ATOM 5057 C C . GLU B 1 259 ? -28.516 8.664 5.152 1 97.75 259 GLU B C 1
ATOM 5059 O O . GLU B 1 259 ? -29.312 9.336 4.484 1 97.75 259 GLU B O 1
ATOM 5064 N N . GLN B 1 260 ? -28.594 8.484 6.434 1 95.62 260 GLN B N 1
ATOM 5065 C CA . GLN B 1 260 ? -29.641 9.188 7.172 1 95.62 260 GLN B CA 1
ATOM 5066 C C . GLN B 1 260 ? -29.484 10.695 7.047 1 95.62 260 GLN B C 1
ATOM 5068 O O . GLN B 1 260 ? -30.469 11.414 6.863 1 95.62 260 GLN B O 1
ATOM 5073 N N . THR B 1 261 ? -28.281 11.133 7.094 1 94.38 261 THR B N 1
ATOM 5074 C CA . THR B 1 261 ? -27.969 12.555 6.941 1 94.38 261 THR B CA 1
ATOM 5075 C C . THR B 1 261 ? -28.328 13.031 5.539 1 94.38 261 THR B C 1
ATOM 5077 O O . THR B 1 261 ? -28.969 14.07 5.371 1 94.38 261 THR B O 1
ATOM 5080 N N . ALA B 1 262 ? -27.953 12.305 4.551 1 94 262 ALA B N 1
ATOM 5081 C CA . ALA B 1 262 ? -28.172 12.664 3.152 1 94 262 ALA B CA 1
ATOM 5082 C C . ALA B 1 262 ? -29.656 12.656 2.809 1 94 262 ALA B C 1
ATOM 5084 O O . ALA B 1 262 ? -30.078 13.352 1.882 1 94 262 ALA B O 1
ATOM 5085 N N . ALA B 1 263 ? -30.406 11.914 3.588 1 93.12 263 ALA B N 1
ATOM 5086 C CA . ALA B 1 263 ? -31.828 11.773 3.307 1 93.12 263 ALA B CA 1
ATOM 5087 C C . ALA B 1 263 ? -32.625 12.922 3.914 1 93.12 263 ALA B C 1
ATOM 5089 O O . ALA B 1 263 ? -33.844 13.047 3.67 1 93.12 263 ALA B O 1
ATOM 5090 N N . MET B 1 264 ? -31.953 13.672 4.641 1 89.62 264 MET B N 1
ATOM 5091 C CA . MET B 1 264 ? -32.656 14.766 5.281 1 89.62 264 MET B CA 1
ATOM 5092 C C . MET B 1 264 ? -33.188 15.758 4.246 1 89.62 264 MET B C 1
ATOM 5094 O O . MET B 1 264 ? -32.469 16.125 3.318 1 89.62 264 MET B O 1
ATOM 5098 N N . GLY B 1 265 ? -34.438 16.141 4.473 1 82.75 265 GLY B N 1
ATOM 5099 C CA . GLY B 1 265 ? -35.062 17.078 3.562 1 82.75 265 GLY B CA 1
ATOM 5100 C C . GLY B 1 265 ? -34.75 18.531 3.906 1 82.75 265 GLY B C 1
ATOM 5101 O O . GLY B 1 265 ? -34.156 18.812 4.938 1 82.75 265 GLY B O 1
ATOM 5102 N N . PRO B 1 266 ? -35.344 19.297 2.898 1 78.81 266 PRO B N 1
ATOM 5103 C CA . PRO B 1 266 ? -35.219 20.719 3.209 1 78.81 266 PRO B CA 1
ATOM 5104 C C . PRO B 1 266 ? -35.938 21.109 4.512 1 78.81 266 PRO B C 1
ATOM 5106 O O . PRO B 1 266 ? -37 20.562 4.828 1 78.81 266 PRO B O 1
ATOM 5109 N N . GLY B 1 267 ? -35.344 21.922 5.266 1 79.56 267 GLY B N 1
ATOM 5110 C CA . GLY B 1 267 ? -35.938 22.359 6.512 1 79.56 267 GLY B CA 1
ATOM 5111 C C . GLY B 1 267 ? -35.5 21.547 7.711 1 79.56 267 GLY B C 1
ATOM 5112 O O . GLY B 1 267 ? -35.688 21.969 8.859 1 79.56 267 GLY B O 1
ATOM 5113 N N . GLU B 1 268 ? -35.062 20.406 7.371 1 79.88 268 GLU B N 1
ATOM 5114 C CA . GLU B 1 268 ? -34.594 19.594 8.492 1 79.88 268 GLU B CA 1
ATOM 5115 C C . GLU B 1 268 ? -33.219 20.016 8.938 1 79.88 268 GLU B C 1
ATOM 5117 O O . GLU B 1 268 ? -32.781 19.688 10.047 1 79.88 268 GLU B O 1
ATOM 5122 N N . ASN B 1 269 ? -32.688 20.688 8.109 1 79.06 269 ASN B N 1
ATOM 5123 C CA . ASN B 1 269 ? -31.391 21.266 8.461 1 79.06 269 ASN B CA 1
ATOM 5124 C C . ASN B 1 269 ? -31.531 22.719 8.906 1 79.06 269 ASN B C 1
ATOM 5126 O O . ASN B 1 269 ? -32.438 23.422 8.469 1 79.06 269 ASN B O 1
ATOM 5130 N N . ALA B 1 270 ? -30.578 23.062 9.875 1 74.75 270 ALA B N 1
ATOM 5131 C CA . ALA B 1 270 ? -30.656 24.406 10.445 1 74.75 270 ALA B CA 1
ATOM 5132 C C . ALA B 1 270 ? -30.594 25.469 9.352 1 74.75 270 ALA B C 1
ATOM 5134 O O . ALA B 1 270 ? -31.203 26.531 9.484 1 74.75 270 ALA B O 1
ATOM 5135 N N . ASP B 1 271 ? -30 25.156 8.336 1 75.31 271 ASP B N 1
ATOM 5136 C CA . ASP B 1 271 ? -29.828 26.141 7.285 1 75.31 271 ASP B CA 1
ATOM 5137 C C . ASP B 1 271 ? -30.891 26 6.199 1 75.31 271 ASP B C 1
ATOM 5139 O O . ASP B 1 271 ? -30.891 26.75 5.227 1 75.31 271 ASP B O 1
ATOM 5143 N N . GLY B 1 272 ? -31.719 25.125 6.32 1 76.31 272 GLY B N 1
ATOM 5144 C CA . GLY B 1 272 ? -32.844 24.953 5.402 1 76.31 272 GLY B CA 1
ATOM 5145 C C . GLY B 1 272 ? -32.438 24.219 4.125 1 76.31 272 GLY B C 1
ATOM 5146 O O . GLY B 1 272 ? -33.25 24.094 3.209 1 76.31 272 GLY B O 1
ATOM 5147 N N . ALA B 1 273 ? -31.297 23.781 4.043 1 80.31 273 ALA B N 1
ATOM 5148 C CA . ALA B 1 273 ? -30.828 23.125 2.828 1 80.31 273 ALA B CA 1
ATOM 5149 C C . ALA B 1 273 ? -31.047 21.625 2.895 1 80.31 273 ALA B C 1
ATOM 5151 O O . ALA B 1 273 ? -31.188 21.047 3.982 1 80.31 273 ALA B O 1
ATOM 5152 N N . PRO B 1 274 ? -31.25 20.938 1.604 1 82.56 274 PRO B N 1
ATOM 5153 C CA . PRO B 1 274 ? -31.344 19.484 1.616 1 82.56 274 PRO B CA 1
ATOM 5154 C C . PRO B 1 274 ? -30.047 18.812 2.086 1 82.56 274 PRO B C 1
ATOM 5156 O O . PRO B 1 274 ? -28.984 19.438 2.08 1 82.56 274 PRO B O 1
ATOM 5159 N N . GLY B 1 275 ? -30.297 17.516 2.465 1 86.75 275 GLY B N 1
ATOM 5160 C CA . GLY B 1 275 ? -29.188 16.75 2.998 1 86.75 275 GLY B CA 1
ATOM 5161 C C . GLY B 1 275 ? -28.219 16.266 1.926 1 86.75 275 GLY B C 1
ATOM 5162 O O . GLY B 1 275 ? -28.656 15.836 0.855 1 86.75 275 GLY B O 1
ATOM 5163 N N . ARG B 1 276 ? -26.953 16.422 2.127 1 94.12 276 ARG B N 1
ATOM 5164 C CA . ARG B 1 276 ? -25.812 15.867 1.398 1 94.12 276 ARG B CA 1
ATOM 5165 C C . ARG B 1 276 ? -24.719 15.414 2.357 1 94.12 276 ARG B C 1
ATOM 5167 O O . ARG B 1 276 ? -24.531 16.016 3.422 1 94.12 276 ARG B O 1
ATOM 5174 N N . ALA B 1 277 ? -24.125 14.305 1.9 1 97.62 277 ALA B N 1
ATOM 5175 C CA . ALA B 1 277 ? -22.969 13.867 2.684 1 97.62 277 ALA B CA 1
ATOM 5176 C C . ALA B 1 277 ? -21.75 13.648 1.792 1 97.62 277 ALA B C 1
ATOM 5178 O O . ALA B 1 277 ? -21.891 13.43 0.585 1 97.62 277 ALA B O 1
ATOM 5179 N N . PHE B 1 278 ? -20.578 13.82 2.395 1 98.75 278 PHE B N 1
ATOM 5180 C CA . PHE B 1 278 ? -19.328 13.781 1.629 1 98.75 278 PHE B CA 1
ATOM 5181 C C . PHE B 1 278 ? -18.312 12.883 2.301 1 98.75 278 PHE B C 1
ATOM 5183 O O . PHE B 1 278 ? -18.188 12.867 3.529 1 98.75 278 PHE B O 1
ATOM 5190 N N . VAL B 1 279 ? -17.625 12.086 1.396 1 98.94 279 VAL B N 1
ATOM 5191 C CA . VAL B 1 279 ? -16.438 11.344 1.835 1 98.94 279 VAL B CA 1
ATOM 5192 C C . VAL B 1 279 ? -15.219 11.797 1.037 1 98.94 279 VAL B C 1
ATOM 5194 O O . VAL B 1 279 ? -15.227 11.758 -0.196 1 98.94 279 VAL B O 1
ATOM 5197 N N . ILE B 1 280 ? -14.242 12.289 1.843 1 98.94 280 ILE B N 1
ATOM 5198 C CA . ILE B 1 280 ? -12.969 12.656 1.238 1 98.94 280 ILE B CA 1
ATOM 5199 C C . ILE B 1 280 ? -11.891 11.664 1.671 1 98.94 280 ILE B C 1
ATOM 5201 O O . ILE B 1 280 ? -11.523 11.609 2.85 1 98.94 280 ILE B O 1
ATOM 5205 N N . ASN B 1 281 ? -11.445 10.82 0.607 1 98.88 281 ASN B N 1
ATOM 5206 C CA . ASN B 1 281 ? -10.266 9.984 0.803 1 98.88 281 ASN B CA 1
ATOM 5207 C C . ASN B 1 281 ? -8.984 10.703 0.389 1 98.88 281 ASN B C 1
ATOM 5209 O O . ASN B 1 281 ? -8.734 10.891 -0.802 1 98.88 281 ASN B O 1
ATOM 5213 N N . VAL B 1 282 ? -8.234 11.156 1.52 1 98.69 282 VAL B N 1
ATOM 5214 C CA . VAL B 1 282 ? -7.004 11.883 1.226 1 98.69 282 VAL B CA 1
ATOM 5215 C C . VAL B 1 282 ? -5.949 10.914 0.69 1 98.69 282 VAL B C 1
ATOM 5217 O O . VAL B 1 282 ? -5.508 10.016 1.404 1 98.69 282 VAL B O 1
ATOM 5220 N N . SER B 1 283 ? -5.625 11.07 -0.614 1 97.88 283 SER B N 1
ATOM 5221 C CA . SER B 1 283 ? -4.66 10.242 -1.326 1 97.88 283 SER B CA 1
ATOM 5222 C C . SER B 1 283 ? -3.432 11.047 -1.735 1 97.88 283 SER B C 1
ATOM 5224 O O . SER B 1 283 ? -2.988 11.93 -0.999 1 97.88 283 SER B O 1
ATOM 5226 N N . ALA B 1 284 ? -2.678 10.609 -2.652 1 96.25 284 ALA B N 1
ATOM 5227 C CA . ALA B 1 284 ? -1.459 11.25 -3.137 1 96.25 284 ALA B CA 1
ATOM 5228 C C . ALA B 1 284 ? -1.086 10.742 -4.527 1 96.25 284 ALA B C 1
ATOM 5230 O O . ALA B 1 284 ? -1.694 9.797 -5.031 1 96.25 284 ALA B O 1
ATOM 5231 N N . MET B 1 285 ? -0.113 11.477 -5.133 1 94.62 285 MET B N 1
ATOM 5232 C CA . MET B 1 285 ? 0.378 11.086 -6.453 1 94.62 285 MET B CA 1
ATOM 5233 C C . MET B 1 285 ? 0.988 9.688 -6.414 1 94.62 285 MET B C 1
ATOM 5235 O O . MET B 1 285 ? 1.102 9.031 -7.449 1 94.62 285 MET B O 1
ATOM 5239 N N . GLU B 1 286 ? 1.337 9.289 -5.207 1 94.88 286 GLU B N 1
ATOM 5240 C CA . GLU B 1 286 ? 1.896 7.961 -5.004 1 94.88 286 GLU B CA 1
ATOM 5241 C C . GLU B 1 286 ? 0.91 6.875 -5.43 1 94.88 286 GLU B C 1
ATOM 5243 O O . GLU B 1 286 ? 1.315 5.781 -5.828 1 94.88 286 GLU B O 1
ATOM 5248 N N . GLY B 1 287 ? -0.38 7.098 -5.449 1 96.69 287 GLY B N 1
ATOM 5249 C CA . GLY B 1 287 ? -1.391 6.121 -5.828 1 96.69 287 GLY B CA 1
ATOM 5250 C C . GLY B 1 287 ? -1.747 6.176 -7.301 1 96.69 287 GLY B C 1
ATOM 5251 O O . GLY B 1 287 ? -2.566 5.387 -7.777 1 96.69 287 GLY B O 1
ATOM 5252 N N . LYS B 1 288 ? -1.136 7.172 -7.98 1 96.19 288 LYS B N 1
ATOM 5253 C CA . LYS B 1 288 ? -1.419 7.363 -9.398 1 96.19 288 LYS B CA 1
ATOM 5254 C C . LYS B 1 288 ? -0.523 6.48 -10.258 1 96.19 288 LYS B C 1
ATOM 5256 O O . LYS B 1 288 ? 0.684 6.395 -10.023 1 96.19 288 LYS B O 1
ATOM 5261 N N . PHE B 1 289 ? -1.073 5.727 -11.352 1 95.06 289 PHE B N 1
ATOM 5262 C CA . PHE B 1 289 ? -0.306 4.809 -12.188 1 95.06 289 PHE B CA 1
ATOM 5263 C C . PHE B 1 289 ? 0.447 5.566 -13.273 1 95.06 289 PHE B C 1
ATOM 5265 O O . PHE B 1 289 ? 1.617 5.281 -13.539 1 95.06 289 PHE B O 1
ATOM 5272 N N . TYR B 1 290 ? -0.218 6.477 -13.961 1 90.25 290 TYR B N 1
ATOM 5273 C CA . TYR B 1 290 ? 0.353 7.031 -15.18 1 90.25 290 TYR B CA 1
ATOM 5274 C C . TYR B 1 290 ? 1.147 8.297 -14.883 1 90.25 290 TYR B C 1
ATOM 5276 O O . TYR B 1 290 ? 0.787 9.391 -15.328 1 90.25 290 TYR B O 1
ATOM 5284 N N . ARG B 1 291 ? 2.242 8.047 -14.148 1 90.19 291 ARG B N 1
ATOM 5285 C CA . ARG B 1 291 ? 3.283 9.023 -13.852 1 90.19 291 ARG B CA 1
ATOM 5286 C C . ARG B 1 291 ? 4.637 8.344 -13.672 1 90.19 291 ARG B C 1
ATOM 5288 O O . ARG B 1 291 ? 4.711 7.125 -13.523 1 90.19 291 ARG B O 1
ATOM 5295 N N . TYR B 1 292 ? 5.547 9.203 -13.75 1 86.44 292 TYR B N 1
ATOM 5296 C CA . TYR B 1 292 ? 6.863 8.656 -13.445 1 86.44 292 TYR B CA 1
ATOM 5297 C C . TYR B 1 292 ? 6.941 8.188 -12 1 86.44 292 TYR B C 1
ATOM 5299 O O . TYR B 1 292 ? 6.574 8.93 -11.078 1 86.44 292 TYR B O 1
ATOM 5307 N N . LYS B 1 293 ? 7.41 6.926 -11.867 1 88 293 LYS B N 1
ATOM 5308 C CA . LYS B 1 293 ? 7.562 6.344 -10.539 1 88 293 LYS B CA 1
ATOM 5309 C C . LYS B 1 293 ? 9 5.906 -10.289 1 88 293 LYS B C 1
ATOM 5311 O O . LYS B 1 293 ? 9.617 5.27 -11.141 1 88 293 LYS B O 1
ATOM 5316 N N . THR B 1 294 ? 9.5 6.383 -9.148 1 92.94 294 THR B N 1
ATOM 5317 C CA . THR B 1 294 ? 10.734 5.766 -8.68 1 92.94 294 THR B CA 1
ATOM 5318 C C . THR B 1 294 ? 10.461 4.391 -8.086 1 92.94 294 THR B C 1
ATOM 5320 O O . THR B 1 294 ? 9.312 4.02 -7.859 1 92.94 294 THR B O 1
ATOM 5323 N N . ALA B 1 295 ? 11.547 3.703 -7.859 1 96.94 295 ALA B N 1
ATOM 5324 C CA . ALA B 1 295 ? 11.43 2.371 -7.27 1 96.94 295 ALA B CA 1
ATOM 5325 C C . ALA B 1 295 ? 11.188 2.457 -5.766 1 96.94 295 ALA B C 1
ATOM 5327 O O . ALA B 1 295 ? 10.977 1.437 -5.105 1 96.94 295 ALA B O 1
ATOM 5328 N N . ASN B 1 296 ? 11.086 3.656 -5.27 1 97.19 296 ASN B N 1
ATOM 5329 C CA . ASN B 1 296 ? 11.062 3.863 -3.826 1 97.19 296 ASN B CA 1
ATOM 5330 C C . ASN B 1 296 ? 9.648 3.738 -3.268 1 97.19 296 ASN B C 1
ATOM 5332 O O . ASN B 1 296 ? 8.672 3.986 -3.977 1 97.19 296 ASN B O 1
ATOM 5336 N N . HIS B 1 297 ? 9.539 3.322 -2 1 97.75 297 HIS B N 1
ATOM 5337 C CA . HIS B 1 297 ? 8.367 3.234 -1.13 1 97.75 297 HIS B CA 1
ATOM 5338 C C . HIS B 1 297 ? 7.211 2.527 -1.827 1 97.75 297 HIS B C 1
ATOM 5340 O O . HIS B 1 297 ? 6.113 3.076 -1.926 1 97.75 297 HIS B O 1
ATOM 5346 N N . PRO B 1 298 ? 7.477 1.301 -2.377 1 98.44 298 PRO B N 1
ATOM 5347 C CA . PRO B 1 298 ? 6.398 0.55 -3.027 1 98.44 298 PRO B CA 1
ATOM 5348 C C . PRO B 1 298 ? 5.207 0.315 -2.104 1 98.44 298 PRO B C 1
ATOM 5350 O O . PRO B 1 298 ? 4.062 0.279 -2.564 1 98.44 298 PRO B O 1
ATOM 5353 N N . HIS B 1 299 ? 5.465 0.216 -0.712 1 98.31 299 HIS B N 1
ATOM 5354 C CA . HIS B 1 299 ? 4.402 -0.056 0.25 1 98.31 299 HIS B CA 1
ATOM 5355 C C . HIS B 1 299 ? 3.408 1.098 0.313 1 98.31 299 HIS B C 1
ATOM 5357 O O . HIS B 1 299 ? 2.195 0.876 0.342 1 98.31 299 HIS B O 1
ATOM 5363 N N . THR B 1 300 ? 3.898 2.352 0.295 1 98 300 THR B N 1
ATOM 5364 C CA . THR B 1 300 ? 3.02 3.516 0.29 1 98 300 THR B CA 1
ATOM 5365 C C . THR B 1 300 ? 2.26 3.613 -1.029 1 98 300 THR B C 1
ATOM 5367 O O . THR B 1 300 ? 1.055 3.879 -1.04 1 98 300 THR B O 1
ATOM 5370 N N . ASN B 1 301 ? 2.973 3.412 -2.121 1 98.44 301 ASN B N 1
ATOM 5371 C CA . ASN B 1 301 ? 2.326 3.428 -3.428 1 98.44 301 ASN B CA 1
ATOM 5372 C C . ASN B 1 301 ? 1.184 2.418 -3.502 1 98.44 301 ASN B C 1
ATOM 5374 O O . ASN B 1 301 ? 0.105 2.729 -4.012 1 98.44 301 ASN B O 1
ATOM 5378 N N . MET B 1 302 ? 1.429 1.257 -3.053 1 98.75 302 MET B N 1
ATOM 5379 C CA . MET B 1 302 ? 0.445 0.178 -3.035 1 98.75 302 MET B CA 1
ATOM 5380 C C . MET B 1 302 ? -0.804 0.593 -2.266 1 98.75 302 MET B C 1
ATOM 5382 O O . MET B 1 302 ? -1.924 0.424 -2.752 1 98.75 302 MET B O 1
ATOM 5386 N N . ALA B 1 303 ? -0.585 1.09 -0.998 1 98.75 303 ALA B N 1
ATOM 5387 C CA . ALA B 1 303 ? -1.701 1.44 -0.123 1 98.75 303 ALA B CA 1
ATOM 5388 C C . ALA B 1 303 ? -2.535 2.566 -0.724 1 98.75 303 ALA B C 1
ATOM 5390 O O . ALA B 1 303 ? -3.768 2.541 -0.654 1 98.75 303 ALA B O 1
ATOM 5391 N N . LYS B 1 304 ? -1.882 3.559 -1.322 1 98.62 304 LYS B N 1
ATOM 5392 C CA . LYS B 1 304 ? -2.6 4.676 -1.926 1 98.62 304 LYS B CA 1
ATOM 5393 C C . LYS B 1 304 ? -3.359 4.234 -3.172 1 98.62 304 LYS B C 1
ATOM 5395 O O . LYS B 1 304 ? -4.449 4.738 -3.453 1 98.62 304 LYS B O 1
ATOM 5400 N N . ALA B 1 305 ? -2.777 3.299 -3.951 1 98.69 305 ALA B N 1
ATOM 5401 C CA . ALA B 1 305 ? -3.506 2.754 -5.094 1 98.69 305 ALA B CA 1
ATOM 5402 C C . ALA B 1 305 ? -4.75 1.993 -4.641 1 98.69 305 ALA B C 1
ATOM 5404 O O . ALA B 1 305 ? -5.805 2.078 -5.273 1 98.69 305 ALA B O 1
ATOM 5405 N N . ALA B 1 306 ? -4.648 1.229 -3.588 1 98.88 306 ALA B N 1
ATOM 5406 C CA . ALA B 1 306 ? -5.797 0.514 -3.039 1 98.88 306 ALA B CA 1
ATOM 5407 C C . ALA B 1 306 ? -6.891 1.484 -2.602 1 98.88 306 ALA B C 1
ATOM 5409 O O . ALA B 1 306 ? -8.07 1.258 -2.869 1 98.88 306 ALA B O 1
ATOM 5410 N N . LEU B 1 307 ? -6.492 2.566 -1.913 1 98.88 307 LEU B N 1
ATOM 5411 C CA . LEU B 1 307 ? -7.434 3.596 -1.486 1 98.88 307 LEU B CA 1
ATOM 5412 C C . LEU B 1 307 ? -8.141 4.219 -2.686 1 98.88 307 LEU B C 1
ATOM 5414 O O . LEU B 1 307 ? -9.359 4.391 -2.67 1 98.88 307 LEU B O 1
ATOM 5418 N N . ASN B 1 308 ? -7.402 4.594 -3.713 1 98.69 308 ASN B N 1
ATOM 5419 C CA . ASN B 1 308 ? -7.977 5.141 -4.938 1 98.69 308 ASN B CA 1
ATOM 5420 C C . ASN B 1 308 ? -8.961 4.168 -5.578 1 98.69 308 ASN B C 1
ATOM 5422 O O . ASN B 1 308 ? -10.023 4.578 -6.059 1 98.69 308 ASN B O 1
ATOM 5426 N N . MET B 1 309 ? -8.641 2.918 -5.527 1 98.69 309 MET B N 1
ATOM 5427 C CA . MET B 1 309 ? -9.5 1.927 -6.164 1 98.69 309 MET B CA 1
ATOM 5428 C C . MET B 1 309 ? -10.797 1.746 -5.379 1 98.69 309 MET B C 1
ATOM 5430 O O . MET B 1 309 ? -11.859 1.522 -5.965 1 98.69 309 MET B O 1
ATOM 5434 N N . MET B 1 310 ? -10.695 1.812 -4.066 1 98.75 310 MET B N 1
ATOM 5435 C CA . MET B 1 310 ? -11.938 1.806 -3.289 1 98.75 310 MET B CA 1
ATOM 5436 C C . MET B 1 310 ? -12.844 2.955 -3.705 1 98.75 310 MET B C 1
ATOM 5438 O O . MET B 1 310 ? -14.055 2.768 -3.869 1 98.75 310 MET B O 1
ATOM 5442 N N . THR B 1 311 ? -12.266 4.094 -3.838 1 98.69 311 THR B N 1
ATOM 5443 C CA . THR B 1 311 ? -13.023 5.273 -4.25 1 98.69 311 THR B CA 1
ATOM 5444 C C . THR B 1 311 ? -13.672 5.051 -5.613 1 98.69 311 THR B C 1
ATOM 5446 O O . THR B 1 311 ? -14.875 5.266 -5.781 1 98.69 311 THR B O 1
ATOM 5449 N N . ALA B 1 312 ? -12.852 4.602 -6.574 1 98.19 312 ALA B N 1
ATOM 5450 C CA . ALA B 1 312 ? -13.336 4.383 -7.934 1 98.19 312 ALA B CA 1
ATOM 5451 C C . ALA B 1 312 ? -14.438 3.326 -7.961 1 98.19 312 ALA B C 1
ATOM 5453 O O . ALA B 1 312 ? -15.367 3.408 -8.773 1 98.19 312 ALA B O 1
ATOM 5454 N N . THR B 1 313 ? -14.352 2.371 -7.09 1 98.31 313 THR B N 1
ATOM 5455 C CA . THR B 1 313 ? -15.273 1.243 -7.078 1 98.31 313 THR B CA 1
ATOM 5456 C C . THR B 1 313 ? -16.594 1.631 -6.41 1 98.31 313 THR B C 1
ATOM 5458 O O . THR B 1 313 ? -17.672 1.341 -6.938 1 98.31 313 THR B O 1
ATOM 5461 N N . ALA B 1 314 ? -16.578 2.359 -5.297 1 98.62 314 ALA B N 1
ATOM 5462 C CA . ALA B 1 314 ? -17.734 2.471 -4.41 1 98.62 314 ALA B CA 1
ATOM 5463 C C . ALA B 1 314 ? -18.484 3.777 -4.648 1 98.62 314 ALA B C 1
ATOM 5465 O O . ALA B 1 314 ? -19.641 3.918 -4.246 1 98.62 314 ALA B O 1
ATOM 5466 N N . ALA B 1 315 ? -17.906 4.738 -5.316 1 98.56 315 ALA B N 1
ATOM 5467 C CA . ALA B 1 315 ? -18.406 6.109 -5.328 1 98.56 315 ALA B CA 1
ATOM 5468 C C . ALA B 1 315 ? -19.781 6.184 -5.965 1 98.56 315 ALA B C 1
ATOM 5470 O O . ALA B 1 315 ? -20.672 6.906 -5.484 1 98.56 315 ALA B O 1
ATOM 5471 N N . ALA B 1 316 ? -19.984 5.461 -7.039 1 98.12 316 ALA B N 1
ATOM 5472 C CA . ALA B 1 316 ? -21.281 5.539 -7.727 1 98.12 316 ALA B CA 1
ATOM 5473 C C . ALA B 1 316 ? -22.406 5.016 -6.844 1 98.12 316 ALA B C 1
ATOM 5475 O O . ALA B 1 316 ? -23.484 5.594 -6.801 1 98.12 316 ALA B O 1
ATOM 5476 N N . ASP B 1 317 ? -22.156 3.951 -6.195 1 98.38 317 ASP B N 1
ATOM 5477 C CA . ASP B 1 317 ? -23.141 3.391 -5.266 1 98.38 317 ASP B CA 1
ATOM 5478 C C . ASP B 1 317 ? -23.453 4.379 -4.145 1 98.38 317 ASP B C 1
ATOM 5480 O O . ASP B 1 317 ? -24.625 4.555 -3.781 1 98.38 317 ASP B O 1
ATOM 5484 N N . TYR B 1 318 ? -22.516 5.02 -3.586 1 98.69 318 TYR B N 1
ATOM 5485 C CA . TYR B 1 318 ? -22.703 6.012 -2.535 1 98.69 318 TYR B CA 1
ATOM 5486 C C . TYR B 1 318 ? -23.453 7.227 -3.064 1 98.69 318 TYR B C 1
ATOM 5488 O O . TYR B 1 318 ? -24.344 7.758 -2.391 1 98.69 318 TYR B O 1
ATOM 5496 N N . ALA B 1 319 ? -23.141 7.66 -4.227 1 98.38 319 ALA B N 1
ATOM 5497 C CA . ALA B 1 319 ? -23.797 8.82 -4.816 1 98.38 319 ALA B CA 1
ATOM 5498 C C . ALA B 1 319 ? -25.297 8.578 -4.977 1 98.38 319 ALA B C 1
ATOM 5500 O O . ALA B 1 319 ? -26.094 9.508 -4.84 1 98.38 319 ALA B O 1
ATOM 5501 N N . ALA B 1 320 ? -25.656 7.355 -5.238 1 97.38 320 ALA B N 1
ATOM 5502 C CA . ALA B 1 320 ? -27.078 7 -5.367 1 97.38 320 ALA B CA 1
ATOM 5503 C C . ALA B 1 320 ? -27.828 7.25 -4.066 1 97.38 320 ALA B C 1
ATOM 5505 O O . ALA B 1 320 ? -29.047 7.418 -4.066 1 97.38 320 ALA B O 1
ATOM 5506 N N . SER B 1 321 ? -27.094 7.348 -2.979 1 97.31 321 SER B N 1
ATOM 5507 C CA . SER B 1 321 ? -27.688 7.613 -1.678 1 97.31 321 SER B CA 1
ATOM 5508 C C . SER B 1 321 ? -27.359 9.023 -1.194 1 97.31 321 SER B C 1
ATOM 5510 O O . SER B 1 321 ? -27.5 9.328 -0.009 1 97.31 321 SER B O 1
ATOM 5512 N N . GLY B 1 322 ? -26.875 9.844 -2.062 1 97 322 GLY B N 1
ATOM 5513 C CA . GLY B 1 322 ? -26.609 11.227 -1.725 1 97 322 GLY B CA 1
ATOM 5514 C C . GLY B 1 322 ? -25.297 11.43 -0.99 1 97 322 GLY B C 1
ATOM 5515 O O . GLY B 1 322 ? -25.109 12.453 -0.335 1 97 322 GLY B O 1
ATOM 5516 N N . ILE B 1 323 ? -24.453 10.438 -1.004 1 98.5 323 ILE B N 1
ATOM 5517 C CA . ILE B 1 323 ? -23.125 10.539 -0.425 1 98.5 323 ILE B CA 1
ATOM 5518 C C . ILE B 1 323 ? -22.078 10.633 -1.538 1 98.5 323 ILE B C 1
ATOM 5520 O O . ILE B 1 323 ? -21.938 9.711 -2.342 1 98.5 323 ILE B O 1
ATOM 5524 N N . TYR B 1 324 ? -21.328 11.688 -1.548 1 98.81 324 TYR B N 1
ATOM 5525 C CA . TYR B 1 324 ? -20.406 11.961 -2.645 1 98.81 324 TYR B CA 1
ATOM 5526 C C . TYR B 1 324 ? -18.953 11.758 -2.203 1 98.81 324 TYR B C 1
ATOM 5528 O O . TYR B 1 324 ? -18.406 12.594 -1.482 1 98.81 324 TYR B O 1
ATOM 5536 N N . MET B 1 325 ? -18.375 10.648 -2.727 1 98.81 325 MET B N 1
ATOM 5537 C CA . MET B 1 325 ? -17.047 10.195 -2.311 1 98.81 325 MET B CA 1
ATOM 5538 C C . MET B 1 325 ? -16.016 10.469 -3.396 1 98.81 325 MET B C 1
ATOM 5540 O O . MET B 1 325 ? -16.234 10.133 -4.562 1 98.81 325 MET B O 1
ATOM 5544 N N . ASN B 1 326 ? -14.898 11.133 -3.01 1 98.88 326 ASN B N 1
ATOM 5545 C CA . ASN B 1 326 ? -13.773 11.406 -3.904 1 98.88 326 ASN B CA 1
ATOM 5546 C C . ASN B 1 326 ? -12.438 11.172 -3.217 1 98.88 326 ASN B C 1
ATOM 5548 O O . ASN B 1 326 ? -12.359 11.125 -1.987 1 98.88 326 ASN B O 1
ATOM 5552 N N . ALA B 1 327 ? -11.422 10.875 -4.047 1 98.81 327 ALA B N 1
ATOM 5553 C CA . ALA B 1 327 ? -10.031 10.922 -3.605 1 98.81 327 ALA B CA 1
ATOM 5554 C C . ALA B 1 327 ? -9.391 12.266 -3.941 1 98.81 327 ALA B C 1
ATOM 5556 O O . ALA B 1 327 ? -9.672 12.844 -4.992 1 98.81 327 ALA B O 1
ATOM 5557 N N . VAL B 1 328 ? -8.492 12.805 -2.982 1 98.75 328 VAL B N 1
ATOM 5558 C CA . VAL B 1 328 ? -7.902 14.117 -3.197 1 98.75 328 VAL B CA 1
ATOM 5559 C C . VAL B 1 328 ? -6.41 14.07 -2.879 1 98.75 328 VAL B C 1
ATOM 5561 O O . VAL B 1 328 ? -6.008 13.57 -1.826 1 98.75 328 VAL B O 1
ATOM 5564 N N . ASP B 1 329 ? -5.59 14.5 -3.846 1 97.94 329 ASP B N 1
ATOM 5565 C CA . ASP B 1 329 ? -4.168 14.75 -3.617 1 97.94 329 ASP B CA 1
ATOM 5566 C C . ASP B 1 329 ? -3.953 16.047 -2.854 1 97.94 329 ASP B C 1
ATOM 5568 O O . ASP B 1 329 ? -4.473 17.094 -3.244 1 97.94 329 ASP B O 1
ATOM 5572 N N . THR B 1 330 ? -3.205 15.977 -1.792 1 96.69 330 THR B N 1
ATOM 5573 C CA . THR B 1 330 ? -3.008 17.156 -0.943 1 96.69 330 THR B CA 1
ATOM 5574 C C . THR B 1 330 ? -2.062 18.141 -1.608 1 96.69 330 THR B C 1
ATOM 5576 O O . THR B 1 330 ? -2.086 19.344 -1.292 1 96.69 330 THR B O 1
ATOM 5579 N N . GLY B 1 331 ? -1.216 17.609 -2.473 1 94.19 331 GLY B N 1
ATOM 5580 C CA . GLY B 1 331 ? -0.13 18.406 -3.002 1 94.19 331 GLY B CA 1
ATOM 5581 C C . GLY B 1 331 ? 1.17 18.234 -2.238 1 94.19 331 GLY B C 1
ATOM 5582 O O . GLY B 1 331 ? 1.218 17.516 -1.238 1 94.19 331 GLY B O 1
ATOM 5583 N N . TRP B 1 332 ? 2.213 18.938 -2.725 1 88.44 332 TRP B N 1
ATOM 5584 C CA . TRP B 1 332 ? 3.557 18.781 -2.18 1 88.44 332 TRP B CA 1
ATOM 5585 C C . TRP B 1 332 ? 3.816 19.781 -1.068 1 88.44 332 TRP B C 1
ATOM 5587 O O . TRP B 1 332 ? 4.07 20.969 -1.339 1 88.44 332 TRP B O 1
ATOM 5597 N N . ILE B 1 333 ? 3.76 19.359 0.123 1 86.88 333 ILE B N 1
ATOM 5598 C CA . ILE B 1 333 ? 3.869 20.281 1.249 1 86.88 333 ILE B CA 1
ATOM 5599 C C . ILE B 1 333 ? 5.105 19.938 2.078 1 86.88 333 ILE B C 1
ATOM 5601 O O . ILE B 1 333 ? 5.562 20.75 2.885 1 86.88 333 ILE B O 1
ATOM 5605 N N . ASN B 1 334 ? 5.477 18.75 1.945 1 79.31 334 ASN B N 1
ATOM 5606 C CA . ASN B 1 334 ? 6.629 18.312 2.729 1 79.31 334 ASN B CA 1
ATOM 5607 C C . ASN B 1 334 ? 7.57 17.438 1.905 1 79.31 334 ASN B C 1
ATOM 5609 O O . ASN B 1 334 ? 7.121 16.688 1.04 1 79.31 334 ASN B O 1
ATOM 5613 N N . ASP B 1 335 ? 8.758 17.75 2.141 1 78.44 335 ASP B N 1
ATOM 5614 C CA . ASP B 1 335 ? 9.75 16.828 1.62 1 78.44 335 ASP B CA 1
ATOM 5615 C C . ASP B 1 335 ? 9.93 15.625 2.557 1 78.44 335 ASP B C 1
ATOM 5617 O O . ASP B 1 335 ? 10.484 15.766 3.65 1 78.44 335 ASP B O 1
ATOM 5621 N N . GLU B 1 336 ? 9.562 14.477 2.117 1 81.56 336 GLU B N 1
ATOM 5622 C CA . GLU B 1 336 ? 9.531 13.289 2.961 1 81.56 336 GLU B CA 1
ATOM 5623 C C . GLU B 1 336 ? 10.898 12.609 3.008 1 81.56 336 GLU B C 1
ATOM 5625 O O . GLU B 1 336 ? 11.102 11.664 3.771 1 81.56 336 GLU B O 1
ATOM 5630 N N . ASN B 1 337 ? 11.836 13.164 2.281 1 84.44 337 ASN B N 1
ATOM 5631 C CA . ASN B 1 337 ? 13.18 12.602 2.328 1 84.44 337 ASN B CA 1
ATOM 5632 C C . ASN B 1 337 ? 13.812 12.773 3.707 1 84.44 337 ASN B C 1
ATOM 5634 O O . ASN B 1 337 ? 13.406 13.648 4.477 1 84.44 337 ASN B O 1
ATOM 5638 N N . PRO B 1 338 ? 14.758 11.82 4.059 1 84.44 338 PRO B N 1
ATOM 5639 C CA . PRO B 1 338 ? 15.555 12.086 5.258 1 84.44 338 PRO B CA 1
ATOM 5640 C C . PRO B 1 338 ? 16.109 13.508 5.301 1 84.44 338 PRO B C 1
ATOM 5642 O O . PRO B 1 338 ? 16.422 14.078 4.258 1 84.44 338 PRO B O 1
ATOM 5645 N N . LEU B 1 339 ? 16.094 14.117 6.621 1 83.81 339 LEU B N 1
ATOM 5646 C CA . LEU B 1 339 ? 16.359 15.539 6.84 1 83.81 339 LEU B CA 1
ATOM 5647 C C . LEU B 1 339 ? 17.625 15.977 6.094 1 83.81 339 LEU B C 1
ATOM 5649 O O . LEU B 1 339 ? 17.641 17.047 5.488 1 83.81 339 LEU B O 1
ATOM 5653 N N . GLY B 1 340 ? 18.672 15.148 6.188 1 80.88 340 GLY B N 1
ATOM 5654 C CA . GLY B 1 340 ? 19.891 15.508 5.473 1 80.88 340 GLY B CA 1
ATOM 5655 C C . GLY B 1 340 ? 19.688 15.609 3.973 1 80.88 340 GLY B C 1
ATOM 5656 O O . GLY B 1 340 ? 20.156 16.562 3.342 1 80.88 340 GLY B O 1
ATOM 5657 N N . THR B 1 341 ? 19.016 14.703 3.469 1 82.31 341 THR B N 1
ATOM 5658 C CA . THR B 1 341 ? 18.703 14.703 2.041 1 82.31 341 THR B CA 1
ATOM 5659 C C . THR B 1 341 ? 17.797 15.867 1.679 1 82.31 341 THR B C 1
ATOM 5661 O O . THR B 1 341 ? 18.031 16.562 0.684 1 82.31 341 THR B O 1
ATOM 5664 N N . ALA B 1 342 ? 16.766 16.078 2.486 1 82.38 342 ALA B N 1
ATOM 5665 C CA . ALA B 1 342 ? 15.836 17.188 2.26 1 82.38 342 ALA B CA 1
ATOM 5666 C C . ALA B 1 342 ? 16.562 18.531 2.285 1 82.38 342 ALA B C 1
ATOM 5668 O O . ALA B 1 342 ? 16.297 19.406 1.456 1 82.38 342 ALA B O 1
ATOM 5669 N N . ALA B 1 343 ? 17.391 18.719 3.283 1 81.94 343 ALA B N 1
ATOM 5670 C CA . ALA B 1 343 ? 18.156 19.953 3.402 1 81.94 343 ALA B CA 1
ATOM 5671 C C . ALA B 1 343 ? 19.047 20.172 2.18 1 81.94 343 ALA B C 1
ATOM 5673 O O . ALA B 1 343 ? 19.172 21.297 1.677 1 81.94 343 ALA B O 1
ATOM 5674 N N . ARG B 1 344 ? 19.688 19.078 1.729 1 81.19 344 ARG B N 1
ATOM 5675 C CA . ARG B 1 344 ? 20.547 19.156 0.546 1 81.19 344 ARG B CA 1
ATOM 5676 C C . ARG B 1 344 ? 19.734 19.562 -0.682 1 81.19 344 ARG B C 1
ATOM 5678 O O . ARG B 1 344 ? 20.141 20.453 -1.433 1 81.19 344 ARG B O 1
ATOM 5685 N N . ILE B 1 345 ? 18.672 18.953 -0.777 1 77.69 345 ILE B N 1
ATOM 5686 C CA . ILE B 1 345 ? 17.828 19.234 -1.927 1 77.69 345 ILE B CA 1
ATOM 5687 C C . ILE B 1 345 ? 17.328 20.672 -1.861 1 77.69 345 ILE B C 1
ATOM 5689 O O . ILE B 1 345 ? 17.328 21.391 -2.871 1 77.69 345 ILE B O 1
ATOM 5693 N N . ALA B 1 346 ? 16.875 21.141 -0.742 1 79.44 346 ALA B N 1
ATOM 5694 C CA . ALA B 1 346 ? 16.406 22.516 -0.556 1 79.44 346 ALA B CA 1
ATOM 5695 C C . ALA B 1 346 ? 17.5 23.516 -0.89 1 79.44 346 ALA B C 1
ATOM 5697 O O . ALA B 1 346 ? 17.25 24.547 -1.54 1 79.44 346 ALA B O 1
ATOM 5698 N N . LYS B 1 347 ? 18.656 23.328 -0.332 1 79.12 347 LYS B N 1
ATOM 5699 C CA . LYS B 1 347 ? 19.797 24.234 -0.57 1 79.12 347 LYS B CA 1
ATOM 5700 C C . LYS B 1 347 ? 20.188 24.234 -2.045 1 79.12 347 LYS B C 1
ATOM 5702 O O . LYS B 1 347 ? 20.406 25.297 -2.629 1 79.12 347 LYS B O 1
ATOM 5707 N N . GLN B 1 348 ? 20.234 23.047 -2.561 1 71.94 348 GLN B N 1
ATOM 5708 C CA . GLN B 1 348 ? 20.719 22.922 -3.93 1 71.94 348 GLN B CA 1
ATOM 5709 C C . GLN B 1 348 ? 19.719 23.5 -4.93 1 71.94 348 GLN B C 1
ATOM 5711 O O . GLN B 1 348 ? 20.125 24.109 -5.922 1 71.94 348 GLN B O 1
ATOM 5716 N N . HIS B 1 349 ? 18.547 23.328 -4.574 1 70.94 349 HIS B N 1
ATOM 5717 C CA . HIS B 1 349 ? 17.562 23.719 -5.574 1 70.94 349 HIS B CA 1
ATOM 5718 C C . HIS B 1 349 ? 16.766 24.938 -5.121 1 70.94 349 HIS B C 1
ATOM 5720 O O . HIS B 1 349 ? 15.828 25.359 -5.801 1 70.94 349 HIS B O 1
ATOM 5726 N N . SER B 1 350 ? 17.281 25.547 -4.004 1 69.56 350 SER B N 1
ATOM 5727 C CA . SER B 1 350 ? 16.516 26.656 -3.441 1 69.56 350 SER B CA 1
ATOM 5728 C C . SER B 1 350 ? 15.023 26.344 -3.459 1 69.56 350 SER B C 1
ATOM 5730 O O . SER B 1 350 ? 14.219 27.188 -3.891 1 69.56 350 SER B O 1
ATOM 5732 N N . PHE B 1 351 ? 14.938 25.188 -3.061 1 68.75 351 PHE B N 1
ATOM 5733 C CA . PHE B 1 351 ? 13.602 24.609 -3.201 1 68.75 351 PHE B CA 1
ATOM 5734 C C . PHE B 1 351 ? 12.812 24.781 -1.912 1 68.75 351 PHE B C 1
ATOM 5736 O O . PHE B 1 351 ? 13.344 24.594 -0.817 1 68.75 351 PHE B O 1
ATOM 5743 N N . GLN B 1 352 ? 11.641 25.359 -2.066 1 76 352 GLN B N 1
ATOM 5744 C CA . GLN B 1 352 ? 10.617 25.344 -1.034 1 76 352 GLN B CA 1
ATOM 5745 C C . GLN B 1 352 ? 9.32 24.719 -1.552 1 76 352 GLN B C 1
ATOM 5747 O O . GLN B 1 352 ? 8.984 24.859 -2.727 1 76 352 GLN B O 1
ATOM 5752 N N . THR B 1 353 ? 8.797 23.906 -0.711 1 82.56 353 THR B N 1
ATOM 5753 C CA . THR B 1 353 ? 7.52 23.344 -1.135 1 82.56 353 THR B CA 1
ATOM 5754 C C . THR B 1 353 ? 6.566 24.438 -1.594 1 82.56 353 THR B C 1
ATOM 5756 O O . THR B 1 353 ? 6.535 25.531 -1.014 1 82.56 353 THR B O 1
ATOM 5759 N N . PRO B 1 354 ? 5.855 24.156 -2.613 1 89.12 354 PRO B N 1
ATOM 5760 C CA . PRO B 1 354 ? 5.051 25.188 -3.266 1 89.12 354 PRO B CA 1
ATOM 5761 C C . PRO B 1 354 ? 3.861 25.641 -2.416 1 89.12 354 PRO B C 1
ATOM 5763 O O . PRO B 1 354 ? 3.359 26.75 -2.584 1 89.12 354 PRO B O 1
ATOM 5766 N N . ILE B 1 355 ? 3.475 24.688 -1.626 1 93.75 355 ILE B N 1
ATOM 5767 C CA . ILE B 1 355 ? 2.295 25.031 -0.842 1 93.75 355 ILE B CA 1
ATOM 5768 C C . ILE B 1 355 ? 2.471 24.562 0.597 1 93.75 355 ILE B C 1
ATOM 5770 O O . ILE B 1 355 ? 3.443 23.875 0.914 1 93.75 355 ILE B O 1
ATOM 5774 N N . ASP B 1 356 ? 1.607 25 1.537 1 93.62 356 ASP B N 1
ATOM 5775 C CA . ASP B 1 356 ? 1.7 24.641 2.947 1 93.62 356 ASP B CA 1
ATOM 5776 C C . ASP B 1 356 ? 0.468 23.859 3.395 1 93.62 356 ASP B C 1
ATOM 5778 O O . ASP B 1 356 ? -0.358 23.469 2.568 1 93.62 356 ASP B O 1
ATOM 5782 N N . GLU B 1 357 ? 0.38 23.625 4.637 1 95.56 357 GLU B N 1
ATOM 5783 C CA . GLU B 1 357 ? -0.662 22.766 5.195 1 95.56 357 GLU B CA 1
ATOM 5784 C C . GLU B 1 357 ? -2.043 23.391 5.012 1 95.56 357 GLU B C 1
ATOM 5786 O O . GLU B 1 357 ? -3.035 22.672 4.855 1 95.56 357 GLU B O 1
ATOM 5791 N N . GLU B 1 358 ? -2.1 24.688 5.082 1 96.31 358 GLU B N 1
ATOM 5792 C CA . GLU B 1 358 ? -3.375 25.359 4.863 1 96.31 358 GLU B CA 1
ATOM 5793 C C . GLU B 1 358 ? -3.887 25.125 3.445 1 96.31 358 GLU B C 1
ATOM 5795 O O . GLU B 1 358 ? -5.082 24.906 3.238 1 96.31 358 GLU B O 1
ATOM 5800 N N . ASP B 1 359 ? -2.99 25.188 2.551 1 97.44 359 ASP B N 1
ATOM 5801 C CA . ASP B 1 359 ? -3.336 24.922 1.159 1 97.44 359 ASP B CA 1
ATOM 5802 C C . ASP B 1 359 ? -3.795 23.469 0.977 1 97.44 359 ASP B C 1
ATOM 5804 O O . ASP B 1 359 ? -4.754 23.219 0.25 1 97.44 359 ASP B O 1
ATOM 5808 N N . ALA B 1 360 ? -3.059 22.609 1.616 1 97.75 360 ALA B N 1
ATOM 5809 C CA . ALA B 1 360 ? -3.416 21.188 1.54 1 97.75 360 ALA B CA 1
ATOM 5810 C C . ALA B 1 360 ? -4.809 20.953 2.107 1 97.75 360 ALA B C 1
ATOM 5812 O O . ALA B 1 360 ? -5.605 20.219 1.521 1 97.75 360 ALA B O 1
ATOM 5813 N N . ALA B 1 361 ? -5.07 21.547 3.217 1 98.5 361 ALA B N 1
ATOM 5814 C CA . ALA B 1 361 ? -6.391 21.406 3.83 1 98.5 361 ALA B CA 1
ATOM 5815 C C . ALA B 1 361 ? -7.484 21.938 2.9 1 98.5 361 ALA B C 1
ATOM 5817 O O . ALA B 1 361 ? -8.539 21.312 2.762 1 98.5 361 ALA B O 1
ATOM 5818 N N . ALA B 1 362 ? -7.176 23.094 2.297 1 98.62 362 ALA B N 1
ATOM 5819 C CA . ALA B 1 362 ? -8.141 23.688 1.377 1 98.62 362 ALA B CA 1
ATOM 5820 C C . ALA B 1 362 ? -8.438 22.734 0.213 1 98.62 362 ALA B C 1
ATOM 5822 O O . ALA B 1 362 ? -9.594 22.594 -0.192 1 98.62 362 ALA B O 1
ATOM 5823 N N . ARG B 1 363 ? -7.469 22.156 -0.253 1 98.44 363 ARG B N 1
ATOM 5824 C CA . ARG B 1 363 ? -7.641 21.219 -1.356 1 98.44 363 ARG B CA 1
ATOM 5825 C C . ARG B 1 363 ? -8.5 20.016 -0.935 1 98.44 363 ARG B C 1
ATOM 5827 O O . ARG B 1 363 ? -9.367 19.578 -1.687 1 98.44 363 ARG B O 1
ATOM 5834 N N . CYS B 1 364 ? -8.266 19.5 0.22 1 98.62 364 CYS B N 1
ATOM 5835 C CA . CYS B 1 364 ? -8.969 18.312 0.712 1 98.62 364 CYS B CA 1
ATOM 5836 C C . CYS B 1 364 ? -10.453 18.609 0.902 1 98.62 364 CYS B C 1
ATOM 5838 O O . CYS B 1 364 ? -11.305 17.781 0.539 1 98.62 364 CYS B O 1
ATOM 5840 N N . VAL B 1 365 ? -10.82 19.812 1.44 1 98.56 365 VAL B N 1
ATOM 5841 C CA . VAL B 1 365 ? -12.219 20.016 1.821 1 98.56 365 VAL B CA 1
ATOM 5842 C C . VAL B 1 365 ? -12.945 20.797 0.727 1 98.56 365 VAL B C 1
ATOM 5844 O O . VAL B 1 365 ? -14.148 21.047 0.833 1 98.56 365 VAL B O 1
ATOM 5847 N N . ALA B 1 366 ? -12.219 21.094 -0.417 1 98.56 366 ALA B N 1
ATOM 5848 C CA . ALA B 1 366 ? -12.836 21.875 -1.487 1 98.56 366 ALA B CA 1
ATOM 5849 C C . ALA B 1 366 ? -14.117 21.219 -1.984 1 98.56 366 ALA B C 1
ATOM 5851 O O . ALA B 1 366 ? -15.156 21.875 -2.111 1 98.56 366 ALA B O 1
ATOM 5852 N N . PRO B 1 367 ? -14.125 19.906 -2.211 1 98.25 367 PRO B N 1
ATOM 5853 C CA . PRO B 1 367 ? -15.375 19.312 -2.686 1 98.25 367 PRO B CA 1
ATOM 5854 C C . PRO B 1 367 ? -16.516 19.469 -1.685 1 98.25 367 PRO B C 1
ATOM 5856 O O . PRO B 1 367 ? -17.688 19.609 -2.084 1 98.25 367 PRO B O 1
ATOM 5859 N N . VAL B 1 368 ? -16.219 19.453 -0.39 1 98.19 368 VAL B N 1
ATOM 5860 C CA . VAL B 1 368 ? -17.219 19.594 0.66 1 98.19 368 VAL B CA 1
ATOM 5861 C C . VAL B 1 368 ? -17.75 21.031 0.659 1 98.19 368 VAL B C 1
ATOM 5863 O O . VAL B 1 368 ? -18.969 21.234 0.596 1 98.19 368 VAL B O 1
ATOM 5866 N N . LEU B 1 369 ? -16.891 22.016 0.733 1 97.94 369 LEU B N 1
ATOM 5867 C CA . LEU B 1 369 ? -17.297 23.422 0.824 1 97.94 369 LEU B CA 1
ATOM 5868 C C . LEU B 1 369 ? -18.062 23.844 -0.422 1 97.94 369 LEU B C 1
ATOM 5870 O O . LEU B 1 369 ? -19.094 24.516 -0.321 1 97.94 369 LEU B O 1
ATOM 5874 N N . GLU B 1 370 ? -17.562 23.422 -1.52 1 97.06 370 GLU B N 1
ATOM 5875 C CA . GLU B 1 370 ? -18.234 23.797 -2.766 1 97.06 370 GLU B CA 1
ATOM 5876 C C . GLU B 1 370 ? -19.594 23.109 -2.887 1 97.06 370 GLU B C 1
ATOM 5878 O O . GLU B 1 370 ? -20.562 23.734 -3.307 1 97.06 370 GLU B O 1
ATOM 5883 N N . GLY B 1 371 ? -19.609 21.844 -2.518 1 96.12 371 GLY B N 1
ATOM 5884 C CA . GLY B 1 371 ? -20.859 21.125 -2.578 1 96.12 371 GLY B CA 1
ATOM 5885 C C . GLY B 1 371 ? -21.938 21.703 -1.669 1 96.12 371 GLY B C 1
ATOM 5886 O O . GLY B 1 371 ? -23.094 21.812 -2.057 1 96.12 371 GLY B O 1
ATOM 5887 N N . ILE B 1 372 ? -21.547 22.094 -0.504 1 94.44 372 ILE B N 1
ATOM 5888 C CA . ILE B 1 372 ? -22.5 22.641 0.456 1 94.44 372 ILE B CA 1
ATOM 5889 C C . ILE B 1 372 ? -22.875 24.062 0.055 1 94.44 372 ILE B C 1
ATOM 5891 O O . ILE B 1 372 ? -24.047 24.453 0.117 1 94.44 372 ILE B O 1
ATOM 5895 N N . ASP B 1 373 ? -21.906 24.859 -0.338 1 93.81 373 ASP B N 1
ATOM 5896 C CA . ASP B 1 373 ? -22.172 26.234 -0.753 1 93.81 373 ASP B CA 1
ATOM 5897 C C . ASP B 1 373 ? -23.141 26.266 -1.93 1 93.81 373 ASP B C 1
ATOM 5899 O O . ASP B 1 373 ? -24.078 27.062 -1.942 1 93.81 373 ASP B O 1
ATOM 5903 N N . GLU B 1 374 ? -22.891 25.422 -2.85 1 92.81 374 GLU B N 1
ATOM 5904 C CA . GLU B 1 374 ? -23.781 25.359 -4.004 1 92.81 374 GLU B CA 1
ATOM 5905 C C . GLU B 1 374 ? -25.188 24.953 -3.584 1 92.81 374 GLU B C 1
ATOM 5907 O O . GLU B 1 374 ? -26.172 25.516 -4.09 1 92.81 374 GLU B O 1
ATOM 5912 N N . MET B 1 375 ? -25.234 24.078 -2.664 1 92.19 375 MET B N 1
ATOM 5913 C CA . MET B 1 375 ? -26.531 23.641 -2.17 1 92.19 375 MET B CA 1
ATOM 5914 C C . MET B 1 375 ? -27.25 24.781 -1.438 1 92.19 375 MET B C 1
ATOM 5916 O O . MET B 1 375 ? -28.453 24.969 -1.609 1 92.19 375 MET B O 1
ATOM 5920 N N . LEU B 1 376 ? -26.562 25.547 -0.683 1 90.25 376 LEU B N 1
ATOM 5921 C CA . LEU B 1 376 ? -27.141 26.641 0.071 1 90.25 376 LEU B CA 1
ATOM 5922 C C . LEU B 1 376 ? -27.578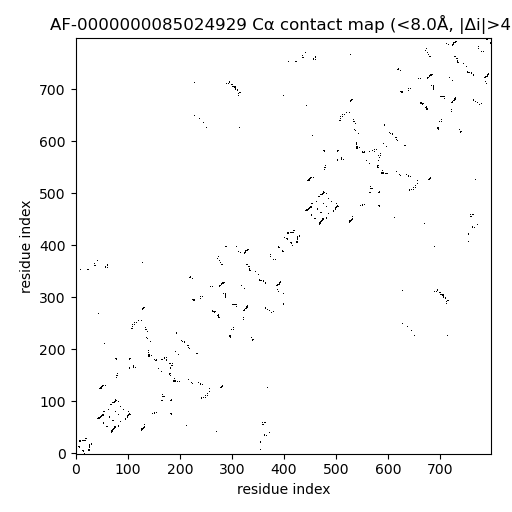 27.766 -0.86 1 90.25 376 LEU B C 1
ATOM 5924 O O . LEU B 1 376 ? -28.625 28.391 -0.638 1 90.25 376 LEU B O 1
ATOM 5928 N N . ARG B 1 377 ? -26.938 27.984 -1.828 1 91.06 377 ARG B N 1
ATOM 5929 C CA . ARG B 1 377 ? -27.234 29.094 -2.732 1 91.06 377 ARG B CA 1
ATOM 5930 C C . ARG B 1 377 ? -28.328 28.734 -3.715 1 91.06 377 ARG B C 1
ATOM 5932 O O . ARG B 1 377 ? -29.188 29.562 -4.035 1 91.06 377 ARG B O 1
ATOM 5939 N N . LEU B 1 378 ? -28.297 27.516 -4.09 1 90.06 378 LEU B N 1
ATOM 5940 C CA . LEU B 1 378 ? -29.141 27.188 -5.238 1 90.06 378 LEU B CA 1
ATOM 5941 C C . LEU B 1 378 ? -30.25 26.219 -4.844 1 90.06 378 LEU B C 1
ATOM 5943 O O . LEU B 1 378 ? -31.156 25.953 -5.641 1 90.06 378 LEU B O 1
ATOM 5947 N N . GLY B 1 379 ? -30.125 25.672 -3.682 1 82.06 379 GLY B N 1
ATOM 5948 C CA . GLY B 1 379 ? -31.172 24.75 -3.238 1 82.06 379 GLY B CA 1
ATOM 5949 C C . GLY B 1 379 ? -31.328 23.547 -4.148 1 82.06 379 GLY B C 1
ATOM 5950 O O . GLY B 1 379 ? -30.344 22.859 -4.449 1 82.06 379 GLY B O 1
ATOM 5951 N N . LYS B 1 380 ? -32.531 23.297 -4.676 1 79.25 380 LYS B N 1
ATOM 5952 C CA . LYS B 1 380 ? -32.875 22.156 -5.496 1 79.25 380 LYS B CA 1
ATOM 5953 C C . LYS B 1 380 ? -32.219 22.234 -6.871 1 79.25 380 LYS B C 1
ATOM 5955 O O . LYS B 1 380 ? -32.094 21.219 -7.566 1 79.25 380 LYS B O 1
ATOM 5960 N N . ASP B 1 381 ? -31.844 23.438 -7.098 1 87.69 381 ASP B N 1
ATOM 5961 C CA . ASP B 1 381 ? -31.25 23.641 -8.414 1 87.69 381 ASP B CA 1
ATOM 5962 C C . ASP B 1 381 ? -29.734 23.438 -8.367 1 87.69 381 ASP B C 1
ATOM 5964 O O . ASP B 1 381 ? -29.062 23.547 -9.391 1 87.69 381 ASP B O 1
ATOM 5968 N N . ALA B 1 382 ? -29.281 23.062 -7.184 1 91.56 382 ALA B N 1
ATOM 5969 C CA . ALA B 1 382 ? -27.844 22.844 -7.059 1 91.56 382 ALA B CA 1
ATOM 5970 C C . ALA B 1 382 ? -27.406 21.594 -7.84 1 91.56 382 ALA B C 1
ATOM 5972 O O . ALA B 1 382 ? -28.109 20.578 -7.832 1 91.56 382 ALA B O 1
ATOM 5973 N N . PRO B 1 383 ? -26.297 21.766 -8.609 1 93.44 383 PRO B N 1
ATOM 5974 C CA . PRO B 1 383 ? -25.797 20.578 -9.32 1 93.44 383 PRO B CA 1
ATOM 5975 C C . PRO B 1 383 ? -25.375 19.453 -8.375 1 93.44 383 PRO B C 1
ATOM 5977 O O . PRO B 1 383 ? -25.047 19.703 -7.219 1 93.44 383 PRO B O 1
ATOM 5980 N N . VAL B 1 384 ? -25.469 18.156 -8.961 1 94.44 384 VAL B N 1
ATOM 5981 C CA . VAL B 1 384 ? -24.938 17.016 -8.234 1 94.44 384 VAL B CA 1
ATOM 5982 C C . VAL B 1 384 ? -23.438 17.172 -8.047 1 94.44 384 VAL B C 1
ATOM 5984 O O . VAL B 1 384 ? -22.719 17.438 -9.016 1 94.44 384 VAL B O 1
ATOM 5987 N N . PRO B 1 385 ? -22.938 17.109 -6.789 1 97.5 385 PRO B N 1
ATOM 5988 C CA . PRO B 1 385 ? -21.5 17.203 -6.578 1 97.5 385 PRO B CA 1
ATOM 5989 C C . PRO B 1 385 ? -20.719 16.094 -7.281 1 97.5 385 PRO B C 1
ATOM 5991 O O . PRO B 1 385 ? -21.266 15.008 -7.504 1 97.5 385 PRO B O 1
ATOM 5994 N N . PRO B 1 386 ? -19.438 16.406 -7.723 1 98 386 PRO B N 1
ATOM 5995 C CA . PRO B 1 386 ? -18.609 15.344 -8.312 1 98 386 PRO B CA 1
ATOM 5996 C C . PRO B 1 386 ? -18.344 14.195 -7.34 1 98 386 PRO B C 1
ATOM 5998 O O . PRO B 1 386 ? -18.234 14.406 -6.133 1 98 386 PRO B O 1
ATOM 6001 N N . PHE B 1 387 ? -18.281 12.977 -7.891 1 98.44 387 PHE B N 1
ATOM 6002 C CA . PHE B 1 387 ? -17.953 11.789 -7.109 1 98.44 387 PHE B CA 1
ATOM 6003 C C . PHE B 1 387 ? -17.156 10.789 -7.945 1 98.44 387 PHE B C 1
ATOM 6005 O O . PHE B 1 387 ? -17.234 10.805 -9.18 1 98.44 387 PHE B O 1
ATOM 6012 N N . GLY B 1 388 ? -16.375 9.875 -7.312 1 97.94 388 GLY B N 1
ATOM 6013 C CA . GLY B 1 388 ? -15.586 8.867 -7.992 1 97.94 388 GLY B CA 1
ATOM 6014 C C . GLY B 1 388 ? -14.422 9.445 -8.773 1 97.94 388 GLY B C 1
ATOM 6015 O O . GLY B 1 388 ? -14.031 8.906 -9.812 1 97.94 388 GLY B O 1
ATOM 6016 N N . LYS B 1 389 ? -13.914 10.594 -8.297 1 98.25 389 LYS B N 1
ATOM 6017 C CA . LYS B 1 389 ? -12.828 11.281 -8.984 1 98.25 389 LYS B CA 1
ATOM 6018 C C . LYS B 1 389 ? -11.578 11.352 -8.117 1 98.25 389 LYS B C 1
ATOM 6020 O O . LYS B 1 389 ? -11.656 11.172 -6.898 1 98.25 389 LYS B O 1
ATOM 6025 N N . PHE B 1 390 ? -10.484 11.43 -8.758 1 98.19 390 PHE B N 1
ATOM 6026 C CA . PHE B 1 390 ? -9.219 11.805 -8.125 1 98.19 390 PHE B CA 1
ATOM 6027 C C . PHE B 1 390 ? -8.875 13.258 -8.422 1 98.19 390 PHE B C 1
ATOM 6029 O O . PHE B 1 390 ? -8.633 13.625 -9.578 1 98.19 390 PHE B O 1
ATOM 6036 N N . PHE B 1 391 ? -8.883 14.156 -7.324 1 98.5 391 PHE B N 1
ATOM 6037 C CA . PHE B 1 391 ? -8.641 15.578 -7.504 1 98.5 391 PHE B CA 1
ATOM 6038 C C . PHE B 1 391 ? -7.199 15.93 -7.176 1 98.5 391 PHE B C 1
ATOM 6040 O O . PHE B 1 391 ? -6.645 15.445 -6.188 1 98.5 391 PHE B O 1
ATOM 6047 N N . LYS B 1 392 ? -6.574 16.656 -8.016 1 96.75 392 LYS B N 1
ATOM 6048 C CA . LYS B 1 392 ? -5.281 17.297 -7.848 1 96.75 392 LYS B CA 1
ATOM 6049 C C . LYS B 1 392 ? -5.352 18.766 -8.258 1 96.75 392 LYS B C 1
ATOM 6051 O O . LYS B 1 392 ? -5.863 19.109 -9.328 1 96.75 392 LYS B O 1
ATOM 6056 N N . ASP B 1 393 ? -4.945 19.703 -7.367 1 96.94 393 ASP B N 1
ATOM 6057 C CA . ASP B 1 393 ? -4.945 21.141 -7.633 1 96.94 393 ASP B CA 1
ATOM 6058 C C . ASP B 1 393 ? -6.348 21.641 -7.98 1 96.94 393 ASP B C 1
ATOM 6060 O O . ASP B 1 393 ? -6.52 22.438 -8.906 1 96.94 393 ASP B O 1
ATOM 6064 N N . TYR B 1 394 ? -7.34 21.094 -7.332 1 97.5 394 TYR B N 1
ATOM 6065 C CA . TYR B 1 394 ? -8.742 21.484 -7.402 1 97.5 394 TYR B CA 1
ATOM 6066 C C . TYR B 1 394 ? -9.367 21.047 -8.719 1 97.5 394 TYR B C 1
ATOM 6068 O O . TYR B 1 394 ? -10.461 21.5 -9.07 1 97.5 394 TYR B O 1
ATOM 6076 N N . ARG B 1 395 ? -8.641 20.125 -9.391 1 97.12 395 ARG B N 1
ATOM 6077 C CA . ARG B 1 395 ? -9.148 19.625 -10.664 1 97.12 395 ARG B CA 1
ATOM 6078 C C . ARG B 1 395 ? -9.117 18.109 -10.719 1 97.12 395 ARG B C 1
ATOM 6080 O O . ARG B 1 395 ? -8.312 17.469 -10.031 1 97.12 395 ARG B O 1
ATOM 6087 N N . GLU B 1 396 ? -10.023 17.562 -11.555 1 96.88 396 GLU B N 1
ATOM 6088 C CA . GLU B 1 396 ? -10.023 16.125 -11.766 1 96.88 396 GLU B CA 1
ATOM 6089 C C . GLU B 1 396 ? -8.727 15.664 -12.438 1 96.88 396 GLU B C 1
ATOM 6091 O O . GLU B 1 396 ? -8.25 16.312 -13.375 1 96.88 396 GLU B O 1
ATOM 6096 N N . SER B 1 397 ? -8.148 14.633 -11.914 1 95.56 397 SER B N 1
ATOM 6097 C CA . SER B 1 397 ? -6.941 14.016 -12.461 1 95.56 397 SER B CA 1
ATOM 6098 C C . SER B 1 397 ? -7.188 12.555 -12.836 1 95.56 397 SER B C 1
ATOM 6100 O O . SER B 1 397 ? -8.164 11.953 -12.391 1 95.56 397 SER B O 1
ATOM 6102 N N . GLU B 1 398 ? -6.297 12.055 -13.711 1 93.75 398 GLU B N 1
ATOM 6103 C CA . GLU B 1 398 ? -6.309 10.617 -13.969 1 93.75 398 GLU B CA 1
ATOM 6104 C C . GLU B 1 398 ? -5.98 9.836 -12.703 1 93.75 398 GLU B C 1
ATOM 6106 O O . GLU B 1 398 ? -5.348 10.359 -11.781 1 93.75 398 GLU B O 1
ATOM 6111 N N . TRP B 1 399 ? -6.523 8.609 -12.742 1 94.75 399 TRP B N 1
ATOM 6112 C CA . TRP B 1 399 ? -6.164 7.711 -11.648 1 94.75 399 TRP B CA 1
ATOM 6113 C C . TRP B 1 399 ? -4.695 7.316 -11.727 1 94.75 399 TRP B C 1
ATOM 6115 O O . TRP B 1 399 ? -4.133 7.203 -12.82 1 94.75 399 TRP B O 1
#

Nearest PDB structures (foldseek):
  3i1j-assembly1_A  TM=8.024E-01  e=2.510E-12  Pseudomonas syringae pv. tomato
  3gz4-assembly1_B  TM=7.710E-01  e=1.357E-11  Escherichia coli O6
  6j7u-assembly1_A  TM=8.160E-01  e=8.275E-11  uncultured bacterium
  7ulh-assembly1_F  TM=6.728E-01  e=4.160E-09  Mycobacterium avium 104
  7ulh-assembly1_C  TM=6.410E-01  e=1.159E-08  Mycobacterium avium 104

pLDDT: mean 89.13, std 14.28, range [33.0, 98.94]

Foldseek 3Di:
DAPDWAQAPAPRDTDRDADPVFRRHHPVLVVVLVCLLPFAFQQAPAEEEFEPCQFFQNVLLQVRQQVSHYQYEYEDQQQQNRLVVLCPDPCSVVGVVRYHYAHDALLQVVLLLVVLVVCLVPPQFHFEYELDDADQWQDALLQLVVRVVSQQVVCVVPVVPDPRQSCTPLVVLQPDDTHRGRSSSSVRNDDDDPCNVVDDCVQFPPPDADPTRTTAGQDQDTQQADAPVRDDPVSLSSRLSSQAVSCVSNCPSCLVRNLVQQQAAQPSGPLRFHGAHEYEREAACLLPDPDDDDRGNVSNSVNRVNNLVCQLPCQVVSVVSRYAYEYEHLAWADDPHRPVVVVVCCVVVVDHGRDGSSSSSSRRCVLVRVQNRQRSVPGPPRDRGHHSFYDDSNHGDHD/DAPDWAQAPAPRDTARDADPVFRRHHPVLVVVLVCLLPFAFQQAPAEEEFEPCQFFLNVLLQVRNQVSHYQYEYEDQQQLNRLVVLCPDPCSVVRVVSYHYAHDALLQVQLLLVLLVVCLVPPQFHFEYELDWADQWDDALLQLVQRFVSQLVCLV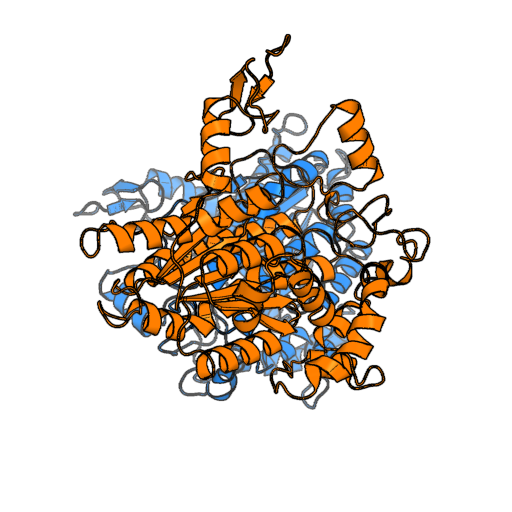VVVPPDPRQSCTPLVVQCVPPSVRHRSSSSVSNDDDDPCNVVDDCVQFPPPDADPTRTTHGQDQDTQQADAPVGDDPVSLSSRLSSQAVSCVSNCPSNLVRNLVQQQAAQPVGPLRFHGAHEYEREAACLLADPDDDDRGNVSNSVSRVNNLVCQLPCQVVSVVSRYAYEYEHLAFADDPHRPVVVVVCCVVVVDHGRDTSSSSSSRRCVLVRVQNRQRSVPGPNRDRGHGSFYDDSNDGDHD

InterPro domains:
  IPR002347 Short-chain dehydrogenase/reductase SDR [PF00106] (46-137)
  IPR002347 Short-chain dehydrogenase/reductase SDR [PR00081] (47-64)
  IPR002347 Short-chain dehydrogenase/reductase SDR [PR00081] (124-135)
  IPR002347 Short-chain dehydrogenase/reductase SDR [PR00081] (238-255)
  IPR036291 NAD(P)-binding domain superfamily [SSF51735] (42-363)
  IPR051468 Fungal Secondary Metabolite SDRs [PTHR43544] (48-394)